Protein AF-A0A265DU48-F1 (afdb_monomer)

Sequence (1116 aa):
MGLFSNMQLLLGYGKNITNNNNNIIGLMPENLKSLTDQVFTEIKKGNFKQARAFIENIEKTNNHETSNHYINFLKILTGLSNKSELRITEAELNTAYIEARQSDKGVILAGILRIKIVFDEIEEARAIYNQKTINSVLADCQYLEFIADKEELDAKICDPLLDSKIAVSIIYGYMRIAEYNLALDYAIEFKKKYNDYEFRIALFLVKSQAVSISIFGKHYWTISKKSKDEIKDIIKNGYDLSVEADGLDSRIFSSIVPYIIFLEEVKSDIGLYCYKHVERWRELYPEHARFMEFANTGNLDVLEDGEIKEFQEYKRDLEKHNTLEDKLINGVSLTVTETFLVDQTFDNDLILVWLKKGGLVKVSTDDNVRNKDIIESVGYLLLATKPKYLNNEAAHKRMLEHLSWLSGEDSDLSEINPNCIKDICINLNHLNLHKYACSILEKTVDTNDPWLSPLMEIYLYNLFNANQYKEGNKLIDLLKSDTEADNSILFWSFCAHMNYKKGLLDDAIVDIDKAISIQPDSSNALLIKANVLDGKEDKNYLISFFDDINTNIYNLQDQDSLALINIFTPHVQFYKIETILIDLFTKSPYESTIFINTHYLNFFIEGRINRDVITSDAVGCVLKAVKYKKAGKETISLIVKKGTKHEKNPHIIEEGNIYSDMLLKLQTGEVNDEEVHTVELLETLSPYVALFHITSQIRNEMNDGTDQFLLLETPSDPYELPAFFENITKKLNKGSNENKIFTNLQDYPFSFIANNRKTGNPIEDILSLIAKPEYKIPTPKPREIDNSKFEKLVLDIYSVTYISLCCLSDRLPNENIYITRNTELLINNFIEDIKTKGFFIPDFSGTINGSQFLAPLVDQLKILLRKIEIIEVEPLYNFDAPQELSLLNEKIDETVYETILISACKDITWVSFDNHLPYWMDKLGIKSIDAYSLISKITQTLPHEDKIFGLSLAAHYDLPFPIRREDFHNLIIGFDLSNLEILHYILKGKIDVFANNHLAITVFEELIISLLARLTQSYHYKGELGIYRLDKKTEKTIDSLINIILLAQIKSKITNQSAEMKLTKFICRVLLKSKQNDYFKRILNIKLSEFISGQFLDYPSIKECYEEITANSERL

InterPro domains:
  IPR011990 Tetratricopeptide-like helical domain superfamily [G3DSA:1.25.40.10] (365-567)
  IPR011990 Tetratricopeptide-like helical domain superfamily [SSF48452] (429-534)

Foldseek 3Di:
DPQQPPPPDDDDDDDDDDDDDDDDPDDDPVVLVVLVVVLVVLLQLVVLVVNVVSLVVCVVHDDDPLVVLVSVLSCLSSVVADLVRLVVNLVVLVVCLVVDDLVSNLSSLLSNLSSCLVVVVQVVNVVSLVPDPHDHLSNLLSCLQRRDDPVRLVVVLPDPPDDLSNLLSSLNSCVVVVVLVVSQVSLVVCVVPDDDLSSLLSNLLSLLVVLVVVCPLFAPLADFPVSVVSLVVSLVSLVVSCVVVVVSRLSSVLRNVVSCVRVVPCPDPSNVVCLVNLVSCCVVPVQVNLVSVCVVPVDLVSHDPDLVSLLSCCVVPPVNVVVLLVCLQVLHEAEPSSLVSCLVPDDLVSLVSNVVSVHFYDDDDPVCPLVRLLSLLLSLLSSCLDPVCVPPPVSVVSNVVSLCQLLDPPDDCSNPDVVSLLSSLVSCVSVLNLVSNLSNLVNRHDLPRHEPGSSVLSNLVSCVLLLVLQSSVSSLVNHVVYPVLLLDLSNLLSQLVLCLLLVVLVSSLVSLVSSCVNPVLPLSSLLSNLVSCLSDPDVVVNQVSVVVDDLVSQDLVDVSSLVNLLSCCLRYQCQVSLQSLVVRCQAPVLSSLVSLLVSVVVCVVLVSVVPPNDFDCAHHQFPWWFWKAKPNDIATATEGEAPDDGDDDPRYHYPPPPVSVVLVPDDAQDWDPPDPIIMHTPDTDRSSVSSNVSSLVSCQVPCPPPDPDDDDDADPDPVCRVVVLVVVVVVVVVPPPVVVVVQPVVVDWPQLVLLVVVPVASLLSLLLLLLDLSRQQDAADDDDDDPVLLQAEEEFLNLLQLCLLQLCLLLRDLPHYEFEPVSVVSLVVVLVCCVPPVDDNSNNPDDDPSVVRVVSSNVSSVSNVVRHDHDRLNQSSSDRADSVLSVCVSSGDPRLSSRQSCQRRVVHEYEDCIRPVCVVSVVSVGHYDYSQVVQLVSVVPDDQVSRLSVLQSCQPRVRHHDDDLVNLVVLLVVLDLSSLSSLLSNLVVCLQVLLADPVSLVSLLVNLLSLLVVVLVQVVCCVPPNDHDDPPSSVVSSLSSNLSSLVSQLSRPNDPDHSLLSSLVSVVSSCVPNPDDPSSVVVVVVSVVVNCVVVVPDPVSNVVSNCVVVVVVVVD

Mean predicted aligned error: 17.44 Å

Secondary structure (DSSP, 8-state):
--SSS--S--------------------HHHHHHHHHHHHHHHHTT-HHHHHHHHHHHHHH---HHHHHHHHHHHHHTT-S-HHHHHHHHHHHHHHHHHS-HHHHHHHHHHHHHHHHHTT-HHHHHHHHHT--S--HHHHHHHHHHT--HHHHHHHHT-TT--HHHHHHHHHHHHHTT-HHHHHHHHHHHTTT---HHHHHHHHHHHHHHHHHHTTT--GGGS-HHHHHHHHHHHHHHHHHHHHTTT--HHHHHHHHHHHHHHT-TTSHHHHHHHHTGGGTTTTSHHHHHHHHHHHH--GGGSPSSHHHHHHHHHH-HHHHHHHHHHHHHTPPEEHHHHHHHHHHS-HHHHHHHHHTT--EE-SSGGGHHHHHHHHHHHHHHHHTSGGGTT-HHHHHHHHHHHHHHHSTT---TTS-HHHHHHHHHHHHHTT-HHHHHHHHTTTS-SSS----HHHHHHHHHHHHTTBHHHHHHHHHHHTT-HHHHT-HHHHHHHHHHHHHTT-HHHHHHHHHHHHHH-TT-HHHHHHHHHHHHTSS-THHHHHHHHHS-GGG--TT-HHHHHHHHHHTTTS-HHHHHHHHHHHHHH-HHHHHHHHHHHHHHHHHTTGGGTT----SSBTTEEEEEEEEETTEEEEEEEE-TT------TTEEETTSHHHHHHTTPPTT-EE-SSSS-EEEEEEE-HHHHHHHHHHHHHHHH--SSS--------SSTTTHHHHHHHHHHHHTTS-GGGGTTSSGGGS-HHHHHHTT--S-HHHHHHHHHT-TT--PPPPPPP---GGGGSSEEE-HHHHHHHHHTT-GGGS-SSSEEEEHHHHHHHHHHHHHHHHHT---TT--SS--THHHHHHHHHHHHHHHTTPEEEPSGGGGG-B--GGGGGGTTTS-HHHHHHHHHHHHHTPEEEES-SSHHHHHHHTT--EEEHHHHHHHHTTT--HHHHHHHHHHHHHS-------HHHHHHHHHH-SHHHHHHHHHHHHHTHHHHHT-HHHHHHHHHHHHHHHHHHHHHHHHHHHTS-----HHHHHHHHHHHHHHHHHHHH--SSS--HHHHHHHHHHHHHHHTT--HHHHHHHHHHHHHHHHHTT--HHHHHHHHHHHHHHHT--

Organism: NCBI:txid1072583

Solvent-accessible surface area (backbone atoms only — not comparable to full-atom values): 62801 Å² total; per-residue (Å²): 142,80,86,83,75,78,85,63,94,72,88,80,89,83,85,91,84,83,88,85,91,81,90,80,87,86,78,62,76,73,55,54,52,55,53,47,52,47,29,54,50,27,48,72,24,58,33,50,72,58,21,47,54,46,49,55,51,50,62,77,70,62,91,53,76,81,54,49,62,52,50,51,37,52,30,59,74,64,58,73,54,52,79,75,52,46,57,56,49,46,56,52,41,57,54,44,48,73,74,47,56,84,86,50,34,34,57,41,48,28,38,50,42,53,52,27,54,77,69,71,37,55,70,60,35,49,53,56,58,74,67,56,91,71,94,32,71,62,30,50,26,52,38,33,33,75,67,49,52,71,69,60,48,57,63,56,66,76,46,93,81,71,48,68,67,50,53,41,18,42,38,45,16,28,48,69,74,67,39,30,64,62,26,35,54,51,42,60,56,47,51,78,80,49,82,50,71,68,49,52,49,50,42,49,54,34,50,47,51,40,52,49,62,76,48,60,82,58,54,70,65,39,50,38,36,69,59,52,53,52,50,53,50,50,46,51,55,43,49,55,54,33,60,77,46,75,66,52,42,36,68,52,49,71,58,42,50,62,52,42,61,58,66,68,40,62,84,39,76,64,31,47,49,50,55,78,48,32,86,65,43,31,88,82,40,51,70,59,42,27,49,54,48,25,75,74,68,71,46,68,85,61,46,64,96,46,74,71,42,50,54,55,43,46,76,71,34,69,67,56,38,53,53,52,50,51,35,30,68,69,31,49,66,34,41,69,70,54,51,59,47,44,71,78,73,53,59,71,72,50,56,45,48,11,50,74,60,62,51,41,70,52,68,95,55,82,91,36,60,65,57,42,54,50,53,51,36,42,53,36,40,56,51,50,56,38,85,96,40,67,82,44,63,71,51,52,52,54,34,50,57,46,49,54,50,61,46,34,94,87,53,83,63,73,87,53,62,62,68,59,54,47,51,46,34,53,35,26,51,72,64,71,37,25,60,56,35,37,51,42,41,66,77,54,44,41,83,88,45,46,45,70,26,77,58,47,53,54,36,48,55,21,22,55,69,24,39,27,28,32,65,39,50,55,51,49,65,59,28,74,80,30,75,57,37,76,73,29,45,68,52,24,40,50,51,13,52,53,26,39,72,54,66,39,44,68,62,13,49,57,30,25,49,50,19,32,72,77,43,77,78,39,39,60,45,52,34,52,46,49,53,44,32,64,70,42,89,64,53,63,62,41,38,56,51,55,70,71,53,67,78,81,63,61,40,97,91,37,66,45,31,54,50,40,52,64,69,41,60,87,72,44,72,52,63,62,56,48,32,50,55,49,51,48,33,40,58,37,56,76,79,37,17,64,58,55,37,48,52,52,50,52,47,50,74,73,56,52,61,82,53,85,68,74,73,48,64,53,52,82,59,37,64,40,16,40,32,31,31,49,81,87,43,79,48,60,34,40,31,26,47,68,89,64,84,56,59,96,46,96,43,54,40,51,48,84,36,75,67,40,60,48,63,73,69,55,51,76,73,40,70,47,69,91,55,102,56,48,38,34,34,66,41,80,39,34,46,67,61,45,47,46,53,49,24,46,49,51,48,47,74,66,51,86,70,87,54,91,75,72,81,79,83,77,67,92,49,78,86,50,44,64,61,51,52,53,50,49,52,55,54,60,67,70,66,52,67,68,68,59,78,55,73,59,61,85,80,52,43,55,52,39,61,41,42,72,64,68,79,89,42,73,69,56,38,52,52,58,44,55,71,35,89,86,57,71,64,76,71,74,78,89,70,96,72,66,74,76,59,72,61,35,36,36,42,21,55,64,28,50,48,51,41,13,64,38,61,41,34,85,69,50,73,74,68,53,37,30,34,43,61,65,39,52,50,54,53,51,50,53,58,49,46,49,73,72,69,61,79,76,71,93,80,63,80,85,82,62,71,66,74,74,54,49,61,60,28,54,53,22,46,56,48,30,64,75,54,44,46,74,48,76,65,55,65,49,54,70,29,62,51,68,56,76,56,45,74,44,60,88,49,38,43,68,46,48,53,53,38,52,51,48,13,55,62,69,73,27,20,27,35,30,67,37,71,53,54,44,60,57,36,48,74,74,72,26,49,54,45,47,40,65,61,55,50,44,59,51,59,71,77,54,61,66,78,70,41,49,63,27,50,41,40,31,25,77,51,56,41,81,57,84,82,54,77,66,54,62,53,50,32,57,69,69,65,43,59,66,40,47,49,31,52,38,35,43,50,63,78,41,34,74,62,46,26,61,33,79,72,42,54,62,54,48,43,54,50,51,50,52,54,47,52,54,50,41,53,45,58,53,42,51,76,78,70,73,76,56,74,80,53,75,64,47,54,50,49,51,53,50,40,52,50,50,53,55,49,22,48,42,67,26,71,80,54,99,61,56,46,49,51,43,42,36,55,52,50,53,52,40,56,68,72,59,70,83,44,71,66,48,52,53,53,51,50,52,56,48,52,54,48,35,64,75,68,71,54,60,64,70,59,29,52,53,43,43,53,55,54,50,61,56,58,78,76,110

pLDDT: mean 76.5, std 14.52, range [19.67, 95.0]

Radius of gyration: 45.75 Å; Cα contacts (8 Å, |Δi|>4): 1280; chains: 1; bounding box: 103×104×137 Å

Nearest PDB structures (foldseek):
  5i9g-assembly1_C  TM=3.421E-01  e=2.491E-02  unidentified
  5orm-assembly1_A  TM=3.006E-01  e=4.487E-02  synthetic construct
  2vq2-assembly1_A-2  TM=6.054E-01  e=1.324E+00  Neisseria meningitidis
  9f44-assembly1_A  TM=1.463E-01  e=3.873E-02  Homo sapiens
  7vep-assembly1_A  TM=3.683E-01  e=3.201E+00  Mycobacterium tuberculosis H37Rv

Structure (mmCIF, N/CA/C/O backbone):
data_AF-A0A265DU48-F1
#
_entry.id   AF-A0A265DU48-F1
#
loop_
_atom_site.group_PDB
_atom_site.id
_atom_site.type_symbol
_atom_site.label_atom_id
_atom_site.label_alt_id
_atom_site.label_comp_id
_atom_site.label_asym_id
_atom_site.label_entity_id
_atom_site.label_seq_id
_atom_site.pdbx_PDB_ins_code
_atom_site.Cartn_x
_atom_site.Cartn_y
_atom_site.Cartn_z
_atom_site.occupancy
_atom_site.B_iso_or_equiv
_atom_site.auth_seq_id
_atom_site.auth_comp_id
_atom_site.auth_asym_id
_atom_site.auth_atom_id
_atom_site.pdbx_PDB_model_num
ATOM 1 N N . MET A 1 1 ? 25.967 13.271 -24.366 1.00 19.67 1 MET A N 1
ATOM 2 C CA . MET A 1 1 ? 25.939 14.294 -25.441 1.00 19.67 1 MET A CA 1
ATOM 3 C C . MET A 1 1 ? 26.753 13.956 -26.710 1.00 19.67 1 MET A C 1
ATOM 5 O O . MET A 1 1 ? 26.678 14.734 -27.646 1.00 19.67 1 MET A O 1
ATOM 9 N N . GLY A 1 2 ? 27.460 12.816 -26.830 1.00 22.09 2 GLY A N 1
ATOM 10 C CA . GLY A 1 2 ? 28.258 12.480 -28.037 1.00 22.09 2 GLY A CA 1
ATOM 11 C C . GLY A 1 2 ? 27.850 11.212 -28.808 1.00 22.09 2 GLY A C 1
ATOM 12 O O . GLY A 1 2 ? 28.605 10.760 -29.659 1.00 22.09 2 GLY A O 1
ATOM 13 N N . LEU A 1 3 ? 26.697 10.603 -28.499 1.00 23.42 3 LEU A N 1
ATOM 14 C CA . LEU A 1 3 ? 26.382 9.220 -28.908 1.00 23.42 3 LEU A CA 1
ATOM 15 C C . LEU A 1 3 ? 25.520 9.066 -30.174 1.00 23.42 3 LEU A C 1
ATOM 17 O O . LEU A 1 3 ? 25.416 7.957 -30.684 1.00 23.42 3 LEU A O 1
ATOM 21 N N . PHE A 1 4 ? 24.955 10.145 -30.728 1.00 25.31 4 PHE A N 1
ATOM 22 C CA . PHE A 1 4 ? 24.016 10.050 -31.862 1.00 25.31 4 PHE A CA 1
ATOM 23 C C . PHE A 1 4 ? 24.432 10.826 -33.125 1.00 25.31 4 PHE A C 1
ATOM 25 O O . PHE A 1 4 ? 23.699 10.832 -34.105 1.00 25.31 4 PHE A O 1
ATOM 32 N N . SER A 1 5 ? 25.621 11.441 -33.157 1.00 21.47 5 SER A N 1
ATOM 33 C CA . SER A 1 5 ? 26.098 12.222 -34.316 1.00 21.47 5 SER A CA 1
ATOM 34 C C . SER A 1 5 ? 27.023 11.463 -35.279 1.00 21.47 5 SER A C 1
ATOM 36 O O . SER A 1 5 ? 27.388 12.003 -36.319 1.00 21.47 5 SER A O 1
ATOM 38 N N . ASN A 1 6 ? 27.422 10.225 -34.972 1.00 22.30 6 ASN A N 1
ATOM 39 C CA . ASN A 1 6 ? 28.496 9.530 -35.697 1.00 22.30 6 ASN A CA 1
ATOM 40 C C . ASN A 1 6 ? 27.997 8.506 -36.727 1.00 22.30 6 ASN A C 1
ATOM 42 O O . ASN A 1 6 ? 28.550 7.417 -36.844 1.00 22.30 6 ASN A O 1
ATOM 46 N N . MET A 1 7 ? 26.995 8.875 -37.527 1.00 24.17 7 MET A N 1
ATOM 47 C CA . MET A 1 7 ? 26.704 8.187 -38.794 1.00 24.17 7 MET A CA 1
ATOM 48 C C . MET A 1 7 ? 27.252 8.954 -40.010 1.00 24.17 7 MET A C 1
ATOM 50 O O . MET A 1 7 ? 26.694 8.922 -41.102 1.00 24.17 7 MET A O 1
ATOM 54 N N . GLN A 1 8 ? 28.400 9.617 -39.837 1.00 22.47 8 GLN A N 1
ATOM 55 C CA . GLN A 1 8 ? 29.290 9.952 -40.945 1.00 22.47 8 GLN A CA 1
ATOM 56 C C . GLN A 1 8 ? 30.294 8.812 -41.124 1.00 22.47 8 GLN A C 1
ATOM 58 O O . GLN A 1 8 ? 31.147 8.578 -40.270 1.00 22.47 8 GLN A O 1
ATOM 63 N N . LEU A 1 9 ? 30.185 8.103 -42.251 1.00 24.50 9 LEU A N 1
ATOM 64 C CA . LEU A 1 9 ? 31.206 7.185 -42.756 1.00 24.50 9 LEU A CA 1
ATOM 65 C C . LEU A 1 9 ? 32.563 7.905 -42.804 1.00 24.50 9 LEU A C 1
ATOM 67 O O . LEU A 1 9 ? 32.847 8.641 -43.749 1.00 24.50 9 LEU A O 1
ATOM 71 N N . LEU A 1 10 ? 33.406 7.675 -41.796 1.00 22.58 10 LEU A N 1
ATOM 72 C CA . LEU A 1 10 ? 34.796 8.110 -41.784 1.00 22.58 10 LEU A CA 1
ATOM 73 C C . LEU A 1 10 ? 35.731 6.908 -41.696 1.00 22.58 10 LEU A C 1
ATOM 75 O O . LEU A 1 10 ? 35.643 6.043 -40.830 1.00 22.58 10 LEU A O 1
ATOM 79 N N . LEU A 1 11 ? 36.621 6.896 -42.681 1.00 25.45 11 LEU A N 1
ATOM 80 C CA . LEU A 1 11 ? 37.668 5.931 -42.955 1.00 25.45 11 LEU A CA 1
ATOM 81 C C . LEU A 1 11 ? 38.654 5.835 -41.780 1.00 25.45 11 LEU A C 1
ATOM 83 O O . LEU A 1 11 ? 39.387 6.784 -41.501 1.00 25.45 11 LEU A O 1
ATOM 87 N N . GLY A 1 12 ? 38.699 4.670 -41.132 1.00 22.11 12 GLY A N 1
ATOM 88 C CA . GLY A 1 12 ? 39.704 4.313 -40.129 1.00 22.11 12 GLY A CA 1
ATOM 89 C C . GLY A 1 12 ? 40.938 3.639 -40.744 1.00 22.11 12 GLY A C 1
ATOM 90 O O . GLY A 1 12 ? 40.833 2.708 -41.548 1.00 22.11 12 GLY A O 1
ATOM 91 N N . TYR A 1 13 ? 42.126 4.115 -40.359 1.00 26.45 13 TYR A N 1
ATOM 92 C CA . TYR A 1 13 ? 43.431 3.531 -40.691 1.00 26.45 13 TYR A CA 1
ATOM 93 C C . TYR A 1 13 ? 43.758 2.357 -39.752 1.00 26.45 13 TYR A C 1
ATOM 95 O O . TYR A 1 13 ? 43.689 2.505 -38.536 1.00 26.45 13 TYR A O 1
ATOM 103 N N . GLY A 1 14 ? 44.205 1.223 -40.304 1.00 22.50 14 GLY A N 1
ATOM 104 C CA . GLY A 1 14 ? 44.654 0.050 -39.540 1.00 22.50 14 GLY A CA 1
ATOM 105 C C . GLY A 1 14 ? 45.969 -0.529 -40.077 1.00 22.50 14 GLY A C 1
ATOM 106 O O . GLY A 1 14 ? 46.151 -0.640 -41.289 1.00 22.50 14 GLY A O 1
ATOM 107 N N . LYS A 1 15 ? 46.892 -0.871 -39.165 1.00 21.52 15 LYS A N 1
ATOM 108 C CA . LYS A 1 15 ? 48.232 -1.442 -39.418 1.00 21.52 15 LYS A CA 1
ATOM 109 C C . LYS A 1 15 ? 48.198 -2.940 -39.779 1.00 21.52 15 LYS A C 1
ATOM 111 O O . LYS A 1 15 ? 47.365 -3.696 -39.293 1.00 21.52 15 LYS A O 1
ATOM 116 N N . ASN A 1 16 ? 49.187 -3.336 -40.584 1.00 26.75 16 ASN A N 1
ATOM 117 C CA . ASN A 1 16 ? 49.453 -4.667 -41.150 1.00 26.75 16 ASN A CA 1
ATOM 118 C C . ASN A 1 16 ? 49.676 -5.797 -40.127 1.00 26.75 16 ASN A C 1
ATOM 120 O O . ASN A 1 16 ? 50.570 -5.661 -39.295 1.00 26.75 16 ASN A O 1
ATOM 124 N N . ILE A 1 17 ? 49.020 -6.956 -40.326 1.00 21.27 17 ILE A N 1
ATOM 125 C CA . ILE A 1 17 ? 49.536 -8.304 -39.990 1.00 21.27 17 ILE A CA 1
ATOM 126 C C . ILE A 1 17 ? 49.110 -9.318 -41.084 1.00 21.27 17 ILE A C 1
ATOM 128 O O . ILE A 1 17 ? 48.048 -9.203 -41.690 1.00 21.27 17 ILE A O 1
ATOM 132 N N . THR A 1 18 ? 50.008 -10.270 -41.339 1.00 24.94 18 THR A N 1
ATOM 133 C CA . THR A 1 18 ? 50.269 -11.146 -42.498 1.00 24.94 18 THR A CA 1
ATOM 134 C C . THR A 1 18 ? 49.314 -12.315 -42.821 1.00 24.94 18 THR A C 1
ATOM 136 O O . THR A 1 18 ? 48.843 -12.999 -41.921 1.00 24.94 18 THR A O 1
ATOM 139 N N . ASN A 1 19 ? 49.268 -12.625 -44.132 1.00 27.05 19 ASN A N 1
ATOM 140 C CA . ASN A 1 19 ? 49.108 -13.917 -44.842 1.00 27.05 19 ASN A CA 1
ATOM 141 C C . ASN A 1 19 ? 47.799 -14.738 -44.771 1.00 27.05 19 ASN A C 1
ATOM 143 O O . ASN A 1 19 ? 47.467 -15.325 -43.750 1.00 27.05 19 ASN A O 1
ATOM 147 N N . ASN A 1 20 ? 47.207 -14.979 -45.954 1.00 23.31 20 ASN A N 1
ATOM 148 C CA . ASN A 1 20 ? 47.077 -16.335 -46.512 1.00 23.31 20 ASN A CA 1
ATOM 149 C C . ASN A 1 20 ? 46.957 -16.298 -48.050 1.00 23.31 20 ASN A C 1
ATOM 151 O O . ASN A 1 20 ? 46.144 -15.568 -48.611 1.00 23.31 20 ASN A O 1
ATOM 155 N N . ASN A 1 21 ? 47.810 -17.080 -48.716 1.00 27.61 21 ASN A N 1
ATOM 156 C CA . ASN A 1 21 ? 47.926 -17.187 -50.171 1.00 27.61 21 ASN A CA 1
ATOM 157 C C . ASN A 1 21 ? 46.838 -18.099 -50.747 1.00 27.61 21 ASN A C 1
ATOM 159 O O . ASN A 1 21 ? 46.844 -19.291 -50.455 1.00 27.61 21 ASN A O 1
ATOM 163 N N . ASN A 1 22 ? 46.020 -17.581 -51.664 1.00 27.23 22 ASN A N 1
ATOM 164 C CA . ASN A 1 22 ? 45.332 -18.394 -52.666 1.00 27.23 22 ASN A CA 1
ATOM 165 C C . ASN A 1 22 ? 45.805 -17.944 -54.053 1.00 27.23 22 ASN A C 1
ATOM 167 O O . ASN A 1 22 ? 45.392 -16.904 -54.558 1.00 27.23 22 ASN A O 1
ATOM 171 N N . ASN A 1 23 ? 46.705 -18.724 -54.653 1.00 30.66 23 ASN A N 1
ATOM 172 C CA . ASN A 1 23 ? 47.132 -18.534 -56.037 1.00 30.66 23 ASN A CA 1
ATOM 173 C C . ASN A 1 23 ? 46.045 -19.071 -56.978 1.00 30.66 23 ASN A C 1
ATOM 175 O O . ASN A 1 23 ? 45.772 -20.270 -56.970 1.00 30.66 23 ASN A O 1
ATOM 179 N N . ILE A 1 24 ? 45.481 -18.211 -57.827 1.00 32.06 24 ILE A N 1
ATOM 180 C CA . ILE A 1 24 ? 44.678 -18.613 -58.990 1.00 32.06 24 ILE A CA 1
ATOM 181 C C . ILE A 1 24 ? 45.347 -18.014 -60.232 1.00 32.06 24 ILE A C 1
ATOM 183 O O . ILE A 1 24 ? 45.491 -16.800 -60.345 1.00 32.06 24 ILE A O 1
ATOM 187 N N . ILE A 1 25 ? 45.804 -18.878 -61.142 1.00 32.88 25 ILE A N 1
ATOM 188 C CA . ILE A 1 25 ? 46.487 -18.507 -62.387 1.00 32.88 25 ILE A CA 1
ATOM 189 C C . ILE A 1 25 ? 45.458 -18.487 -63.526 1.00 32.88 25 ILE A C 1
ATOM 191 O O . ILE A 1 25 ? 44.903 -19.528 -63.865 1.00 32.88 25 ILE A O 1
ATOM 195 N N . GLY A 1 26 ? 45.278 -17.310 -64.139 1.00 42.56 26 GLY A N 1
ATOM 196 C CA . GLY A 1 26 ? 44.639 -17.108 -65.446 1.00 42.56 26 GLY A CA 1
ATOM 197 C C . GLY A 1 26 ? 43.124 -16.892 -65.411 1.00 42.56 26 GLY A C 1
ATOM 198 O O . GLY A 1 26 ? 42.364 -17.838 -65.230 1.00 42.56 26 GLY A O 1
ATOM 199 N N . LEU A 1 27 ? 42.663 -15.657 -65.651 1.00 35.78 27 LEU A N 1
ATOM 200 C CA . LEU A 1 27 ? 41.235 -15.334 -65.722 1.00 35.78 27 LEU A CA 1
ATOM 201 C C . LEU A 1 27 ? 40.927 -14.386 -66.900 1.00 35.78 27 LEU A C 1
ATOM 203 O O . LEU A 1 27 ? 41.518 -13.320 -67.035 1.00 35.78 27 LEU A O 1
ATOM 207 N N . MET A 1 28 ? 39.992 -14.816 -67.755 1.00 39.78 28 MET A N 1
ATOM 208 C CA . MET A 1 28 ? 39.343 -14.032 -68.818 1.00 39.78 28 MET A CA 1
ATOM 209 C C . MET A 1 28 ? 38.508 -12.860 -68.236 1.00 39.78 28 MET A C 1
ATOM 211 O O . MET A 1 28 ? 38.135 -12.918 -67.061 1.00 39.78 28 MET A O 1
ATOM 215 N N . PRO A 1 29 ? 38.141 -11.832 -69.038 1.00 41.62 29 PRO A N 1
ATOM 216 C CA . PRO A 1 29 ? 37.415 -10.626 -68.593 1.00 41.62 29 PRO A CA 1
ATOM 217 C C . PRO A 1 29 ? 36.105 -10.867 -67.815 1.00 41.62 29 PRO A C 1
ATOM 219 O O . PRO A 1 29 ? 35.711 -10.041 -66.995 1.00 41.62 29 PRO A O 1
ATOM 222 N N . GLU A 1 30 ? 35.436 -12.003 -68.024 1.00 41.19 30 GLU A N 1
ATOM 223 C CA . GLU A 1 30 ? 34.191 -12.372 -67.328 1.00 41.19 30 GLU A CA 1
ATOM 224 C C . GLU A 1 30 ? 34.400 -12.673 -65.830 1.00 41.19 30 GLU A C 1
ATOM 226 O O . GLU A 1 30 ? 33.523 -12.395 -65.015 1.00 41.19 30 GLU A O 1
ATOM 231 N N . ASN A 1 31 ? 35.593 -13.130 -65.440 1.00 46.28 31 ASN A N 1
ATOM 232 C CA . ASN A 1 31 ? 35.945 -13.426 -64.046 1.00 46.28 31 ASN A CA 1
ATOM 233 C C . ASN A 1 31 ? 36.416 -12.176 -63.272 1.00 46.28 31 ASN A C 1
ATOM 235 O O . ASN A 1 31 ? 36.299 -12.123 -62.049 1.00 46.28 31 ASN A O 1
ATOM 239 N N . LEU A 1 32 ? 36.891 -11.135 -63.974 1.00 50.88 32 LEU A N 1
ATOM 240 C CA . LEU A 1 32 ? 37.138 -9.809 -63.386 1.00 50.88 32 LEU A CA 1
ATOM 241 C C . LEU A 1 32 ? 35.828 -9.151 -62.948 1.00 50.88 32 LEU A C 1
ATOM 243 O O . LEU A 1 32 ? 35.798 -8.497 -61.910 1.00 50.88 32 LEU A O 1
ATOM 247 N N . LYS A 1 33 ? 34.740 -9.363 -63.701 1.00 52.81 33 LYS A N 1
ATOM 248 C CA . LYS A 1 33 ? 33.407 -8.857 -63.358 1.00 52.81 33 LYS A CA 1
ATOM 249 C C . LYS A 1 33 ? 32.851 -9.528 -62.099 1.00 52.81 33 LYS A C 1
ATOM 251 O O . LYS A 1 33 ? 32.376 -8.822 -61.220 1.00 52.81 33 LYS A O 1
ATOM 256 N N . SER A 1 34 ? 33.012 -10.847 -61.939 1.00 52.50 34 SER A N 1
ATOM 257 C CA . SER A 1 34 ? 32.575 -11.529 -60.710 1.00 52.50 34 SER A CA 1
ATOM 258 C C . SER A 1 34 ? 33.407 -11.141 -59.480 1.00 52.50 34 SER A C 1
ATOM 260 O O . SER A 1 34 ? 32.843 -10.944 -58.410 1.00 52.50 34 SER A O 1
ATOM 262 N N . LEU A 1 35 ? 34.733 -10.997 -59.616 1.00 56.69 35 LEU A N 1
ATOM 263 C CA . LEU A 1 35 ? 35.618 -10.521 -58.537 1.00 56.69 35 LEU A CA 1
ATOM 264 C C . LEU A 1 35 ? 35.311 -9.072 -58.151 1.00 56.69 35 LEU A C 1
ATOM 266 O O . LEU A 1 35 ? 35.308 -8.710 -56.981 1.00 56.69 35 LEU A O 1
ATOM 270 N N . THR A 1 36 ? 34.998 -8.247 -59.141 1.00 57.72 36 THR A N 1
ATOM 271 C CA . THR A 1 36 ? 34.537 -6.874 -58.958 1.00 57.72 36 THR A CA 1
ATOM 272 C C . THR A 1 36 ? 33.196 -6.812 -58.230 1.00 57.72 36 THR A C 1
ATOM 274 O O . THR A 1 36 ? 33.052 -6.047 -57.280 1.00 57.72 36 THR A O 1
ATOM 277 N N . ASP A 1 37 ? 32.221 -7.623 -58.640 1.00 57.69 37 ASP A N 1
ATOM 278 C CA . ASP A 1 37 ? 30.919 -7.706 -57.979 1.00 57.69 37 ASP A CA 1
ATOM 279 C C . ASP A 1 37 ? 31.078 -8.204 -56.532 1.00 57.69 37 ASP A C 1
ATOM 281 O O . ASP A 1 37 ? 30.404 -7.700 -55.635 1.00 57.69 37 ASP A O 1
ATOM 285 N N . GLN A 1 38 ? 32.033 -9.107 -56.269 1.00 59.56 38 GLN A N 1
ATOM 286 C CA . GLN A 1 38 ? 32.429 -9.513 -54.915 1.00 59.56 38 GLN A CA 1
ATOM 287 C C . GLN A 1 38 ? 33.057 -8.359 -54.123 1.00 59.56 38 GLN A C 1
ATOM 289 O O . GLN A 1 38 ? 32.671 -8.150 -52.978 1.00 59.56 38 GLN A O 1
ATOM 294 N N . VAL A 1 39 ? 33.941 -7.551 -54.722 1.00 63.59 39 VAL A N 1
ATOM 295 C CA . VAL A 1 39 ? 34.482 -6.337 -54.081 1.00 63.5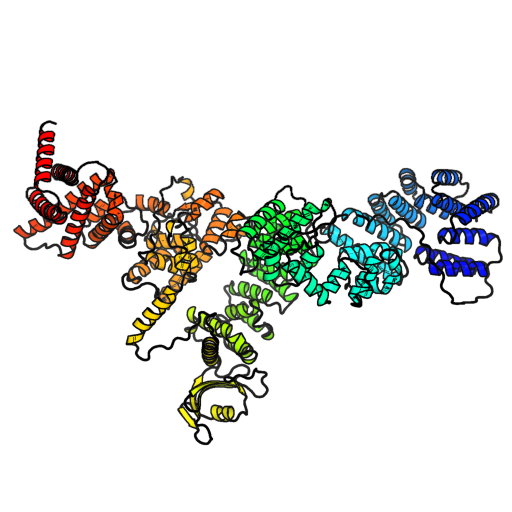9 39 VAL A CA 1
ATOM 296 C C . VAL A 1 39 ? 33.357 -5.371 -53.717 1.00 63.59 39 VAL A C 1
ATOM 298 O O . VAL A 1 39 ? 33.285 -4.941 -52.572 1.00 63.59 39 VAL A O 1
ATOM 301 N N . PHE A 1 40 ? 32.443 -5.055 -54.639 1.00 60.72 40 PHE A N 1
ATOM 302 C CA . PHE A 1 40 ? 31.303 -4.185 -54.333 1.00 60.72 40 PHE A CA 1
ATOM 303 C C . PHE A 1 40 ? 30.386 -4.781 -53.270 1.00 60.72 40 PHE A C 1
ATOM 305 O O . PHE A 1 40 ? 29.874 -4.039 -52.439 1.00 60.72 40 PHE A O 1
ATOM 312 N N . THR A 1 41 ? 30.189 -6.097 -53.273 1.00 62.97 41 THR A N 1
ATOM 313 C CA . THR A 1 41 ? 29.391 -6.792 -52.257 1.00 62.97 41 THR A CA 1
ATOM 314 C C . THR A 1 41 ? 30.043 -6.683 -50.878 1.00 62.97 41 THR A C 1
ATOM 316 O O . THR A 1 41 ? 29.365 -6.342 -49.915 1.00 62.97 41 THR A O 1
ATOM 319 N N . GLU A 1 42 ? 31.357 -6.882 -50.771 1.00 63.91 42 GLU A N 1
ATOM 320 C CA . GLU A 1 42 ? 32.077 -6.760 -49.498 1.00 63.91 42 GLU A CA 1
ATOM 321 C C . GLU A 1 42 ? 32.220 -5.307 -49.027 1.00 63.91 42 GLU A C 1
ATOM 323 O O . GLU A 1 42 ? 32.121 -5.047 -47.830 1.00 63.91 42 GLU A O 1
ATOM 328 N N . ILE A 1 43 ? 32.386 -4.345 -49.944 1.00 61.81 43 ILE A N 1
ATOM 329 C CA . ILE A 1 43 ? 32.341 -2.907 -49.626 1.00 61.81 43 ILE A CA 1
ATOM 330 C C . ILE A 1 43 ? 30.966 -2.538 -49.073 1.00 61.81 43 ILE A C 1
ATOM 332 O O . ILE A 1 43 ? 30.881 -1.862 -48.052 1.00 61.81 43 ILE A O 1
ATOM 336 N N . LYS A 1 44 ? 29.892 -3.002 -49.721 1.00 60.22 44 LYS A N 1
ATOM 337 C CA . LYS A 1 44 ? 28.516 -2.743 -49.279 1.00 60.22 44 LYS A CA 1
ATOM 338 C C . LYS A 1 44 ? 28.229 -3.356 -47.915 1.00 60.22 44 LYS A C 1
ATOM 340 O O . LYS A 1 44 ? 27.655 -2.683 -47.076 1.00 60.22 44 LYS A O 1
ATOM 345 N N . LYS A 1 45 ? 28.721 -4.567 -47.647 1.00 59.72 45 LYS A N 1
ATOM 346 C CA . LYS A 1 45 ? 28.655 -5.211 -46.323 1.00 59.72 45 LYS A CA 1
ATOM 347 C C . LYS A 1 45 ? 29.572 -4.562 -45.268 1.00 59.72 45 LYS A C 1
ATOM 349 O O . LYS A 1 45 ? 29.601 -5.009 -44.127 1.00 59.72 45 LYS A O 1
ATOM 354 N N . GLY A 1 46 ? 30.363 -3.545 -45.626 1.00 57.19 46 GLY A N 1
ATOM 355 C CA . GLY A 1 46 ? 31.312 -2.887 -44.721 1.00 57.19 46 GLY A CA 1
ATOM 356 C C . GLY A 1 46 ? 32.522 -3.750 -44.335 1.00 57.19 46 GLY A C 1
ATOM 357 O O . GLY A 1 46 ? 33.245 -3.438 -43.389 1.00 57.19 46 GLY A O 1
ATOM 358 N N . ASN A 1 47 ? 32.792 -4.830 -45.073 1.00 64.19 47 ASN A N 1
ATOM 359 C CA . ASN A 1 47 ? 33.910 -5.743 -44.851 1.00 64.19 47 ASN A CA 1
ATOM 360 C C . ASN A 1 47 ? 35.155 -5.281 -45.622 1.00 64.19 47 ASN A C 1
ATOM 362 O O . ASN A 1 47 ? 35.687 -5.967 -46.502 1.00 64.19 47 ASN A O 1
ATOM 366 N N . PHE A 1 48 ? 35.640 -4.085 -45.277 1.00 65.75 48 PHE A N 1
ATOM 367 C CA . PHE A 1 48 ? 36.742 -3.432 -45.983 1.00 65.75 48 PHE A CA 1
ATOM 368 C C . PHE A 1 48 ? 38.017 -4.281 -46.004 1.00 65.75 48 PHE A C 1
ATOM 370 O O . PHE A 1 48 ? 38.752 -4.243 -46.980 1.00 65.75 48 PHE A O 1
ATOM 377 N N . LYS A 1 49 ? 38.269 -5.115 -44.988 1.00 65.06 49 LYS A N 1
ATOM 378 C CA . LYS A 1 49 ? 39.437 -6.010 -44.953 1.00 65.06 49 LYS A CA 1
ATOM 379 C C . LYS A 1 49 ? 39.404 -7.068 -46.064 1.00 65.06 49 LYS A C 1
ATOM 381 O O . LYS A 1 49 ? 40.419 -7.280 -46.724 1.00 65.06 49 LYS A O 1
ATOM 386 N N . GLN A 1 50 ? 38.257 -7.709 -46.296 1.00 65.56 50 GLN A N 1
ATOM 387 C CA . GLN A 1 50 ? 38.114 -8.671 -47.396 1.00 65.56 50 GLN A CA 1
ATOM 388 C C . GLN A 1 50 ? 38.010 -7.970 -48.751 1.00 65.56 50 GLN A C 1
ATOM 390 O O . GLN A 1 50 ? 38.643 -8.421 -49.701 1.00 65.56 50 GLN A O 1
ATOM 395 N N . ALA A 1 51 ? 37.319 -6.827 -48.830 1.00 65.50 51 ALA A N 1
ATOM 396 C CA . ALA A 1 51 ? 37.301 -6.006 -50.040 1.00 65.50 51 ALA A CA 1
ATOM 397 C C . ALA A 1 51 ? 38.720 -5.591 -50.470 1.00 65.50 51 ALA A C 1
ATOM 399 O O . ALA A 1 51 ? 39.060 -5.700 -51.644 1.00 65.50 51 ALA A O 1
ATOM 400 N N . ARG A 1 52 ? 39.580 -5.200 -49.518 1.00 69.38 52 ARG A N 1
ATOM 401 C CA . ARG A 1 52 ? 41.000 -4.892 -49.755 1.00 69.38 52 ARG A CA 1
ATOM 402 C C . ARG A 1 52 ? 41.775 -6.107 -50.257 1.00 69.38 52 ARG A C 1
ATOM 404 O O . ARG A 1 52 ? 42.473 -5.991 -51.254 1.00 69.38 52 ARG A O 1
ATOM 411 N N . ALA A 1 53 ? 41.598 -7.275 -49.639 1.00 67.38 53 ALA A N 1
ATOM 412 C CA . ALA A 1 53 ? 42.236 -8.509 -50.100 1.00 67.38 53 ALA A CA 1
ATOM 413 C C . ALA A 1 53 ? 41.801 -8.897 -51.527 1.00 67.38 53 ALA A C 1
ATOM 415 O O . ALA A 1 53 ? 42.621 -9.352 -52.324 1.00 67.38 53 ALA A O 1
ATOM 416 N N . PHE A 1 54 ? 40.529 -8.683 -51.880 1.00 68.06 54 PHE A N 1
ATOM 417 C CA . PHE A 1 54 ? 40.041 -8.882 -53.243 1.00 68.06 54 PHE A CA 1
ATOM 418 C C . PHE A 1 54 ? 40.616 -7.852 -54.221 1.00 68.06 54 PHE A C 1
ATOM 420 O O . PHE A 1 54 ? 41.043 -8.247 -55.302 1.00 68.06 54 PHE A O 1
ATOM 427 N N . ILE A 1 55 ? 40.706 -6.572 -53.843 1.00 68.88 55 ILE A N 1
ATOM 428 C CA . ILE A 1 55 ? 41.346 -5.527 -54.660 1.00 68.88 55 ILE A CA 1
ATOM 429 C C . ILE A 1 55 ? 42.826 -5.856 -54.886 1.00 68.88 55 ILE A C 1
ATOM 431 O O . ILE A 1 55 ? 43.259 -5.872 -56.030 1.00 68.88 55 ILE A O 1
ATOM 435 N N . GLU A 1 56 ? 43.584 -6.217 -53.847 1.00 68.88 56 GLU A N 1
ATOM 436 C CA . GLU A 1 56 ? 44.994 -6.621 -53.965 1.00 68.88 56 GLU A CA 1
ATOM 437 C C . GLU A 1 56 ? 45.181 -7.869 -54.845 1.00 68.88 56 GLU A C 1
ATOM 439 O O . GLU A 1 56 ? 46.179 -7.994 -55.557 1.00 68.88 56 GLU A O 1
ATOM 444 N N . ASN A 1 57 ? 44.226 -8.805 -54.820 1.00 66.81 57 ASN A N 1
ATOM 445 C CA . ASN A 1 57 ? 44.230 -9.968 -55.708 1.00 66.81 57 ASN A CA 1
ATOM 446 C C . ASN A 1 57 ? 43.910 -9.587 -57.159 1.00 66.81 57 ASN A C 1
ATOM 448 O O . ASN A 1 57 ? 44.547 -10.115 -58.072 1.00 66.81 57 ASN A O 1
ATOM 452 N N . ILE A 1 58 ? 42.974 -8.658 -57.383 1.00 66.25 58 ILE A N 1
ATOM 453 C CA . ILE A 1 58 ? 42.686 -8.095 -58.710 1.00 66.25 58 ILE A CA 1
ATOM 454 C C . ILE A 1 58 ? 43.932 -7.372 -59.240 1.00 66.25 58 ILE A C 1
ATOM 456 O O . ILE A 1 58 ? 44.327 -7.599 -60.376 1.00 66.25 58 ILE A O 1
ATOM 460 N N . GLU A 1 59 ? 44.625 -6.585 -58.415 1.00 67.94 59 GLU A N 1
ATOM 461 C CA . GLU A 1 59 ? 45.863 -5.895 -58.798 1.00 67.94 59 GLU A CA 1
ATOM 462 C C . GLU A 1 59 ? 46.988 -6.843 -59.204 1.00 67.94 59 GLU A C 1
ATOM 464 O O . GLU A 1 59 ? 47.649 -6.622 -60.216 1.00 67.94 59 GLU A O 1
ATOM 469 N N . LYS A 1 60 ? 47.188 -7.927 -58.447 1.00 65.25 60 LYS A N 1
ATOM 470 C CA . LYS A 1 60 ? 48.218 -8.937 -58.741 1.00 65.25 60 LYS A CA 1
ATOM 471 C C . LYS A 1 60 ? 47.925 -9.756 -60.002 1.00 65.25 60 LYS A C 1
ATOM 473 O O . LYS A 1 60 ? 48.829 -10.412 -60.513 1.00 65.25 60 LYS A O 1
ATOM 478 N N . THR A 1 61 ? 46.682 -9.753 -60.485 1.00 56.47 61 THR A N 1
ATOM 479 C CA . THR A 1 61 ? 46.232 -10.564 -61.630 1.00 56.47 61 THR A CA 1
ATOM 480 C C . THR A 1 61 ? 45.921 -9.745 -62.887 1.00 56.47 61 THR A C 1
ATOM 482 O O . THR A 1 61 ? 45.653 -10.329 -63.938 1.00 56.47 61 THR A O 1
ATOM 485 N N . ASN A 1 62 ? 45.982 -8.411 -62.819 1.00 55.62 62 ASN A N 1
ATOM 486 C CA . ASN A 1 62 ? 45.528 -7.521 -63.883 1.00 55.62 62 ASN A CA 1
ATOM 487 C C . ASN A 1 62 ? 46.653 -7.100 -64.859 1.00 55.62 62 ASN A C 1
ATOM 489 O O . ASN A 1 62 ? 47.677 -6.568 -64.445 1.00 55.62 62 ASN A O 1
ATOM 493 N N . ASN A 1 63 ? 46.423 -7.283 -66.168 1.00 53.00 63 ASN A N 1
ATOM 494 C CA . ASN A 1 63 ? 47.348 -6.928 -67.264 1.00 53.00 63 ASN A CA 1
ATOM 495 C C . ASN A 1 63 ? 46.786 -5.850 -68.229 1.00 53.00 63 ASN A C 1
ATOM 497 O O . ASN A 1 63 ? 47.360 -5.634 -69.297 1.00 53.00 63 ASN A O 1
ATOM 501 N N . HIS A 1 64 ? 45.666 -5.185 -67.903 1.00 55.59 64 HIS A N 1
ATOM 502 C CA . HIS A 1 64 ? 45.001 -4.215 -68.794 1.00 55.59 64 HIS A CA 1
ATOM 503 C C . HIS A 1 64 ? 44.880 -2.800 -68.192 1.00 55.59 64 HIS A C 1
ATOM 505 O O . HIS A 1 64 ? 44.349 -2.631 -67.094 1.00 55.59 64 HIS A O 1
ATOM 511 N N . GLU A 1 65 ? 45.276 -1.772 -68.961 1.00 53.47 65 GLU A N 1
ATOM 512 C CA . GLU A 1 65 ? 45.196 -0.340 -68.589 1.00 53.47 65 GLU A CA 1
ATOM 513 C C . GLU A 1 65 ? 43.769 0.122 -68.243 1.00 53.47 65 GLU A C 1
ATOM 515 O O . GLU A 1 65 ? 43.574 0.878 -67.294 1.00 53.47 65 GLU A O 1
ATOM 520 N N . THR A 1 66 ? 42.744 -0.395 -68.931 1.00 49.00 66 THR A N 1
ATOM 521 C CA . THR A 1 66 ? 41.326 -0.067 -68.671 1.00 49.00 66 THR A CA 1
ATOM 522 C C . THR A 1 66 ? 40.839 -0.511 -67.291 1.00 49.00 66 THR A C 1
ATOM 524 O O . THR A 1 66 ? 39.902 0.067 -66.746 1.00 49.00 66 THR A O 1
ATOM 527 N N . SER A 1 67 ? 41.489 -1.510 -66.695 1.00 56.75 67 SER A N 1
ATOM 528 C CA . SER A 1 67 ? 41.153 -2.005 -65.360 1.00 56.75 67 SER A CA 1
ATOM 529 C C . SER A 1 67 ? 41.829 -1.180 -64.255 1.00 56.75 67 SER A C 1
ATOM 531 O O . SER A 1 67 ? 41.357 -1.197 -63.124 1.00 56.75 67 SER A O 1
ATOM 533 N N . ASN A 1 68 ? 42.859 -0.378 -64.565 1.00 63.31 68 ASN A N 1
ATOM 534 C CA . ASN A 1 68 ? 43.558 0.450 -63.573 1.00 63.31 68 ASN A CA 1
ATOM 535 C C . ASN A 1 68 ? 42.709 1.626 -63.074 1.00 63.31 68 ASN A C 1
ATOM 537 O O . ASN A 1 68 ? 42.675 1.873 -61.874 1.00 63.31 68 ASN A O 1
ATOM 541 N N . HIS A 1 69 ? 41.962 2.315 -63.946 1.00 62.44 69 HIS A N 1
ATOM 542 C CA . HIS A 1 69 ? 41.044 3.383 -63.511 1.00 62.44 69 HIS A CA 1
ATOM 543 C C . HIS A 1 69 ? 39.911 2.844 -62.632 1.00 62.44 69 HIS A C 1
ATOM 545 O O . HIS A 1 69 ? 39.496 3.488 -61.670 1.00 62.44 69 HIS A O 1
ATOM 551 N N . TYR A 1 70 ? 39.445 1.635 -62.939 1.00 62.25 70 TYR A N 1
ATOM 552 C CA . TYR A 1 70 ? 38.422 0.939 -62.174 1.00 62.25 70 TYR A CA 1
ATOM 553 C C . TYR A 1 70 ? 38.940 0.462 -60.809 1.00 62.25 70 TYR A C 1
ATOM 555 O O . TYR A 1 70 ? 38.277 0.648 -59.793 1.00 62.25 70 TYR A O 1
ATOM 563 N N . ILE A 1 71 ? 40.158 -0.083 -60.761 1.00 65.62 71 ILE A N 1
ATOM 564 C CA . ILE A 1 71 ? 40.862 -0.428 -59.518 1.00 65.62 71 ILE A CA 1
ATOM 565 C C . ILE A 1 71 ? 41.121 0.828 -58.680 1.00 65.62 71 ILE A C 1
ATOM 567 O O . ILE A 1 71 ? 40.882 0.805 -57.477 1.00 65.62 71 ILE A O 1
ATOM 571 N N . ASN A 1 72 ? 41.540 1.939 -59.292 1.00 66.06 72 ASN A N 1
ATOM 572 C CA . ASN A 1 72 ? 41.720 3.214 -58.596 1.00 66.06 72 ASN A CA 1
ATOM 573 C C . ASN A 1 72 ? 40.390 3.725 -58.023 1.00 66.06 72 ASN A C 1
ATOM 575 O O . ASN A 1 72 ? 40.348 4.119 -56.862 1.00 66.06 72 ASN A O 1
ATOM 579 N N . PHE A 1 73 ? 39.283 3.628 -58.766 1.00 64.31 73 PHE A N 1
ATOM 580 C CA . PHE A 1 73 ? 37.943 3.903 -58.237 1.00 64.31 73 PHE A CA 1
ATOM 581 C C . PHE A 1 73 ? 37.578 2.995 -57.048 1.00 64.31 73 PHE A C 1
ATOM 583 O O . PHE A 1 73 ? 37.118 3.486 -56.020 1.00 64.31 73 PHE A O 1
ATOM 590 N N . LEU A 1 74 ? 37.843 1.688 -57.132 1.00 64.50 74 LEU A N 1
ATOM 591 C CA . LEU A 1 74 ? 37.622 0.739 -56.033 1.00 64.50 74 LEU A CA 1
ATOM 592 C C . LEU A 1 74 ? 38.501 1.027 -54.802 1.00 64.50 74 LEU A C 1
ATOM 594 O O . LEU A 1 74 ? 38.046 0.879 -53.665 1.00 64.50 74 LEU A O 1
ATOM 598 N N . LYS A 1 75 ? 39.743 1.480 -55.003 1.00 66.50 75 LYS A N 1
ATOM 599 C CA . LYS A 1 75 ? 40.646 1.934 -53.934 1.00 66.50 75 LYS A CA 1
ATOM 600 C C . LYS A 1 75 ? 40.146 3.205 -53.259 1.00 66.50 75 LYS A C 1
ATOM 602 O O . LYS A 1 75 ? 40.179 3.290 -52.033 1.00 66.50 75 LYS A O 1
ATOM 607 N N . ILE A 1 76 ? 39.630 4.153 -54.041 1.00 65.19 76 ILE A N 1
ATOM 608 C CA . ILE A 1 76 ? 38.986 5.368 -53.527 1.00 65.19 76 ILE A CA 1
ATOM 609 C C . ILE A 1 76 ? 37.754 4.988 -52.693 1.00 65.19 76 ILE A C 1
ATOM 611 O O . ILE A 1 76 ? 37.592 5.487 -51.582 1.00 65.19 76 ILE A O 1
ATOM 615 N N . LEU A 1 77 ? 36.924 4.055 -53.175 1.00 61.59 77 LEU A N 1
ATOM 616 C CA . LEU A 1 77 ? 35.737 3.576 -52.454 1.00 61.59 77 LEU A CA 1
ATOM 617 C C . LEU A 1 77 ? 36.058 2.812 -51.156 1.00 61.59 77 LEU A C 1
ATOM 619 O O . LEU A 1 77 ? 35.277 2.876 -50.213 1.00 61.59 77 LEU A O 1
ATOM 623 N N . THR A 1 78 ? 37.195 2.113 -51.080 1.00 57.91 78 THR A N 1
ATOM 624 C CA . THR A 1 78 ? 37.656 1.390 -49.871 1.00 57.91 78 THR A CA 1
ATOM 625 C C . THR A 1 78 ? 38.544 2.221 -48.940 1.00 57.91 78 THR A C 1
ATOM 627 O O . THR A 1 78 ? 39.003 1.712 -47.909 1.00 57.91 78 THR A O 1
ATOM 630 N N . GLY A 1 79 ? 38.821 3.478 -49.308 1.00 57.34 79 GLY A N 1
ATOM 631 C CA . GLY A 1 79 ? 39.743 4.364 -48.595 1.00 57.34 79 GLY A CA 1
ATOM 632 C C . GLY A 1 79 ? 41.169 3.824 -48.496 1.00 57.34 79 GLY A C 1
ATOM 633 O O . GLY A 1 79 ? 41.848 4.061 -47.503 1.00 57.34 79 GLY A O 1
ATOM 634 N N . LEU A 1 80 ? 41.609 3.056 -49.496 1.00 54.28 80 LEU A N 1
ATOM 635 C CA . LEU A 1 80 ? 42.971 2.523 -49.595 1.00 54.28 80 LEU A CA 1
ATOM 636 C C . LEU A 1 80 ? 44.012 3.584 -49.986 1.00 54.28 80 LEU A C 1
ATOM 638 O O . LEU A 1 80 ? 45.206 3.316 -49.895 1.00 54.28 80 LEU A O 1
ATOM 642 N N . SER A 1 81 ? 43.570 4.759 -50.436 1.00 59.38 81 SER A N 1
ATOM 643 C CA . SER A 1 81 ? 44.429 5.829 -50.948 1.00 59.38 81 SER A CA 1
ATOM 644 C C . SER A 1 81 ? 44.603 6.951 -49.923 1.00 59.38 81 SER A C 1
ATOM 646 O O . SER A 1 81 ? 43.622 7.494 -49.411 1.00 59.38 81 SER A O 1
ATOM 648 N N . ASN A 1 82 ? 45.849 7.347 -49.655 1.00 59.62 82 ASN A N 1
ATOM 649 C CA . ASN A 1 82 ? 46.148 8.497 -48.792 1.00 59.62 82 ASN A CA 1
ATOM 650 C C . ASN A 1 82 ? 45.681 9.815 -49.440 1.00 59.62 82 ASN A C 1
ATOM 652 O O . ASN A 1 82 ? 45.676 9.937 -50.664 1.00 59.62 82 ASN A O 1
ATOM 656 N N . LYS A 1 83 ? 45.384 10.863 -48.650 1.00 64.19 83 LYS A N 1
ATOM 657 C CA . LYS A 1 83 ? 44.986 12.190 -49.189 1.00 64.19 83 LYS A CA 1
ATOM 658 C C . LYS A 1 83 ? 45.972 12.753 -50.227 1.00 64.19 83 LYS A C 1
ATOM 660 O O . LYS A 1 83 ? 45.554 13.412 -51.173 1.00 64.19 83 LYS A O 1
ATOM 665 N N . SER A 1 84 ? 47.268 12.471 -50.091 1.00 63.62 84 SER A N 1
ATOM 666 C CA . SER A 1 84 ? 48.297 12.846 -51.071 1.00 63.62 84 SER A CA 1
ATOM 667 C C . SER A 1 84 ? 48.217 12.050 -52.380 1.00 63.62 84 SER A C 1
ATOM 669 O O . SER A 1 84 ? 48.436 12.609 -53.449 1.00 63.62 84 SER A O 1
ATOM 671 N N . GLU A 1 85 ? 47.873 10.763 -52.311 1.00 64.88 85 GLU A N 1
ATOM 672 C CA . GLU A 1 85 ? 47.682 9.891 -53.480 1.00 64.88 85 GLU A CA 1
ATOM 673 C C . GLU A 1 85 ? 46.381 10.229 -54.215 1.00 64.88 85 GLU A C 1
ATOM 675 O O . GLU A 1 85 ? 46.323 10.149 -55.440 1.00 64.88 85 GLU A O 1
ATOM 680 N N . LEU A 1 86 ? 45.354 10.682 -53.488 1.00 70.00 86 LEU A N 1
ATOM 681 C CA . LEU A 1 86 ? 44.063 11.071 -54.055 1.00 70.00 86 LEU A CA 1
ATOM 682 C C . LEU A 1 86 ? 44.159 12.280 -54.996 1.00 70.00 86 LEU A C 1
ATOM 684 O O . LEU A 1 86 ? 43.487 12.263 -56.018 1.00 70.00 86 LEU A O 1
ATOM 688 N N . ARG A 1 87 ? 45.015 13.283 -54.728 1.00 71.25 87 ARG A N 1
ATOM 689 C CA . ARG A 1 87 ? 45.242 14.421 -55.656 1.00 71.25 87 ARG A CA 1
ATOM 690 C C . ARG A 1 87 ? 45.924 13.994 -56.959 1.00 71.25 87 ARG A C 1
ATOM 692 O O . ARG A 1 87 ? 45.604 14.514 -58.023 1.00 71.25 87 ARG A O 1
ATOM 699 N N . ILE A 1 88 ? 46.864 13.052 -56.875 1.00 69.38 88 ILE A N 1
ATOM 700 C CA . ILE A 1 88 ? 47.542 12.489 -58.054 1.00 69.38 88 ILE A CA 1
ATOM 701 C C . ILE A 1 88 ? 46.529 11.683 -58.874 1.00 69.38 88 ILE A C 1
ATOM 703 O O . ILE A 1 88 ? 46.381 11.897 -60.075 1.00 69.38 88 ILE A O 1
ATOM 707 N N . THR A 1 89 ? 45.748 10.848 -58.188 1.00 70.88 89 THR A N 1
ATOM 708 C CA . THR A 1 89 ? 44.667 10.056 -58.782 1.00 70.88 89 THR A CA 1
ATOM 709 C C . THR A 1 89 ? 43.567 10.950 -59.380 1.00 70.88 89 THR A C 1
ATOM 711 O O . THR A 1 89 ? 42.991 10.600 -60.403 1.00 70.88 89 THR A O 1
ATOM 714 N N . GLU A 1 90 ? 43.292 12.127 -58.803 1.00 72.88 90 GLU A N 1
ATOM 715 C CA . GLU A 1 90 ? 42.356 13.131 -59.339 1.00 72.88 90 GLU A CA 1
ATOM 716 C C . GLU A 1 90 ? 42.805 13.643 -60.713 1.00 72.88 90 GLU A C 1
ATOM 718 O O . GLU A 1 90 ? 42.020 13.657 -61.659 1.00 72.88 90 GLU A O 1
ATOM 723 N N . ALA A 1 91 ? 44.077 14.035 -60.842 1.00 70.50 91 ALA A N 1
ATOM 724 C CA . ALA A 1 91 ? 44.642 14.516 -62.101 1.00 70.50 91 ALA A CA 1
ATOM 725 C C . ALA A 1 91 ? 44.652 13.417 -63.180 1.00 70.50 91 ALA A C 1
ATOM 727 O O . ALA A 1 91 ? 44.307 13.673 -64.338 1.00 70.50 91 ALA A O 1
ATOM 728 N N . GLU A 1 92 ? 44.982 12.182 -62.793 1.00 70.50 92 GLU A N 1
ATOM 729 C CA . GLU A 1 92 ? 44.939 11.009 -63.671 1.00 70.50 92 GLU A CA 1
ATOM 730 C C . GLU A 1 92 ? 43.511 10.682 -64.129 1.00 70.50 92 GLU A C 1
ATOM 732 O O . GLU A 1 92 ? 43.284 10.448 -65.315 1.00 70.50 92 GLU A O 1
ATOM 737 N N . LEU A 1 93 ? 42.527 10.718 -63.223 1.00 72.31 93 LEU A N 1
ATOM 738 C CA . LEU A 1 93 ? 41.122 10.462 -63.550 1.00 72.31 93 LEU A CA 1
ATOM 739 C C . LEU A 1 93 ? 40.501 11.585 -64.386 1.00 72.31 93 LEU A C 1
ATOM 741 O O . LEU A 1 93 ? 39.744 11.289 -65.305 1.00 72.31 93 LEU A O 1
ATOM 745 N N . ASN A 1 94 ? 40.845 12.851 -64.133 1.00 72.94 94 ASN A N 1
ATOM 746 C CA . ASN A 1 94 ? 40.403 13.981 -64.957 1.00 72.94 94 ASN A CA 1
ATOM 747 C C . ASN A 1 94 ? 40.936 13.871 -66.395 1.00 72.94 94 ASN A C 1
ATOM 749 O O . ASN A 1 94 ? 40.191 14.098 -67.348 1.00 72.94 94 ASN A O 1
ATOM 753 N N . THR A 1 95 ? 42.198 13.459 -66.559 1.00 71.94 95 THR A N 1
ATOM 754 C CA . THR A 1 95 ? 42.800 13.205 -67.880 1.00 71.94 95 THR A CA 1
ATOM 755 C C . THR A 1 95 ? 42.122 12.011 -68.561 1.00 71.94 95 THR A C 1
ATOM 757 O O . THR A 1 95 ? 41.670 12.108 -69.704 1.00 71.94 95 THR A O 1
ATOM 760 N N . ALA A 1 96 ? 41.923 10.916 -67.822 1.00 68.56 96 ALA A N 1
ATOM 761 C CA . ALA A 1 96 ? 41.244 9.722 -68.315 1.00 68.56 96 ALA A CA 1
ATOM 762 C C . ALA A 1 96 ? 39.768 9.969 -68.676 1.00 68.56 96 ALA A C 1
ATOM 764 O O . ALA A 1 96 ? 39.262 9.376 -69.622 1.00 68.56 96 ALA A O 1
ATOM 765 N N . TYR A 1 97 ? 39.059 10.866 -67.985 1.00 74.56 97 TYR A N 1
ATOM 766 C CA . TYR A 1 97 ? 37.664 11.208 -68.288 1.00 74.56 97 TYR A CA 1
ATOM 767 C C . TYR A 1 97 ? 37.503 11.867 -69.669 1.00 74.56 97 TYR A C 1
ATOM 769 O O . TYR A 1 97 ? 36.502 11.655 -70.369 1.00 74.56 97 TYR A O 1
ATOM 777 N N . ILE A 1 98 ? 38.507 12.644 -70.083 1.00 73.12 98 ILE A N 1
ATOM 778 C CA . ILE A 1 98 ? 38.554 13.284 -71.400 1.00 73.12 98 ILE A CA 1
ATOM 779 C C . ILE A 1 98 ? 38.788 12.221 -72.487 1.00 73.12 98 ILE A C 1
ATOM 781 O O . ILE A 1 98 ? 38.067 12.213 -73.488 1.00 73.12 98 ILE A O 1
ATOM 785 N N . GLU A 1 99 ? 39.715 11.288 -72.248 1.00 69.38 99 GLU A N 1
ATOM 786 C CA . GLU A 1 99 ? 40.200 10.290 -73.218 1.00 69.38 99 GLU A CA 1
ATOM 787 C C . GLU A 1 99 ? 39.381 8.978 -73.276 1.00 69.38 99 GLU A C 1
ATOM 789 O O . GLU A 1 99 ? 39.469 8.230 -74.252 1.00 69.38 99 GLU A O 1
ATOM 794 N N . ALA A 1 100 ? 38.554 8.688 -72.266 1.00 64.88 100 ALA A N 1
ATOM 795 C CA . ALA A 1 100 ? 37.834 7.418 -72.127 1.00 64.88 100 ALA A CA 1
ATOM 796 C C . ALA A 1 100 ? 36.688 7.196 -73.138 1.00 64.88 100 ALA A C 1
ATOM 798 O O . ALA A 1 100 ? 36.072 8.128 -73.664 1.00 64.88 100 ALA A O 1
ATOM 799 N N . ARG A 1 101 ? 36.322 5.921 -73.354 1.00 62.66 101 ARG A N 1
ATOM 800 C CA . ARG A 1 101 ? 35.117 5.512 -74.108 1.00 62.66 101 ARG A CA 1
ATOM 801 C C . ARG A 1 101 ? 33.839 5.806 -73.307 1.00 62.66 101 ARG A C 1
ATOM 803 O O . ARG A 1 101 ? 33.867 5.851 -72.080 1.00 62.66 101 ARG A O 1
ATOM 810 N N . GLN A 1 102 ? 32.695 5.958 -73.989 1.00 61.66 102 GLN A N 1
ATOM 811 C CA . GLN A 1 102 ? 31.405 6.287 -73.348 1.00 61.66 102 GLN A CA 1
ATOM 812 C C . GLN A 1 102 ? 30.999 5.328 -72.208 1.00 61.66 102 GLN A C 1
ATOM 814 O O . GLN A 1 102 ? 30.372 5.779 -71.255 1.00 61.66 102 GLN A O 1
ATOM 819 N N . SER A 1 103 ? 31.375 4.044 -72.273 1.00 56.84 103 SER A N 1
ATOM 820 C CA . SER A 1 103 ? 31.077 3.045 -71.232 1.00 56.84 103 SER A CA 1
ATOM 821 C C . SER A 1 103 ? 31.817 3.280 -69.911 1.00 56.84 103 SER A C 1
ATOM 823 O O . SER A 1 103 ? 31.294 2.932 -68.856 1.00 56.84 103 SER A O 1
ATOM 825 N N . ASP A 1 104 ? 33.002 3.894 -69.956 1.00 61.38 104 ASP A N 1
ATOM 826 C CA . ASP A 1 104 ? 33.928 3.955 -68.814 1.00 61.38 104 ASP A CA 1
ATOM 827 C C . ASP A 1 104 ? 33.888 5.332 -68.132 1.00 61.38 104 ASP A C 1
ATOM 829 O O . ASP A 1 104 ? 34.151 5.464 -66.934 1.00 61.38 104 ASP A O 1
ATOM 833 N N . LYS A 1 105 ? 33.453 6.362 -68.874 1.00 69.81 105 LYS A N 1
ATOM 834 C CA . LYS A 1 105 ? 33.271 7.734 -68.374 1.00 69.81 105 LYS A CA 1
ATOM 835 C C . LYS A 1 105 ? 32.343 7.815 -67.160 1.00 69.81 105 LYS A C 1
ATOM 837 O O . LYS A 1 105 ? 32.572 8.644 -66.288 1.00 69.81 105 LYS A O 1
ATOM 842 N N . GLY A 1 106 ? 31.333 6.948 -67.063 1.00 68.94 106 GLY A N 1
ATOM 843 C CA . GLY A 1 106 ? 30.400 6.928 -65.931 1.00 68.94 106 GLY A CA 1
ATOM 844 C C . GLY A 1 106 ? 31.034 6.520 -64.595 1.00 68.94 106 GLY A C 1
ATOM 845 O O . GLY A 1 106 ? 30.654 7.066 -63.561 1.00 68.94 106 GLY A O 1
ATOM 846 N N . VAL A 1 107 ? 32.003 5.598 -64.612 1.00 69.75 107 VAL A N 1
ATOM 847 C CA . VAL A 1 107 ? 32.730 5.146 -63.410 1.00 69.75 107 VAL A CA 1
ATOM 848 C C . VAL A 1 107 ? 33.804 6.157 -63.021 1.00 69.75 107 VAL A C 1
ATOM 850 O O . VAL A 1 107 ? 33.953 6.487 -61.847 1.00 69.75 107 VAL A O 1
ATOM 853 N N . ILE A 1 108 ? 34.508 6.701 -64.017 1.00 73.44 108 ILE A N 1
ATOM 854 C CA . ILE A 1 108 ? 35.519 7.742 -63.811 1.00 73.44 108 ILE A CA 1
ATOM 855 C C . ILE A 1 108 ? 34.871 8.997 -63.207 1.00 73.44 108 ILE A C 1
ATOM 857 O O . ILE A 1 108 ? 35.390 9.534 -62.234 1.00 73.44 108 ILE A O 1
ATOM 861 N N . LEU A 1 109 ? 33.697 9.412 -63.706 1.00 77.44 109 LEU A N 1
ATOM 862 C CA . LEU A 1 109 ? 32.935 10.535 -63.149 1.00 77.44 109 LEU A CA 1
ATOM 863 C C . LEU A 1 109 ? 32.531 10.291 -61.691 1.00 77.44 109 LEU A C 1
ATOM 865 O O . LEU A 1 109 ? 32.723 11.168 -60.857 1.00 77.44 109 LEU A O 1
ATOM 869 N N . ALA A 1 110 ? 32.026 9.098 -61.360 1.00 74.06 110 ALA A N 1
ATOM 870 C CA . ALA A 1 110 ? 31.701 8.739 -59.979 1.00 74.06 110 ALA A CA 1
ATOM 871 C C . ALA A 1 110 ? 32.936 8.813 -59.055 1.00 74.06 110 ALA A C 1
ATOM 873 O O . ALA A 1 110 ? 32.833 9.287 -57.925 1.00 74.06 110 ALA A O 1
ATOM 874 N N . GLY A 1 111 ? 34.111 8.401 -59.546 1.00 71.69 111 GLY A N 1
ATOM 875 C CA . GLY A 1 111 ? 35.381 8.523 -58.826 1.00 71.69 111 GLY A CA 1
ATOM 876 C C . GLY A 1 111 ? 35.838 9.965 -58.622 1.00 71.69 111 GLY A C 1
ATOM 877 O O . GLY A 1 111 ? 36.239 10.314 -57.514 1.00 71.69 111 GLY A O 1
ATOM 878 N N . ILE A 1 112 ? 35.719 10.814 -59.648 1.00 77.19 112 ILE A N 1
ATOM 879 C CA . ILE A 1 112 ? 36.027 12.250 -59.556 1.00 77.19 112 ILE A CA 1
ATOM 880 C C . ILE A 1 112 ? 35.117 12.923 -58.523 1.00 77.19 112 ILE A C 1
ATOM 882 O O . ILE A 1 112 ? 35.619 13.611 -57.637 1.00 77.19 112 ILE A O 1
ATOM 886 N N . LEU A 1 113 ? 33.802 12.673 -58.575 1.00 78.44 113 LEU A N 1
ATOM 887 C CA . LEU A 1 113 ? 32.852 13.207 -57.590 1.00 78.44 113 LEU A CA 1
ATOM 888 C C . LEU A 1 113 ? 33.236 12.782 -56.169 1.00 78.44 113 LEU A C 1
ATOM 890 O O . LEU A 1 113 ? 33.284 13.617 -55.269 1.00 78.44 113 LEU A O 1
ATOM 894 N N . ARG A 1 114 ? 33.592 11.506 -55.971 1.00 73.94 114 ARG A N 1
ATOM 895 C CA . ARG A 1 114 ? 34.024 10.984 -54.668 1.00 73.94 114 ARG A CA 1
ATOM 896 C C . ARG A 1 114 ? 35.303 11.646 -54.158 1.00 73.94 114 ARG A C 1
ATOM 898 O O . ARG A 1 114 ? 35.377 11.961 -52.975 1.00 73.94 114 ARG A O 1
ATOM 905 N N . ILE A 1 115 ? 36.288 11.884 -55.027 1.00 76.50 115 ILE A N 1
ATOM 906 C CA . ILE A 1 115 ? 37.517 12.600 -54.657 1.00 76.50 115 ILE A CA 1
ATOM 907 C C . ILE A 1 115 ? 37.201 14.040 -54.243 1.00 76.50 115 ILE A C 1
ATOM 909 O O . ILE A 1 115 ? 37.676 14.483 -53.198 1.00 76.50 115 ILE A O 1
ATOM 913 N N . LYS A 1 116 ? 36.372 14.747 -55.019 1.00 80.12 116 LYS A N 1
ATOM 914 C CA . LYS A 1 116 ? 35.958 16.122 -54.705 1.00 80.12 116 LYS A CA 1
ATOM 915 C C . LYS A 1 116 ? 35.248 16.216 -53.354 1.00 80.12 116 LYS A C 1
ATOM 917 O O . LYS A 1 116 ? 35.541 17.123 -52.583 1.00 80.12 116 LYS A O 1
ATOM 922 N N . ILE A 1 117 ? 34.412 15.232 -53.018 1.00 77.94 117 ILE A N 1
ATOM 923 C CA . ILE A 1 117 ? 33.783 15.119 -51.691 1.00 77.94 117 ILE A CA 1
ATOM 924 C C . ILE A 1 117 ? 34.837 14.947 -50.584 1.00 77.94 117 ILE A C 1
ATOM 926 O O . ILE A 1 117 ? 34.759 15.611 -49.557 1.00 77.94 117 ILE A O 1
ATOM 930 N N . VAL A 1 118 ? 35.855 14.098 -50.778 1.00 76.06 118 VAL A N 1
ATOM 931 C CA . VAL A 1 118 ? 36.929 13.885 -49.779 1.00 76.06 118 VAL A CA 1
ATOM 932 C C . VAL A 1 118 ? 37.767 15.153 -49.530 1.00 76.06 118 VAL A C 1
ATOM 934 O O . VAL A 1 118 ? 38.327 15.312 -48.440 1.00 76.06 118 VAL A O 1
ATOM 937 N N . PHE A 1 119 ? 37.855 16.051 -50.517 1.00 79.25 119 PHE A N 1
ATOM 938 C CA . PHE A 1 119 ? 38.518 17.356 -50.402 1.00 79.25 119 PHE A CA 1
ATOM 939 C C . PHE A 1 119 ? 37.592 18.510 -49.993 1.00 79.25 119 PHE A C 1
ATOM 941 O O . PHE A 1 119 ? 38.079 19.632 -49.898 1.00 79.25 119 PHE A O 1
ATOM 948 N N . ASP A 1 120 ? 36.315 18.241 -49.700 1.00 76.06 120 ASP A N 1
ATOM 949 C CA . ASP A 1 120 ? 35.308 19.251 -49.332 1.00 76.06 120 ASP A CA 1
ATOM 950 C C . ASP A 1 120 ? 35.026 20.290 -50.448 1.00 76.06 120 ASP A C 1
ATOM 952 O O . ASP A 1 120 ? 34.630 21.426 -50.208 1.00 76.06 120 ASP A O 1
ATOM 956 N N . GLU A 1 121 ? 35.219 19.899 -51.714 1.00 84.50 121 GLU A N 1
ATOM 957 C CA . GLU A 1 121 ? 35.043 20.736 -52.915 1.00 84.50 121 GLU A CA 1
ATOM 958 C C . GLU A 1 121 ? 33.653 20.509 -53.553 1.00 84.50 121 GLU A C 1
ATOM 960 O O . GLU A 1 121 ? 33.522 20.129 -54.721 1.00 84.50 121 GLU A O 1
ATOM 965 N N . ILE A 1 122 ? 32.587 20.700 -52.767 1.00 81.81 122 ILE A N 1
ATOM 966 C CA . ILE A 1 122 ? 31.206 20.311 -53.126 1.00 81.81 122 ILE A CA 1
ATOM 967 C C . ILE A 1 122 ? 30.665 21.090 -54.340 1.00 81.81 122 ILE A C 1
ATOM 969 O O . ILE A 1 122 ? 30.071 20.493 -55.239 1.00 81.81 122 ILE A O 1
ATOM 973 N N . GLU A 1 123 ? 30.908 22.401 -54.415 1.00 82.94 123 GLU A N 1
ATOM 974 C CA . GLU A 1 123 ? 30.443 23.249 -55.528 1.00 82.94 123 GLU A CA 1
ATOM 975 C C . GLU A 1 123 ? 31.124 22.899 -56.858 1.00 82.94 123 GLU A C 1
ATOM 977 O O . GLU A 1 123 ? 30.492 22.889 -57.917 1.00 82.94 123 GLU A O 1
ATOM 982 N N . GLU A 1 124 ? 32.409 22.536 -56.815 1.00 80.56 124 GLU A N 1
ATOM 983 C CA . GLU A 1 124 ? 33.125 22.055 -57.999 1.00 80.56 124 GLU A CA 1
ATOM 984 C C . GLU A 1 124 ? 32.587 20.694 -58.449 1.00 80.56 124 GLU A C 1
ATOM 986 O O . GLU A 1 124 ? 32.368 20.480 -59.643 1.00 80.56 124 GLU A O 1
ATOM 991 N N . ALA A 1 125 ? 32.311 19.788 -57.505 1.00 82.50 125 ALA A N 1
ATOM 992 C CA . ALA A 1 125 ? 31.691 18.499 -57.799 1.00 82.50 125 ALA A CA 1
ATOM 993 C C . ALA A 1 125 ? 30.308 18.672 -58.452 1.00 82.50 125 ALA A C 1
ATOM 995 O O . ALA A 1 125 ? 29.992 17.999 -59.438 1.00 82.50 125 ALA A O 1
ATOM 996 N N . ARG A 1 126 ? 29.509 19.621 -57.949 1.00 85.19 126 ARG A N 1
ATOM 997 C CA . ARG A 1 126 ? 28.197 19.982 -58.497 1.00 85.19 126 ARG A CA 1
ATOM 998 C C . ARG A 1 126 ? 28.305 20.551 -59.911 1.00 85.19 126 ARG A C 1
ATOM 1000 O O . ARG A 1 126 ? 27.578 20.113 -60.804 1.00 85.19 126 ARG A O 1
ATOM 1007 N N . ALA A 1 127 ? 29.255 21.453 -60.158 1.00 83.88 127 ALA A N 1
ATOM 1008 C CA . ALA A 1 127 ? 29.510 21.997 -61.491 1.00 83.88 127 ALA A CA 1
ATOM 1009 C C . ALA A 1 127 ? 29.931 20.908 -62.497 1.00 83.88 127 ALA A C 1
ATOM 1011 O O . ALA A 1 127 ? 29.419 20.876 -63.618 1.00 83.88 127 ALA A O 1
ATOM 1012 N N . ILE A 1 128 ? 30.811 19.988 -62.089 1.00 82.44 128 ILE A N 1
ATOM 1013 C CA . ILE A 1 128 ? 31.273 18.861 -62.916 1.00 82.44 128 ILE A CA 1
ATOM 1014 C C . ILE A 1 128 ? 30.114 17.913 -63.254 1.00 82.44 128 ILE A C 1
ATOM 1016 O O . ILE A 1 128 ? 29.981 17.483 -64.402 1.00 82.44 128 ILE A O 1
ATOM 1020 N N . TYR A 1 129 ? 29.245 17.612 -62.285 1.00 84.69 129 TYR A N 1
ATOM 1021 C CA . TYR A 1 129 ? 28.073 16.768 -62.511 1.00 84.69 129 TYR A CA 1
ATOM 1022 C C . TYR A 1 129 ? 27.049 17.426 -63.446 1.00 84.69 129 TYR A C 1
ATOM 1024 O O . TYR A 1 129 ? 26.548 16.775 -64.362 1.00 84.69 129 TYR A O 1
ATOM 1032 N N . ASN A 1 130 ? 26.782 18.724 -63.284 1.00 82.94 130 ASN A N 1
ATOM 1033 C CA . ASN A 1 130 ? 25.832 19.454 -64.130 1.00 82.94 130 ASN A CA 1
ATOM 1034 C C . ASN A 1 130 ? 26.312 19.608 -65.584 1.00 82.94 130 ASN A C 1
ATOM 1036 O O . ASN A 1 130 ? 25.498 19.748 -66.494 1.00 82.94 130 ASN A O 1
ATOM 1040 N N . GLN A 1 131 ? 27.623 19.526 -65.824 1.00 81.38 131 GLN A N 1
ATOM 1041 C CA . GLN A 1 131 ? 28.227 19.526 -67.161 1.00 81.38 131 GLN A CA 1
ATOM 1042 C C . GLN A 1 131 ? 28.338 18.120 -67.784 1.00 81.38 131 GLN A C 1
ATOM 1044 O O . GLN A 1 131 ? 28.945 17.959 -68.850 1.00 81.38 131 GLN A O 1
ATOM 1049 N N . LYS A 1 132 ? 27.774 17.079 -67.149 1.00 79.12 132 LYS A N 1
ATOM 1050 C CA . LYS A 1 132 ? 27.854 15.701 -67.654 1.00 79.12 132 LYS A CA 1
ATOM 1051 C C . LYS A 1 132 ? 27.201 15.566 -69.033 1.00 79.12 132 LYS A C 1
ATOM 1053 O O . LYS A 1 132 ? 26.124 16.087 -69.299 1.00 79.12 132 LYS A O 1
ATOM 1058 N N . THR A 1 133 ? 27.841 14.794 -69.907 1.00 68.00 133 THR A N 1
ATOM 1059 C CA . THR A 1 133 ? 27.341 14.484 -71.262 1.00 68.00 133 THR A CA 1
ATOM 1060 C C . THR A 1 133 ? 26.793 13.058 -71.384 1.00 68.00 133 THR A C 1
ATOM 1062 O O . THR A 1 133 ? 26.379 12.644 -72.465 1.00 68.00 133 THR A O 1
ATOM 1065 N N . ILE A 1 134 ? 26.808 12.287 -70.288 1.00 70.94 134 ILE A N 1
ATOM 1066 C CA . ILE A 1 134 ? 26.478 10.856 -70.247 1.00 70.94 134 ILE A CA 1
ATOM 1067 C C . ILE A 1 134 ? 25.542 10.579 -69.068 1.00 70.94 134 ILE A C 1
ATOM 1069 O O . ILE A 1 134 ? 25.776 11.060 -67.960 1.00 70.94 134 ILE A O 1
ATOM 1073 N N . ASN A 1 135 ? 24.523 9.749 -69.303 1.00 71.12 135 ASN A N 1
ATOM 1074 C CA . ASN A 1 135 ? 23.649 9.224 -68.256 1.00 71.12 135 ASN A CA 1
ATOM 1075 C C . ASN A 1 135 ? 24.304 7.991 -67.620 1.00 71.12 135 ASN A C 1
ATOM 1077 O O . ASN A 1 135 ? 24.506 6.979 -68.293 1.00 71.12 135 ASN A O 1
ATOM 1081 N N . SER A 1 136 ? 24.648 8.076 -66.335 1.00 78.44 136 SER A N 1
ATOM 1082 C CA . SER A 1 136 ? 25.296 7.000 -65.581 1.00 78.44 136 SER A CA 1
ATOM 1083 C C . SER A 1 136 ? 24.637 6.856 -64.217 1.00 78.44 136 SER A C 1
ATOM 1085 O O . SER A 1 136 ? 24.766 7.743 -63.378 1.00 78.44 136 SER A O 1
ATOM 1087 N N . VAL A 1 137 ? 24.013 5.701 -63.966 1.00 75.19 137 VAL A N 1
ATOM 1088 C CA . VAL A 1 137 ? 23.362 5.392 -62.679 1.00 75.19 137 VAL A CA 1
ATOM 1089 C C . VAL A 1 137 ? 24.348 5.507 -61.510 1.00 75.19 137 VAL A C 1
ATOM 1091 O O . VAL A 1 137 ? 23.983 5.990 -60.450 1.00 75.19 137 VAL A O 1
ATOM 1094 N N . LEU A 1 138 ? 25.617 5.125 -61.696 1.00 72.19 138 LEU A N 1
ATOM 1095 C CA . LEU A 1 138 ? 26.634 5.210 -60.639 1.00 72.19 138 LEU A CA 1
ATOM 1096 C C . LEU A 1 138 ? 27.005 6.657 -60.291 1.00 72.19 138 LEU A C 1
ATOM 1098 O O . LEU A 1 138 ? 27.169 6.971 -59.116 1.00 72.19 138 LEU A O 1
ATOM 1102 N N . ALA A 1 139 ? 27.130 7.528 -61.296 1.00 76.31 139 ALA A N 1
ATOM 1103 C CA . ALA A 1 139 ? 27.406 8.944 -61.064 1.00 76.31 139 ALA A CA 1
ATOM 1104 C C . ALA A 1 139 ? 26.188 9.640 -60.437 1.00 76.31 139 ALA A C 1
ATOM 1106 O O . ALA A 1 139 ? 26.356 10.442 -59.522 1.00 76.31 139 ALA A O 1
ATOM 1107 N N . ASP A 1 140 ? 24.978 9.278 -60.877 1.00 81.62 140 ASP A N 1
ATOM 1108 C CA . ASP A 1 140 ? 23.720 9.773 -60.313 1.00 81.62 140 ASP A CA 1
ATOM 1109 C C . ASP A 1 140 ? 23.570 9.356 -58.839 1.00 81.62 140 ASP A C 1
ATOM 1111 O O . ASP A 1 140 ? 23.263 10.195 -57.999 1.00 81.62 140 ASP A O 1
ATOM 1115 N N . CYS A 1 141 ? 23.873 8.098 -58.495 1.00 80.88 141 CYS A N 1
ATOM 1116 C CA . CYS A 1 141 ? 23.885 7.618 -57.110 1.00 80.88 141 CYS A CA 1
ATOM 1117 C C . CYS A 1 141 ? 24.860 8.411 -56.226 1.00 80.88 141 CYS A C 1
ATOM 1119 O O . CYS A 1 141 ? 24.468 8.870 -55.159 1.00 80.88 141 CYS A O 1
ATOM 1121 N N . GLN A 1 142 ? 26.111 8.615 -56.671 1.00 81.62 142 GLN A N 1
ATOM 1122 C CA . GLN A 1 142 ? 27.100 9.381 -55.894 1.00 81.62 142 GLN A CA 1
ATOM 1123 C C . GLN A 1 142 ? 26.690 10.848 -55.714 1.00 81.62 142 GLN A C 1
ATOM 1125 O O . GLN A 1 142 ? 26.902 11.416 -54.644 1.00 81.62 142 GLN A O 1
ATOM 1130 N N . TYR A 1 143 ? 26.091 11.456 -56.739 1.00 84.69 143 TYR A N 1
ATOM 1131 C CA . TYR A 1 143 ? 25.594 12.824 -56.656 1.00 84.69 143 TYR A CA 1
ATOM 1132 C C . TYR A 1 143 ? 24.434 12.953 -55.665 1.00 84.69 143 TYR A C 1
ATOM 1134 O O . TYR A 1 143 ? 24.488 13.789 -54.766 1.00 84.69 143 TYR A O 1
ATOM 1142 N N . LEU A 1 144 ? 23.409 12.106 -55.793 1.00 84.31 144 LEU A N 1
ATOM 1143 C CA . LEU A 1 144 ? 22.218 12.151 -54.938 1.00 84.31 144 LEU A CA 1
ATOM 1144 C C . LEU A 1 144 ? 22.569 11.871 -53.471 1.00 84.31 144 LEU A C 1
ATOM 1146 O O . LEU A 1 144 ? 22.149 12.605 -52.580 1.00 84.31 144 LEU A O 1
ATOM 1150 N N . GLU A 1 145 ? 23.408 10.867 -53.229 1.00 83.62 145 GLU A N 1
ATOM 1151 C CA . GLU A 1 145 ? 23.782 10.448 -51.880 1.00 83.62 145 GLU A CA 1
ATOM 1152 C C . GLU A 1 145 ? 24.675 11.469 -51.164 1.00 83.62 145 GLU A C 1
ATOM 1154 O O . GLU A 1 145 ? 24.477 11.712 -49.975 1.00 83.62 145 GLU A O 1
ATOM 1159 N N . PHE A 1 146 ? 25.616 12.125 -51.859 1.00 81.50 146 PHE A N 1
ATOM 1160 C CA . PHE A 1 146 ? 26.656 12.938 -51.206 1.00 81.50 146 PHE A CA 1
ATOM 1161 C C . PHE A 1 146 ? 26.660 14.442 -51.537 1.00 81.50 146 PHE A C 1
ATOM 1163 O O . PHE A 1 146 ? 27.290 15.192 -50.796 1.00 81.50 146 PHE A O 1
ATOM 1170 N N . ILE A 1 147 ? 25.976 14.903 -52.593 1.00 84.12 147 ILE A N 1
ATOM 1171 C CA . ILE A 1 147 ? 26.064 16.297 -53.086 1.00 84.12 147 ILE A CA 1
ATOM 1172 C C . ILE A 1 147 ? 24.695 17.000 -53.185 1.00 84.12 147 ILE A C 1
ATOM 1174 O O . ILE A 1 147 ? 24.600 18.179 -52.841 1.00 84.12 147 ILE A O 1
ATOM 1178 N N . ALA A 1 148 ? 23.647 16.303 -53.639 1.00 86.25 148 ALA A N 1
ATOM 1179 C CA . ALA A 1 148 ? 22.355 16.905 -54.000 1.00 86.25 148 ALA A CA 1
ATOM 1180 C C . ALA A 1 148 ? 21.645 17.593 -52.826 1.00 86.25 148 ALA A C 1
ATOM 1182 O O . ALA A 1 148 ? 21.579 17.022 -51.739 1.00 86.25 148 ALA A O 1
ATOM 1183 N N . ASP A 1 149 ? 21.099 18.790 -53.027 1.00 87.50 149 ASP A N 1
ATOM 1184 C CA . ASP A 1 149 ? 20.287 19.457 -51.997 1.00 87.50 149 ASP A CA 1
ATOM 1185 C C . ASP A 1 149 ? 18.828 18.962 -51.973 1.00 87.50 149 ASP A C 1
ATOM 1187 O O . ASP A 1 149 ? 18.432 18.080 -52.734 1.00 87.50 149 ASP A O 1
ATOM 1191 N N . LYS A 1 150 ? 18.020 19.516 -51.061 1.00 88.12 150 LYS A N 1
ATOM 1192 C CA . LYS A 1 150 ? 16.622 19.112 -50.870 1.00 88.12 150 LYS A CA 1
ATOM 1193 C C . LYS A 1 150 ? 15.778 19.278 -52.138 1.00 88.12 150 LYS A C 1
ATOM 1195 O O . LYS A 1 150 ? 15.019 18.375 -52.475 1.00 88.12 150 LYS A O 1
ATOM 1200 N N . GLU A 1 151 ? 15.932 20.393 -52.849 1.00 86.75 151 GLU A N 1
ATOM 1201 C CA . GLU A 1 151 ? 15.152 20.700 -54.055 1.00 86.75 151 GLU A CA 1
ATOM 1202 C C . GLU A 1 151 ? 15.519 19.746 -55.200 1.00 86.75 151 GLU A C 1
ATOM 1204 O O . GLU A 1 151 ? 14.651 19.255 -55.925 1.00 86.75 151 GLU A O 1
ATOM 1209 N N . GLU A 1 152 ? 16.808 19.427 -55.331 1.00 87.88 152 GLU A N 1
ATOM 1210 C CA . GLU A 1 152 ? 17.319 18.470 -56.311 1.00 87.88 152 GLU A CA 1
ATOM 1211 C C . GLU A 1 152 ? 16.887 17.024 -56.012 1.00 87.88 152 GLU A C 1
ATOM 1213 O O . GLU A 1 152 ? 16.611 16.261 -56.945 1.00 87.88 152 GLU A O 1
ATOM 1218 N N . LEU A 1 153 ? 16.794 16.644 -54.732 1.00 86.88 153 LEU A N 1
ATOM 1219 C CA . LEU A 1 153 ? 16.254 15.349 -54.305 1.00 86.88 153 LEU A CA 1
ATOM 1220 C C . LEU A 1 153 ? 14.749 15.250 -54.607 1.00 86.88 153 LEU A C 1
ATOM 1222 O O . LEU A 1 153 ? 14.329 14.292 -55.262 1.00 86.88 153 LEU A O 1
ATOM 1226 N N . ASP A 1 154 ? 13.962 16.264 -54.231 1.00 85.12 154 ASP A N 1
ATOM 1227 C CA . ASP A 1 154 ? 12.511 16.320 -54.472 1.00 85.12 154 ASP A CA 1
ATOM 1228 C C . ASP A 1 154 ? 12.188 16.250 -55.978 1.00 85.12 154 ASP A C 1
ATOM 1230 O O . ASP A 1 154 ? 11.296 15.512 -56.417 1.00 85.12 154 ASP A O 1
ATOM 1234 N N . ALA A 1 155 ? 12.961 16.963 -56.805 1.00 83.88 155 ALA A N 1
ATOM 1235 C CA . ALA A 1 155 ? 12.809 16.941 -58.258 1.00 83.88 155 ALA A CA 1
ATOM 1236 C C . ALA A 1 155 ? 13.028 15.539 -58.848 1.00 83.88 155 ALA A C 1
ATOM 1238 O O . ALA A 1 155 ? 12.388 15.175 -59.841 1.00 83.88 155 ALA A O 1
ATOM 1239 N N . LYS A 1 156 ? 13.914 14.733 -58.246 1.00 83.56 156 LYS A N 1
ATOM 1240 C CA . LYS A 1 156 ? 14.241 13.397 -58.753 1.00 83.56 156 LYS A CA 1
ATOM 1241 C C . LYS A 1 156 ? 13.205 12.337 -58.376 1.00 83.56 156 LYS A C 1
ATOM 1243 O O . LYS A 1 156 ? 13.073 11.357 -59.106 1.00 83.56 156 LYS A O 1
ATOM 1248 N N . ILE A 1 157 ? 12.437 12.545 -57.307 1.00 81.25 157 ILE A N 1
ATOM 1249 C CA . ILE A 1 157 ? 11.357 11.641 -56.865 1.00 81.25 157 ILE A CA 1
ATOM 1250 C C . ILE A 1 157 ? 10.176 11.640 -57.835 1.00 81.25 157 ILE A C 1
ATOM 1252 O O . ILE A 1 157 ? 9.543 10.606 -58.034 1.00 81.25 157 ILE A O 1
ATOM 1256 N N . CYS A 1 158 ? 9.921 12.770 -58.500 1.00 74.56 158 CYS A N 1
ATOM 1257 C CA . CYS A 1 158 ? 8.858 12.905 -59.498 1.00 74.56 158 CYS A CA 1
ATOM 1258 C C . CYS A 1 158 ? 9.072 12.048 -60.769 1.00 74.56 158 CYS A C 1
ATOM 1260 O O . CYS A 1 158 ? 8.234 12.074 -61.672 1.00 74.56 158 CYS A O 1
ATOM 1262 N N . ASP A 1 159 ? 10.182 11.308 -60.875 1.00 76.62 159 ASP A N 1
ATOM 1263 C CA . ASP A 1 159 ? 10.520 10.455 -62.014 1.00 76.62 159 ASP A CA 1
ATOM 1264 C C . ASP A 1 159 ? 9.794 9.086 -61.932 1.00 76.62 159 ASP A C 1
ATOM 1266 O O . ASP A 1 159 ? 10.113 8.251 -61.078 1.00 76.62 159 ASP A O 1
ATOM 1270 N N . PRO A 1 160 ? 8.828 8.788 -62.825 1.00 64.69 160 PRO A N 1
ATOM 1271 C CA . PRO A 1 160 ? 8.025 7.562 -62.747 1.00 64.69 160 PRO A CA 1
ATOM 1272 C C . PRO A 1 160 ? 8.835 6.268 -62.983 1.00 64.69 160 PRO A C 1
ATOM 1274 O O . PRO A 1 160 ? 8.388 5.175 -62.614 1.00 64.69 160 PRO A O 1
ATOM 1277 N N . LEU A 1 161 ? 10.035 6.365 -63.570 1.00 69.31 161 LEU A N 1
ATOM 1278 C CA . LEU A 1 161 ? 10.906 5.239 -63.933 1.00 69.31 161 LEU A CA 1
ATOM 1279 C C . LEU A 1 161 ? 12.162 5.150 -63.051 1.00 69.31 161 LEU A C 1
ATOM 1281 O O . LEU A 1 161 ? 13.237 4.783 -63.520 1.00 69.31 161 LEU A O 1
ATOM 1285 N N . LEU A 1 162 ? 12.023 5.448 -61.758 1.00 80.19 162 LEU A N 1
ATOM 1286 C CA . LEU A 1 162 ? 13.106 5.283 -60.787 1.00 80.19 162 LEU A CA 1
ATOM 1287 C C . LEU A 1 162 ? 13.631 3.830 -60.744 1.00 80.19 162 LEU A C 1
ATOM 1289 O O . LEU A 1 162 ? 12.849 2.883 -60.818 1.00 80.19 162 LEU A O 1
ATOM 1293 N N . ASP A 1 163 ? 14.951 3.670 -60.626 1.00 82.00 163 ASP A N 1
ATOM 1294 C CA . ASP A 1 163 ? 15.628 2.394 -60.343 1.00 82.00 163 ASP A CA 1
ATOM 1295 C C . ASP A 1 163 ? 15.818 2.226 -58.827 1.00 82.00 163 ASP A C 1
ATOM 1297 O O . ASP A 1 163 ? 15.960 3.222 -58.113 1.00 82.00 163 ASP A O 1
ATOM 1301 N N . SER A 1 164 ? 15.884 0.985 -58.329 1.00 80.88 164 SER A N 1
ATOM 1302 C CA . SER A 1 164 ? 16.058 0.718 -56.889 1.00 80.88 164 SER A CA 1
ATOM 1303 C C . SER A 1 164 ? 17.338 1.363 -56.334 1.00 80.88 164 SER A C 1
ATOM 1305 O O . SER A 1 164 ? 17.325 1.973 -55.267 1.00 80.88 164 SER A O 1
ATOM 1307 N N . LYS A 1 165 ? 18.440 1.343 -57.099 1.00 81.25 165 LYS A N 1
ATOM 1308 C CA . LYS A 1 165 ? 19.714 1.952 -56.675 1.00 81.25 165 LYS A CA 1
ATOM 1309 C C . LYS A 1 165 ? 19.613 3.468 -56.518 1.00 81.25 165 LYS A C 1
ATOM 1311 O O . LYS A 1 165 ? 20.207 4.026 -55.603 1.00 81.25 165 LYS A O 1
ATOM 1316 N N . ILE A 1 166 ? 18.850 4.122 -57.394 1.00 83.44 166 ILE A N 1
ATOM 1317 C CA . ILE A 1 166 ? 18.603 5.566 -57.320 1.00 83.44 166 ILE A CA 1
ATOM 1318 C C . ILE A 1 166 ? 17.706 5.867 -56.115 1.00 83.44 166 ILE A C 1
ATOM 1320 O O . ILE A 1 166 ? 17.988 6.810 -55.384 1.00 83.44 166 ILE A O 1
ATOM 1324 N N . ALA A 1 167 ? 16.688 5.039 -55.853 1.00 84.56 167 ALA A N 1
ATOM 1325 C CA . ALA A 1 167 ? 15.824 5.183 -54.682 1.00 84.56 167 ALA A CA 1
ATOM 1326 C C . ALA A 1 167 ? 16.622 5.091 -53.368 1.00 84.56 167 ALA A C 1
ATOM 1328 O O . ALA A 1 167 ? 16.469 5.946 -52.501 1.00 84.56 167 ALA A O 1
ATOM 1329 N N . VAL A 1 168 ? 17.533 4.118 -53.249 1.00 85.56 168 VAL A N 1
ATOM 1330 C CA . VAL A 1 168 ? 18.443 3.992 -52.095 1.00 85.56 168 VAL A CA 1
ATOM 1331 C C . VAL A 1 168 ? 19.340 5.226 -51.937 1.00 85.56 168 VAL A C 1
ATOM 1333 O O . VAL A 1 168 ? 19.476 5.746 -50.832 1.00 85.56 168 VAL A O 1
ATOM 1336 N N . SER A 1 169 ? 19.908 5.747 -53.028 1.00 84.62 169 SER A N 1
ATOM 1337 C CA . SER A 1 169 ? 20.738 6.959 -52.973 1.00 84.62 169 SER A CA 1
ATOM 1338 C C . SER A 1 169 ? 19.955 8.219 -52.598 1.00 84.62 169 SER A C 1
ATOM 1340 O O . SER A 1 169 ? 20.508 9.080 -51.921 1.00 84.62 169 SER A O 1
ATOM 1342 N N . ILE A 1 170 ? 18.679 8.327 -52.984 1.00 86.62 170 ILE A N 1
ATOM 1343 C CA . ILE A 1 170 ? 17.793 9.415 -52.537 1.00 86.62 170 ILE A CA 1
ATOM 1344 C C . ILE A 1 170 ? 17.566 9.322 -51.025 1.00 86.62 170 ILE A C 1
ATOM 1346 O O . ILE A 1 170 ? 17.709 10.321 -50.325 1.00 86.62 170 ILE A O 1
ATOM 1350 N N . ILE A 1 171 ? 17.270 8.122 -50.513 1.00 87.38 171 ILE A N 1
ATOM 1351 C CA . ILE A 1 171 ? 17.074 7.869 -49.078 1.00 87.38 171 ILE A CA 1
ATOM 1352 C C . ILE A 1 171 ? 18.315 8.310 -48.285 1.00 87.38 171 ILE A C 1
ATOM 1354 O O . ILE A 1 171 ? 18.198 9.103 -47.350 1.00 87.38 171 ILE A O 1
ATOM 1358 N N . TYR A 1 172 ? 19.511 7.867 -48.687 1.00 85.00 172 TYR A N 1
ATOM 1359 C CA . TYR A 1 172 ? 20.758 8.293 -48.044 1.00 85.00 172 TYR A CA 1
ATOM 1360 C C . TYR A 1 172 ? 21.049 9.792 -48.225 1.00 85.00 172 TYR A C 1
ATOM 1362 O O . TYR A 1 172 ? 21.573 10.424 -47.309 1.00 85.00 172 TYR A O 1
ATOM 1370 N N . GLY A 1 173 ? 20.657 10.382 -49.357 1.00 84.94 173 GLY A N 1
ATOM 1371 C CA . GLY A 1 173 ? 20.721 11.825 -49.589 1.00 84.94 173 GLY A CA 1
ATOM 1372 C C . GLY A 1 173 ? 19.910 12.620 -48.561 1.00 84.94 173 GLY A C 1
ATOM 1373 O O . GLY A 1 173 ? 20.446 13.551 -47.960 1.00 84.94 173 GLY A O 1
ATOM 1374 N N . TYR A 1 174 ? 18.665 12.214 -48.278 1.00 87.00 174 TYR A N 1
ATOM 1375 C CA . TYR A 1 174 ? 17.855 12.843 -47.225 1.00 87.00 174 TYR A CA 1
ATOM 1376 C C . TYR A 1 174 ? 18.428 12.631 -45.823 1.00 87.00 174 TYR A C 1
ATOM 1378 O O . TYR A 1 174 ? 18.418 13.563 -45.019 1.00 87.00 174 TYR A O 1
ATOM 1386 N N . MET A 1 175 ? 18.975 11.445 -45.528 1.00 85.00 175 MET A N 1
ATOM 1387 C CA . MET A 1 175 ? 19.681 11.216 -44.260 1.00 85.00 175 MET A CA 1
ATOM 1388 C C . MET A 1 175 ? 20.862 12.174 -44.096 1.00 85.00 175 MET A C 1
ATOM 1390 O O . MET A 1 175 ? 21.063 12.717 -43.013 1.00 85.00 175 MET A O 1
ATOM 1394 N N . ARG A 1 176 ? 21.626 12.423 -45.170 1.00 86.94 176 ARG A N 1
ATOM 1395 C CA . ARG A 1 176 ? 22.789 13.323 -45.151 1.00 86.94 176 ARG A CA 1
ATOM 1396 C C . ARG A 1 176 ? 22.406 14.758 -44.794 1.00 86.94 176 ARG A C 1
ATOM 1398 O O . ARG A 1 176 ? 23.134 15.405 -44.049 1.00 86.94 176 ARG A O 1
ATOM 1405 N N . ILE A 1 177 ? 21.283 15.252 -45.316 1.00 86.94 177 ILE A N 1
ATOM 1406 C CA . ILE A 1 177 ? 20.767 16.597 -45.003 1.00 86.94 177 ILE A CA 1
ATOM 1407 C C . ILE A 1 177 ? 19.926 16.637 -43.714 1.00 86.94 177 ILE A C 1
ATOM 1409 O O . ILE A 1 177 ? 19.297 17.652 -43.435 1.00 86.94 177 ILE A O 1
ATOM 1413 N N . ALA A 1 178 ? 19.936 15.556 -42.925 1.00 84.31 178 ALA A N 1
ATOM 1414 C CA . ALA A 1 178 ? 19.216 15.402 -41.661 1.00 84.31 178 ALA A CA 1
ATOM 1415 C C . ALA A 1 178 ? 17.674 15.480 -41.755 1.00 84.31 178 ALA A C 1
ATOM 1417 O O . ALA A 1 178 ? 16.998 15.754 -40.764 1.00 84.31 178 ALA A O 1
ATOM 1418 N N . GLU A 1 179 ? 17.095 15.177 -42.920 1.00 87.75 179 GLU A N 1
ATOM 1419 C CA . GLU A 1 179 ? 15.643 15.156 -43.169 1.00 87.75 179 GLU A CA 1
ATOM 1420 C C . GLU A 1 179 ? 15.078 13.728 -43.021 1.00 87.75 179 GLU A C 1
ATOM 1422 O O . GLU A 1 179 ? 14.523 13.137 -43.949 1.00 87.75 179 GLU A O 1
ATOM 1427 N N . TYR A 1 180 ? 15.253 13.134 -41.838 1.00 85.88 180 TYR A N 1
ATOM 1428 C CA . TYR A 1 180 ? 14.992 11.707 -41.595 1.00 85.88 180 TYR A CA 1
ATOM 1429 C C . TYR A 1 180 ? 13.517 11.300 -41.713 1.00 85.88 180 TYR A C 1
ATOM 1431 O O . TYR A 1 180 ? 13.228 10.207 -42.194 1.00 85.88 180 TYR A O 1
ATOM 1439 N N . ASN A 1 181 ? 12.583 12.171 -41.317 1.00 86.50 181 ASN A N 1
ATOM 1440 C CA . ASN A 1 181 ? 11.147 11.886 -41.420 1.00 86.50 181 ASN A CA 1
ATOM 1441 C C . ASN A 1 181 ? 10.697 11.818 -42.887 1.00 86.50 181 ASN A C 1
ATOM 1443 O O . ASN A 1 181 ? 10.033 10.864 -43.278 1.00 86.50 181 ASN A O 1
ATOM 1447 N N . LEU A 1 182 ? 11.147 12.765 -43.720 1.00 87.62 182 LEU A N 1
ATOM 1448 C CA . LEU A 1 182 ? 10.890 12.739 -45.165 1.00 87.62 182 LEU A CA 1
ATOM 1449 C C . LEU A 1 182 ? 11.555 11.526 -45.827 1.00 87.62 182 LEU A C 1
ATOM 1451 O O . LEU A 1 182 ? 10.937 10.855 -46.651 1.00 87.62 182 LEU A O 1
ATOM 1455 N N . ALA A 1 183 ? 12.791 11.198 -45.429 1.00 88.25 183 ALA A N 1
ATOM 1456 C CA . ALA A 1 183 ? 13.468 9.988 -45.890 1.00 88.25 183 ALA A CA 1
ATOM 1457 C C . ALA A 1 183 ? 12.645 8.726 -45.582 1.00 88.25 183 ALA A C 1
ATOM 1459 O O . ALA A 1 183 ? 12.557 7.829 -46.421 1.00 88.25 183 ALA A O 1
ATOM 1460 N N . LEU A 1 184 ? 12.046 8.655 -44.387 1.00 89.88 184 LEU A N 1
ATOM 1461 C CA . LEU A 1 184 ? 11.237 7.522 -43.947 1.00 89.88 184 LEU A CA 1
ATOM 1462 C C . LEU A 1 184 ? 9.930 7.430 -44.735 1.00 89.88 184 LEU A C 1
ATOM 1464 O O . LEU A 1 184 ? 9.592 6.342 -45.200 1.00 89.88 184 LEU A O 1
ATOM 1468 N N . ASP A 1 185 ? 9.237 8.551 -44.936 1.00 90.06 185 ASP A N 1
ATOM 1469 C CA . ASP A 1 185 ? 7.996 8.609 -45.712 1.00 90.06 185 ASP A CA 1
ATOM 1470 C C . ASP A 1 185 ? 8.217 8.101 -47.145 1.00 90.06 185 ASP A C 1
ATOM 1472 O O . ASP A 1 185 ? 7.514 7.194 -47.609 1.00 90.06 185 ASP A O 1
ATOM 1476 N N . TYR A 1 186 ? 9.264 8.592 -47.818 1.00 88.94 186 TYR A N 1
ATOM 1477 C CA . TYR A 1 186 ? 9.621 8.131 -49.161 1.00 88.94 186 TYR A CA 1
ATOM 1478 C C . TYR A 1 186 ? 10.109 6.679 -49.177 1.00 88.94 186 TYR A C 1
ATOM 1480 O O . TYR A 1 186 ? 9.772 5.927 -50.092 1.00 88.94 186 TYR A O 1
ATOM 1488 N N . ALA A 1 187 ? 10.853 6.229 -48.164 1.00 88.19 187 ALA A N 1
ATOM 1489 C CA . ALA A 1 187 ? 11.258 4.829 -48.061 1.00 88.19 187 ALA A CA 1
ATOM 1490 C C . ALA A 1 187 ? 10.045 3.895 -47.878 1.00 88.19 187 ALA A C 1
ATOM 1492 O O . ALA A 1 187 ? 9.995 2.819 -48.478 1.00 88.19 187 ALA A O 1
ATOM 1493 N N . ILE A 1 188 ? 9.029 4.301 -47.110 1.00 88.94 188 ILE A N 1
ATOM 1494 C CA . ILE A 1 188 ? 7.767 3.560 -46.962 1.00 88.94 188 ILE A CA 1
ATOM 1495 C C . ILE A 1 188 ? 6.994 3.528 -48.288 1.00 88.94 188 ILE A C 1
ATOM 1497 O O . ILE A 1 188 ? 6.419 2.493 -48.640 1.00 88.94 188 ILE A O 1
ATOM 1501 N N . GLU A 1 189 ? 6.997 4.621 -49.051 1.00 87.12 189 GLU A N 1
ATOM 1502 C CA . GLU A 1 189 ? 6.383 4.661 -50.379 1.00 87.12 189 GLU A CA 1
ATOM 1503 C C . GLU A 1 189 ? 7.109 3.738 -51.371 1.00 87.12 189 GLU A C 1
ATOM 1505 O O . GLU A 1 189 ? 6.481 2.877 -51.999 1.00 87.12 189 GLU A O 1
ATOM 1510 N N . PHE A 1 190 ? 8.439 3.837 -51.455 1.00 87.88 190 PHE A N 1
ATOM 1511 C CA . PHE A 1 190 ? 9.277 3.017 -52.332 1.00 87.88 190 PHE A CA 1
ATOM 1512 C C . PHE A 1 190 ? 9.246 1.527 -51.982 1.00 87.88 190 PHE A C 1
ATOM 1514 O O . PHE A 1 190 ? 9.370 0.693 -52.883 1.00 87.88 190 PHE A O 1
ATOM 1521 N N . LYS A 1 191 ? 8.972 1.168 -50.721 1.00 87.94 191 LYS A N 1
ATOM 1522 C CA . LYS A 1 191 ? 8.779 -0.226 -50.285 1.00 87.94 191 LYS A CA 1
ATOM 1523 C C . LYS A 1 191 ? 7.665 -0.941 -51.052 1.00 87.94 191 LYS A C 1
ATOM 1525 O O . LYS A 1 191 ? 7.705 -2.158 -51.204 1.00 87.94 191 LYS A O 1
ATOM 1530 N N . LYS A 1 192 ? 6.675 -0.209 -51.578 1.00 87.25 192 LYS A N 1
ATOM 1531 C CA . LYS A 1 192 ? 5.606 -0.791 -52.412 1.00 87.25 192 LYS A CA 1
ATOM 1532 C C . LYS A 1 192 ? 6.119 -1.276 -53.775 1.00 87.25 192 LYS A C 1
ATOM 1534 O O . LYS A 1 192 ? 5.451 -2.088 -54.410 1.00 87.25 192 LYS A O 1
ATOM 1539 N N . LYS A 1 193 ? 7.273 -0.772 -54.232 1.00 84.94 193 LYS A N 1
ATOM 1540 C CA . LYS A 1 193 ? 7.843 -1.016 -55.566 1.00 84.94 193 LYS A CA 1
ATOM 1541 C C . LYS A 1 193 ? 9.139 -1.838 -55.533 1.00 84.94 193 LYS A C 1
ATOM 1543 O O . LYS A 1 193 ? 9.380 -2.588 -56.477 1.00 84.94 193 LYS A O 1
ATOM 1548 N N . TYR A 1 194 ? 9.945 -1.740 -54.473 1.00 85.75 194 TYR A N 1
ATOM 1549 C CA . TYR A 1 194 ? 11.236 -2.434 -54.348 1.00 85.75 194 TYR A CA 1
ATOM 1550 C C . TYR A 1 194 ? 11.332 -3.247 -53.051 1.00 85.75 194 TYR A C 1
ATOM 1552 O O . TYR A 1 194 ? 10.794 -2.853 -52.019 1.00 85.75 194 TYR A O 1
ATOM 1560 N N . ASN A 1 195 ? 12.030 -4.387 -53.106 1.00 84.69 195 ASN A N 1
ATOM 1561 C CA . ASN A 1 195 ? 12.236 -5.277 -51.953 1.00 84.69 195 ASN A CA 1
ATOM 1562 C C . ASN A 1 195 ? 13.605 -5.987 -51.973 1.00 84.69 195 ASN A C 1
ATOM 1564 O O . ASN A 1 195 ? 13.791 -7.033 -51.349 1.00 84.69 195 ASN A O 1
ATOM 1568 N N . ASP A 1 196 ? 14.571 -5.472 -52.733 1.00 86.38 196 ASP A N 1
ATOM 1569 C CA . ASP A 1 196 ? 15.926 -6.018 -52.710 1.00 86.38 196 ASP A CA 1
ATOM 1570 C C . ASP A 1 196 ? 16.611 -5.770 -51.354 1.00 86.38 196 ASP A C 1
ATOM 1572 O O . ASP A 1 196 ? 16.187 -4.940 -50.549 1.00 86.38 196 ASP A O 1
ATOM 1576 N N . TYR A 1 197 ? 17.660 -6.544 -51.074 1.00 83.38 197 TYR A N 1
ATOM 1577 C CA . TYR A 1 197 ? 18.361 -6.514 -49.788 1.00 83.38 197 TYR A CA 1
ATOM 1578 C C . TYR A 1 197 ? 18.940 -5.127 -49.449 1.00 83.38 197 TYR A C 1
ATOM 1580 O O . TYR A 1 197 ? 18.794 -4.668 -48.320 1.00 83.38 197 TYR A O 1
ATOM 1588 N N . GLU A 1 198 ? 19.519 -4.417 -50.425 1.00 81.12 198 GLU A N 1
ATOM 1589 C CA . GLU A 1 198 ? 20.078 -3.074 -50.201 1.00 81.12 198 GLU A CA 1
ATOM 1590 C C . GLU A 1 198 ? 18.987 -2.048 -49.882 1.00 81.12 198 GLU A C 1
ATOM 1592 O O . GLU A 1 198 ? 19.143 -1.247 -48.961 1.00 81.12 198 GLU A O 1
ATOM 1597 N N . PHE A 1 199 ? 17.847 -2.115 -50.574 1.00 86.00 199 PHE A N 1
ATOM 1598 C CA . PHE A 1 199 ? 16.692 -1.293 -50.231 1.00 86.00 199 PHE A CA 1
ATOM 1599 C C . PHE A 1 199 ? 16.162 -1.585 -48.818 1.00 86.00 199 PHE A C 1
ATOM 1601 O O . PHE A 1 199 ? 15.875 -0.655 -48.061 1.00 86.00 199 PHE A O 1
ATOM 1608 N N . ARG A 1 200 ? 16.077 -2.865 -48.420 1.00 88.50 200 ARG A N 1
ATOM 1609 C CA . ARG A 1 200 ? 15.658 -3.255 -47.061 1.00 88.50 200 ARG A CA 1
ATOM 1610 C C . ARG A 1 200 ? 16.602 -2.711 -45.984 1.00 88.50 200 ARG A C 1
ATOM 1612 O O . ARG A 1 200 ? 16.117 -2.264 -44.947 1.00 88.50 200 ARG A O 1
ATOM 1619 N N . ILE A 1 201 ? 17.911 -2.679 -46.239 1.00 85.81 201 ILE A N 1
ATOM 1620 C CA . ILE A 1 201 ? 18.885 -2.046 -45.337 1.00 85.81 201 ILE A CA 1
ATOM 1621 C C . ILE A 1 201 ? 18.696 -0.535 -45.277 1.00 85.81 201 ILE A C 1
ATOM 1623 O O . ILE A 1 201 ? 18.677 0.020 -44.183 1.00 85.81 201 ILE A O 1
ATOM 1627 N N . ALA A 1 202 ? 18.548 0.142 -46.416 1.00 83.94 202 ALA A N 1
ATOM 1628 C CA . ALA A 1 202 ? 18.349 1.591 -46.436 1.00 83.94 202 ALA A CA 1
ATOM 1629 C C . ALA A 1 202 ? 17.088 1.996 -45.651 1.00 83.94 202 ALA A C 1
ATOM 1631 O O . ALA A 1 202 ? 17.137 2.903 -44.820 1.00 83.94 202 ALA A O 1
ATOM 1632 N N . LEU A 1 203 ? 15.989 1.257 -45.838 1.00 89.50 203 LEU A N 1
ATOM 1633 C CA . LEU A 1 203 ? 14.760 1.418 -45.062 1.00 89.50 203 LEU A CA 1
ATOM 1634 C C . LEU A 1 203 ? 14.989 1.176 -43.561 1.00 89.50 203 LEU A C 1
ATOM 1636 O O . LEU A 1 203 ? 14.510 1.956 -42.740 1.00 89.50 203 LEU A O 1
ATOM 1640 N N . PHE A 1 204 ? 15.715 0.115 -43.194 1.00 90.19 204 PHE A N 1
ATOM 1641 C CA . PHE A 1 204 ? 16.054 -0.189 -41.801 1.00 90.19 204 PHE A CA 1
ATOM 1642 C C . PHE A 1 204 ? 16.872 0.937 -41.149 1.00 90.19 204 PHE A C 1
ATOM 1644 O O . PHE A 1 204 ? 16.525 1.392 -40.061 1.00 90.19 204 PHE A O 1
ATOM 1651 N N . LEU A 1 205 ? 17.912 1.428 -41.829 1.00 88.06 205 LEU A N 1
ATOM 1652 C CA . LEU A 1 205 ? 18.785 2.491 -41.328 1.00 88.06 205 LEU A CA 1
ATOM 1653 C C . LEU A 1 205 ? 18.034 3.816 -41.153 1.00 88.06 205 LEU A C 1
ATOM 1655 O O . LEU A 1 205 ? 18.216 4.486 -40.141 1.00 88.06 205 LEU A O 1
ATOM 1659 N N . VAL A 1 206 ? 17.158 4.186 -42.091 1.00 88.94 206 VAL A N 1
ATOM 1660 C CA . VAL A 1 206 ? 16.330 5.393 -41.945 1.00 88.94 206 VAL A CA 1
ATOM 1661 C C . VAL A 1 206 ? 15.313 5.261 -40.826 1.00 88.94 206 VAL A C 1
ATOM 1663 O O . VAL A 1 206 ? 15.181 6.187 -40.028 1.00 88.94 206 VAL A O 1
ATOM 1666 N N . LYS A 1 207 ? 14.623 4.117 -40.731 1.00 89.62 207 LYS A N 1
ATOM 1667 C CA . LYS A 1 207 ? 13.671 3.868 -39.640 1.00 89.62 207 LYS A CA 1
ATOM 1668 C C . LYS A 1 207 ? 14.373 3.957 -38.282 1.00 89.62 207 LYS A C 1
ATOM 1670 O O . LYS A 1 207 ? 13.867 4.621 -37.385 1.00 89.62 207 LYS A O 1
ATOM 1675 N N . SER A 1 208 ? 15.558 3.355 -38.169 1.00 89.38 208 SER A N 1
ATOM 1676 C CA . SER A 1 208 ? 16.443 3.466 -37.006 1.00 89.38 208 SER A CA 1
ATOM 1677 C C . SER A 1 208 ? 16.758 4.931 -36.671 1.00 89.38 208 SER A C 1
ATOM 1679 O O . SER A 1 208 ? 16.484 5.386 -35.570 1.00 89.38 208 SER A O 1
ATOM 1681 N N . GLN A 1 209 ? 17.219 5.742 -37.625 1.00 86.38 209 GLN A N 1
ATOM 1682 C CA . GLN A 1 209 ? 17.556 7.144 -37.332 1.00 86.38 209 GLN A CA 1
ATOM 1683 C C . GLN A 1 209 ? 16.355 8.020 -36.963 1.00 86.38 209 GLN A C 1
ATOM 1685 O O . GLN A 1 209 ? 16.461 8.866 -36.075 1.00 86.38 209 GLN A O 1
ATOM 1690 N N . ALA A 1 210 ? 15.206 7.815 -37.608 1.00 86.38 210 ALA A N 1
ATOM 1691 C CA . ALA A 1 210 ? 13.995 8.561 -37.286 1.00 86.38 210 ALA A CA 1
ATOM 1692 C C . ALA A 1 210 ? 13.539 8.292 -35.838 1.00 86.38 210 ALA A C 1
ATOM 1694 O O . ALA A 1 210 ? 13.264 9.230 -35.086 1.00 86.38 210 ALA A O 1
ATOM 1695 N N . VAL A 1 211 ? 13.546 7.020 -35.413 1.00 87.56 211 VAL A N 1
ATOM 1696 C CA . VAL A 1 211 ? 13.233 6.628 -34.026 1.00 87.56 211 VAL A CA 1
ATOM 1697 C C . VAL A 1 211 ? 14.312 7.140 -33.069 1.00 87.56 211 VAL A C 1
ATOM 1699 O O . VAL A 1 211 ? 13.973 7.751 -32.058 1.00 87.56 211 VAL A O 1
ATOM 1702 N N . SER A 1 212 ? 15.584 6.984 -33.452 1.00 86.06 212 SER A N 1
ATOM 1703 C CA . SER A 1 212 ? 16.773 7.721 -32.998 1.00 86.06 212 SER A CA 1
ATOM 1704 C C . SER A 1 212 ? 16.489 9.062 -32.326 1.00 86.06 212 SER A C 1
ATOM 1706 O O . SER A 1 212 ? 16.656 9.280 -31.124 1.00 86.06 212 SER A O 1
ATOM 1708 N N . ILE A 1 213 ? 16.014 9.970 -33.169 1.00 83.50 213 ILE A N 1
ATOM 1709 C CA . ILE A 1 213 ? 15.787 11.375 -32.847 1.00 83.50 213 ILE A CA 1
ATOM 1710 C C . ILE A 1 213 ? 14.589 11.548 -31.915 1.00 83.50 213 ILE A C 1
ATOM 1712 O O . ILE A 1 213 ? 14.625 12.395 -31.026 1.00 83.50 213 ILE A O 1
ATOM 1716 N N . SER A 1 214 ? 13.545 10.734 -32.082 1.00 81.56 214 SER A N 1
ATOM 1717 C CA . SER A 1 214 ? 12.331 10.821 -31.261 1.00 81.56 214 SER A CA 1
ATOM 1718 C C . SER A 1 214 ? 12.552 10.453 -29.786 1.00 81.56 214 SER A C 1
ATOM 1720 O O . SER A 1 214 ? 11.849 10.966 -28.913 1.00 81.56 214 SER A O 1
ATOM 1722 N N . ILE A 1 215 ? 13.542 9.598 -29.503 1.00 85.56 215 ILE A N 1
ATOM 1723 C CA . ILE A 1 215 ? 13.882 9.133 -28.148 1.00 85.56 215 ILE A CA 1
ATOM 1724 C C . ILE A 1 215 ? 15.117 9.828 -27.564 1.00 85.56 215 ILE A C 1
ATOM 1726 O O . ILE A 1 215 ? 15.543 9.505 -26.456 1.00 85.56 215 ILE A O 1
ATOM 1730 N N .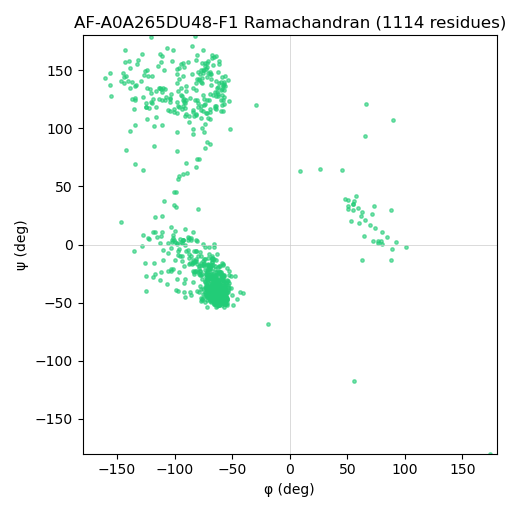 PHE A 1 216 ? 15.713 10.773 -28.295 1.00 83.38 216 PHE A N 1
ATOM 1731 C CA . PHE A 1 216 ? 16.934 11.443 -27.867 1.00 83.38 216 PHE A CA 1
ATOM 1732 C C . PHE A 1 216 ? 16.742 12.148 -26.515 1.00 83.38 216 PHE A C 1
ATOM 1734 O O . PHE A 1 216 ? 15.803 12.920 -26.330 1.00 83.38 216 PHE A O 1
ATOM 1741 N N . GLY A 1 217 ? 17.650 11.884 -25.572 1.00 76.50 217 GLY A N 1
ATOM 1742 C CA . GLY A 1 217 ? 17.617 12.470 -24.227 1.00 76.50 217 GLY A CA 1
ATOM 1743 C C . GLY A 1 217 ? 16.586 11.854 -23.276 1.00 76.50 217 GLY A C 1
ATOM 1744 O O . GLY A 1 217 ? 16.471 12.319 -22.150 1.00 76.50 217 GLY A O 1
ATOM 1745 N N . LYS A 1 218 ? 15.855 10.813 -23.693 1.00 82.69 218 LYS A N 1
ATOM 1746 C CA . LYS A 1 218 ? 14.937 10.061 -22.827 1.00 82.69 218 LYS A CA 1
ATOM 1747 C C . LYS A 1 218 ? 15.564 8.741 -22.409 1.00 82.69 218 LYS A C 1
ATOM 1749 O O . LYS A 1 218 ? 16.446 8.234 -23.090 1.00 82.69 218 LYS A O 1
ATOM 1754 N N . HIS A 1 219 ? 15.087 8.173 -21.310 1.00 86.69 219 HIS A N 1
ATOM 1755 C CA . HIS A 1 219 ? 15.442 6.824 -20.883 1.00 86.69 219 HIS A CA 1
ATOM 1756 C C . HIS A 1 219 ? 14.400 5.821 -21.386 1.00 86.69 219 HIS A C 1
ATOM 1758 O O . HIS A 1 219 ? 13.240 6.184 -21.579 1.00 86.69 219 HIS A O 1
ATOM 1764 N N . TYR A 1 220 ? 14.767 4.547 -21.546 1.00 88.25 220 TYR A N 1
ATOM 1765 C CA . TYR A 1 220 ? 13.839 3.531 -22.049 1.00 88.25 220 TYR A CA 1
ATOM 1766 C C . TYR A 1 220 ? 12.564 3.424 -21.204 1.00 88.25 220 TYR A C 1
ATOM 1768 O O . TYR A 1 220 ? 11.475 3.313 -21.739 1.00 88.25 220 TYR A O 1
ATOM 1776 N N . TRP A 1 221 ? 12.647 3.542 -19.882 1.00 89.69 221 TRP A N 1
ATOM 1777 C CA . TRP A 1 221 ? 11.464 3.430 -19.011 1.00 89.69 221 TRP A CA 1
ATOM 1778 C C . TRP A 1 221 ? 10.473 4.600 -19.095 1.00 89.69 221 TRP A C 1
ATOM 1780 O O . TRP A 1 221 ? 9.376 4.481 -18.549 1.00 89.69 221 TRP A O 1
ATOM 1790 N N . THR A 1 222 ? 10.851 5.710 -19.739 1.00 88.62 222 THR A N 1
ATOM 1791 C CA . THR A 1 222 ? 10.061 6.953 -19.795 1.00 88.62 222 THR A CA 1
ATOM 1792 C C . THR A 1 222 ? 9.521 7.275 -21.192 1.00 88.62 222 THR A C 1
ATOM 1794 O O . THR A 1 222 ? 8.861 8.296 -21.377 1.00 88.62 222 THR A O 1
ATOM 1797 N N . ILE A 1 223 ? 9.781 6.429 -22.196 1.00 90.69 223 ILE A N 1
ATOM 1798 C CA . ILE A 1 223 ? 9.210 6.604 -23.541 1.00 90.69 223 ILE A CA 1
ATOM 1799 C C . ILE A 1 223 ? 7.774 6.073 -23.627 1.00 90.69 223 ILE A C 1
ATOM 1801 O O . ILE A 1 223 ? 7.376 5.196 -22.861 1.00 90.69 223 ILE A O 1
ATOM 1805 N N . SER A 1 224 ? 7.038 6.566 -24.624 1.00 90.94 224 SER A N 1
ATOM 1806 C CA . SER A 1 224 ? 5.711 6.061 -24.995 1.00 90.94 224 SER A CA 1
ATOM 1807 C C . SER A 1 224 ? 5.745 4.597 -25.442 1.00 90.94 224 SER A C 1
ATOM 1809 O O . SER A 1 224 ? 6.760 4.111 -25.964 1.00 90.94 224 SER A O 1
ATOM 1811 N N . LYS A 1 225 ? 4.608 3.911 -25.316 1.00 90.69 225 LYS A N 1
ATOM 1812 C CA . LYS A 1 225 ? 4.415 2.556 -25.836 1.00 90.69 225 LYS A CA 1
ATOM 1813 C C . LYS A 1 225 ? 4.699 2.477 -27.335 1.00 90.69 225 LYS A C 1
ATOM 1815 O O . LYS A 1 225 ? 5.421 1.582 -27.768 1.00 90.69 225 LYS A O 1
ATOM 1820 N N . LYS A 1 226 ? 4.229 3.449 -28.123 1.00 90.81 226 LYS A N 1
ATOM 1821 C CA . LYS A 1 226 ? 4.518 3.516 -29.562 1.00 90.81 226 LYS A CA 1
ATOM 1822 C C . LYS A 1 226 ? 6.021 3.476 -29.851 1.00 90.81 226 LYS A C 1
ATOM 1824 O O . LYS A 1 226 ? 6.467 2.699 -30.693 1.00 90.81 226 LYS A O 1
ATOM 1829 N N . SER A 1 227 ? 6.811 4.286 -29.144 1.00 90.50 227 SER A N 1
ATOM 1830 C CA . SER A 1 227 ? 8.270 4.304 -29.306 1.00 90.50 227 SER A CA 1
ATOM 1831 C C . SER A 1 227 ? 8.911 2.978 -28.883 1.00 90.50 227 SER A C 1
ATOM 1833 O O . SER A 1 227 ? 9.842 2.515 -29.539 1.00 90.50 227 SER A O 1
ATOM 1835 N N . LYS A 1 228 ? 8.409 2.341 -27.817 1.00 91.06 228 LYS A N 1
ATOM 1836 C CA . LYS A 1 228 ? 8.869 1.021 -27.358 1.00 91.06 228 LYS A CA 1
ATOM 1837 C C . LYS A 1 228 ? 8.673 -0.049 -28.432 1.00 91.06 228 LYS A C 1
ATOM 1839 O O . LYS A 1 228 ? 9.607 -0.785 -28.756 1.00 91.06 228 LYS A O 1
ATOM 1844 N N . ASP A 1 229 ? 7.475 -0.108 -29.005 1.00 90.50 229 ASP A N 1
ATOM 1845 C CA . ASP A 1 229 ? 7.117 -1.088 -30.029 1.00 90.50 229 ASP A CA 1
ATOM 1846 C C . ASP A 1 229 ? 7.928 -0.861 -31.315 1.00 90.50 229 ASP A C 1
ATOM 1848 O O . ASP A 1 229 ? 8.427 -1.814 -31.915 1.00 90.50 229 ASP A O 1
ATOM 1852 N N . GLU A 1 230 ? 8.167 0.400 -31.692 1.00 90.44 230 GLU A N 1
ATOM 1853 C CA . GLU A 1 230 ? 9.043 0.753 -32.813 1.00 90.44 230 GLU A CA 1
ATOM 1854 C C . GLU A 1 230 ? 10.496 0.292 -32.600 1.00 90.44 230 GLU A C 1
ATOM 1856 O O . GLU A 1 230 ? 11.114 -0.217 -33.541 1.00 90.44 230 GLU A O 1
ATOM 1861 N N . ILE A 1 231 ? 11.036 0.414 -31.380 1.00 89.88 231 ILE A N 1
ATOM 1862 C CA . ILE A 1 231 ? 12.378 -0.082 -31.028 1.00 89.88 231 ILE A CA 1
ATOM 1863 C C . ILE A 1 231 ? 12.432 -1.608 -31.135 1.00 89.88 231 ILE A C 1
ATOM 1865 O O . ILE A 1 231 ? 13.340 -2.142 -31.777 1.00 89.88 231 ILE A O 1
ATOM 1869 N N . LYS A 1 232 ? 11.452 -2.322 -30.568 1.00 88.06 232 LYS A N 1
ATOM 1870 C CA . LYS A 1 232 ? 11.376 -3.790 -30.668 1.00 88.06 232 LYS A CA 1
ATOM 1871 C C . LYS A 1 232 ? 11.306 -4.259 -32.118 1.00 88.06 232 LYS A C 1
ATOM 1873 O O . LYS A 1 232 ? 12.010 -5.194 -32.505 1.00 88.06 232 LYS A O 1
ATOM 1878 N N . ASP A 1 233 ? 10.517 -3.572 -32.937 1.00 89.50 233 ASP A N 1
ATOM 1879 C CA . ASP A 1 233 ? 10.433 -3.814 -34.373 1.00 89.50 233 ASP A CA 1
ATOM 1880 C C . ASP A 1 233 ? 11.778 -3.603 -35.074 1.00 89.50 233 ASP A C 1
ATOM 1882 O O . ASP A 1 233 ? 12.154 -4.396 -35.938 1.00 89.50 233 ASP A O 1
ATOM 1886 N N . ILE A 1 234 ? 12.504 -2.528 -34.753 1.00 89.56 234 ILE A N 1
ATOM 1887 C CA . ILE A 1 234 ? 13.832 -2.263 -35.323 1.00 89.56 234 ILE A CA 1
ATOM 1888 C C . ILE A 1 234 ? 14.786 -3.393 -34.946 1.00 89.56 234 ILE A C 1
ATOM 1890 O O . ILE A 1 234 ? 15.444 -3.947 -35.824 1.00 89.56 234 ILE A O 1
ATOM 1894 N N . ILE A 1 235 ? 14.822 -3.787 -33.677 1.00 88.44 235 ILE A N 1
ATOM 1895 C CA . ILE A 1 235 ? 15.709 -4.845 -33.197 1.00 88.44 235 ILE A CA 1
ATOM 1896 C C . ILE A 1 235 ? 15.406 -6.175 -33.889 1.00 88.44 235 ILE A C 1
ATOM 1898 O O . ILE A 1 235 ? 16.324 -6.823 -34.390 1.00 88.44 235 ILE A O 1
ATOM 1902 N N . LYS A 1 236 ? 14.128 -6.554 -33.987 1.00 88.81 236 LYS A N 1
ATOM 1903 C CA . LYS A 1 236 ? 13.705 -7.784 -34.666 1.00 88.81 236 LYS A CA 1
ATOM 1904 C C . LYS A 1 236 ? 14.066 -7.771 -36.152 1.00 88.81 236 LYS A C 1
ATOM 1906 O O . LYS A 1 236 ? 14.706 -8.699 -36.634 1.00 88.81 236 LYS A O 1
ATOM 1911 N N . ASN A 1 237 ? 13.726 -6.695 -36.866 1.00 88.69 237 ASN A N 1
ATOM 1912 C CA . ASN A 1 237 ? 14.063 -6.558 -38.286 1.00 88.69 237 ASN A CA 1
ATOM 1913 C C . ASN A 1 237 ? 15.582 -6.572 -38.510 1.00 88.69 237 ASN A C 1
ATOM 1915 O O . ASN A 1 237 ? 16.066 -7.156 -39.476 1.00 88.69 237 ASN A O 1
ATOM 1919 N N . GLY A 1 238 ? 16.337 -5.933 -37.618 1.00 87.44 238 GLY A N 1
ATOM 1920 C CA . GLY A 1 238 ? 17.789 -5.925 -37.660 1.00 87.44 238 GLY A CA 1
ATOM 1921 C C . GLY A 1 238 ? 18.390 -7.312 -37.415 1.00 87.44 238 GLY A C 1
ATOM 1922 O O . GLY A 1 238 ? 19.325 -7.700 -38.114 1.00 87.44 238 GLY A O 1
ATOM 1923 N N . TYR A 1 239 ? 17.844 -8.074 -36.464 1.00 86.19 239 TYR A N 1
ATOM 1924 C CA . TYR A 1 239 ? 18.237 -9.460 -36.213 1.00 86.19 239 TYR A CA 1
ATOM 1925 C C . TYR A 1 239 ? 18.000 -10.335 -37.447 1.00 86.19 239 TYR A C 1
ATOM 1927 O O . TYR A 1 239 ? 18.938 -10.974 -37.921 1.00 86.19 239 TYR A O 1
ATOM 1935 N N . ASP A 1 240 ? 16.798 -10.283 -38.028 1.00 88.12 240 ASP A N 1
ATOM 1936 C CA . ASP A 1 240 ? 16.437 -11.063 -39.217 1.00 88.12 240 ASP A CA 1
ATOM 1937 C C . ASP A 1 240 ? 17.353 -10.738 -40.412 1.00 88.12 240 ASP A C 1
ATOM 1939 O O . ASP A 1 240 ? 17.870 -11.643 -41.071 1.00 88.12 240 ASP A O 1
ATOM 1943 N N . LEU A 1 241 ? 17.624 -9.448 -40.656 1.00 86.38 241 LEU A N 1
ATOM 1944 C CA . LEU A 1 241 ? 18.554 -9.008 -41.704 1.00 86.38 241 LEU A CA 1
ATOM 1945 C C . LEU A 1 241 ? 19.994 -9.455 -41.426 1.00 86.38 241 LEU A C 1
ATOM 1947 O O . LEU A 1 241 ? 20.719 -9.808 -42.355 1.00 86.38 241 LEU A O 1
ATOM 1951 N N . SER A 1 242 ? 20.422 -9.456 -40.161 1.00 84.19 242 SER A N 1
ATOM 1952 C CA . SER A 1 242 ? 21.763 -9.908 -39.792 1.00 84.19 242 SER A CA 1
ATOM 1953 C C . SER A 1 242 ? 21.926 -11.414 -39.979 1.00 84.19 242 SER A C 1
ATOM 1955 O O . SER A 1 242 ? 22.978 -11.851 -40.445 1.00 84.19 242 SER A O 1
ATOM 1957 N N . VAL A 1 243 ? 20.894 -12.202 -39.663 1.00 84.75 243 VAL A N 1
ATOM 1958 C CA . VAL A 1 243 ? 20.874 -13.653 -39.890 1.00 84.75 243 VAL A CA 1
ATOM 1959 C C . VAL A 1 243 ? 20.885 -13.968 -41.386 1.00 84.75 243 VAL A C 1
ATOM 1961 O O . VAL A 1 243 ? 21.671 -14.807 -41.813 1.00 84.75 243 VAL A O 1
ATOM 1964 N N . GLU A 1 244 ? 20.095 -13.259 -42.202 1.00 84.44 244 GLU A N 1
ATOM 1965 C CA . GLU A 1 244 ? 20.132 -13.393 -43.670 1.00 84.44 244 GLU A CA 1
ATOM 1966 C C . GLU A 1 244 ? 21.534 -13.098 -44.243 1.00 84.44 244 GLU A C 1
ATOM 1968 O O . GLU A 1 244 ? 21.941 -13.677 -45.251 1.00 84.44 244 GLU A O 1
ATOM 1973 N N . ALA A 1 245 ? 22.291 -12.220 -43.579 1.00 77.88 245 ALA A N 1
ATOM 1974 C CA . ALA A 1 245 ? 23.636 -11.812 -43.967 1.00 77.88 245 ALA A CA 1
ATOM 1975 C C . ALA A 1 245 ? 24.775 -12.623 -43.319 1.00 77.88 245 ALA A C 1
ATOM 1977 O O . ALA A 1 245 ? 25.938 -12.244 -43.494 1.00 77.88 245 ALA A O 1
ATOM 1978 N N . ASP A 1 246 ? 24.483 -13.670 -42.536 1.00 77.56 246 ASP A N 1
ATOM 1979 C CA . ASP A 1 246 ? 25.452 -14.406 -41.699 1.00 77.56 246 ASP A CA 1
ATOM 1980 C C . ASP A 1 246 ? 26.313 -13.492 -40.791 1.00 77.56 246 ASP A C 1
ATOM 1982 O O . ASP A 1 246 ? 27.484 -13.763 -40.496 1.00 77.56 246 ASP A O 1
ATOM 1986 N N . GLY A 1 247 ? 25.759 -12.353 -40.367 1.00 71.12 247 GLY A N 1
ATOM 1987 C CA . GLY A 1 247 ? 26.454 -11.352 -39.554 1.00 71.12 247 GLY A CA 1
ATOM 1988 C C . GLY A 1 247 ? 27.630 -10.670 -40.267 1.00 71.12 247 GLY A C 1
ATOM 1989 O O . GLY A 1 247 ? 28.537 -10.158 -39.604 1.00 71.12 247 GLY A O 1
ATOM 1990 N N . LEU A 1 248 ? 27.656 -10.685 -41.606 1.00 70.25 248 LEU A N 1
ATOM 1991 C CA . LEU A 1 248 ? 28.716 -10.060 -42.403 1.00 70.25 248 LEU A CA 1
ATOM 1992 C C . LEU A 1 248 ? 28.518 -8.555 -42.618 1.00 70.25 248 LEU A C 1
ATOM 1994 O O . LEU A 1 248 ? 29.506 -7.868 -42.864 1.00 70.25 248 LEU A O 1
ATOM 1998 N N . ASP A 1 249 ? 27.285 -8.046 -42.535 1.00 74.94 249 ASP A N 1
ATOM 1999 C CA . ASP A 1 249 ? 26.967 -6.637 -42.796 1.00 74.94 249 ASP A CA 1
ATOM 2000 C C . ASP A 1 249 ? 27.122 -5.768 -41.535 1.00 74.94 249 ASP A C 1
ATOM 2002 O O . ASP A 1 249 ? 26.289 -5.803 -40.624 1.00 74.94 249 ASP A O 1
ATOM 2006 N N . SER A 1 250 ? 28.196 -4.976 -41.464 1.00 74.56 250 SER A N 1
ATOM 2007 C CA . SER A 1 250 ? 28.493 -4.143 -40.287 1.00 74.56 250 SER A CA 1
ATOM 2008 C C . SER A 1 250 ? 27.533 -2.959 -40.107 1.00 74.56 250 SER A C 1
ATOM 2010 O O . SER A 1 250 ? 27.367 -2.477 -38.983 1.00 74.56 250 SER A O 1
ATOM 2012 N N . ARG A 1 251 ? 26.838 -2.521 -41.171 1.00 78.56 251 ARG A N 1
ATOM 2013 C CA . ARG A 1 251 ? 25.877 -1.401 -41.120 1.00 78.56 251 ARG A CA 1
ATOM 2014 C C . ARG A 1 251 ? 24.717 -1.718 -40.182 1.00 78.56 251 ARG A C 1
ATOM 2016 O O . ARG A 1 251 ? 24.247 -0.849 -39.454 1.00 78.56 251 ARG A O 1
ATOM 2023 N N . ILE A 1 252 ? 24.295 -2.978 -40.154 1.00 82.62 252 ILE A N 1
ATOM 2024 C CA . ILE A 1 252 ? 23.214 -3.453 -39.291 1.00 82.62 252 ILE A CA 1
ATOM 2025 C C . ILE A 1 252 ? 23.592 -3.264 -37.814 1.00 82.62 252 ILE A C 1
ATOM 2027 O O . ILE A 1 252 ? 22.837 -2.665 -37.047 1.00 82.62 252 ILE A O 1
ATOM 2031 N N . PHE A 1 253 ? 24.802 -3.683 -37.428 1.00 82.06 253 PHE A N 1
ATOM 2032 C CA . PHE A 1 253 ? 25.289 -3.544 -36.052 1.00 82.06 253 PHE A CA 1
ATOM 2033 C C . PHE A 1 253 ? 25.450 -2.084 -35.626 1.00 82.06 253 PHE A C 1
ATOM 2035 O O . PHE A 1 253 ? 25.194 -1.775 -34.466 1.00 82.06 253 PHE A O 1
ATOM 2042 N N . SER A 1 254 ? 25.783 -1.178 -36.554 1.00 78.12 254 SER A N 1
ATOM 2043 C CA . SER A 1 254 ? 25.864 0.260 -36.254 1.00 78.12 254 SER A CA 1
ATOM 2044 C C . SER A 1 254 ? 24.534 0.857 -35.771 1.00 78.12 254 SER A C 1
ATOM 2046 O O . SER A 1 254 ? 24.532 1.839 -35.041 1.00 78.12 254 SER A O 1
ATOM 2048 N N . SER A 1 255 ? 23.402 0.249 -36.145 1.00 82.12 255 SER A N 1
ATOM 2049 C CA . SER A 1 255 ? 22.070 0.672 -35.705 1.00 82.12 255 SER A CA 1
ATOM 2050 C C . SER A 1 255 ? 21.522 -0.160 -34.547 1.00 82.12 255 SER A C 1
ATOM 2052 O O . SER A 1 255 ? 20.923 0.407 -33.646 1.00 82.12 255 SER A O 1
ATOM 2054 N N . ILE A 1 256 ? 21.727 -1.484 -34.526 1.00 84.50 256 ILE A N 1
ATOM 2055 C CA . ILE A 1 256 ? 21.172 -2.348 -33.464 1.00 84.50 256 ILE A CA 1
ATOM 2056 C C . ILE A 1 256 ? 21.873 -2.128 -32.118 1.00 84.50 256 ILE A C 1
ATOM 2058 O O . ILE A 1 256 ? 21.207 -2.082 -31.086 1.00 84.50 256 ILE A O 1
ATOM 2062 N N . VAL A 1 257 ? 23.206 -2.012 -32.109 1.00 83.94 257 VAL A N 1
ATOM 2063 C CA . VAL A 1 257 ? 23.993 -1.958 -30.865 1.00 83.94 257 VAL A CA 1
ATOM 2064 C C . VAL A 1 257 ? 23.564 -0.793 -29.957 1.00 83.94 257 VAL A C 1
ATOM 2066 O O . VAL A 1 257 ? 23.330 -1.055 -28.779 1.00 83.94 257 VAL A O 1
ATOM 2069 N N . PRO A 1 258 ? 23.353 0.443 -30.458 1.00 84.94 258 PRO A N 1
ATOM 2070 C CA . PRO A 1 258 ? 22.785 1.533 -29.660 1.00 84.94 258 PRO A CA 1
ATOM 2071 C C . PRO A 1 258 ? 21.455 1.200 -28.973 1.00 84.94 258 PRO A C 1
ATOM 2073 O O . PRO A 1 258 ? 21.264 1.580 -27.822 1.00 84.94 258 PRO A O 1
ATOM 2076 N N . TYR A 1 259 ? 20.552 0.467 -29.633 1.00 86.50 259 TYR A N 1
ATOM 2077 C CA . TYR A 1 259 ? 19.282 0.068 -29.020 1.00 86.50 259 TYR A CA 1
ATOM 2078 C C . TYR A 1 259 ? 19.451 -1.026 -27.970 1.00 86.50 259 TYR A C 1
ATOM 2080 O O . TYR A 1 259 ? 18.786 -0.973 -26.945 1.00 86.50 259 TYR A O 1
ATOM 2088 N N . ILE A 1 260 ? 20.362 -1.983 -28.171 1.00 82.38 260 ILE A N 1
ATOM 2089 C CA . ILE A 1 260 ? 20.682 -2.981 -27.134 1.00 82.38 260 ILE A CA 1
ATOM 2090 C C . ILE A 1 260 ? 21.231 -2.290 -25.885 1.00 82.38 260 ILE A C 1
ATOM 2092 O O . ILE A 1 260 ? 20.854 -2.643 -24.772 1.00 82.38 260 ILE A O 1
ATOM 2096 N N . ILE A 1 261 ? 22.100 -1.293 -26.073 1.00 80.88 261 ILE A N 1
ATOM 2097 C CA . ILE A 1 261 ? 22.636 -0.475 -24.980 1.00 80.88 261 ILE A CA 1
ATOM 2098 C C . ILE A 1 261 ? 21.495 0.267 -24.279 1.00 80.88 261 ILE A C 1
ATOM 2100 O O . ILE A 1 261 ? 21.407 0.231 -23.059 1.00 80.88 261 ILE A O 1
ATOM 2104 N N . PHE A 1 262 ? 20.605 0.890 -25.051 1.00 83.81 262 PHE A N 1
ATOM 2105 C CA . PHE A 1 262 ? 19.459 1.636 -24.535 1.00 83.81 262 PHE A CA 1
ATOM 2106 C C . PHE A 1 262 ? 18.468 0.777 -23.732 1.00 83.81 262 PHE A C 1
ATOM 2108 O O . PHE A 1 262 ? 17.873 1.267 -22.778 1.00 83.81 262 PHE A O 1
ATOM 2115 N N . LEU A 1 263 ? 18.292 -0.490 -24.116 1.00 81.94 263 LEU A N 1
ATOM 2116 C CA . LEU A 1 263 ? 17.443 -1.458 -23.415 1.00 81.94 263 LEU A CA 1
ATOM 2117 C C . LEU A 1 263 ? 18.123 -2.121 -22.209 1.00 81.94 263 LEU A C 1
ATOM 2119 O O . LEU A 1 263 ? 17.446 -2.789 -21.435 1.00 81.94 263 LEU A O 1
ATOM 2123 N N . GLU A 1 264 ? 19.447 -1.996 -22.079 1.00 74.50 264 GLU A N 1
ATOM 2124 C CA . GLU A 1 264 ? 20.273 -2.708 -21.091 1.00 74.50 264 GLU A CA 1
ATOM 2125 C C . GLU A 1 264 ? 20.216 -4.258 -21.203 1.00 74.50 264 GLU A C 1
ATOM 2127 O O . GLU A 1 264 ? 20.619 -4.992 -20.298 1.00 74.50 264 GLU A O 1
ATOM 2132 N N . GLU A 1 265 ? 19.781 -4.802 -22.347 1.00 70.12 265 GLU A N 1
ATOM 2133 C CA . GLU A 1 265 ? 19.561 -6.242 -22.559 1.00 70.12 265 GLU A CA 1
ATOM 2134 C C . GLU A 1 265 ? 20.803 -6.989 -23.083 1.00 70.12 265 GLU A C 1
ATOM 2136 O O . GLU A 1 265 ? 20.852 -7.479 -24.212 1.00 70.12 265 GLU A O 1
ATOM 2141 N N . VAL A 1 266 ? 21.832 -7.141 -22.248 1.00 65.31 266 VAL A N 1
ATOM 2142 C CA . VAL A 1 266 ? 23.080 -7.818 -22.670 1.00 65.31 266 VAL A CA 1
ATOM 2143 C C . VAL A 1 266 ? 22.915 -9.336 -22.855 1.00 65.31 266 VAL A C 1
ATOM 2145 O O . VAL A 1 266 ? 23.625 -9.946 -23.653 1.00 65.31 266 VAL A O 1
ATOM 2148 N N 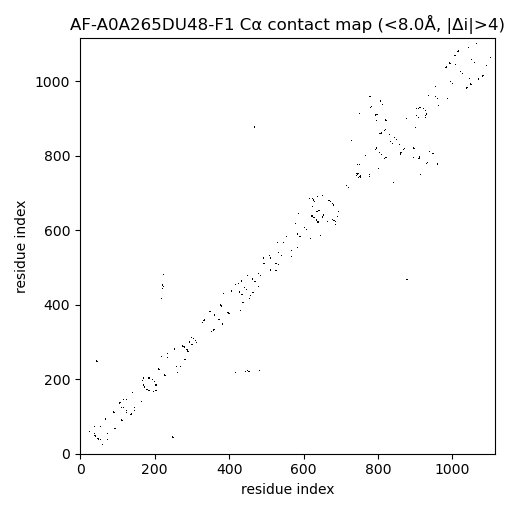. LYS A 1 267 ? 21.985 -9.962 -22.121 1.00 69.44 267 LYS A N 1
ATOM 2149 C CA . LYS A 1 267 ? 21.791 -11.427 -22.089 1.00 69.44 267 LYS A CA 1
ATOM 2150 C C . LYS A 1 267 ? 20.641 -11.941 -22.959 1.00 69.44 267 LYS A C 1
ATOM 2152 O O . LYS A 1 267 ? 20.371 -13.139 -22.932 1.00 69.44 267 LYS A O 1
ATOM 2157 N N . SER A 1 268 ? 19.956 -11.070 -23.696 1.00 78.62 268 SER A N 1
ATOM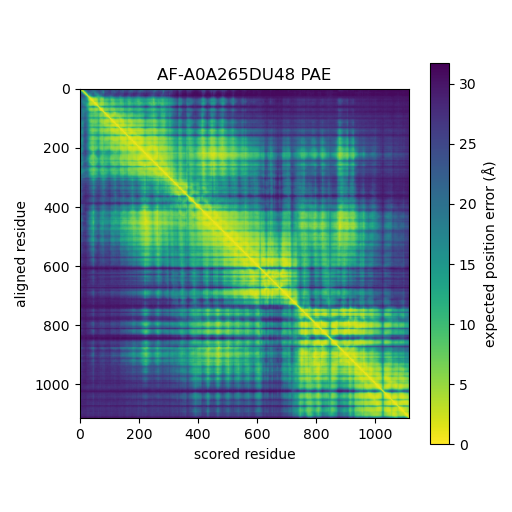 2158 C CA . SER A 1 268 ? 18.920 -11.503 -24.638 1.00 78.62 268 SER A CA 1
ATOM 2159 C C . SER A 1 268 ? 19.540 -12.272 -25.812 1.00 78.62 268 SER A C 1
ATOM 2161 O O . SER A 1 268 ? 20.744 -12.174 -26.063 1.00 78.62 268 SER A O 1
ATOM 2163 N N . ASP A 1 269 ? 18.728 -13.017 -26.567 1.00 78.56 269 ASP A N 1
ATOM 2164 C CA . ASP A 1 269 ? 19.194 -13.752 -27.756 1.00 78.56 269 ASP A CA 1
ATOM 2165 C C . ASP A 1 269 ? 19.921 -12.835 -28.752 1.00 78.56 269 ASP A C 1
ATOM 2167 O O . ASP A 1 269 ? 20.933 -13.207 -29.351 1.00 78.56 269 ASP A O 1
ATOM 2171 N N . ILE A 1 270 ? 19.440 -11.598 -28.880 1.00 79.75 270 ILE A N 1
ATOM 2172 C CA . ILE A 1 270 ? 20.041 -10.563 -29.718 1.00 79.75 270 ILE A CA 1
ATOM 2173 C C . ILE A 1 270 ? 21.328 -10.010 -29.090 1.00 79.75 270 ILE A C 1
ATOM 2175 O O . ILE A 1 270 ? 22.310 -9.828 -29.807 1.00 79.75 270 ILE A O 1
ATOM 2179 N N . GLY A 1 271 ? 21.369 -9.798 -27.769 1.00 81.44 271 GLY A N 1
ATOM 2180 C CA . GLY A 1 271 ? 22.589 -9.411 -27.052 1.00 81.44 271 GLY A CA 1
ATOM 2181 C C . GLY A 1 271 ? 23.713 -10.441 -27.217 1.00 81.44 271 GLY A C 1
ATOM 2182 O O . GLY A 1 271 ? 24.835 -10.095 -27.597 1.00 81.44 271 GLY A O 1
ATOM 2183 N N . LEU A 1 272 ? 23.394 -11.729 -27.057 1.00 83.00 272 LEU A N 1
ATOM 2184 C CA . LEU A 1 272 ? 24.317 -12.846 -27.292 1.00 83.00 272 LEU A CA 1
ATOM 2185 C C . LEU A 1 272 ? 24.753 -12.936 -28.759 1.00 83.00 272 LEU A C 1
ATOM 2187 O O . LEU A 1 272 ? 25.922 -13.205 -29.050 1.00 83.00 272 LEU A O 1
ATOM 2191 N N . TYR A 1 273 ? 23.838 -12.678 -29.694 1.00 84.31 273 TYR A N 1
ATOM 2192 C CA . TYR A 1 273 ? 24.157 -12.626 -31.116 1.00 84.31 273 TYR A CA 1
ATOM 2193 C C . TYR A 1 273 ? 25.105 -11.459 -31.449 1.00 84.31 273 TYR A C 1
ATOM 2195 O O . TYR A 1 273 ? 26.094 -11.644 -32.160 1.00 84.31 273 TYR A O 1
ATOM 2203 N N . CYS A 1 274 ? 24.881 -10.273 -30.882 1.00 83.25 274 CYS A N 1
ATOM 2204 C CA . CYS A 1 274 ? 25.788 -9.134 -31.018 1.00 83.25 274 CYS A CA 1
ATOM 2205 C C . CYS A 1 274 ? 27.161 -9.402 -30.395 1.00 83.25 274 CYS A C 1
ATOM 2207 O O . CYS A 1 274 ? 28.169 -9.019 -30.995 1.00 83.25 274 CYS A O 1
ATOM 2209 N N . TYR A 1 275 ? 27.218 -10.114 -29.266 1.00 84.75 275 TYR A N 1
ATOM 2210 C CA . TYR A 1 275 ? 28.470 -10.563 -28.656 1.00 84.75 275 TYR A CA 1
ATOM 2211 C C . TYR A 1 275 ? 29.226 -11.564 -29.544 1.00 84.75 275 TYR A C 1
ATOM 2213 O O . TYR A 1 275 ? 30.425 -11.403 -29.774 1.00 84.75 275 TYR A O 1
ATOM 2221 N N . LYS A 1 276 ? 28.532 -12.543 -30.144 1.00 86.06 276 LYS A N 1
ATOM 2222 C CA . LYS A 1 276 ? 29.129 -13.501 -31.098 1.00 86.06 276 LYS A CA 1
ATOM 2223 C C . LYS A 1 276 ? 29.849 -12.800 -32.260 1.00 86.06 276 LYS A C 1
ATOM 2225 O O . LYS A 1 276 ? 30.838 -13.319 -32.774 1.00 86.06 276 LYS A O 1
ATOM 2230 N N . HIS A 1 277 ? 29.369 -11.622 -32.659 1.00 85.06 277 HIS A N 1
ATOM 2231 C CA . HIS A 1 277 ? 29.923 -10.815 -33.746 1.00 85.06 277 HIS A CA 1
ATOM 2232 C C . HIS A 1 277 ? 30.598 -9.513 -33.259 1.00 85.06 277 HIS A C 1
ATOM 2234 O O . HIS A 1 277 ? 30.739 -8.576 -34.047 1.00 85.06 277 HIS A O 1
ATOM 2240 N N . VAL A 1 278 ? 31.063 -9.451 -31.999 1.00 83.00 278 VAL A N 1
ATOM 2241 C CA . VAL A 1 278 ? 31.621 -8.234 -31.360 1.00 83.00 278 VAL A CA 1
ATOM 2242 C C . VAL A 1 278 ? 32.739 -7.566 -32.166 1.00 83.00 278 VAL A C 1
ATOM 2244 O O . VAL A 1 278 ? 32.769 -6.345 -32.308 1.00 83.00 278 VAL A O 1
ATOM 2247 N N . GLU A 1 279 ? 33.602 -8.358 -32.807 1.00 80.31 279 GLU A N 1
ATOM 2248 C CA . GLU A 1 279 ? 34.715 -7.863 -33.630 1.00 80.31 279 GLU A CA 1
ATOM 2249 C C . GLU A 1 279 ? 34.273 -7.002 -34.825 1.00 80.31 279 GLU A C 1
ATOM 2251 O O . GLU A 1 279 ? 35.078 -6.262 -35.384 1.00 80.31 279 GLU A O 1
ATOM 2256 N N . ARG A 1 280 ? 33.001 -7.074 -35.240 1.00 76.31 280 ARG A N 1
ATOM 2257 C CA . ARG A 1 280 ? 32.476 -6.305 -36.382 1.00 76.31 280 ARG A CA 1
ATOM 2258 C C . ARG A 1 280 ? 32.101 -4.871 -36.037 1.00 76.31 280 ARG A C 1
ATOM 2260 O O . ARG A 1 280 ? 32.050 -4.040 -36.938 1.00 76.31 280 ARG A O 1
ATOM 2267 N N . TRP A 1 281 ? 31.836 -4.590 -34.768 1.00 80.50 281 TRP A N 1
ATOM 2268 C CA . TRP A 1 281 ? 31.384 -3.278 -34.307 1.00 80.50 281 TRP A CA 1
ATOM 2269 C C . TRP A 1 281 ? 32.226 -2.727 -33.151 1.00 80.50 281 TRP A C 1
ATOM 2271 O O . TRP A 1 281 ? 32.012 -1.588 -32.740 1.00 80.50 281 TRP A O 1
ATOM 2281 N N . ARG A 1 282 ? 33.238 -3.476 -32.684 1.00 82.00 282 ARG A N 1
ATOM 2282 C CA . ARG A 1 282 ? 34.213 -3.046 -31.667 1.00 82.00 282 ARG A CA 1
ATOM 2283 C C . ARG A 1 282 ? 34.850 -1.691 -31.993 1.00 82.00 282 ARG A C 1
ATOM 2285 O O . ARG A 1 282 ? 35.060 -0.898 -31.087 1.00 82.00 282 ARG A O 1
ATOM 2292 N N . GLU A 1 283 ? 35.128 -1.404 -33.265 1.00 78.50 283 GLU A N 1
ATOM 2293 C CA . GLU A 1 283 ? 35.683 -0.103 -33.677 1.00 78.50 283 GLU A CA 1
ATOM 2294 C C . GLU A 1 283 ? 34.683 1.054 -33.522 1.00 78.50 283 GLU A C 1
ATOM 2296 O O . GLU A 1 283 ? 35.093 2.177 -33.243 1.00 78.50 283 GLU A O 1
ATOM 2301 N N . LEU A 1 284 ? 33.383 0.787 -33.680 1.00 74.00 284 LEU A N 1
ATOM 2302 C CA . LEU A 1 284 ? 32.327 1.796 -33.577 1.00 74.00 284 LEU A CA 1
ATOM 2303 C C . LEU A 1 284 ? 31.966 2.090 -32.114 1.00 74.00 284 LEU A C 1
ATOM 2305 O O . LEU A 1 284 ? 31.759 3.247 -31.757 1.00 74.00 284 LEU A O 1
ATOM 2309 N N . TYR A 1 285 ? 31.920 1.054 -31.268 1.00 80.62 285 TYR A N 1
ATOM 2310 C CA . TYR A 1 285 ? 31.532 1.158 -29.854 1.00 80.62 285 TYR A CA 1
ATOM 2311 C C . TYR A 1 285 ? 32.493 0.376 -28.938 1.00 80.62 285 TYR A C 1
ATOM 2313 O O . TYR A 1 285 ? 32.107 -0.643 -28.355 1.00 80.62 285 TYR A O 1
ATOM 2321 N N . PRO A 1 286 ? 33.751 0.830 -28.786 1.00 81.06 286 PRO A N 1
ATOM 2322 C CA . PRO A 1 286 ? 34.799 0.071 -28.097 1.00 81.06 286 PRO A CA 1
ATOM 2323 C C . PRO A 1 286 ? 34.511 -0.170 -26.610 1.00 81.06 286 PRO A C 1
ATOM 2325 O O . PRO A 1 286 ? 34.748 -1.271 -26.112 1.00 81.06 286 PRO A O 1
ATOM 2328 N N . GLU A 1 287 ? 33.962 0.820 -25.903 1.00 77.25 287 GLU A N 1
ATOM 2329 C CA . GLU A 1 287 ? 33.607 0.693 -24.481 1.00 77.25 287 GLU A CA 1
ATOM 2330 C C . GLU A 1 287 ? 32.498 -0.343 -24.256 1.00 77.25 287 GLU A C 1
ATOM 2332 O O . GLU A 1 287 ? 32.615 -1.217 -23.399 1.00 77.25 287 GLU A O 1
ATOM 2337 N N . HIS A 1 288 ? 31.457 -0.317 -25.088 1.00 77.75 288 HIS A N 1
ATOM 2338 C CA . HIS A 1 288 ? 30.332 -1.246 -24.983 1.00 77.75 288 HIS A CA 1
ATOM 2339 C C . HIS A 1 288 ? 30.706 -2.668 -25.412 1.00 77.75 288 HIS A C 1
ATOM 2341 O O . HIS A 1 288 ? 30.216 -3.633 -24.831 1.00 77.75 288 HIS A O 1
ATOM 2347 N N . ALA A 1 289 ? 31.615 -2.817 -26.381 1.00 81.62 289 ALA A N 1
ATOM 2348 C CA . ALA A 1 289 ? 32.181 -4.113 -26.748 1.00 81.62 289 ALA A CA 1
ATOM 2349 C C . ALA A 1 289 ? 32.912 -4.758 -25.561 1.00 81.62 289 ALA A C 1
ATOM 2351 O O . ALA A 1 289 ? 32.687 -5.930 -25.261 1.00 81.62 289 ALA A O 1
ATOM 2352 N N . ARG A 1 290 ? 33.725 -3.975 -24.838 1.00 82.75 290 ARG A N 1
ATOM 2353 C CA . ARG A 1 290 ? 34.391 -4.422 -23.605 1.00 82.75 290 ARG A CA 1
ATOM 2354 C C . ARG A 1 290 ? 33.398 -4.729 -22.488 1.00 82.75 290 ARG A C 1
ATOM 2356 O O . ARG A 1 290 ? 33.562 -5.731 -21.801 1.00 82.75 290 ARG A O 1
ATOM 2363 N N . PHE A 1 291 ? 32.354 -3.915 -22.328 1.00 78.75 291 PHE A N 1
ATOM 2364 C CA . PHE A 1 291 ? 31.300 -4.167 -21.343 1.00 78.75 291 PHE A CA 1
ATOM 2365 C C . PHE A 1 291 ? 30.534 -5.469 -21.624 1.00 78.75 291 PHE A C 1
ATOM 2367 O O . PHE A 1 291 ? 30.358 -6.275 -20.712 1.00 78.75 291 PHE A O 1
ATOM 2374 N N . MET A 1 292 ? 30.139 -5.733 -22.877 1.00 79.75 292 MET A N 1
ATOM 2375 C CA . MET A 1 292 ? 29.523 -7.013 -23.257 1.00 79.75 292 MET A CA 1
ATOM 2376 C C . MET A 1 292 ? 30.468 -8.194 -23.009 1.00 79.75 292 MET A C 1
ATOM 2378 O O . MET A 1 292 ? 30.034 -9.255 -22.560 1.00 79.75 292 MET A O 1
ATOM 2382 N N . GLU A 1 293 ? 31.760 -8.026 -23.292 1.00 82.25 293 GLU A N 1
ATOM 2383 C CA . GLU A 1 293 ? 32.775 -9.048 -23.046 1.00 82.25 293 GLU A CA 1
ATOM 2384 C C . GLU A 1 293 ? 32.936 -9.326 -21.542 1.00 82.25 293 GLU A C 1
ATOM 2386 O O . GLU A 1 293 ? 32.923 -10.489 -21.137 1.00 82.25 293 GLU A O 1
ATOM 2391 N N . PHE A 1 294 ? 32.961 -8.293 -20.695 1.00 81.56 294 PHE A N 1
ATOM 2392 C CA . PHE A 1 294 ? 32.924 -8.434 -19.236 1.00 81.56 294 PHE A CA 1
ATOM 2393 C C . PHE A 1 294 ? 31.643 -9.126 -18.748 1.00 81.56 294 PHE A C 1
ATOM 2395 O O . PHE A 1 294 ? 31.722 -10.067 -17.962 1.00 81.56 294 PHE A O 1
ATOM 2402 N N . ALA A 1 295 ? 30.466 -8.715 -19.223 1.00 78.69 295 ALA A N 1
ATOM 2403 C CA . ALA A 1 295 ? 29.185 -9.273 -18.788 1.00 78.69 295 ALA A CA 1
ATOM 2404 C C . ALA A 1 295 ? 29.045 -10.778 -19.094 1.00 78.69 295 ALA A C 1
ATOM 2406 O O . ALA A 1 295 ? 28.379 -11.497 -18.345 1.00 78.69 295 ALA A O 1
ATOM 2407 N N . ASN A 1 296 ? 29.688 -11.257 -20.166 1.00 78.75 296 ASN A N 1
ATOM 2408 C CA . ASN A 1 296 ? 29.671 -12.664 -20.572 1.00 78.75 296 ASN A CA 1
ATOM 2409 C C . ASN A 1 296 ? 30.830 -13.493 -19.987 1.00 78.75 296 ASN A C 1
ATOM 2411 O O . ASN A 1 296 ? 30.649 -14.677 -19.715 1.00 78.75 296 ASN A O 1
ATOM 2415 N N . THR A 1 297 ? 32.014 -12.903 -19.781 1.00 79.75 297 THR A N 1
ATOM 2416 C CA . THR A 1 297 ? 33.214 -13.631 -19.310 1.00 79.75 297 THR A CA 1
ATOM 2417 C C . THR A 1 297 ? 33.508 -13.455 -17.818 1.00 79.75 297 THR A C 1
ATOM 2419 O O . THR A 1 297 ? 34.223 -14.263 -17.230 1.00 79.75 297 THR A O 1
ATOM 2422 N N . GLY A 1 298 ? 32.989 -12.395 -17.196 1.00 75.94 298 GLY A N 1
ATOM 2423 C CA . GLY A 1 298 ? 33.274 -11.995 -15.817 1.00 75.94 298 GLY A CA 1
ATOM 2424 C C . GLY A 1 298 ? 34.669 -11.398 -15.586 1.00 75.94 298 GLY A C 1
ATOM 2425 O O . GLY A 1 298 ? 34.996 -11.099 -14.431 1.00 75.94 298 GLY A O 1
ATOM 2426 N N . ASN A 1 299 ? 35.479 -11.228 -16.642 1.00 80.44 299 ASN A N 1
ATOM 2427 C CA . ASN A 1 299 ? 36.869 -10.777 -16.559 1.00 80.44 299 ASN A CA 1
ATOM 2428 C C . ASN A 1 299 ? 36.988 -9.244 -16.466 1.00 80.44 299 ASN A C 1
ATOM 2430 O O . ASN A 1 299 ? 36.741 -8.535 -17.439 1.00 80.44 299 ASN A O 1
ATOM 2434 N N . LEU A 1 300 ? 37.407 -8.752 -15.297 1.00 78.38 300 LEU A N 1
ATOM 2435 C CA . LEU A 1 300 ? 37.587 -7.327 -14.989 1.00 78.38 300 LEU A CA 1
ATOM 2436 C C . LEU A 1 300 ? 38.670 -6.638 -15.834 1.00 78.38 300 LEU A C 1
ATOM 2438 O O . LEU A 1 300 ? 38.535 -5.453 -16.130 1.00 78.38 300 LEU A O 1
ATOM 2442 N N . ASP A 1 301 ? 39.706 -7.365 -16.258 1.00 78.62 301 ASP A N 1
ATOM 2443 C CA . ASP A 1 301 ? 40.860 -6.796 -16.975 1.00 78.62 301 ASP A CA 1
ATOM 2444 C C . ASP A 1 301 ? 40.504 -6.277 -18.377 1.00 78.62 301 ASP A C 1
ATOM 2446 O O . ASP A 1 301 ? 41.273 -5.545 -18.998 1.00 78.62 301 ASP A O 1
ATOM 2450 N N . VAL A 1 302 ? 39.332 -6.665 -18.887 1.00 79.06 302 VAL A N 1
ATOM 2451 C CA . VAL A 1 302 ? 38.811 -6.233 -20.189 1.00 79.06 302 VAL A CA 1
ATOM 2452 C C . VAL A 1 302 ? 38.270 -4.799 -20.132 1.00 79.06 302 VAL A C 1
ATOM 2454 O O . VAL A 1 302 ? 38.231 -4.116 -21.158 1.00 79.06 302 VAL A O 1
ATOM 2457 N N . LEU A 1 303 ? 37.859 -4.333 -18.949 1.00 78.25 303 LEU A N 1
ATOM 2458 C CA . LEU A 1 303 ? 37.357 -2.979 -18.743 1.00 78.25 303 LEU A CA 1
ATOM 2459 C C . LEU A 1 303 ? 38.520 -1.982 -18.619 1.00 78.25 303 LEU A C 1
ATOM 2461 O O . LEU A 1 303 ? 39.558 -2.268 -18.014 1.00 78.25 303 LEU A O 1
ATOM 2465 N N . GLU A 1 304 ? 38.328 -0.787 -19.173 1.00 75.94 304 GLU A N 1
ATOM 2466 C CA . GLU A 1 304 ? 39.222 0.344 -18.913 1.00 75.94 304 GLU A CA 1
ATOM 2467 C C . GLU A 1 304 ? 38.999 0.906 -17.507 1.00 75.94 304 GLU A C 1
ATOM 2469 O O . GLU A 1 304 ? 37.935 0.729 -16.911 1.00 75.94 304 GLU A O 1
ATOM 2474 N N . ASP A 1 305 ? 40.027 1.565 -16.975 1.00 66.31 305 ASP A N 1
ATOM 2475 C CA . ASP A 1 305 ? 39.949 2.234 -15.679 1.00 66.31 305 ASP A CA 1
ATOM 2476 C C . ASP A 1 305 ? 38.920 3.373 -15.760 1.00 66.31 305 ASP A C 1
ATOM 2478 O O . ASP A 1 305 ? 39.061 4.307 -16.550 1.00 66.31 305 ASP A O 1
ATOM 2482 N N . GLY A 1 306 ? 37.853 3.255 -14.970 1.00 64.62 306 GLY A N 1
ATOM 2483 C CA . GLY A 1 306 ? 36.692 4.142 -14.990 1.00 64.62 306 GLY A CA 1
ATOM 2484 C C . GLY A 1 306 ? 35.585 3.641 -14.059 1.00 64.62 306 GLY A C 1
ATOM 2485 O O . GLY A 1 306 ? 35.724 2.589 -13.432 1.00 64.62 306 GLY A O 1
ATOM 2486 N N . GLU A 1 307 ? 34.468 4.369 -13.994 1.00 62.84 307 GLU A N 1
ATOM 2487 C CA . GLU A 1 307 ? 33.399 4.173 -12.996 1.00 62.84 307 GLU A CA 1
ATOM 2488 C C . GLU A 1 307 ? 32.855 2.733 -12.934 1.00 62.84 307 GLU A C 1
ATOM 2490 O O . GLU A 1 307 ? 32.641 2.191 -11.852 1.00 62.84 307 GLU A O 1
ATOM 2495 N N . ILE A 1 308 ? 32.676 2.077 -14.087 1.00 65.94 308 ILE A N 1
ATOM 2496 C CA . ILE A 1 308 ? 32.132 0.709 -14.173 1.00 65.94 308 ILE A CA 1
ATOM 2497 C C . ILE A 1 308 ? 33.124 -0.325 -13.621 1.00 65.94 308 ILE A C 1
ATOM 2499 O O . ILE A 1 308 ? 32.727 -1.262 -12.924 1.00 65.94 308 ILE A O 1
ATOM 2503 N N . LYS A 1 309 ? 34.417 -0.169 -13.930 1.00 73.44 309 LYS A N 1
ATOM 2504 C CA . LYS A 1 309 ? 35.465 -1.064 -13.434 1.00 73.44 309 LYS A CA 1
ATOM 2505 C C . LYS A 1 309 ? 35.679 -0.854 -11.941 1.00 73.44 309 LYS A C 1
ATOM 2507 O O . LYS A 1 309 ? 35.677 -1.830 -11.200 1.00 73.44 309 LYS A O 1
ATOM 2512 N N . GLU A 1 310 ? 35.750 0.403 -11.500 1.00 68.31 310 GLU A N 1
ATOM 2513 C CA . GLU A 1 310 ? 35.821 0.756 -10.082 1.00 68.31 310 GLU A CA 1
ATOM 2514 C C . GLU A 1 310 ? 34.647 0.143 -9.309 1.00 68.31 310 GLU A C 1
ATOM 2516 O O . GLU A 1 310 ? 34.872 -0.539 -8.313 1.00 68.31 310 GLU A O 1
ATOM 2521 N N . PHE A 1 311 ? 33.411 0.281 -9.802 1.00 67.81 311 PHE A N 1
ATOM 2522 C CA . PHE A 1 311 ? 32.219 -0.304 -9.179 1.00 67.81 311 PHE A CA 1
ATOM 2523 C C . PHE A 1 311 ? 32.335 -1.823 -8.972 1.00 67.81 311 PHE A C 1
ATOM 2525 O O . PHE A 1 311 ? 32.026 -2.348 -7.900 1.00 67.81 311 PHE A O 1
ATOM 2532 N N . GLN A 1 312 ? 32.807 -2.547 -9.987 1.00 70.00 312 GLN A N 1
ATOM 2533 C CA . GLN A 1 312 ? 32.964 -4.002 -9.919 1.00 70.00 312 GLN A CA 1
ATOM 2534 C C . GLN A 1 312 ? 34.154 -4.427 -9.047 1.00 70.00 312 GLN A C 1
ATOM 2536 O O . GLN A 1 312 ? 34.089 -5.466 -8.386 1.00 70.00 312 GLN A O 1
ATOM 2541 N N . GLU A 1 313 ? 35.219 -3.628 -9.011 1.00 74.00 313 GLU A N 1
ATOM 2542 C CA . GLU A 1 313 ? 36.363 -3.833 -8.125 1.00 74.00 313 GLU A CA 1
ATOM 2543 C C . GLU A 1 313 ? 35.978 -3.604 -6.660 1.00 74.00 313 GLU A C 1
ATOM 2545 O O . GLU A 1 313 ? 36.277 -4.460 -5.838 1.00 74.00 313 GLU A O 1
ATOM 2550 N N . TYR A 1 314 ? 35.223 -2.553 -6.323 1.00 69.88 314 TYR A N 1
ATOM 2551 C CA . TYR A 1 314 ? 34.725 -2.317 -4.957 1.00 69.88 314 TYR A CA 1
ATOM 2552 C C . TYR A 1 314 ? 33.868 -3.468 -4.414 1.00 69.88 314 TYR A C 1
ATOM 2554 O O . TYR A 1 314 ? 33.883 -3.742 -3.216 1.00 69.88 314 TYR A O 1
ATOM 2562 N N . LYS A 1 315 ? 33.134 -4.164 -5.290 1.00 67.81 315 LYS A N 1
ATOM 2563 C CA . LYS A 1 315 ? 32.303 -5.315 -4.911 1.00 67.81 315 LYS A CA 1
ATOM 2564 C C . LYS A 1 315 ? 33.108 -6.603 -4.693 1.00 67.81 315 LYS A C 1
ATOM 2566 O O . LYS A 1 315 ? 32.620 -7.519 -4.036 1.00 67.81 315 LYS A O 1
ATOM 2571 N N . ARG A 1 316 ? 34.306 -6.712 -5.280 1.00 71.56 316 ARG A N 1
ATOM 2572 C CA . ARG A 1 316 ? 35.127 -7.939 -5.281 1.00 71.56 316 ARG A CA 1
ATOM 2573 C C . ARG A 1 316 ? 36.414 -7.822 -4.456 1.00 71.56 316 ARG A C 1
ATOM 2575 O O . ARG A 1 316 ? 36.932 -8.851 -4.032 1.00 71.56 316 ARG A O 1
ATOM 2582 N N . ASP A 1 317 ? 36.919 -6.611 -4.235 1.00 75.62 317 ASP A N 1
ATOM 2583 C CA . ASP A 1 317 ? 38.184 -6.317 -3.560 1.00 75.62 317 ASP A CA 1
ATOM 2584 C C . ASP A 1 317 ? 37.958 -5.810 -2.126 1.00 75.62 317 ASP A C 1
ATOM 2586 O O . ASP A 1 317 ? 37.416 -4.727 -1.889 1.00 75.62 317 ASP A O 1
ATOM 2590 N N . LEU A 1 318 ? 38.422 -6.607 -1.162 1.00 73.00 318 LEU A N 1
ATOM 2591 C CA . LEU A 1 318 ? 38.285 -6.350 0.270 1.00 73.00 318 LEU A CA 1
ATOM 2592 C C . LEU A 1 318 ? 39.099 -5.129 0.741 1.00 73.00 318 LEU A C 1
ATOM 2594 O O . LEU A 1 318 ? 38.685 -4.455 1.681 1.00 73.00 318 LEU A O 1
ATOM 2598 N N . GLU A 1 319 ? 40.232 -4.805 0.106 1.00 74.62 319 GLU A N 1
ATOM 2599 C CA . GLU A 1 319 ? 41.035 -3.635 0.496 1.00 74.62 319 GLU A CA 1
ATOM 2600 C C . GLU A 1 319 ? 40.339 -2.334 0.095 1.00 74.62 319 GLU A C 1
ATOM 2602 O O . GLU A 1 319 ? 40.230 -1.403 0.900 1.00 74.62 319 GLU A O 1
ATOM 2607 N N . LYS A 1 320 ? 39.798 -2.275 -1.126 1.00 71.88 320 LYS A N 1
ATOM 2608 C CA . LYS A 1 320 ? 39.020 -1.118 -1.592 1.00 71.88 320 LYS A CA 1
ATOM 2609 C C . LYS A 1 320 ? 37.735 -0.941 -0.790 1.00 71.88 320 LYS A C 1
ATOM 2611 O O . LYS A 1 320 ? 37.388 0.196 -0.467 1.00 71.88 320 LYS A O 1
ATOM 2616 N N . HIS A 1 321 ? 37.087 -2.043 -0.412 1.00 72.75 321 HIS A N 1
ATOM 2617 C CA . HIS A 1 321 ? 35.945 -2.035 0.498 1.00 72.75 321 HIS A CA 1
ATOM 2618 C C . HIS A 1 321 ? 36.302 -1.366 1.839 1.00 72.75 321 HIS A C 1
ATOM 2620 O O . HIS A 1 321 ? 35.705 -0.351 2.193 1.00 72.75 321 HIS A O 1
ATOM 2626 N N . ASN A 1 322 ? 37.365 -1.816 2.513 1.00 77.31 322 ASN A N 1
ATOM 2627 C CA . ASN A 1 322 ? 37.818 -1.216 3.777 1.00 77.31 322 ASN A CA 1
ATOM 2628 C C . ASN A 1 322 ? 38.219 0.265 3.622 1.00 77.31 322 ASN A C 1
ATOM 2630 O O . ASN A 1 322 ? 37.983 1.086 4.503 1.00 77.31 322 ASN A O 1
ATOM 2634 N N . THR A 1 323 ? 38.787 0.644 2.473 1.00 79.00 323 THR A N 1
ATOM 2635 C CA . THR A 1 323 ? 39.173 2.040 2.203 1.00 79.00 323 THR A CA 1
ATOM 2636 C C . THR A 1 323 ? 37.951 2.963 2.091 1.00 79.00 323 THR A C 1
ATOM 2638 O O . THR A 1 323 ? 38.000 4.127 2.497 1.00 79.00 323 THR A O 1
ATOM 2641 N N . LEU A 1 324 ? 36.848 2.467 1.523 1.00 73.81 324 LEU A N 1
ATOM 2642 C CA . LEU A 1 324 ? 35.584 3.198 1.429 1.00 73.81 324 LEU A CA 1
ATOM 2643 C C . LEU A 1 324 ? 34.891 3.286 2.799 1.00 73.81 324 LEU A C 1
ATOM 2645 O O . LEU A 1 324 ? 34.384 4.351 3.157 1.00 73.81 324 LEU A O 1
ATOM 2649 N N . GLU A 1 325 ? 34.971 2.224 3.604 1.00 76.19 325 GLU A N 1
ATOM 2650 C CA . GLU A 1 325 ? 34.541 2.219 5.008 1.00 76.19 325 GLU A CA 1
ATOM 2651 C C . GLU A 1 325 ? 35.275 3.293 5.832 1.00 76.19 325 GLU A C 1
ATOM 2653 O O . GLU A 1 325 ? 34.654 4.104 6.525 1.00 76.19 325 GLU A O 1
ATOM 2658 N N . ASP A 1 326 ? 36.596 3.400 5.674 1.00 78.38 326 ASP A N 1
ATOM 2659 C CA . ASP A 1 326 ? 37.406 4.430 6.330 1.00 78.38 326 ASP A CA 1
ATOM 2660 C C . ASP A 1 326 ? 37.010 5.853 5.899 1.00 78.38 326 ASP A C 1
ATOM 2662 O O . ASP A 1 326 ? 37.008 6.783 6.718 1.00 78.38 326 ASP A O 1
ATOM 2666 N N . LYS A 1 327 ? 36.643 6.064 4.625 1.00 75.56 327 LYS A N 1
ATOM 2667 C CA . LYS A 1 327 ? 36.129 7.365 4.149 1.00 75.56 327 LYS A CA 1
ATOM 2668 C C . LYS A 1 327 ? 34.803 7.729 4.825 1.00 75.56 327 LYS A C 1
ATOM 2670 O O . LYS A 1 327 ? 34.634 8.890 5.219 1.00 75.56 327 LYS A O 1
ATOM 2675 N N . LEU A 1 328 ? 33.906 6.755 5.004 1.00 73.25 328 LEU A N 1
ATOM 2676 C CA . LEU A 1 328 ? 32.636 6.930 5.717 1.00 73.25 328 LEU A CA 1
ATOM 2677 C C . LEU A 1 328 ? 32.863 7.303 7.184 1.00 73.25 328 LEU A C 1
ATOM 2679 O O . LEU A 1 328 ? 32.338 8.319 7.651 1.00 73.25 328 LEU A O 1
ATOM 2683 N N . ILE A 1 329 ? 33.709 6.546 7.894 1.00 75.62 329 ILE A N 1
ATOM 2684 C CA . ILE A 1 329 ? 34.038 6.799 9.307 1.00 75.62 329 ILE A CA 1
ATOM 2685 C C . ILE A 1 329 ? 34.621 8.199 9.477 1.00 75.62 329 ILE A C 1
ATOM 2687 O O . ILE A 1 329 ? 34.284 8.905 10.432 1.00 75.62 329 ILE A O 1
ATOM 2691 N N . ASN A 1 330 ? 35.472 8.639 8.552 1.00 75.75 330 ASN A N 1
ATOM 2692 C CA . ASN A 1 330 ? 36.144 9.931 8.635 1.00 75.75 330 ASN A CA 1
ATOM 2693 C C . ASN A 1 330 ? 35.289 11.119 8.161 1.00 75.75 330 ASN A C 1
ATOM 2695 O O . ASN A 1 330 ? 35.695 12.261 8.374 1.00 75.75 330 ASN A O 1
ATOM 2699 N N . GLY A 1 331 ? 34.088 10.890 7.615 1.00 64.56 331 GLY A N 1
ATOM 2700 C CA . GLY A 1 331 ? 33.202 11.966 7.153 1.00 64.56 331 GLY A CA 1
ATOM 2701 C C . GLY A 1 331 ? 33.698 12.653 5.875 1.00 64.56 331 GLY A C 1
ATOM 2702 O O . GLY A 1 331 ? 33.437 13.836 5.671 1.00 64.56 331 GLY A O 1
ATOM 2703 N N . VAL A 1 332 ? 34.472 11.945 5.045 1.00 68.88 332 VAL A N 1
ATOM 2704 C CA . VAL A 1 332 ? 35.051 12.491 3.810 1.00 68.88 332 VAL A CA 1
ATOM 2705 C C . VAL A 1 332 ? 33.970 12.604 2.736 1.00 68.88 332 VAL A C 1
ATOM 2707 O O . VAL A 1 332 ? 33.047 11.797 2.684 1.00 68.88 332 VAL A O 1
ATOM 2710 N N . SER A 1 333 ? 34.073 13.605 1.861 1.00 69.88 333 SER A N 1
ATOM 2711 C CA . SER A 1 333 ? 33.154 13.744 0.732 1.00 69.88 333 SER A CA 1
ATOM 2712 C C . SER A 1 333 ? 33.251 12.553 -0.231 1.00 69.88 333 SER A C 1
ATOM 2714 O O . SER A 1 333 ? 34.365 12.255 -0.677 1.00 69.88 333 SER A O 1
ATOM 2716 N N . LEU A 1 334 ? 32.122 11.945 -0.587 1.00 69.44 334 LEU A N 1
ATOM 2717 C CA . LEU A 1 334 ? 32.044 10.802 -1.504 1.00 69.44 334 LEU A CA 1
ATOM 2718 C C . LEU A 1 334 ? 31.732 11.257 -2.926 1.00 69.44 334 LEU A C 1
ATOM 2720 O O . LEU A 1 334 ? 31.084 12.276 -3.123 1.00 69.44 334 LEU A O 1
ATOM 2724 N N . THR A 1 335 ? 32.171 10.511 -3.926 1.00 66.25 335 THR A N 1
ATOM 2725 C CA . THR A 1 335 ? 31.694 10.667 -5.306 1.00 66.25 335 THR A CA 1
ATOM 2726 C C . THR A 1 335 ? 30.291 10.067 -5.472 1.00 66.25 335 THR A C 1
ATOM 2728 O O . THR A 1 335 ? 29.787 9.355 -4.599 1.00 66.25 335 THR A O 1
ATOM 2731 N N . VAL A 1 336 ? 29.633 10.360 -6.596 1.00 59.69 336 VAL A N 1
ATOM 2732 C CA . VAL A 1 336 ? 28.306 9.815 -6.936 1.00 59.69 336 VAL A CA 1
ATOM 2733 C C . VAL A 1 336 ? 28.316 8.281 -6.933 1.00 59.69 336 VAL A C 1
ATOM 2735 O O . VAL A 1 336 ? 27.479 7.655 -6.289 1.00 59.69 336 VAL A O 1
ATOM 2738 N N . THR A 1 337 ? 29.311 7.678 -7.582 1.00 60.91 337 THR A N 1
ATOM 2739 C CA . THR A 1 337 ? 29.495 6.223 -7.681 1.00 60.91 337 THR A CA 1
ATOM 2740 C C . THR A 1 337 ? 29.754 5.570 -6.325 1.00 60.91 337 THR A C 1
ATOM 2742 O O . THR A 1 337 ? 29.141 4.555 -5.999 1.00 60.91 337 THR A O 1
ATOM 2745 N N . GLU A 1 338 ? 30.601 6.183 -5.494 1.00 66.44 338 GLU A N 1
ATOM 2746 C CA . GLU A 1 338 ? 30.842 5.740 -4.117 1.00 66.44 338 GLU A CA 1
ATOM 2747 C C . GLU A 1 338 ? 29.561 5.792 -3.274 1.00 66.44 338 GLU A C 1
ATOM 2749 O O . GLU A 1 338 ? 29.335 4.900 -2.466 1.00 66.44 338 GLU A O 1
ATOM 2754 N N . THR A 1 339 ? 28.691 6.784 -3.481 1.00 63.81 339 THR A N 1
ATOM 2755 C CA . THR A 1 339 ? 27.445 6.913 -2.705 1.00 63.81 339 THR A CA 1
ATOM 2756 C C . THR A 1 339 ? 26.452 5.785 -3.018 1.00 63.81 339 THR A C 1
ATOM 2758 O O . THR A 1 339 ? 25.868 5.224 -2.094 1.00 63.81 339 THR A O 1
ATOM 2761 N N . PHE A 1 340 ? 26.319 5.384 -4.290 1.00 61.84 340 PHE A N 1
ATOM 2762 C CA . PHE A 1 340 ? 25.506 4.218 -4.677 1.00 61.84 340 PHE A CA 1
ATOM 2763 C C . PHE A 1 340 ? 26.076 2.895 -4.161 1.00 61.84 340 PHE A C 1
ATOM 2765 O O . PHE A 1 340 ? 25.328 2.013 -3.747 1.00 61.84 340 PHE A O 1
ATOM 2772 N N . LEU A 1 341 ? 27.403 2.741 -4.166 1.00 64.69 341 LEU A N 1
ATOM 2773 C CA . LEU A 1 341 ? 28.043 1.563 -3.583 1.00 64.69 341 LEU A CA 1
ATOM 2774 C C . LEU A 1 341 ? 27.769 1.477 -2.089 1.00 64.69 341 LEU A C 1
ATOM 2776 O O . LEU A 1 341 ? 27.446 0.397 -1.601 1.00 64.69 341 LEU A O 1
ATOM 2780 N N . VAL A 1 342 ? 27.867 2.604 -1.379 1.00 65.75 342 VAL A N 1
ATOM 2781 C CA . VAL A 1 342 ? 27.677 2.646 0.069 1.00 65.75 342 VAL A CA 1
ATOM 2782 C C . VAL A 1 342 ? 26.314 2.108 0.490 1.00 65.75 342 VAL A C 1
ATOM 2784 O O . VAL A 1 342 ? 26.250 1.324 1.433 1.00 65.75 342 VAL A O 1
ATOM 2787 N N . ASP A 1 343 ? 25.268 2.454 -0.257 1.00 60.28 343 ASP A N 1
ATOM 2788 C CA . ASP A 1 343 ? 23.920 1.915 -0.073 1.00 60.28 343 ASP A CA 1
ATOM 2789 C C . ASP A 1 343 ? 23.856 0.383 -0.232 1.00 60.28 343 ASP A C 1
ATOM 2791 O O . ASP A 1 343 ? 23.284 -0.320 0.598 1.00 60.28 343 ASP A O 1
ATOM 2795 N N . GLN A 1 344 ? 24.506 -0.162 -1.263 1.00 60.16 344 GLN A N 1
ATOM 2796 C CA . GLN A 1 344 ? 24.437 -1.595 -1.574 1.00 60.16 344 GLN A CA 1
ATOM 2797 C C . GLN A 1 344 ? 25.371 -2.478 -0.736 1.00 60.16 344 GLN A C 1
ATOM 2799 O O . GLN A 1 344 ? 25.239 -3.704 -0.784 1.00 60.16 344 GLN A O 1
ATOM 2804 N N . THR A 1 345 ? 26.351 -1.897 -0.035 1.00 63.94 345 THR A N 1
ATOM 2805 C CA . THR A 1 345 ? 27.446 -2.669 0.580 1.00 63.94 345 THR A CA 1
ATOM 2806 C C . THR A 1 345 ? 27.655 -2.477 2.076 1.00 63.94 345 THR A C 1
ATOM 2808 O O . THR A 1 345 ? 28.148 -3.421 2.691 1.00 63.94 345 THR A O 1
ATOM 2811 N N . PHE A 1 346 ? 27.305 -1.337 2.683 1.00 67.88 346 PHE A N 1
ATOM 2812 C CA . PHE A 1 346 ? 27.629 -1.075 4.095 1.00 67.88 346 PHE A CA 1
ATOM 2813 C C . PHE A 1 346 ? 26.408 -0.982 5.009 1.00 67.88 346 PHE A C 1
ATOM 2815 O O . PHE A 1 346 ? 25.314 -0.587 4.613 1.00 67.88 346 PHE A O 1
ATOM 2822 N N . ASP A 1 347 ? 26.634 -1.297 6.287 1.00 63.44 347 ASP A N 1
ATOM 2823 C CA . ASP A 1 347 ? 25.617 -1.215 7.328 1.00 63.44 347 ASP A CA 1
ATOM 2824 C C . ASP A 1 347 ? 25.211 0.231 7.653 1.00 63.44 347 ASP A C 1
ATOM 2826 O O . ASP A 1 347 ? 26.015 1.166 7.693 1.00 63.44 347 ASP A O 1
ATOM 2830 N N . ASN A 1 348 ? 23.934 0.401 8.000 1.00 60.50 348 ASN A N 1
ATOM 2831 C CA . ASN A 1 348 ? 23.308 1.708 8.230 1.00 60.50 348 ASN A CA 1
ATOM 2832 C C . ASN A 1 348 ? 23.982 2.547 9.335 1.00 60.50 348 ASN A C 1
ATOM 2834 O O . ASN A 1 348 ? 23.932 3.778 9.299 1.00 60.50 348 ASN A O 1
ATOM 2838 N N . ASP A 1 349 ? 24.620 1.902 10.319 1.00 63.12 349 ASP A N 1
ATOM 2839 C CA . ASP A 1 349 ? 25.351 2.584 11.394 1.00 63.12 349 ASP A CA 1
ATOM 2840 C C . ASP A 1 349 ? 26.544 3.398 10.850 1.00 63.12 349 ASP A C 1
ATOM 2842 O O . ASP A 1 349 ? 26.791 4.515 11.313 1.00 63.12 349 ASP A O 1
ATOM 2846 N N . LEU A 1 350 ? 27.235 2.892 9.824 1.00 68.25 350 LEU A N 1
ATOM 2847 C CA . LEU A 1 350 ? 28.369 3.552 9.166 1.00 68.25 350 LEU A CA 1
ATOM 2848 C C . LEU A 1 350 ? 27.923 4.750 8.318 1.00 68.25 350 LEU A C 1
ATOM 2850 O O . LEU A 1 350 ? 28.500 5.837 8.416 1.00 68.25 350 LEU A O 1
ATOM 2854 N N . ILE A 1 351 ? 26.836 4.586 7.561 1.00 65.81 351 ILE A N 1
ATOM 2855 C CA . ILE A 1 351 ? 26.238 5.645 6.731 1.00 65.81 351 ILE A CA 1
ATOM 2856 C C . ILE A 1 351 ? 25.799 6.837 7.601 1.00 65.81 351 ILE A C 1
ATOM 2858 O O . ILE A 1 351 ? 25.964 8.003 7.236 1.00 65.81 351 ILE A O 1
ATOM 2862 N N . LEU A 1 352 ? 25.312 6.575 8.815 1.00 62.50 352 LEU A N 1
ATOM 2863 C CA . LEU A 1 352 ? 24.943 7.625 9.767 1.00 62.50 352 LEU A CA 1
ATOM 2864 C C . LEU A 1 352 ? 26.114 8.360 10.384 1.00 62.50 352 LEU A C 1
ATOM 2866 O O . LEU A 1 352 ? 25.991 9.555 10.661 1.00 62.50 352 LEU A O 1
ATOM 2870 N N . VAL A 1 353 ? 27.221 7.668 10.654 1.00 69.00 353 VAL A N 1
ATOM 2871 C CA . VAL A 1 353 ? 28.447 8.328 11.118 1.00 69.00 353 VAL A CA 1
ATOM 2872 C C . VAL A 1 353 ? 28.897 9.343 10.072 1.00 69.00 353 VAL A C 1
ATOM 2874 O O . VAL A 1 353 ? 29.224 10.478 10.426 1.00 69.00 353 VAL A O 1
ATOM 2877 N N . TRP A 1 354 ? 28.813 8.973 8.795 1.00 72.12 354 TRP A N 1
ATOM 2878 C CA . TRP A 1 354 ? 29.108 9.857 7.676 1.00 72.12 354 TRP A CA 1
ATOM 2879 C C . TRP A 1 354 ? 28.125 11.041 7.586 1.00 72.12 354 TRP A C 1
ATOM 2881 O O . TRP A 1 354 ? 28.544 12.203 7.598 1.00 72.12 354 TRP A O 1
ATOM 2891 N N . LEU A 1 355 ? 26.811 10.790 7.614 1.00 64.88 355 LEU A N 1
ATOM 2892 C CA . LEU A 1 355 ? 25.794 11.847 7.503 1.00 64.88 355 LEU A CA 1
ATOM 2893 C C . LEU A 1 355 ? 25.762 12.802 8.711 1.00 64.88 355 LEU A C 1
ATOM 2895 O O . LEU A 1 355 ? 25.597 14.010 8.529 1.00 64.88 355 LEU A O 1
ATOM 2899 N N . LYS A 1 356 ? 26.013 12.320 9.940 1.00 63.03 356 LYS A N 1
ATOM 2900 C CA . LYS A 1 356 ? 26.147 13.173 11.144 1.00 63.03 356 LYS A CA 1
ATOM 2901 C C . LYS A 1 356 ? 27.343 14.118 11.076 1.00 63.03 356 LYS A C 1
ATOM 2903 O O . LYS A 1 356 ? 27.301 15.191 11.673 1.00 63.03 356 LYS A O 1
ATOM 2908 N N . LYS A 1 357 ? 28.396 13.736 10.352 1.00 66.62 357 LYS A N 1
ATOM 2909 C CA . LYS A 1 357 ? 29.568 14.584 10.100 1.00 66.62 357 LYS A CA 1
ATOM 2910 C C . LYS A 1 357 ? 29.351 15.583 8.958 1.00 66.62 357 LYS A C 1
ATOM 2912 O O . LYS A 1 357 ? 30.260 16.345 8.649 1.00 66.62 357 LYS A O 1
ATOM 2917 N N . GLY A 1 358 ? 28.141 15.629 8.392 1.00 56.94 358 GLY A N 1
ATOM 2918 C CA . GLY A 1 358 ? 27.761 16.555 7.331 1.00 56.94 358 GLY A CA 1
ATOM 2919 C C . GLY A 1 358 ? 28.053 16.030 5.930 1.00 56.94 358 GLY A C 1
ATOM 2920 O O . GLY A 1 358 ? 28.338 16.859 5.078 1.00 56.94 358 GLY A O 1
ATOM 2921 N N . GLY A 1 359 ? 28.015 14.701 5.730 1.00 62.75 359 GLY A N 1
ATOM 2922 C CA . GLY A 1 359 ? 28.319 13.991 4.479 1.00 62.75 359 GLY A CA 1
ATOM 2923 C C . GLY A 1 359 ? 28.033 14.795 3.208 1.00 62.75 359 GLY A C 1
ATOM 2924 O O . GLY A 1 359 ? 26.909 15.229 2.984 1.00 62.75 359 GLY A O 1
ATOM 2925 N N . LEU A 1 360 ? 29.082 15.014 2.411 1.00 60.91 360 LEU A N 1
ATOM 2926 C CA . LEU A 1 360 ? 29.051 15.818 1.189 1.00 60.91 360 LEU A CA 1
ATOM 2927 C C . LEU A 1 360 ? 29.295 14.922 -0.019 1.00 60.91 360 LEU A C 1
ATOM 2929 O O . LEU A 1 360 ? 30.253 14.149 -0.020 1.00 60.91 360 LEU A O 1
ATOM 2933 N N . VAL A 1 361 ? 28.510 15.085 -1.078 1.00 62.19 361 VAL A N 1
ATOM 2934 C CA . VAL A 1 361 ? 28.796 14.438 -2.364 1.00 62.19 361 VAL A CA 1
ATOM 2935 C C . VAL A 1 361 ? 29.632 15.387 -3.229 1.00 62.19 361 VAL A C 1
ATOM 2937 O O . VAL A 1 361 ? 29.257 16.536 -3.468 1.00 62.19 361 VAL A O 1
ATOM 2940 N N . LYS A 1 362 ? 30.810 14.932 -3.661 1.00 59.72 362 LYS A N 1
ATOM 2941 C CA . LYS A 1 362 ? 31.685 15.613 -4.617 1.00 59.72 362 LYS A CA 1
ATOM 2942 C C . LYS A 1 362 ? 31.201 15.323 -6.027 1.00 59.72 362 LYS A C 1
ATOM 2944 O O . LYS A 1 362 ? 31.146 14.167 -6.438 1.00 59.72 362 LYS A O 1
ATOM 2949 N N . VAL A 1 363 ? 30.944 16.389 -6.775 1.00 57.47 363 VAL A N 1
ATOM 2950 C CA . VAL A 1 363 ? 30.591 16.307 -8.189 1.00 57.47 363 VAL A CA 1
ATOM 2951 C C . VAL A 1 363 ? 31.566 17.136 -9.024 1.00 57.47 363 VAL A C 1
ATOM 2953 O O . VAL A 1 363 ? 32.104 18.134 -8.547 1.00 57.47 363 VAL A O 1
ATOM 2956 N N . SER A 1 364 ? 31.876 16.663 -10.230 1.00 51.88 364 SER A N 1
ATOM 2957 C CA . SER A 1 364 ? 33.020 17.102 -11.042 1.00 51.88 364 SER A CA 1
ATOM 2958 C C . SER A 1 364 ? 32.753 18.316 -11.947 1.00 51.88 364 SER A C 1
ATOM 2960 O O . SER A 1 364 ? 33.706 18.856 -12.507 1.00 51.88 364 SER A O 1
ATOM 2962 N N . THR A 1 365 ? 31.504 18.780 -12.077 1.00 51.38 365 THR A N 1
ATOM 2963 C CA . THR A 1 365 ? 31.096 19.915 -12.938 1.00 51.38 365 THR A CA 1
ATOM 2964 C C . THR A 1 365 ? 29.985 20.769 -12.294 1.00 51.38 365 THR A C 1
ATOM 2966 O O . THR A 1 365 ? 29.397 20.353 -11.302 1.00 51.38 365 THR A O 1
ATOM 2969 N N . ASP A 1 366 ? 29.695 21.966 -12.830 1.00 45.00 366 ASP A N 1
ATOM 2970 C CA . ASP A 1 366 ? 28.657 22.890 -12.312 1.00 45.00 366 ASP A CA 1
ATOM 2971 C C . ASP A 1 366 ? 27.207 22.495 -12.697 1.00 45.00 366 ASP A C 1
ATOM 2973 O O . ASP A 1 366 ? 26.280 22.812 -11.955 1.00 45.00 366 ASP A O 1
ATOM 2977 N N . ASP A 1 367 ? 26.993 21.709 -13.766 1.00 45.22 367 ASP A N 1
ATOM 2978 C CA . ASP A 1 367 ? 25.674 21.144 -14.162 1.00 45.22 367 ASP A CA 1
ATOM 2979 C C . ASP A 1 367 ? 25.107 20.126 -13.143 1.00 45.22 367 ASP A C 1
ATOM 2981 O O . ASP A 1 367 ? 24.027 19.565 -13.293 1.00 45.22 367 ASP A O 1
ATOM 2985 N N . ASN A 1 368 ? 25.843 19.884 -12.062 1.00 50.97 368 ASN A N 1
ATOM 2986 C CA . ASN A 1 368 ? 25.689 18.754 -11.159 1.00 50.97 368 ASN A CA 1
ATOM 2987 C C . ASN A 1 368 ? 25.187 19.142 -9.754 1.00 50.97 368 ASN A C 1
ATOM 2989 O O . ASN A 1 368 ? 25.112 18.292 -8.864 1.00 50.97 368 ASN A O 1
ATOM 2993 N N . VAL A 1 369 ? 24.810 20.408 -9.534 1.00 52.09 369 VAL A N 1
ATOM 2994 C CA . VAL A 1 369 ? 24.203 20.857 -8.265 1.00 52.09 369 VAL A CA 1
ATOM 2995 C C . VAL A 1 369 ? 22.852 20.165 -8.025 1.00 52.09 369 VAL A C 1
ATOM 2997 O O . VAL A 1 369 ? 22.598 19.711 -6.915 1.00 52.09 369 VAL A O 1
ATOM 3000 N N . ARG A 1 370 ? 22.035 19.974 -9.074 1.00 53.41 370 ARG A N 1
ATOM 3001 C CA . ARG A 1 370 ? 20.769 19.216 -8.989 1.00 53.41 370 ARG A CA 1
ATOM 3002 C C . ARG A 1 370 ? 21.007 17.742 -8.642 1.00 53.41 370 ARG A C 1
ATOM 3004 O O . ARG A 1 370 ? 20.337 17.205 -7.769 1.00 53.41 370 ARG A O 1
ATOM 3011 N N . ASN A 1 371 ? 22.006 17.109 -9.263 1.00 51.28 371 ASN A N 1
ATOM 3012 C CA . ASN A 1 371 ? 22.388 15.723 -8.964 1.00 51.28 371 ASN A CA 1
ATOM 3013 C C . ASN A 1 371 ? 22.891 15.559 -7.525 1.00 51.28 371 ASN A C 1
ATOM 3015 O O . ASN A 1 371 ? 22.577 14.560 -6.886 1.00 51.28 371 ASN A O 1
ATOM 3019 N N . LYS A 1 372 ? 23.603 16.551 -6.978 1.00 55.75 372 LYS A N 1
ATOM 3020 C CA . LYS A 1 372 ? 23.993 16.570 -5.564 1.00 55.75 372 LYS A CA 1
ATOM 3021 C C . LYS A 1 372 ? 22.773 16.550 -4.636 1.00 55.75 372 LYS A C 1
ATOM 3023 O O . LYS A 1 372 ? 22.720 15.697 -3.755 1.00 55.75 372 LYS A O 1
ATOM 3028 N N . ASP A 1 373 ? 21.797 17.434 -4.855 1.00 57.12 373 ASP A N 1
ATOM 3029 C CA . ASP A 1 373 ? 20.583 17.487 -4.030 1.00 57.12 373 ASP A CA 1
ATOM 3030 C C . ASP A 1 373 ? 19.789 16.175 -4.123 1.00 57.12 373 ASP A C 1
ATOM 3032 O O . ASP A 1 373 ? 19.290 15.686 -3.113 1.00 57.12 373 ASP A O 1
ATOM 3036 N N . ILE A 1 374 ? 19.728 15.548 -5.303 1.00 56.31 374 ILE A N 1
ATOM 3037 C CA . ILE A 1 374 ? 19.066 14.251 -5.525 1.00 56.31 374 ILE A CA 1
ATOM 3038 C C . ILE A 1 374 ? 19.784 13.117 -4.785 1.00 56.31 374 ILE A C 1
ATOM 3040 O O . ILE A 1 374 ? 19.132 12.306 -4.133 1.00 56.31 374 ILE A O 1
ATOM 3044 N N . ILE A 1 375 ? 21.115 13.056 -4.838 1.00 56.41 375 ILE A N 1
ATOM 3045 C CA . ILE A 1 375 ? 21.890 12.001 -4.167 1.00 56.41 375 ILE A CA 1
ATOM 3046 C C . ILE A 1 375 ? 21.838 12.176 -2.643 1.00 56.41 375 ILE A C 1
ATOM 3048 O O . ILE A 1 375 ? 21.703 11.195 -1.912 1.00 56.41 375 ILE A O 1
ATOM 3052 N N . GLU A 1 376 ? 21.871 13.416 -2.147 1.00 60.16 376 GLU A N 1
ATOM 3053 C CA . GLU A 1 376 ? 21.636 13.709 -0.729 1.00 60.16 376 GLU A CA 1
ATOM 3054 C C . GLU A 1 376 ? 20.205 13.316 -0.316 1.00 60.16 376 GLU A C 1
ATOM 3056 O O . GLU A 1 376 ? 20.021 12.704 0.737 1.00 60.16 376 GLU A O 1
ATOM 3061 N N . SER A 1 377 ? 19.204 13.558 -1.174 1.00 59.16 377 SER A N 1
ATOM 3062 C CA . SER A 1 377 ? 17.814 13.119 -0.963 1.00 59.16 377 SER A CA 1
ATOM 3063 C C . SER A 1 377 ? 17.704 11.600 -0.847 1.00 59.16 377 SER A C 1
ATOM 3065 O O . SER A 1 377 ? 17.084 11.110 0.095 1.00 59.16 377 SER A O 1
ATOM 3067 N N . VAL A 1 378 ? 18.327 10.859 -1.773 1.00 57.91 378 VAL A N 1
ATOM 3068 C CA . VAL A 1 378 ? 18.398 9.388 -1.757 1.00 57.91 378 VAL A CA 1
ATOM 3069 C C . VAL A 1 378 ? 19.020 8.918 -0.443 1.00 57.91 378 VAL A C 1
ATOM 3071 O O . VAL A 1 378 ? 18.414 8.117 0.263 1.00 57.91 378 VAL A O 1
ATOM 3074 N N . GLY A 1 379 ? 20.165 9.486 -0.050 1.00 57.97 379 GLY A N 1
ATOM 3075 C CA . GLY A 1 379 ? 20.842 9.145 1.203 1.00 57.97 379 GLY A CA 1
ATOM 3076 C C . GLY A 1 379 ? 19.999 9.417 2.456 1.00 57.97 379 GLY A C 1
ATOM 3077 O O . GLY A 1 379 ? 19.948 8.582 3.359 1.00 57.97 379 GLY A O 1
ATOM 3078 N N . TYR A 1 380 ? 19.298 10.555 2.527 1.00 62.62 380 TYR A N 1
ATOM 3079 C CA . TYR A 1 380 ? 18.427 10.879 3.665 1.00 62.62 380 TYR A CA 1
ATOM 3080 C C . TYR A 1 380 ? 17.148 10.034 3.709 1.00 62.62 380 TYR A C 1
ATOM 3082 O O . TYR A 1 380 ? 16.719 9.655 4.801 1.00 62.62 380 TYR A O 1
ATOM 3090 N N . LEU A 1 381 ? 16.560 9.711 2.555 1.00 60.91 381 LEU A N 1
ATOM 3091 C CA . LEU A 1 381 ? 15.404 8.816 2.452 1.00 60.91 381 LEU A CA 1
ATOM 3092 C C . LEU A 1 381 ? 15.769 7.396 2.885 1.00 60.91 381 LEU A C 1
ATOM 3094 O O . LEU A 1 381 ? 15.075 6.817 3.719 1.00 60.91 381 LEU A O 1
ATOM 3098 N N . LEU A 1 382 ? 16.897 6.872 2.400 1.00 56.62 382 LEU A N 1
ATOM 3099 C CA . LEU A 1 382 ? 17.423 5.563 2.788 1.00 56.62 382 LEU A CA 1
ATOM 3100 C C . LEU A 1 382 ? 17.614 5.454 4.303 1.00 56.62 382 LEU A C 1
ATOM 3102 O O . LEU A 1 382 ? 17.170 4.482 4.912 1.00 56.62 382 LEU A O 1
ATOM 3106 N N . LEU A 1 383 ? 18.185 6.480 4.945 1.00 56.62 383 LEU A N 1
ATOM 3107 C CA . LEU A 1 383 ? 18.306 6.514 6.404 1.00 56.62 383 LEU A CA 1
ATOM 3108 C C . LEU A 1 383 ? 16.959 6.438 7.131 1.00 56.62 383 LEU A C 1
ATOM 3110 O O . LEU A 1 383 ? 16.861 5.786 8.174 1.00 56.62 383 LEU A O 1
ATOM 3114 N N . ALA A 1 384 ? 15.949 7.148 6.627 1.00 57.53 384 ALA A N 1
ATOM 3115 C CA . ALA A 1 384 ? 14.649 7.245 7.275 1.00 57.53 384 ALA A CA 1
ATOM 3116 C C . ALA A 1 384 ? 13.885 5.910 7.247 1.00 57.53 384 ALA A C 1
ATOM 3118 O O . ALA A 1 384 ? 13.139 5.628 8.183 1.00 57.53 384 ALA A O 1
ATOM 3119 N N . THR A 1 385 ? 14.112 5.056 6.238 1.00 55.19 385 THR A N 1
ATOM 3120 C CA . THR A 1 385 ? 13.453 3.736 6.120 1.00 55.19 385 THR A CA 1
ATOM 3121 C C . THR A 1 385 ? 13.866 2.721 7.195 1.00 55.19 385 THR A C 1
ATOM 3123 O O . THR A 1 385 ? 13.230 1.676 7.338 1.00 55.19 385 THR A O 1
ATOM 3126 N N . LYS A 1 386 ? 14.931 2.979 7.970 1.00 57.31 386 LYS A N 1
ATOM 3127 C CA . LYS A 1 386 ? 15.477 2.005 8.928 1.00 57.31 386 LYS A CA 1
ATOM 3128 C C . LYS A 1 386 ? 14.912 2.221 10.349 1.00 57.31 386 LYS A C 1
ATOM 3130 O O . LYS A 1 386 ? 15.063 3.314 10.904 1.00 57.31 386 LYS A O 1
ATOM 3135 N N . PRO A 1 387 ? 14.369 1.176 11.018 1.00 50.50 387 PRO A N 1
ATOM 3136 C CA . PRO A 1 387 ? 13.626 1.291 12.286 1.00 50.50 387 PRO A CA 1
ATOM 3137 C C . PRO A 1 387 ? 14.352 2.026 13.422 1.00 50.50 387 PRO A C 1
ATOM 3139 O O . PRO A 1 387 ? 13.740 2.757 14.197 1.00 50.50 387 PRO A O 1
ATOM 3142 N N . LYS A 1 388 ? 15.678 1.867 13.508 1.00 52.97 388 LYS A N 1
ATOM 3143 C CA . LYS A 1 388 ? 16.531 2.472 14.545 1.00 52.97 388 LYS A CA 1
ATOM 3144 C C . LYS A 1 388 ? 16.616 4.007 14.441 1.00 52.97 388 LYS A C 1
ATOM 3146 O O . LYS A 1 388 ? 17.037 4.651 15.402 1.00 52.97 388 LYS A O 1
ATOM 3151 N N . TYR A 1 389 ? 16.205 4.601 13.313 1.00 52.62 389 TYR A N 1
ATOM 3152 C CA . TYR A 1 389 ? 16.398 6.028 13.013 1.00 52.62 389 TYR A CA 1
ATOM 3153 C C . TYR A 1 389 ? 15.131 6.785 12.615 1.00 52.62 389 TYR A C 1
ATOM 3155 O O . TYR A 1 389 ? 15.227 7.979 12.317 1.00 52.62 389 TYR A O 1
ATOM 3163 N N . LEU A 1 390 ? 13.953 6.158 12.734 1.00 53.81 390 LEU A N 1
ATOM 3164 C CA . LEU A 1 390 ? 12.653 6.820 12.550 1.00 53.81 390 LEU A CA 1
ATOM 3165 C C . LEU A 1 390 ? 12.490 8.099 13.403 1.00 53.81 390 LEU A C 1
ATOM 3167 O O . LEU A 1 390 ? 11.732 8.985 13.038 1.00 53.81 390 LEU A O 1
ATOM 3171 N N . ASN A 1 391 ? 13.237 8.244 14.505 1.00 53.31 391 ASN A N 1
ATOM 3172 C CA . ASN A 1 391 ? 13.135 9.385 15.427 1.00 53.31 391 ASN A CA 1
ATOM 3173 C C . ASN A 1 391 ? 14.216 10.473 15.242 1.00 53.31 391 ASN A C 1
ATOM 3175 O O . ASN A 1 391 ? 14.383 11.329 16.110 1.00 53.31 391 ASN A O 1
ATOM 3179 N N . ASN A 1 392 ? 15.000 10.456 14.158 1.00 61.12 392 ASN A N 1
ATOM 3180 C CA . ASN A 1 392 ? 16.015 11.490 13.924 1.00 61.12 392 ASN A CA 1
ATOM 3181 C C . ASN A 1 392 ? 15.404 12.738 13.250 1.00 61.12 392 ASN A C 1
ATOM 3183 O O . ASN A 1 392 ? 15.298 12.796 12.023 1.00 61.12 392 ASN A O 1
ATOM 3187 N N . GLU A 1 393 ? 15.026 13.743 14.050 1.00 62.59 393 GLU A N 1
ATOM 3188 C CA . GLU A 1 393 ? 14.374 14.985 13.586 1.00 62.59 393 GLU A CA 1
ATOM 3189 C C . GLU A 1 393 ? 15.180 15.758 12.527 1.00 62.59 393 GLU A C 1
ATOM 3191 O O . GLU A 1 393 ? 14.608 16.305 11.585 1.00 62.59 393 GLU A O 1
ATOM 3196 N N . ALA A 1 394 ? 16.512 15.805 12.647 1.00 63.19 394 ALA A N 1
ATOM 3197 C CA . ALA A 1 394 ? 17.353 16.573 11.725 1.00 63.19 394 ALA A CA 1
ATOM 3198 C C . ALA A 1 394 ? 17.398 15.949 10.320 1.00 63.19 394 ALA A C 1
ATOM 3200 O O . ALA A 1 394 ? 17.380 16.673 9.323 1.00 63.19 394 ALA A O 1
ATOM 3201 N N . ALA A 1 395 ? 17.427 14.614 10.247 1.00 60.25 395 ALA A N 1
ATOM 3202 C CA . ALA A 1 395 ? 17.355 13.883 8.984 1.00 60.25 395 ALA A CA 1
ATOM 3203 C C . ALA A 1 395 ? 15.966 14.030 8.342 1.00 60.25 395 ALA A C 1
ATOM 3205 O O . ALA A 1 395 ? 15.876 14.334 7.156 1.00 60.25 395 ALA A O 1
ATOM 3206 N N . HIS A 1 396 ? 14.896 13.929 9.141 1.00 65.38 396 HIS A N 1
ATOM 3207 C CA . HIS A 1 396 ? 13.520 14.130 8.672 1.00 65.38 396 HIS A CA 1
ATOM 3208 C C . HIS A 1 396 ? 13.287 15.529 8.102 1.00 65.38 396 HIS A C 1
ATOM 3210 O O . HIS A 1 396 ? 12.666 15.673 7.052 1.00 65.38 396 HIS A O 1
ATOM 3216 N N . LYS A 1 397 ? 13.802 16.572 8.763 1.00 69.06 397 LYS A N 1
ATOM 3217 C CA . LYS A 1 397 ? 13.651 17.946 8.278 1.00 69.06 397 LYS A CA 1
ATOM 3218 C C . LYS A 1 397 ? 14.307 18.144 6.909 1.00 69.06 397 LYS A C 1
ATOM 3220 O O . LYS A 1 397 ? 13.669 18.689 6.015 1.00 69.06 397 LYS A O 1
ATOM 3225 N N . ARG A 1 398 ? 15.547 17.671 6.734 1.00 65.75 398 ARG A N 1
ATOM 3226 C CA . ARG A 1 398 ? 16.247 17.750 5.440 1.00 65.75 398 ARG A CA 1
ATOM 3227 C C . ARG A 1 398 ? 15.540 16.934 4.364 1.00 65.75 398 ARG A C 1
ATOM 3229 O O . ARG A 1 398 ? 15.340 17.430 3.264 1.00 65.75 398 ARG A O 1
ATOM 3236 N N . MET A 1 399 ? 15.094 15.723 4.697 1.00 70.38 399 MET A N 1
ATOM 3237 C CA . MET A 1 399 ? 14.297 14.888 3.796 1.00 70.38 399 MET A CA 1
ATOM 3238 C C . MET A 1 399 ? 13.055 15.637 3.283 1.00 70.38 399 MET A C 1
ATOM 3240 O O . MET A 1 399 ? 12.811 15.655 2.082 1.00 70.38 399 MET A O 1
ATOM 3244 N N . LEU A 1 400 ? 12.299 16.301 4.164 1.00 70.06 400 LEU A N 1
ATOM 3245 C CA . LEU A 1 400 ? 11.112 17.072 3.773 1.00 70.06 400 LEU A CA 1
ATOM 3246 C C . LEU A 1 400 ? 11.444 18.274 2.874 1.00 70.06 400 LEU A C 1
ATOM 3248 O O . LEU A 1 400 ? 10.703 18.539 1.928 1.00 70.06 400 LEU A O 1
ATOM 3252 N N . GLU A 1 401 ? 12.546 18.981 3.140 1.00 71.12 401 GLU A N 1
ATOM 3253 C CA . GLU A 1 401 ? 13.023 20.082 2.288 1.00 71.12 401 GLU A CA 1
ATOM 3254 C C . GLU A 1 401 ? 13.300 19.575 0.861 1.00 71.12 401 GLU A C 1
ATOM 3256 O O . GLU A 1 401 ? 12.769 20.124 -0.107 1.00 71.12 401 GLU A O 1
ATOM 3261 N N . HIS A 1 402 ? 14.022 18.463 0.726 1.00 70.81 402 HIS A N 1
ATOM 3262 C CA . HIS A 1 402 ? 14.309 17.845 -0.568 1.00 70.81 402 HIS A CA 1
ATOM 3263 C C . HIS A 1 402 ? 13.060 17.307 -1.286 1.00 70.81 402 HIS A C 1
ATOM 3265 O O . HIS A 1 402 ? 12.884 17.532 -2.486 1.00 70.81 402 HIS A O 1
ATOM 3271 N N . LEU A 1 403 ? 12.156 16.639 -0.561 1.00 72.19 403 LEU A N 1
ATOM 3272 C CA . LEU A 1 403 ? 10.905 16.128 -1.127 1.00 72.19 403 LEU A CA 1
ATOM 3273 C C . LEU A 1 403 ? 10.005 17.253 -1.636 1.00 72.19 403 LEU A C 1
ATOM 3275 O O . LEU A 1 403 ? 9.352 17.087 -2.666 1.00 72.19 403 LEU A O 1
ATOM 3279 N N . SER A 1 404 ? 9.984 18.401 -0.954 1.00 73.31 404 SER A N 1
ATOM 3280 C CA . SER A 1 404 ? 9.209 19.564 -1.395 1.00 73.31 404 SER A CA 1
ATOM 3281 C C . SER A 1 404 ? 9.688 20.115 -2.741 1.00 73.31 404 SER A C 1
ATOM 3283 O O . SER A 1 404 ? 8.869 20.518 -3.562 1.00 73.31 404 SER A O 1
ATOM 3285 N N . TRP A 1 405 ? 10.997 20.061 -3.006 1.00 74.00 405 TRP A N 1
ATOM 3286 C CA . TRP A 1 405 ? 11.563 20.446 -4.295 1.00 74.00 405 TRP A CA 1
ATOM 3287 C C . TRP A 1 405 ? 11.268 19.404 -5.382 1.00 74.00 405 TRP A C 1
ATOM 3289 O O . TRP A 1 405 ? 10.740 19.763 -6.431 1.00 74.00 405 TRP A O 1
ATOM 3299 N N . LEU A 1 406 ? 11.523 18.113 -5.120 1.00 73.75 406 LEU A N 1
ATOM 3300 C CA . LEU A 1 406 ? 11.271 17.025 -6.081 1.00 73.75 406 LEU A CA 1
ATOM 3301 C C . LEU A 1 406 ? 9.798 16.971 -6.524 1.00 73.75 406 LEU A C 1
ATOM 3303 O O . LEU A 1 406 ? 9.499 16.813 -7.710 1.00 73.75 406 LEU A O 1
ATOM 3307 N N . SER A 1 407 ? 8.875 17.151 -5.577 1.00 73.12 407 SER A N 1
ATOM 3308 C CA . SER A 1 407 ? 7.428 17.137 -5.833 1.00 73.12 407 SER A CA 1
ATOM 3309 C C . SER A 1 407 ? 6.861 18.460 -6.370 1.00 73.12 407 SER A C 1
ATOM 3311 O O . SER A 1 407 ? 5.750 18.455 -6.896 1.00 73.12 407 SER A O 1
ATOM 3313 N N . GLY A 1 408 ? 7.605 19.572 -6.335 1.00 75.81 408 GLY A N 1
ATOM 3314 C CA . GLY A 1 408 ? 7.125 20.899 -6.759 1.00 75.81 408 GLY A CA 1
ATOM 3315 C C . GLY A 1 408 ? 6.891 21.043 -8.271 1.00 75.81 408 GLY A C 1
ATOM 3316 O O . GLY A 1 408 ? 7.579 20.411 -9.063 1.00 75.81 408 GLY A O 1
ATOM 3317 N N . GLU A 1 409 ? 5.926 21.865 -8.694 1.00 68.19 409 GLU A N 1
ATOM 3318 C CA . GLU A 1 409 ? 5.503 21.991 -10.109 1.00 68.19 409 GLU A CA 1
ATOM 3319 C C . GLU A 1 409 ? 6.628 22.407 -11.079 1.00 68.19 409 GLU A C 1
ATOM 3321 O O . GLU A 1 409 ? 6.610 21.998 -12.235 1.00 68.19 409 GLU A O 1
ATOM 3326 N N . ASP A 1 410 ? 7.637 23.143 -10.603 1.00 66.31 410 ASP A N 1
ATOM 3327 C CA . ASP A 1 410 ? 8.756 23.646 -11.416 1.00 66.31 410 ASP A CA 1
ATOM 3328 C C . ASP A 1 410 ? 9.948 22.664 -11.538 1.00 66.31 410 ASP A C 1
ATOM 3330 O O . ASP A 1 410 ? 11.005 23.033 -12.062 1.00 66.31 410 ASP A O 1
ATOM 3334 N N . SER A 1 411 ? 9.841 21.431 -11.020 1.00 69.38 411 SER A N 1
ATOM 3335 C CA . SER A 1 411 ? 10.945 20.461 -11.058 1.00 69.38 411 SER A CA 1
ATOM 3336 C C . SER A 1 411 ? 11.076 19.772 -12.425 1.00 69.38 411 SER A C 1
ATOM 3338 O O . SER A 1 411 ? 10.183 19.058 -12.873 1.00 69.38 411 SER A O 1
ATOM 3340 N N . ASP A 1 412 ? 12.226 19.955 -13.083 1.00 72.31 412 ASP A N 1
ATOM 3341 C CA . ASP A 1 412 ? 12.589 19.215 -14.298 1.00 72.31 412 ASP A CA 1
ATOM 3342 C C . ASP A 1 412 ? 13.368 17.948 -13.925 1.00 72.31 412 ASP A C 1
ATOM 3344 O O . ASP A 1 412 ? 14.498 18.021 -13.432 1.00 72.31 412 ASP A O 1
ATOM 3348 N N . LEU A 1 413 ? 12.735 16.791 -14.132 1.00 74.94 413 LEU A N 1
ATOM 3349 C CA . LEU A 1 413 ? 13.271 15.469 -13.796 1.00 74.94 413 LEU A CA 1
ATOM 3350 C C . LEU A 1 413 ? 13.813 14.715 -15.024 1.00 74.94 413 LEU A C 1
ATOM 3352 O O . LEU A 1 413 ? 14.221 13.563 -14.895 1.00 74.94 413 LEU A O 1
ATOM 3356 N N . SER A 1 414 ? 13.818 15.336 -16.210 1.00 69.88 414 SER A N 1
ATOM 3357 C CA . SER A 1 414 ? 14.163 14.666 -17.475 1.00 69.88 414 SER A CA 1
ATOM 3358 C C . SER A 1 414 ? 15.623 14.203 -17.563 1.00 69.88 414 SER A C 1
ATOM 3360 O O . SER A 1 414 ? 15.915 13.209 -18.225 1.00 69.88 414 SER A O 1
ATOM 3362 N N . GLU A 1 415 ? 16.532 14.877 -16.855 1.00 67.25 415 GLU A N 1
ATOM 3363 C CA . GLU A 1 415 ? 17.969 14.564 -16.826 1.00 67.25 415 GLU A CA 1
ATOM 3364 C C . GLU A 1 415 ? 18.359 13.566 -15.721 1.00 67.25 415 GLU A C 1
ATOM 3366 O O . GLU A 1 415 ? 19.515 13.145 -15.635 1.00 67.25 415 GLU A O 1
ATOM 3371 N N . ILE A 1 416 ? 17.414 13.179 -14.859 1.00 70.31 416 ILE A N 1
ATOM 3372 C CA . ILE A 1 416 ? 17.681 12.308 -13.712 1.00 70.31 416 ILE A CA 1
ATOM 3373 C C . ILE A 1 416 ? 17.658 10.850 -14.160 1.00 70.31 416 ILE A C 1
ATOM 3375 O O . ILE A 1 416 ? 16.731 10.408 -14.837 1.00 70.31 416 ILE A O 1
ATOM 3379 N N . ASN A 1 417 ? 18.649 10.072 -13.716 1.00 73.81 417 ASN A N 1
ATOM 3380 C CA . ASN A 1 417 ? 18.667 8.630 -13.941 1.00 73.81 417 ASN A CA 1
ATOM 3381 C C . ASN A 1 417 ? 17.411 7.973 -13.318 1.00 73.81 417 ASN A C 1
ATOM 3383 O O . ASN A 1 417 ? 17.231 8.044 -12.096 1.00 73.81 417 ASN A O 1
ATOM 3387 N N . PRO A 1 418 ? 16.561 7.294 -14.111 1.00 81.38 418 PRO A N 1
ATOM 3388 C CA . PRO A 1 418 ? 15.345 6.648 -13.616 1.00 81.38 418 PRO A CA 1
ATOM 3389 C C . PRO A 1 418 ? 15.557 5.582 -12.547 1.00 81.38 418 PRO A C 1
ATOM 3391 O O . PRO A 1 418 ? 14.646 5.346 -11.758 1.00 81.38 418 PRO A O 1
ATOM 3394 N N . ASN A 1 419 ? 16.742 4.971 -12.469 1.00 77.19 419 ASN A N 1
ATOM 3395 C CA . ASN A 1 419 ? 17.085 4.078 -11.362 1.00 77.19 419 ASN A CA 1
ATOM 3396 C C . ASN A 1 419 ? 17.056 4.818 -10.017 1.00 77.19 419 ASN A C 1
ATOM 3398 O O . ASN A 1 419 ? 16.455 4.334 -9.065 1.00 77.19 419 ASN A O 1
ATOM 3402 N N . CYS A 1 420 ? 17.581 6.045 -9.959 1.00 74.12 420 CYS A N 1
ATOM 3403 C CA . CYS A 1 420 ? 17.526 6.867 -8.749 1.00 74.12 420 CYS A CA 1
ATOM 3404 C C . CYS A 1 420 ? 16.081 7.212 -8.374 1.00 74.12 420 CYS A C 1
ATOM 3406 O O . CYS A 1 420 ? 15.719 7.196 -7.202 1.00 74.12 420 CYS A O 1
ATOM 3408 N N . ILE A 1 421 ? 15.244 7.519 -9.371 1.00 79.25 421 ILE A N 1
ATOM 3409 C CA . ILE A 1 421 ? 13.821 7.824 -9.163 1.00 79.25 421 ILE A CA 1
ATOM 3410 C C . ILE A 1 421 ? 13.095 6.597 -8.611 1.00 79.25 421 ILE A C 1
ATOM 3412 O O . ILE A 1 421 ? 12.324 6.712 -7.658 1.00 79.25 421 ILE A O 1
ATOM 3416 N N . LYS A 1 422 ? 13.380 5.420 -9.176 1.00 84.81 422 LYS A N 1
ATOM 3417 C CA . LYS A 1 422 ? 12.883 4.136 -8.689 1.00 84.81 422 LYS A CA 1
ATOM 3418 C C . LYS A 1 422 ? 13.263 3.920 -7.222 1.00 84.81 422 LYS A C 1
ATOM 3420 O O . LYS A 1 422 ? 12.369 3.662 -6.418 1.00 84.81 422 LYS A O 1
ATOM 3425 N N . ASP A 1 423 ? 14.530 4.094 -6.859 1.00 76.12 423 ASP A N 1
ATOM 3426 C CA . ASP A 1 423 ? 15.004 3.895 -5.484 1.00 76.12 423 ASP A CA 1
ATOM 3427 C C . ASP A 1 423 ? 14.378 4.904 -4.508 1.00 76.12 423 ASP A C 1
ATOM 3429 O O . ASP A 1 423 ? 13.931 4.531 -3.423 1.00 76.12 423 ASP A O 1
ATOM 3433 N N . ILE A 1 424 ? 14.248 6.175 -4.907 1.00 77.06 424 ILE A N 1
ATOM 3434 C CA . ILE A 1 424 ? 13.518 7.200 -4.140 1.00 77.06 424 ILE A CA 1
ATOM 3435 C C . ILE A 1 424 ? 12.081 6.748 -3.879 1.00 77.06 424 ILE A C 1
ATOM 3437 O O . ILE A 1 424 ? 11.620 6.796 -2.739 1.00 77.06 424 ILE A O 1
ATOM 3441 N N . CYS A 1 425 ? 11.373 6.290 -4.912 1.00 84.75 425 CYS A N 1
ATOM 3442 C CA . CYS A 1 425 ? 9.975 5.889 -4.791 1.00 84.75 425 CYS A CA 1
ATOM 3443 C C . CYS A 1 425 ? 9.808 4.623 -3.940 1.00 84.75 425 CYS A C 1
ATOM 3445 O O . CYS A 1 425 ? 8.888 4.564 -3.131 1.00 84.75 425 CYS A O 1
ATOM 3447 N N . ILE A 1 426 ? 10.710 3.644 -4.052 1.00 83.31 426 ILE A N 1
ATOM 3448 C CA . ILE A 1 426 ? 10.712 2.450 -3.191 1.00 83.31 426 ILE A CA 1
ATOM 3449 C C . ILE A 1 426 ? 10.933 2.846 -1.726 1.00 83.31 426 ILE A C 1
ATOM 3451 O O . ILE A 1 426 ? 10.200 2.400 -0.844 1.00 83.31 426 ILE A O 1
ATOM 3455 N N . ASN A 1 427 ? 11.878 3.746 -1.452 1.00 76.00 427 ASN A N 1
ATOM 3456 C CA . ASN A 1 427 ? 12.114 4.239 -0.095 1.00 76.00 427 ASN A CA 1
ATOM 3457 C C . ASN A 1 427 ? 10.924 5.034 0.455 1.00 76.00 427 ASN A C 1
ATOM 3459 O O . ASN A 1 427 ? 10.560 4.879 1.619 1.00 76.00 427 ASN A O 1
ATOM 3463 N N . LEU A 1 428 ? 10.267 5.838 -0.382 1.00 79.12 428 LEU A N 1
ATOM 3464 C CA . LEU A 1 428 ? 9.025 6.516 -0.014 1.00 79.12 428 LEU A CA 1
ATOM 3465 C C . LEU A 1 428 ? 7.895 5.523 0.283 1.00 79.12 428 LEU A C 1
ATOM 3467 O O . LEU A 1 428 ? 7.145 5.746 1.232 1.00 79.12 428 LEU A O 1
ATOM 3471 N N . ASN A 1 429 ? 7.809 4.412 -0.455 1.00 82.81 429 ASN A N 1
ATOM 3472 C CA . ASN A 1 429 ? 6.848 3.344 -0.177 1.00 82.81 429 ASN A CA 1
ATOM 3473 C C . ASN A 1 429 ? 7.085 2.722 1.199 1.00 82.81 429 ASN A C 1
ATOM 3475 O O . ASN A 1 429 ? 6.133 2.546 1.948 1.00 82.81 429 ASN A O 1
ATOM 3479 N N . HIS A 1 430 ? 8.342 2.448 1.563 1.00 77.31 430 HIS A N 1
ATOM 3480 C CA . HIS A 1 430 ? 8.692 1.933 2.892 1.00 77.31 430 HIS A CA 1
ATOM 3481 C C . HIS A 1 430 ? 8.355 2.905 4.033 1.00 77.31 430 HIS A C 1
ATOM 3483 O O . HIS A 1 430 ? 8.181 2.478 5.172 1.00 77.31 430 HIS A O 1
ATOM 3489 N N . LEU A 1 431 ? 8.256 4.204 3.738 1.00 73.25 431 LEU A N 1
ATOM 3490 C CA . LEU A 1 431 ? 7.850 5.248 4.682 1.00 73.25 431 LEU A CA 1
ATOM 3491 C C . LEU A 1 431 ? 6.341 5.541 4.660 1.00 73.25 431 LEU A C 1
ATOM 3493 O O . LEU A 1 431 ? 5.905 6.470 5.339 1.00 73.25 431 LEU A O 1
ATOM 3497 N N . ASN A 1 432 ? 5.547 4.797 3.881 1.00 75.06 432 ASN A N 1
ATOM 3498 C CA . ASN A 1 432 ? 4.128 5.071 3.618 1.00 75.06 432 ASN A CA 1
ATOM 3499 C C . ASN A 1 432 ? 3.874 6.493 3.066 1.00 75.06 432 ASN A C 1
ATOM 3501 O O . ASN A 1 432 ? 2.819 7.092 3.272 1.00 75.06 432 ASN A O 1
ATOM 3505 N N . LEU A 1 433 ? 4.849 7.055 2.341 1.00 78.12 433 LEU A N 1
ATOM 3506 C CA . LEU A 1 433 ? 4.815 8.392 1.735 1.00 78.12 433 LEU A CA 1
ATOM 3507 C C . LEU A 1 433 ? 4.435 8.341 0.243 1.00 78.12 433 LEU A C 1
ATOM 3509 O O . LEU A 1 433 ? 5.027 9.028 -0.595 1.00 78.12 433 LEU A O 1
ATOM 3513 N N . HIS A 1 434 ? 3.407 7.555 -0.088 1.00 84.75 434 HIS A N 1
ATOM 3514 C CA . HIS A 1 434 ? 2.977 7.275 -1.467 1.00 84.75 434 HIS A CA 1
ATOM 3515 C C . HIS A 1 434 ? 2.604 8.523 -2.280 1.00 84.75 434 HIS A C 1
ATOM 3517 O O . HIS A 1 434 ? 2.788 8.559 -3.496 1.00 84.75 434 HIS A O 1
ATOM 3523 N N . LYS A 1 435 ? 2.142 9.586 -1.606 1.00 81.38 435 LYS A N 1
ATOM 3524 C CA . LYS A 1 435 ? 1.846 10.897 -2.208 1.00 81.38 435 LYS A CA 1
ATOM 3525 C C . LYS A 1 435 ? 3.046 11.476 -2.958 1.00 81.38 435 LYS A C 1
ATOM 3527 O O . LYS A 1 435 ? 2.929 11.881 -4.113 1.00 81.38 435 LYS A O 1
ATOM 3532 N N . TYR A 1 436 ? 4.199 11.522 -2.294 1.00 80.31 436 TYR A N 1
ATOM 3533 C CA . TYR A 1 436 ? 5.400 12.107 -2.882 1.00 80.31 436 TYR A CA 1
ATOM 3534 C C . TYR A 1 436 ? 5.881 11.259 -4.060 1.00 80.31 436 TYR A C 1
ATOM 3536 O O . TYR A 1 436 ? 6.209 11.813 -5.107 1.00 80.31 436 TYR A O 1
ATOM 3544 N N . ALA A 1 437 ? 5.815 9.931 -3.935 1.00 87.94 437 ALA A N 1
ATOM 3545 C CA . ALA A 1 437 ? 6.142 9.021 -5.026 1.00 87.94 437 ALA A CA 1
ATOM 3546 C C . ALA A 1 437 ? 5.223 9.232 -6.244 1.00 87.94 437 ALA A C 1
ATOM 3548 O O . ALA A 1 437 ? 5.732 9.378 -7.351 1.00 87.94 437 ALA A O 1
ATOM 3549 N N . CYS A 1 438 ? 3.900 9.358 -6.053 1.00 89.12 438 CYS A N 1
ATOM 3550 C CA . CYS A 1 438 ? 2.963 9.674 -7.142 1.00 89.12 438 CYS A CA 1
ATOM 3551 C C . CYS A 1 438 ? 3.348 10.971 -7.868 1.00 89.12 438 CYS A C 1
ATOM 3553 O O . CYS A 1 438 ? 3.464 10.969 -9.088 1.00 89.12 438 CYS A O 1
ATOM 3555 N N . SER A 1 439 ? 3.598 12.052 -7.119 1.00 86.19 439 SER A N 1
ATOM 3556 C CA . SER A 1 439 ? 3.918 13.370 -7.694 1.00 86.19 439 SER A CA 1
ATOM 3557 C C . SER A 1 439 ? 5.233 13.408 -8.481 1.00 86.19 439 SER A C 1
ATOM 3559 O O . SER A 1 439 ? 5.383 14.205 -9.405 1.00 86.19 439 SER A O 1
ATOM 3561 N N . ILE A 1 440 ? 6.196 12.561 -8.106 1.00 86.88 440 ILE A N 1
ATOM 3562 C CA . ILE A 1 440 ? 7.467 12.408 -8.818 1.00 86.88 440 ILE A CA 1
ATOM 3563 C C . ILE A 1 440 ? 7.238 11.569 -10.078 1.00 86.88 440 ILE A C 1
ATOM 3565 O O . ILE A 1 440 ? 7.653 11.967 -11.164 1.00 86.88 440 ILE A O 1
ATOM 3569 N N . LEU A 1 441 ? 6.549 10.431 -9.949 1.00 90.50 441 LEU A N 1
ATOM 3570 C CA . LEU A 1 441 ? 6.349 9.486 -11.045 1.00 90.50 441 LEU A CA 1
ATOM 3571 C C . LEU A 1 441 ? 5.495 10.071 -12.169 1.00 90.50 441 LEU A C 1
ATOM 3573 O O . LEU A 1 441 ? 5.889 9.945 -13.325 1.00 90.50 441 LEU A O 1
ATOM 3577 N N . GLU A 1 442 ? 4.418 10.790 -11.841 1.00 89.88 442 GLU A N 1
ATOM 3578 C CA . GLU A 1 442 ? 3.520 11.448 -12.805 1.00 89.88 442 GLU A CA 1
ATOM 3579 C C . GLU A 1 442 ? 4.259 12.381 -13.782 1.00 89.88 442 GLU A C 1
ATOM 3581 O O . GLU A 1 442 ? 3.869 12.503 -14.939 1.00 89.88 442 GLU A O 1
ATOM 3586 N N . LYS A 1 443 ? 5.369 12.996 -13.351 1.00 85.94 443 LYS A N 1
ATOM 3587 C CA . LYS A 1 443 ? 6.203 13.876 -14.191 1.00 85.94 443 LYS A CA 1
ATOM 3588 C C . LYS A 1 443 ? 7.216 13.126 -15.055 1.00 85.94 443 LYS A C 1
ATOM 3590 O O . LYS A 1 443 ? 7.822 13.718 -15.944 1.00 85.94 443 LYS A O 1
ATOM 3595 N N . THR A 1 444 ? 7.463 11.856 -14.748 1.00 86.06 444 THR A N 1
ATOM 3596 C CA . THR A 1 444 ? 8.556 11.067 -15.336 1.00 86.06 444 THR A CA 1
ATOM 3597 C C . THR A 1 444 ? 8.064 10.039 -16.344 1.00 86.06 444 THR A C 1
ATOM 3599 O O . THR A 1 444 ? 8.768 9.773 -17.316 1.00 86.06 444 THR A O 1
ATOM 3602 N N . VAL A 1 445 ? 6.877 9.463 -16.134 1.00 89.94 445 VAL A N 1
ATOM 3603 C CA . VAL A 1 445 ? 6.301 8.444 -17.020 1.00 89.94 445 VAL A CA 1
ATOM 3604 C C . VAL A 1 445 ? 5.296 9.054 -17.996 1.00 89.94 445 VAL A C 1
ATOM 3606 O O . VAL A 1 445 ? 4.634 10.041 -17.687 1.00 89.94 445 VAL A O 1
ATOM 3609 N N . ASP A 1 446 ? 5.155 8.454 -19.179 1.00 87.88 446 ASP A N 1
ATOM 3610 C CA . ASP A 1 446 ? 4.108 8.836 -20.131 1.00 87.88 446 ASP A CA 1
ATOM 3611 C C . ASP A 1 446 ? 2.758 8.257 -19.681 1.00 87.88 446 ASP A C 1
ATOM 3613 O O . ASP A 1 446 ? 2.584 7.040 -19.624 1.00 87.88 446 ASP A O 1
ATOM 3617 N N . THR A 1 447 ? 1.806 9.127 -19.339 1.00 87.69 447 THR A N 1
ATOM 3618 C CA . THR A 1 447 ? 0.456 8.748 -18.889 1.00 87.69 447 THR A CA 1
ATOM 3619 C C . THR A 1 447 ? -0.576 8.701 -20.020 1.00 87.69 447 THR A C 1
ATOM 3621 O O . THR A 1 447 ? -1.689 8.216 -19.807 1.00 87.69 447 THR A O 1
ATOM 3624 N N . ASN A 1 448 ? -0.238 9.183 -21.223 1.00 89.75 448 ASN A N 1
ATOM 3625 C CA . ASN A 1 448 ? -1.150 9.209 -22.371 1.00 89.75 448 ASN A CA 1
ATOM 3626 C C . ASN A 1 448 ? -1.024 7.950 -23.234 1.00 89.75 448 ASN A C 1
ATOM 3628 O O . ASN A 1 448 ? -2.038 7.423 -23.689 1.00 89.75 448 ASN A O 1
ATOM 3632 N N . ASP A 1 449 ? 0.205 7.477 -23.450 1.00 90.00 449 ASP A N 1
ATOM 3633 C CA . ASP A 1 449 ? 0.499 6.228 -24.166 1.00 90.00 449 ASP A CA 1
ATOM 3634 C C . ASP A 1 449 ? 1.412 5.318 -23.315 1.00 90.00 449 ASP A C 1
ATOM 3636 O O . ASP A 1 449 ? 2.577 5.095 -23.669 1.00 90.00 449 ASP A O 1
ATOM 3640 N N . PRO A 1 450 ? 0.921 4.840 -22.149 1.00 92.31 450 PRO A N 1
ATOM 3641 C CA . PRO A 1 450 ? 1.727 4.097 -21.190 1.00 92.31 450 PRO A CA 1
ATOM 3642 C C . PRO A 1 450 ? 2.005 2.661 -21.652 1.00 92.31 450 PRO A C 1
ATOM 3644 O O . PRO A 1 450 ? 1.179 2.007 -22.290 1.00 92.31 450 PRO A O 1
ATOM 3647 N N . TRP A 1 451 ? 3.150 2.130 -21.231 1.00 92.50 451 TRP A N 1
ATOM 3648 C CA . TRP A 1 451 ? 3.455 0.697 -21.223 1.00 92.50 451 TRP A CA 1
ATOM 3649 C C . TRP A 1 451 ? 3.951 0.294 -19.833 1.00 92.50 451 TRP A C 1
ATOM 3651 O O . TRP A 1 451 ? 4.308 1.161 -19.028 1.00 92.50 451 TRP A O 1
ATOM 3661 N N . LEU A 1 452 ? 3.963 -1.006 -19.526 1.00 92.31 452 LEU A N 1
ATOM 3662 C CA . LEU A 1 452 ? 4.312 -1.476 -18.186 1.00 92.31 452 LEU A CA 1
ATOM 3663 C C . LEU A 1 452 ? 5.836 -1.471 -17.948 1.00 92.31 452 LEU A C 1
ATOM 3665 O O . LEU A 1 452 ? 6.490 -2.511 -17.944 1.00 92.31 452 LEU A O 1
ATOM 3669 N N . SER A 1 453 ? 6.411 -0.278 -17.780 1.00 91.31 453 SER A N 1
ATOM 3670 C CA . SER A 1 453 ? 7.809 -0.091 -17.378 1.00 91.31 453 SER A CA 1
ATOM 3671 C C . SER A 1 453 ? 7.989 -0.255 -15.860 1.00 91.31 453 SER A C 1
ATOM 3673 O O . SER A 1 453 ? 7.018 -0.114 -15.112 1.00 91.31 453 SER A O 1
ATOM 3675 N N . PRO A 1 454 ? 9.221 -0.465 -15.350 1.00 89.88 454 PRO A N 1
ATOM 3676 C CA . PRO A 1 454 ? 9.460 -0.564 -13.906 1.00 89.88 454 PRO A CA 1
ATOM 3677 C C . PRO A 1 454 ? 8.981 0.655 -13.102 1.00 89.88 454 PRO A C 1
ATOM 3679 O O . PRO A 1 454 ? 8.546 0.513 -11.963 1.00 89.88 454 PRO A O 1
ATOM 3682 N N . LEU A 1 455 ? 9.040 1.861 -13.682 1.00 91.62 455 LEU A N 1
ATOM 3683 C CA . LEU A 1 455 ? 8.492 3.061 -13.044 1.00 91.62 455 LEU A CA 1
ATOM 3684 C C . LEU A 1 455 ? 6.959 3.070 -13.063 1.00 91.62 455 LEU A C 1
ATOM 3686 O O . LEU A 1 455 ? 6.352 3.494 -12.083 1.00 91.62 455 LEU A O 1
ATOM 3690 N N . MET A 1 456 ? 6.336 2.578 -14.140 1.00 93.25 456 MET A N 1
ATOM 3691 C CA . MET A 1 456 ? 4.879 2.465 -14.243 1.00 93.25 456 MET A CA 1
ATOM 3692 C C . MET A 1 456 ? 4.315 1.458 -13.231 1.00 93.25 456 MET A C 1
ATOM 3694 O O . MET A 1 456 ? 3.298 1.737 -12.603 1.00 93.25 456 MET A O 1
ATOM 3698 N N . GLU A 1 457 ? 4.993 0.329 -12.997 1.00 91.06 457 GLU A N 1
ATOM 3699 C CA . GLU A 1 457 ? 4.604 -0.634 -11.952 1.00 91.06 457 GLU A CA 1
ATOM 3700 C C . GLU A 1 457 ? 4.594 0.014 -10.559 1.00 91.06 457 GLU A C 1
ATOM 3702 O O . GLU A 1 457 ? 3.617 -0.094 -9.813 1.00 91.06 457 GLU A O 1
ATOM 3707 N N . ILE A 1 458 ? 5.657 0.755 -10.224 1.00 91.44 458 ILE A N 1
ATOM 3708 C CA . ILE A 1 458 ? 5.755 1.486 -8.953 1.00 91.44 458 ILE A CA 1
ATOM 3709 C C . ILE A 1 458 ? 4.700 2.593 -8.884 1.00 91.44 458 ILE A C 1
ATOM 3711 O O . ILE A 1 458 ? 4.185 2.879 -7.800 1.00 91.44 458 ILE A O 1
ATOM 3715 N N . TYR A 1 459 ? 4.356 3.206 -10.017 1.00 93.06 459 TYR A N 1
ATOM 3716 C CA . TYR A 1 459 ? 3.329 4.237 -10.077 1.00 93.06 459 TYR A CA 1
ATOM 3717 C C . TYR A 1 459 ? 1.937 3.666 -9.806 1.00 93.06 459 TYR A C 1
ATOM 3719 O O . TYR A 1 459 ? 1.244 4.196 -8.943 1.00 93.06 459 TYR A O 1
ATOM 3727 N N . LEU A 1 460 ? 1.562 2.541 -10.427 1.00 90.75 460 LEU A N 1
ATOM 3728 C CA . LEU A 1 460 ? 0.299 1.846 -10.141 1.00 90.75 460 LEU A CA 1
ATOM 3729 C C . LEU A 1 460 ? 0.189 1.452 -8.662 1.00 90.75 460 LEU A C 1
ATOM 3731 O O . LEU A 1 460 ? -0.828 1.727 -8.022 1.00 90.75 460 LEU A O 1
ATOM 3735 N N . TYR A 1 461 ? 1.259 0.880 -8.099 1.00 88.94 461 TYR A N 1
ATOM 3736 C CA . TYR A 1 461 ? 1.324 0.546 -6.675 1.00 88.94 461 TYR A CA 1
ATOM 3737 C C . TYR A 1 461 ? 1.088 1.777 -5.787 1.00 88.94 461 TYR A C 1
ATOM 3739 O O . TYR A 1 461 ? 0.344 1.725 -4.807 1.00 88.94 461 TYR A O 1
ATOM 3747 N N . ASN A 1 462 ? 1.705 2.906 -6.132 1.00 89.56 462 ASN A N 1
ATOM 3748 C CA . ASN A 1 462 ? 1.570 4.143 -5.374 1.00 89.56 462 ASN A CA 1
ATOM 3749 C C . ASN A 1 462 ? 0.194 4.791 -5.515 1.00 89.56 462 ASN A C 1
ATOM 3751 O O . ASN A 1 462 ? -0.357 5.230 -4.509 1.00 89.56 462 ASN A O 1
ATOM 3755 N N . LEU A 1 463 ? -0.383 4.808 -6.718 1.00 88.94 463 LEU A N 1
ATOM 3756 C CA . LEU A 1 463 ? -1.732 5.323 -6.957 1.00 88.94 463 LEU A CA 1
ATOM 3757 C C . LEU A 1 463 ? -2.760 4.564 -6.118 1.00 88.94 463 LEU A C 1
ATOM 3759 O O . LEU A 1 463 ? -3.622 5.179 -5.493 1.00 88.94 463 LEU A O 1
ATOM 3763 N N . PHE A 1 464 ? -2.627 3.240 -6.030 1.00 85.31 464 PHE A N 1
ATOM 3764 C CA . PHE A 1 464 ? -3.494 2.418 -5.193 1.00 85.31 464 PHE A CA 1
ATOM 3765 C C . PHE A 1 464 ? -3.400 2.770 -3.710 1.00 85.31 464 PHE A C 1
ATOM 3767 O O . PHE A 1 464 ? -4.417 3.056 -3.079 1.00 85.31 464 PHE A O 1
ATOM 3774 N N . ASN A 1 465 ? -2.183 2.807 -3.162 1.00 83.69 465 ASN A N 1
ATOM 3775 C CA . ASN A 1 465 ? -1.971 3.089 -1.741 1.00 83.69 465 ASN A CA 1
ATOM 3776 C C . ASN A 1 465 ? -2.230 4.564 -1.374 1.00 83.69 465 ASN A C 1
ATOM 3778 O O . ASN A 1 465 ? -2.538 4.878 -0.226 1.00 83.69 465 ASN A O 1
ATOM 3782 N N . ALA A 1 466 ? -2.164 5.478 -2.346 1.00 83.06 466 ALA A N 1
ATOM 3783 C CA . ALA A 1 466 ? -2.560 6.879 -2.199 1.00 83.06 466 ALA A CA 1
ATOM 3784 C C . ALA A 1 466 ? -4.069 7.121 -2.435 1.00 83.06 466 ALA A C 1
ATOM 3786 O O . ALA A 1 466 ? -4.515 8.272 -2.408 1.00 83.06 466 ALA A O 1
ATOM 3787 N N . ASN A 1 467 ? -4.863 6.064 -2.653 1.00 83.12 467 ASN A N 1
ATOM 3788 C CA . ASN A 1 467 ? -6.297 6.112 -2.975 1.00 83.12 467 ASN A CA 1
ATOM 3789 C C . ASN A 1 467 ? -6.631 6.988 -4.202 1.00 83.12 467 ASN A C 1
ATOM 3791 O O . ASN A 1 467 ? -7.659 7.668 -4.235 1.00 83.12 467 ASN A O 1
ATOM 3795 N N . GLN A 1 468 ? -5.744 7.001 -5.198 1.00 86.81 468 GLN A N 1
ATOM 3796 C CA . GLN A 1 468 ? -5.945 7.634 -6.505 1.00 86.81 468 GLN A CA 1
ATOM 3797 C C . GLN A 1 468 ? -6.515 6.598 -7.488 1.00 86.81 468 GLN A C 1
ATOM 3799 O O . GLN A 1 468 ? -5.880 6.199 -8.471 1.00 86.81 468 GLN A O 1
ATOM 3804 N N . TYR A 1 469 ? -7.691 6.061 -7.157 1.00 85.31 469 TYR A N 1
ATOM 3805 C CA . TYR A 1 469 ? -8.255 4.909 -7.857 1.00 85.31 469 TYR A CA 1
ATOM 3806 C C . TYR A 1 469 ? -8.747 5.236 -9.264 1.00 85.31 469 TYR A C 1
ATOM 3808 O O . TYR A 1 469 ? -8.699 4.366 -10.135 1.00 85.31 469 TYR A O 1
ATOM 3816 N N . LYS A 1 470 ? -9.216 6.462 -9.511 1.00 87.19 470 LYS A N 1
ATOM 3817 C CA . LYS A 1 470 ? -9.728 6.858 -10.824 1.00 87.19 470 LYS A CA 1
ATOM 3818 C C . LYS A 1 470 ? -8.587 6.952 -11.829 1.00 87.19 470 LYS A C 1
ATOM 3820 O O . LYS A 1 470 ? -8.703 6.383 -12.916 1.00 87.19 470 LYS A O 1
ATOM 3825 N N . GLU A 1 471 ? -7.488 7.610 -11.463 1.00 88.31 471 GLU A N 1
ATOM 3826 C CA . GLU A 1 471 ? -6.308 7.675 -12.333 1.00 88.31 471 GLU A CA 1
ATOM 3827 C C . GLU A 1 471 ? -5.670 6.288 -12.501 1.00 88.31 471 GLU A C 1
ATOM 3829 O O . GLU A 1 471 ? -5.358 5.883 -13.622 1.00 88.31 471 GLU A O 1
ATOM 3834 N N . GLY A 1 472 ? -5.589 5.497 -11.423 1.00 89.12 472 GLY A N 1
ATOM 3835 C CA . GLY A 1 472 ? -5.123 4.109 -11.489 1.00 89.12 472 GLY A CA 1
ATOM 3836 C C . GLY A 1 472 ? -5.941 3.243 -12.455 1.00 89.12 472 GLY A C 1
ATOM 3837 O O . GLY A 1 472 ? -5.370 2.548 -13.293 1.00 89.12 472 GLY A O 1
ATOM 3838 N N . ASN A 1 473 ? -7.276 3.317 -12.406 1.00 87.69 473 ASN A N 1
ATOM 3839 C CA . ASN A 1 473 ? -8.153 2.571 -13.317 1.00 87.69 473 ASN A CA 1
ATOM 3840 C C . ASN A 1 473 ? -7.986 3.006 -14.779 1.00 87.69 473 ASN A C 1
ATOM 3842 O O . ASN A 1 473 ? -7.923 2.153 -15.663 1.00 87.69 473 ASN A O 1
ATOM 3846 N N . LYS A 1 474 ? -7.861 4.313 -15.035 1.00 90.06 474 LYS A N 1
ATOM 3847 C CA . LYS A 1 474 ? -7.596 4.844 -16.379 1.00 90.06 474 LYS A CA 1
ATOM 3848 C C . LYS A 1 474 ? -6.295 4.277 -16.958 1.00 90.06 474 LYS A C 1
ATOM 3850 O O . LYS A 1 474 ? -6.280 3.869 -18.117 1.00 90.06 474 LYS A O 1
ATOM 3855 N N . LEU A 1 475 ? -5.225 4.214 -16.162 1.00 90.75 475 LEU A N 1
ATOM 3856 C CA . LEU A 1 475 ? -3.948 3.637 -16.595 1.00 90.75 475 LEU A CA 1
ATOM 3857 C C . LEU A 1 475 ? -4.040 2.125 -16.815 1.00 90.75 475 LEU A C 1
ATOM 3859 O O . LEU A 1 475 ? -3.543 1.640 -17.829 1.00 90.75 475 LEU A O 1
ATOM 3863 N N . ILE A 1 476 ? -4.713 1.384 -15.927 1.00 89.94 476 ILE A N 1
ATOM 3864 C CA . ILE A 1 476 ? -4.956 -0.058 -16.109 1.00 89.94 476 ILE A CA 1
ATOM 3865 C C . ILE A 1 476 ? -5.641 -0.326 -17.454 1.00 89.94 476 ILE A C 1
ATOM 3867 O O . ILE A 1 476 ? -5.222 -1.218 -18.190 1.00 89.94 476 ILE A O 1
ATOM 3871 N N . ASP A 1 477 ? -6.673 0.448 -17.801 1.00 88.62 477 ASP A N 1
ATOM 3872 C CA . ASP A 1 477 ? -7.409 0.253 -19.051 1.00 88.62 477 ASP A CA 1
ATOM 3873 C C . ASP A 1 477 ? -6.551 0.515 -20.298 1.00 88.62 477 ASP A C 1
ATOM 3875 O O . ASP A 1 477 ? -6.690 -0.201 -21.292 1.00 88.62 477 ASP A O 1
ATOM 3879 N N . LEU A 1 478 ? -5.620 1.473 -20.241 1.00 90.06 478 LEU A N 1
ATOM 3880 C CA . LEU A 1 478 ? -4.639 1.702 -21.310 1.00 90.06 478 LEU A CA 1
ATOM 3881 C C . LEU A 1 478 ? -3.618 0.549 -21.400 1.00 90.06 478 LEU A C 1
ATOM 3883 O O . LEU A 1 478 ? -3.305 0.068 -22.497 1.00 90.06 478 LEU A O 1
ATOM 3887 N N . LEU A 1 479 ? -3.150 0.060 -20.248 1.00 91.62 479 LEU A N 1
ATOM 3888 C CA . LEU A 1 479 ? -2.125 -0.981 -20.128 1.00 91.62 479 LEU A CA 1
ATOM 3889 C C . LEU A 1 479 ? -2.607 -2.384 -20.512 1.00 91.62 479 LEU A C 1
ATOM 3891 O O . LEU A 1 479 ? -1.792 -3.185 -20.952 1.00 91.62 479 LEU A O 1
ATOM 3895 N N . LYS A 1 480 ? -3.913 -2.682 -20.455 1.00 84.88 480 LYS A N 1
ATOM 3896 C CA . LYS A 1 480 ? -4.485 -3.974 -20.911 1.00 84.88 480 LYS A CA 1
ATOM 3897 C C . LYS A 1 480 ? -4.137 -4.343 -22.357 1.00 84.88 480 LYS A C 1
ATOM 3899 O O . LYS A 1 480 ? -4.288 -5.491 -22.751 1.00 84.88 480 LYS A O 1
ATOM 3904 N N . SER A 1 481 ? -3.748 -3.366 -23.172 1.00 79.38 481 SER A N 1
ATOM 3905 C CA . SER A 1 481 ? -3.340 -3.584 -24.562 1.00 79.38 481 SER A CA 1
ATOM 3906 C C . SER A 1 481 ? -1.843 -3.890 -24.723 1.00 79.38 481 SER A C 1
ATOM 3908 O O . SER A 1 481 ? -1.374 -4.050 -25.851 1.00 79.38 481 SER A O 1
ATOM 3910 N N . ASP A 1 482 ? -1.060 -3.840 -23.644 1.00 85.50 482 ASP A N 1
ATOM 3911 C CA . ASP A 1 482 ? 0.398 -3.962 -23.642 1.00 85.50 482 ASP A CA 1
ATOM 3912 C C . ASP A 1 482 ? 0.864 -5.401 -23.390 1.00 85.50 482 ASP A C 1
ATOM 3914 O O . ASP A 1 482 ? 0.401 -6.079 -22.476 1.00 85.50 482 ASP A O 1
ATOM 3918 N N . THR A 1 483 ? 1.836 -5.858 -24.180 1.00 81.06 483 THR A N 1
ATOM 3919 C CA . THR A 1 483 ? 2.329 -7.242 -24.111 1.00 81.06 483 THR A CA 1
ATOM 3920 C C . THR A 1 483 ? 3.099 -7.556 -22.828 1.00 81.06 483 THR A C 1
ATOM 3922 O O . THR A 1 483 ? 3.168 -8.714 -22.418 1.00 81.06 483 THR A O 1
ATOM 3925 N N . GLU A 1 484 ? 3.711 -6.557 -22.193 1.00 82.06 484 GLU A N 1
ATOM 3926 C CA . GLU A 1 484 ? 4.445 -6.729 -20.938 1.00 82.06 484 GLU A CA 1
ATOM 3927 C C . GLU A 1 484 ? 3.485 -6.823 -19.763 1.00 82.06 484 GLU A C 1
ATOM 3929 O O . GLU A 1 484 ? 3.710 -7.631 -18.865 1.00 82.06 484 GLU A O 1
ATOM 3934 N N . ALA A 1 485 ? 2.385 -6.072 -19.815 1.00 83.62 485 ALA A N 1
ATOM 3935 C CA . ALA A 1 485 ? 1.299 -6.208 -18.858 1.00 83.62 485 ALA A CA 1
ATOM 3936 C C . ALA A 1 485 ? 0.684 -7.612 -18.893 1.00 83.62 485 ALA A C 1
ATOM 3938 O O . ALA A 1 485 ? 0.531 -8.232 -17.842 1.00 83.62 485 ALA A O 1
ATOM 3939 N N . ASP A 1 486 ? 0.445 -8.163 -20.087 1.00 85.44 486 ASP A N 1
ATOM 3940 C CA . ASP A 1 486 ? -0.091 -9.520 -20.244 1.00 85.44 486 ASP A CA 1
ATOM 3941 C C . ASP A 1 486 ? 0.785 -10.605 -19.596 1.00 85.44 486 ASP A C 1
ATOM 3943 O O . ASP A 1 486 ? 0.253 -11.607 -19.120 1.00 85.44 486 ASP A O 1
ATOM 3947 N N . ASN A 1 487 ? 2.105 -10.397 -19.530 1.00 85.81 487 ASN A N 1
ATOM 3948 C CA . ASN A 1 487 ? 3.064 -11.344 -18.954 1.00 85.81 487 ASN A CA 1
ATOM 3949 C C . ASN A 1 487 ? 3.516 -10.983 -17.524 1.00 85.81 487 ASN A C 1
ATOM 3951 O O . ASN A 1 487 ? 4.381 -11.667 -16.973 1.00 85.81 487 ASN A O 1
ATOM 3955 N N . SER A 1 488 ? 2.964 -9.931 -16.909 1.00 88.56 488 SER A N 1
ATOM 3956 C CA . SER A 1 488 ? 3.359 -9.486 -15.568 1.00 88.56 488 SER A CA 1
ATOM 3957 C C . SER A 1 488 ? 2.418 -10.027 -14.493 1.00 88.56 488 SER A C 1
ATOM 3959 O O . SER A 1 488 ? 1.229 -9.709 -14.446 1.00 88.56 488 SER A O 1
ATOM 3961 N N . ILE A 1 489 ? 2.977 -10.812 -13.567 1.00 88.56 489 ILE A N 1
ATOM 3962 C CA . ILE A 1 489 ? 2.267 -11.300 -12.373 1.00 88.56 489 ILE A CA 1
ATOM 3963 C C . ILE A 1 489 ? 1.812 -10.114 -11.521 1.00 88.56 489 ILE A C 1
ATOM 3965 O O . ILE A 1 489 ? 0.679 -10.096 -11.056 1.00 88.56 489 ILE A O 1
ATOM 3969 N N . LEU A 1 490 ? 2.678 -9.107 -11.347 1.00 85.88 490 LEU A N 1
ATOM 3970 C CA . LEU A 1 490 ? 2.393 -7.933 -10.520 1.00 85.88 490 LEU A CA 1
ATOM 3971 C C . LEU A 1 490 ? 1.191 -7.152 -11.057 1.00 85.88 490 LEU A C 1
ATOM 3973 O O . LEU A 1 490 ? 0.319 -6.766 -10.281 1.00 85.88 490 LEU A O 1
ATOM 3977 N N . PHE A 1 491 ? 1.107 -6.972 -12.378 1.00 91.12 491 PHE A N 1
ATOM 3978 C CA . PHE A 1 491 ? -0.015 -6.284 -13.014 1.00 91.12 491 PHE A CA 1
ATOM 3979 C C . PHE A 1 491 ? -1.341 -7.028 -12.832 1.00 91.12 491 PHE A C 1
ATOM 3981 O O . PHE A 1 491 ? -2.337 -6.423 -12.431 1.00 91.12 491 PHE A O 1
ATOM 3988 N N . TRP A 1 492 ? -1.366 -8.340 -13.080 1.00 91.69 492 TRP A N 1
ATOM 3989 C CA . TRP A 1 492 ? -2.585 -9.136 -12.920 1.00 91.69 492 TRP A CA 1
ATOM 3990 C C . TRP A 1 492 ? -3.003 -9.285 -11.454 1.00 91.69 492 TRP A C 1
ATOM 3992 O O . TRP A 1 492 ? -4.186 -9.148 -11.147 1.00 91.69 492 TRP A O 1
ATOM 4002 N N . SER A 1 493 ? -2.049 -9.459 -10.533 1.00 89.56 493 SER A N 1
ATOM 4003 C CA . SER A 1 493 ? -2.308 -9.424 -9.088 1.00 89.56 493 SER A CA 1
ATOM 4004 C C . SER A 1 493 ? -2.901 -8.082 -8.652 1.00 89.56 493 SER A C 1
ATOM 4006 O O . SER A 1 493 ? -3.835 -8.047 -7.851 1.00 89.56 493 SER A O 1
ATOM 4008 N N . PHE A 1 494 ? -2.414 -6.972 -9.213 1.00 86.62 494 PHE A N 1
ATOM 4009 C CA . PHE A 1 494 ? -2.954 -5.639 -8.959 1.00 86.62 494 PHE A CA 1
ATOM 4010 C C . PHE A 1 494 ? -4.382 -5.472 -9.495 1.00 86.62 494 PHE A C 1
ATOM 4012 O O . PHE A 1 494 ? -5.258 -4.995 -8.771 1.00 86.62 494 PHE A O 1
ATOM 4019 N N . CYS A 1 495 ? -4.648 -5.910 -10.730 1.00 89.19 495 CYS A N 1
ATOM 4020 C CA . CYS A 1 495 ? -5.991 -5.895 -11.319 1.00 89.19 495 CYS A CA 1
ATOM 4021 C C . CYS A 1 495 ? -6.977 -6.728 -10.490 1.00 89.19 495 CYS A C 1
ATOM 4023 O O . CYS A 1 495 ? -8.069 -6.254 -10.167 1.00 89.19 495 CYS A O 1
ATOM 4025 N N . ALA A 1 496 ? -6.561 -7.921 -10.059 1.00 90.12 496 ALA A N 1
ATOM 4026 C CA . ALA A 1 496 ? -7.351 -8.775 -9.185 1.00 90.12 496 ALA A CA 1
ATOM 4027 C C . ALA A 1 496 ? -7.647 -8.104 -7.841 1.00 90.12 496 ALA A C 1
ATOM 4029 O O . ALA A 1 496 ? -8.791 -8.111 -7.392 1.00 90.12 496 ALA A O 1
ATOM 4030 N N . HIS A 1 497 ? -6.649 -7.473 -7.218 1.00 84.25 497 HIS A N 1
ATOM 4031 C CA . HIS A 1 497 ? -6.842 -6.752 -5.963 1.00 84.25 497 HIS A CA 1
ATOM 4032 C C . HIS A 1 497 ? -7.806 -5.565 -6.129 1.00 84.25 497 HIS A C 1
ATOM 4034 O O . HIS A 1 497 ? -8.684 -5.356 -5.292 1.00 84.25 497 HIS A O 1
ATOM 4040 N N . MET A 1 498 ? -7.707 -4.828 -7.238 1.00 83.12 498 MET A N 1
ATOM 4041 C CA . MET A 1 498 ? -8.637 -3.749 -7.580 1.00 83.12 498 MET A CA 1
ATOM 4042 C C . MET A 1 498 ? -10.068 -4.255 -7.784 1.00 83.12 498 MET A C 1
ATOM 4044 O O . MET A 1 498 ? -11.005 -3.661 -7.254 1.00 83.12 498 MET A O 1
ATOM 4048 N N . ASN A 1 499 ? -10.256 -5.354 -8.516 1.00 85.62 499 ASN A N 1
ATOM 4049 C CA . ASN A 1 499 ? -11.577 -5.941 -8.747 1.0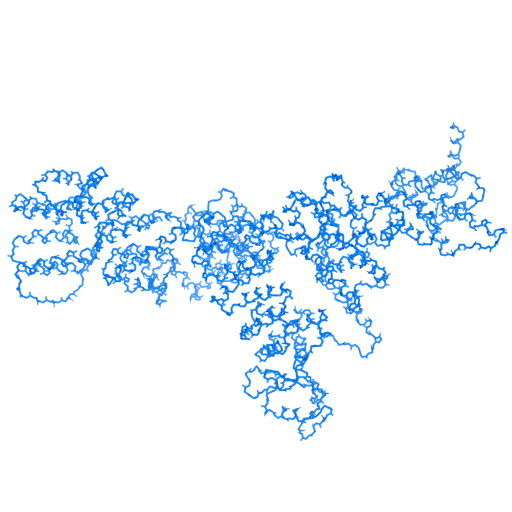0 85.62 499 ASN A CA 1
ATOM 4050 C C . ASN A 1 499 ? -12.165 -6.566 -7.476 1.00 85.62 499 ASN A C 1
ATOM 4052 O O . ASN A 1 499 ? -13.354 -6.396 -7.212 1.00 85.62 499 ASN A O 1
ATOM 4056 N N . TYR A 1 500 ? -11.332 -7.183 -6.633 1.00 83.06 500 TYR A N 1
ATOM 4057 C CA . TYR A 1 500 ? -11.724 -7.665 -5.308 1.00 83.06 500 TYR A CA 1
ATOM 4058 C C . TYR A 1 500 ? -12.268 -6.524 -4.451 1.00 83.06 500 TYR A C 1
ATOM 4060 O O . TYR A 1 500 ? -13.372 -6.605 -3.920 1.00 83.06 500 TYR A O 1
ATOM 4068 N N . LYS A 1 501 ? -11.515 -5.423 -4.380 1.00 75.06 501 LYS A N 1
ATOM 4069 C CA . LYS A 1 501 ? -11.888 -4.213 -3.647 1.00 75.06 501 LYS A CA 1
ATOM 4070 C C . LYS A 1 501 ? -13.174 -3.575 -4.203 1.00 75.06 501 LYS A C 1
ATOM 4072 O O . LYS A 1 501 ? -14.018 -3.153 -3.420 1.00 75.06 501 LYS A O 1
ATOM 4077 N N . LYS A 1 502 ? -13.394 -3.608 -5.525 1.00 76.12 502 LYS A N 1
ATOM 4078 C CA . LYS A 1 502 ? -14.663 -3.208 -6.171 1.00 76.12 502 LYS A CA 1
ATOM 4079 C C . LYS A 1 502 ? -15.850 -4.130 -5.858 1.00 76.12 502 LYS A C 1
ATOM 4081 O O . LYS A 1 502 ? -16.965 -3.771 -6.202 1.00 76.12 502 LYS A O 1
ATOM 4086 N N . GLY A 1 503 ? -15.643 -5.301 -5.255 1.00 75.62 503 GLY A N 1
ATOM 4087 C CA . GLY A 1 503 ? -16.689 -6.317 -5.078 1.00 75.62 503 GLY A CA 1
ATOM 4088 C C . GLY A 1 503 ? -16.964 -7.158 -6.334 1.00 75.62 503 GLY A C 1
ATOM 4089 O O . GLY A 1 503 ? -17.812 -8.049 -6.306 1.00 75.62 503 GLY A O 1
ATOM 4090 N N . LEU A 1 504 ? -16.211 -6.944 -7.418 1.00 84.88 504 LEU A N 1
ATOM 4091 C CA . LEU A 1 504 ? -16.287 -7.706 -8.667 1.00 84.88 504 LEU A CA 1
ATOM 4092 C C . LEU A 1 504 ? -15.493 -9.010 -8.532 1.00 84.88 504 LEU A C 1
ATOM 4094 O O . LEU A 1 504 ? -14.450 -9.206 -9.156 1.00 84.88 504 LEU A O 1
ATOM 4098 N N . LEU A 1 505 ? -15.973 -9.904 -7.664 1.00 87.94 505 LEU A N 1
ATOM 4099 C CA . LEU A 1 505 ? -15.240 -11.114 -7.282 1.00 87.94 505 LEU A CA 1
ATOM 4100 C C . LEU A 1 505 ? -14.968 -12.051 -8.471 1.00 87.94 505 LEU A C 1
ATOM 4102 O O . LEU A 1 505 ? -13.929 -12.699 -8.492 1.00 87.94 505 LEU A O 1
ATOM 4106 N N . ASP A 1 506 ? -15.867 -12.133 -9.458 1.00 90.19 506 ASP A N 1
ATOM 4107 C CA . ASP A 1 506 ? -15.654 -12.977 -10.647 1.00 90.19 506 ASP A CA 1
ATOM 4108 C C . ASP A 1 506 ? -14.551 -12.425 -11.557 1.00 90.19 506 ASP A C 1
ATOM 4110 O O . ASP A 1 506 ? -13.665 -13.175 -11.965 1.00 90.19 506 ASP A O 1
ATOM 4114 N N . ASP A 1 507 ? -14.541 -11.113 -11.804 1.00 90.44 507 ASP A N 1
ATOM 4115 C CA . ASP A 1 507 ? -13.475 -10.464 -12.575 1.00 90.44 507 ASP A CA 1
ATOM 4116 C C . ASP A 1 507 ? -12.128 -10.559 -11.840 1.00 90.44 507 ASP A C 1
ATOM 4118 O O . ASP A 1 507 ? -11.091 -10.803 -12.456 1.00 90.44 507 ASP A O 1
ATOM 4122 N N . ALA A 1 508 ? -12.142 -10.455 -10.506 1.00 92.19 508 ALA A N 1
ATOM 4123 C CA . ALA A 1 508 ? -10.953 -10.649 -9.681 1.00 92.19 508 ALA A CA 1
ATOM 4124 C C . ALA A 1 508 ? -10.378 -12.071 -9.800 1.00 92.19 508 ALA A C 1
ATOM 4126 O O . ALA A 1 508 ? -9.158 -12.226 -9.860 1.00 92.19 508 ALA A O 1
ATOM 4127 N N . ILE A 1 509 ? -11.237 -13.099 -9.869 1.00 93.31 509 ILE A N 1
ATOM 4128 C CA . ILE A 1 509 ? -10.818 -14.491 -10.105 1.00 93.31 509 ILE A CA 1
ATOM 4129 C C . ILE A 1 509 ? -10.195 -14.632 -11.499 1.00 93.31 509 ILE A C 1
ATOM 4131 O O . ILE A 1 509 ? -9.129 -15.228 -11.629 1.00 93.31 509 ILE A O 1
ATOM 4135 N N . VAL A 1 510 ? -10.818 -14.054 -12.531 1.00 94.38 510 VAL A N 1
ATOM 4136 C CA . VAL A 1 510 ? -10.292 -14.103 -13.905 1.00 94.38 510 VAL A CA 1
ATOM 4137 C C . VAL A 1 510 ? -8.899 -13.478 -13.989 1.00 94.38 510 VAL A C 1
ATOM 4139 O O . VAL A 1 510 ? -8.007 -14.046 -14.621 1.00 94.38 510 VAL A O 1
ATOM 4142 N N . ASP A 1 511 ? -8.696 -12.326 -13.352 1.00 93.19 511 ASP A N 1
ATOM 4143 C CA . ASP A 1 511 ? -7.408 -11.638 -13.375 1.00 93.19 511 ASP A CA 1
ATOM 4144 C C . ASP A 1 511 ? -6.342 -12.386 -12.563 1.00 93.19 511 ASP A C 1
ATOM 4146 O O . ASP A 1 511 ? -5.223 -12.566 -13.048 1.00 93.19 511 ASP A O 1
ATOM 4150 N N . ILE A 1 512 ? -6.668 -12.898 -11.371 1.00 95.00 512 ILE A N 1
ATOM 4151 C CA . ILE A 1 512 ? -5.679 -13.632 -10.567 1.00 95.00 512 ILE A CA 1
ATOM 4152 C C . ILE A 1 512 ? -5.331 -14.995 -11.175 1.00 95.00 512 ILE A C 1
ATOM 4154 O O . ILE A 1 512 ? -4.193 -15.445 -11.058 1.00 95.00 512 ILE A O 1
ATOM 4158 N N . ASP A 1 513 ? -6.261 -15.634 -11.891 1.00 93.75 513 ASP A N 1
ATOM 4159 C CA . ASP A 1 513 ? -5.986 -16.871 -12.625 1.00 93.75 513 ASP A CA 1
ATOM 4160 C C . ASP A 1 513 ? -4.974 -16.652 -13.754 1.00 93.75 513 ASP A C 1
ATOM 4162 O O . ASP A 1 513 ? -4.143 -17.528 -14.007 1.00 93.75 513 ASP A O 1
ATOM 4166 N N . LYS A 1 514 ? -4.960 -15.468 -14.382 1.00 92.44 514 LYS A N 1
ATOM 4167 C CA . LYS A 1 514 ? -3.889 -15.103 -15.322 1.00 92.44 514 LYS A CA 1
ATOM 4168 C C . LYS A 1 514 ? -2.544 -14.992 -14.610 1.00 92.44 514 LYS A C 1
ATOM 4170 O O . LYS A 1 514 ? -1.577 -15.582 -15.087 1.00 92.44 514 LYS A O 1
ATOM 4175 N N . ALA A 1 515 ? -2.486 -14.329 -13.452 1.00 92.88 515 ALA A N 1
ATOM 4176 C CA . ALA A 1 515 ? -1.260 -14.234 -12.652 1.00 92.88 515 ALA A CA 1
ATOM 4177 C C . ALA A 1 515 ? -0.713 -15.626 -12.270 1.00 92.88 515 ALA A C 1
ATOM 4179 O O . ALA A 1 515 ? 0.467 -15.915 -12.471 1.00 92.88 515 ALA A O 1
ATOM 4180 N N . ILE A 1 516 ? -1.591 -16.517 -11.795 1.00 92.19 516 ILE A N 1
ATOM 4181 C CA . ILE A 1 516 ? -1.250 -17.897 -11.416 1.00 92.19 516 ILE A CA 1
ATOM 4182 C C . ILE A 1 516 ? -0.832 -18.722 -12.642 1.00 92.19 516 ILE A C 1
ATOM 4184 O O . ILE A 1 516 ? 0.064 -19.556 -12.540 1.00 92.19 516 ILE A O 1
ATOM 4188 N N . SER A 1 517 ? -1.419 -18.483 -13.819 1.00 92.69 517 SER A N 1
ATOM 4189 C CA . SER A 1 517 ? -1.009 -19.175 -15.050 1.00 92.69 517 SER A CA 1
ATOM 4190 C C . SER A 1 517 ? 0.424 -18.839 -15.485 1.00 92.69 517 SER A C 1
ATOM 4192 O O . SER A 1 517 ? 1.089 -19.689 -16.077 1.00 92.69 517 SER A O 1
ATOM 4194 N N . ILE A 1 518 ? 0.911 -17.633 -15.159 1.00 91.69 518 ILE A N 1
ATOM 4195 C CA . ILE A 1 518 ? 2.286 -17.193 -15.435 1.00 91.69 518 ILE A CA 1
ATOM 4196 C C . ILE A 1 518 ? 3.259 -17.842 -14.441 1.00 91.69 518 ILE A C 1
ATOM 4198 O O . ILE A 1 518 ? 4.287 -18.383 -14.850 1.00 91.69 518 ILE A O 1
ATOM 4202 N N . GLN A 1 519 ? 2.933 -17.824 -13.143 1.00 89.94 519 GLN A N 1
ATOM 4203 C CA . GLN A 1 519 ? 3.731 -18.471 -12.098 1.00 89.94 519 GLN A CA 1
ATOM 4204 C C . GLN A 1 519 ? 2.834 -19.189 -11.072 1.00 89.94 519 GLN A C 1
ATOM 4206 O O . GLN A 1 519 ? 2.380 -18.564 -10.109 1.00 89.94 519 GLN A O 1
ATOM 4211 N N . PRO A 1 520 ? 2.639 -20.514 -11.222 1.00 88.50 520 PRO A N 1
ATOM 4212 C CA . PRO A 1 520 ? 1.727 -21.284 -10.372 1.00 88.50 520 PRO A CA 1
ATOM 4213 C C . PRO A 1 520 ? 2.103 -21.316 -8.886 1.00 88.50 520 PRO A C 1
ATOM 4215 O O . PRO A 1 520 ? 1.224 -21.377 -8.033 1.00 88.50 520 PRO A O 1
ATOM 4218 N N . ASP A 1 521 ? 3.400 -21.242 -8.576 1.00 87.69 521 ASP A N 1
ATOM 4219 C CA . ASP A 1 521 ? 3.926 -21.341 -7.207 1.00 87.69 521 ASP A CA 1
ATOM 4220 C C . ASP A 1 521 ? 4.060 -19.970 -6.505 1.00 87.69 521 ASP A C 1
ATOM 4222 O O . ASP A 1 521 ? 4.733 -19.858 -5.481 1.00 87.69 521 ASP A O 1
ATOM 4226 N N . SER A 1 522 ? 3.469 -18.897 -7.050 1.00 90.06 522 SER A N 1
ATOM 4227 C CA . SER A 1 522 ? 3.494 -17.570 -6.418 1.00 90.06 522 SER A CA 1
ATOM 4228 C C . SER A 1 522 ? 2.560 -17.525 -5.202 1.00 90.06 522 SER A C 1
ATOM 4230 O O . SER A 1 522 ? 1.343 -17.406 -5.346 1.00 90.06 522 SER A O 1
ATOM 4232 N N . SER A 1 523 ? 3.124 -17.582 -3.994 1.00 90.12 523 SER A N 1
ATOM 4233 C CA . SER A 1 523 ? 2.375 -17.504 -2.731 1.00 90.12 523 SER A CA 1
ATOM 4234 C C . SER A 1 523 ? 1.516 -16.243 -2.626 1.00 90.12 523 SER A C 1
ATOM 4236 O O . SER A 1 523 ? 0.363 -16.338 -2.212 1.00 90.12 523 SER A O 1
ATOM 4238 N N . ASN A 1 524 ? 2.022 -15.096 -3.086 1.00 89.75 524 ASN A N 1
ATOM 4239 C CA . ASN A 1 524 ? 1.278 -13.837 -3.142 1.00 89.75 524 ASN A CA 1
ATOM 4240 C C . ASN A 1 524 ? 0.014 -13.941 -4.014 1.00 89.75 524 ASN A C 1
ATOM 4242 O O . ASN A 1 524 ? -1.083 -13.593 -3.574 1.00 89.75 524 ASN A O 1
ATOM 4246 N N . ALA A 1 525 ? 0.141 -14.469 -5.237 1.00 90.69 525 ALA A N 1
ATOM 4247 C CA . ALA A 1 525 ? -0.999 -14.606 -6.143 1.00 90.69 525 ALA A CA 1
ATOM 4248 C C . ALA A 1 525 ? -2.029 -15.618 -5.611 1.00 90.69 525 ALA A C 1
ATOM 4250 O O . ALA A 1 525 ? -3.239 -15.376 -5.657 1.00 90.69 525 ALA A O 1
ATOM 4251 N N . LEU A 1 526 ? -1.551 -16.727 -5.036 1.00 92.06 526 LEU A N 1
ATOM 4252 C CA . LEU A 1 526 ? -2.399 -17.718 -4.375 1.00 92.06 526 LEU A CA 1
ATOM 4253 C C . LEU A 1 526 ? -3.132 -17.113 -3.166 1.00 92.06 526 LEU A C 1
ATOM 4255 O O . LEU A 1 526 ? -4.315 -17.396 -2.975 1.00 92.06 526 LEU A O 1
ATOM 4259 N N . LEU A 1 527 ? -2.467 -16.253 -2.385 1.00 91.69 527 LEU A N 1
ATOM 4260 C CA . LEU A 1 527 ? -3.046 -15.538 -1.245 1.00 91.69 527 LEU A CA 1
ATOM 4261 C C . LEU A 1 527 ? -4.166 -14.593 -1.670 1.00 91.69 527 LEU A C 1
ATOM 4263 O O . LEU A 1 527 ? -5.241 -14.599 -1.068 1.00 91.69 527 LEU A O 1
ATOM 4267 N N . ILE A 1 528 ? -3.951 -13.812 -2.730 1.00 90.06 528 ILE A N 1
ATOM 4268 C CA . ILE A 1 528 ? -4.986 -12.933 -3.283 1.00 90.06 528 ILE A CA 1
ATOM 4269 C C . ILE A 1 528 ? -6.191 -13.765 -3.732 1.00 90.06 528 ILE A C 1
ATOM 4271 O O . ILE A 1 528 ? -7.315 -13.452 -3.344 1.00 90.06 528 ILE A O 1
ATOM 4275 N N . LYS A 1 529 ? -5.978 -14.864 -4.468 1.00 92.44 529 LYS A N 1
ATOM 4276 C CA . LYS A 1 529 ? -7.076 -15.746 -4.890 1.00 92.44 529 LYS A CA 1
ATOM 4277 C C . LYS A 1 529 ? -7.824 -16.349 -3.699 1.00 92.44 529 LYS A C 1
ATOM 4279 O O . LYS A 1 529 ? -9.052 -16.371 -3.715 1.00 92.44 529 LYS A O 1
ATOM 4284 N N . ALA A 1 530 ? -7.116 -16.792 -2.659 1.00 90.94 530 ALA A N 1
ATOM 4285 C CA . ALA A 1 530 ? -7.735 -17.318 -1.444 1.00 90.94 530 ALA A CA 1
ATOM 4286 C C . ALA A 1 530 ? -8.623 -16.266 -0.758 1.00 90.94 530 ALA A C 1
ATOM 4288 O O . ALA A 1 530 ? -9.758 -16.578 -0.416 1.00 90.94 530 ALA A O 1
ATOM 4289 N N . ASN A 1 531 ? -8.164 -15.014 -0.643 1.00 88.31 531 ASN A N 1
ATOM 4290 C CA . ASN A 1 531 ? -8.973 -13.909 -0.111 1.00 88.31 531 ASN A CA 1
ATOM 4291 C C . ASN A 1 531 ? -10.223 -13.630 -0.966 1.00 88.31 531 ASN A C 1
ATOM 4293 O O . ASN A 1 531 ? -11.315 -13.456 -0.432 1.00 88.31 531 ASN A O 1
ATOM 4297 N N . VAL A 1 532 ? -10.091 -13.631 -2.298 1.00 89.62 532 VAL A N 1
ATOM 4298 C CA . VAL A 1 532 ? -11.227 -13.423 -3.216 1.00 89.62 532 VAL A CA 1
ATOM 4299 C C . VAL A 1 532 ? -12.267 -14.537 -3.079 1.00 89.62 532 VAL A C 1
ATOM 4301 O O . VAL A 1 532 ? -13.467 -14.263 -3.026 1.00 89.62 532 VAL A O 1
ATOM 4304 N N . LEU A 1 533 ? -11.817 -15.792 -3.005 1.00 89.88 533 LEU A N 1
ATOM 4305 C CA . LEU A 1 533 ? -12.685 -16.957 -2.830 1.00 89.88 533 LEU A CA 1
ATOM 4306 C C . LEU A 1 533 ? -13.307 -17.010 -1.434 1.00 89.88 533 LEU A C 1
ATOM 4308 O O . LEU A 1 533 ? -14.459 -17.417 -1.301 1.00 89.88 533 LEU A O 1
ATOM 4312 N N . ASP A 1 534 ? -12.594 -16.558 -0.405 1.00 85.19 534 ASP A N 1
ATOM 4313 C CA . ASP A 1 534 ? -13.172 -16.385 0.923 1.00 85.19 534 ASP A CA 1
ATOM 4314 C C . ASP A 1 534 ? -14.240 -15.275 0.933 1.00 85.19 534 ASP A C 1
ATOM 4316 O O . ASP A 1 534 ? -15.234 -15.370 1.643 1.00 85.19 534 ASP A O 1
ATOM 4320 N N . GLY A 1 535 ? -14.148 -14.273 0.060 1.00 79.50 535 GLY A N 1
ATOM 4321 C CA . GLY A 1 535 ? -15.223 -13.295 -0.137 1.00 79.50 535 GLY A CA 1
ATOM 4322 C C . GLY A 1 535 ? -16.530 -13.869 -0.715 1.00 79.50 535 GLY A C 1
ATOM 4323 O O . GLY A 1 535 ? -17.575 -13.228 -0.604 1.00 79.50 535 GLY A O 1
ATOM 4324 N N . LYS A 1 536 ? -16.515 -15.061 -1.333 1.00 82.25 536 LYS A N 1
ATOM 4325 C CA . LYS A 1 536 ? -17.709 -15.686 -1.932 1.00 82.25 536 LYS A CA 1
ATOM 4326 C C . LYS A 1 536 ? -18.594 -16.361 -0.875 1.00 82.25 536 LYS A C 1
ATOM 4328 O O . LYS A 1 536 ? -18.117 -16.927 0.108 1.00 82.25 536 LYS A O 1
ATOM 4333 N N . GLU A 1 537 ? -19.906 -16.371 -1.130 1.00 80.06 537 GLU A N 1
ATOM 4334 C CA . GLU A 1 537 ? -20.875 -17.097 -0.293 1.00 80.06 537 GLU A CA 1
ATOM 4335 C C . GLU A 1 537 ? -20.651 -18.618 -0.336 1.00 80.06 537 GLU A C 1
ATOM 4337 O O . GLU A 1 537 ? -20.712 -19.292 0.694 1.00 80.06 537 GLU A O 1
ATOM 4342 N N . ASP A 1 538 ? -20.363 -19.164 -1.523 1.00 84.19 538 ASP A N 1
ATOM 4343 C CA . ASP A 1 538 ? -20.093 -20.590 -1.705 1.00 84.19 538 ASP A CA 1
ATOM 4344 C C . ASP A 1 538 ? -18.626 -20.920 -1.405 1.00 84.19 538 ASP A C 1
ATOM 4346 O O . ASP A 1 538 ? -17.734 -20.768 -2.244 1.00 84.19 538 ASP A O 1
ATOM 4350 N N . LYS A 1 539 ? -18.384 -21.424 -0.195 1.00 84.06 539 LYS A N 1
ATOM 4351 C CA . LYS A 1 539 ? -17.048 -21.812 0.274 1.00 84.06 539 LYS A CA 1
ATOM 4352 C C . LYS A 1 539 ? -16.488 -23.066 -0.408 1.00 84.06 539 LYS A C 1
ATOM 4354 O O . LYS A 1 539 ? -15.308 -23.357 -0.223 1.00 84.06 539 LYS A O 1
ATOM 4359 N N . ASN A 1 540 ? -17.267 -23.794 -1.216 1.00 85.75 540 ASN A N 1
ATOM 4360 C CA . ASN A 1 540 ? -16.762 -24.978 -1.920 1.00 85.75 540 ASN A CA 1
ATOM 4361 C C . ASN A 1 540 ? -15.637 -24.637 -2.904 1.00 85.75 540 ASN A C 1
ATOM 4363 O O . ASN A 1 540 ? -14.702 -25.423 -3.034 1.00 85.75 540 ASN A O 1
ATOM 4367 N N . TYR A 1 541 ? -15.680 -23.460 -3.539 1.00 87.56 541 TYR A N 1
ATOM 4368 C CA . TYR A 1 541 ? -14.609 -23.010 -4.435 1.00 87.56 541 TYR A CA 1
ATOM 4369 C C . TYR A 1 541 ? -13.278 -22.811 -3.700 1.00 87.56 541 TYR A C 1
ATOM 4371 O O . TYR A 1 541 ? -12.222 -23.166 -4.224 1.00 87.56 541 TYR A O 1
ATOM 4379 N N . LEU A 1 542 ? -13.323 -22.274 -2.475 1.00 88.00 542 LEU A N 1
ATOM 4380 C CA . LEU A 1 542 ? -12.143 -22.112 -1.625 1.00 88.00 542 LEU A CA 1
ATOM 4381 C C . LEU A 1 542 ? -11.565 -23.477 -1.225 1.00 88.00 542 LEU A C 1
ATOM 4383 O O . LEU A 1 542 ? -10.351 -23.667 -1.264 1.00 88.00 542 LEU A O 1
ATOM 4387 N N . ILE A 1 543 ? -12.439 -24.435 -0.894 1.00 85.25 543 ILE A N 1
ATOM 4388 C CA . ILE A 1 543 ? -12.047 -25.807 -0.544 1.00 85.25 543 ILE A CA 1
ATOM 4389 C C . ILE A 1 543 ? -11.377 -26.500 -1.735 1.00 85.25 543 ILE A C 1
ATOM 4391 O O . ILE A 1 543 ? -10.266 -27.002 -1.590 1.00 85.25 543 ILE A O 1
ATOM 4395 N N . SER A 1 544 ? -11.999 -26.473 -2.920 1.00 88.50 544 SER A N 1
ATOM 4396 C CA . SER A 1 544 ? -11.414 -27.083 -4.121 1.00 88.50 544 SER A CA 1
ATOM 4397 C C . SER A 1 544 ? -10.083 -26.441 -4.502 1.00 88.50 544 SER A C 1
ATOM 4399 O O . SER A 1 544 ? -9.142 -27.135 -4.866 1.00 88.50 544 SER A O 1
ATOM 4401 N N . PHE A 1 545 ? -9.977 -25.116 -4.366 1.00 89.94 545 PHE A N 1
ATOM 4402 C CA . PHE A 1 545 ? -8.733 -24.410 -4.647 1.00 89.94 545 PHE A CA 1
ATOM 4403 C C . PHE A 1 545 ? -7.614 -24.833 -3.694 1.00 89.94 545 PHE A C 1
ATOM 4405 O O . PHE A 1 545 ? -6.492 -25.065 -4.135 1.00 89.94 545 PHE A O 1
ATOM 4412 N N . PHE A 1 546 ? -7.909 -24.988 -2.400 1.00 87.38 546 PHE A N 1
ATOM 4413 C CA . PHE A 1 546 ? -6.920 -25.501 -1.459 1.00 87.38 546 PHE A CA 1
ATOM 4414 C C . PHE A 1 546 ? -6.452 -26.906 -1.824 1.00 87.38 546 PHE A C 1
ATOM 4416 O O . PHE A 1 546 ? -5.264 -27.192 -1.689 1.00 87.38 546 PHE A O 1
ATOM 4423 N N . ASP A 1 547 ? -7.349 -27.782 -2.283 1.00 84.44 547 ASP A N 1
ATOM 4424 C CA . ASP A 1 547 ? -7.001 -29.143 -2.696 1.00 84.44 547 ASP A CA 1
ATOM 4425 C C . ASP A 1 547 ? -5.996 -29.153 -3.858 1.00 84.44 547 ASP A C 1
ATOM 4427 O O . ASP A 1 547 ? -5.045 -29.940 -3.811 1.00 84.44 547 ASP A O 1
ATOM 4431 N N . ASP A 1 548 ? -6.126 -28.213 -4.798 1.00 86.50 548 ASP A N 1
ATOM 4432 C CA . ASP A 1 548 ? -5.232 -28.042 -5.951 1.00 86.50 548 ASP A CA 1
ATOM 4433 C C . ASP A 1 548 ? -3.856 -27.446 -5.587 1.00 86.50 548 ASP A C 1
ATOM 4435 O O . ASP A 1 548 ? -2.882 -27.633 -6.323 1.00 86.50 548 ASP A O 1
ATOM 4439 N N . ILE A 1 549 ? -3.736 -26.754 -4.446 1.00 87.31 549 ILE A N 1
ATOM 4440 C CA . ILE A 1 549 ? -2.467 -26.158 -4.007 1.00 87.31 549 ILE A CA 1
ATOM 4441 C C . ILE A 1 549 ? -1.459 -27.242 -3.602 1.00 87.31 549 ILE A C 1
ATOM 4443 O O . ILE A 1 549 ? -1.719 -28.108 -2.753 1.00 87.31 549 ILE A O 1
ATOM 4447 N N . ASN A 1 550 ? -0.253 -27.123 -4.165 1.00 84.00 550 ASN A N 1
ATOM 4448 C CA . ASN A 1 550 ? 0.916 -27.915 -3.805 1.00 84.00 550 ASN A CA 1
ATOM 4449 C C . ASN A 1 550 ? 1.428 -27.527 -2.409 1.00 84.00 550 ASN A C 1
ATOM 4451 O O . ASN A 1 550 ? 1.790 -26.381 -2.168 1.00 84.00 550 ASN A O 1
ATOM 4455 N N . THR A 1 551 ? 1.545 -28.490 -1.494 1.00 81.44 551 THR A N 1
ATOM 4456 C CA . THR A 1 551 ? 2.001 -28.242 -0.114 1.00 81.44 551 THR A CA 1
ATOM 4457 C C . THR A 1 551 ? 3.467 -27.808 -0.006 1.00 81.44 551 THR A C 1
ATOM 4459 O O . THR A 1 551 ? 3.899 -27.396 1.063 1.00 81.44 551 THR A O 1
ATOM 4462 N N . ASN A 1 552 ? 4.253 -27.883 -1.082 1.00 83.31 552 ASN A N 1
ATOM 4463 C CA . ASN A 1 552 ? 5.658 -27.466 -1.062 1.00 83.31 552 ASN A CA 1
ATOM 4464 C C . ASN A 1 552 ? 5.862 -25.942 -1.112 1.00 83.31 552 ASN A C 1
ATOM 4466 O O . ASN A 1 552 ? 6.990 -25.501 -0.909 1.00 83.31 552 ASN A O 1
ATOM 4470 N N . ILE A 1 553 ? 4.814 -25.148 -1.371 1.00 88.00 553 ILE A N 1
ATOM 4471 C CA . ILE A 1 553 ? 4.919 -23.677 -1.403 1.00 88.00 553 ILE A CA 1
ATOM 4472 C C . ILE A 1 553 ? 5.120 -23.062 -0.011 1.00 88.00 553 ILE A C 1
ATOM 4474 O O . ILE A 1 553 ? 5.561 -21.923 0.101 1.00 88.00 553 ILE A O 1
ATOM 4478 N N . TYR A 1 554 ? 4.767 -23.792 1.053 1.00 88.31 554 TYR A N 1
ATOM 4479 C CA . TYR A 1 554 ? 4.790 -23.276 2.418 1.00 88.31 554 TYR A CA 1
ATOM 4480 C C . TYR A 1 554 ? 6.222 -23.181 2.945 1.00 88.31 554 TYR A C 1
ATOM 4482 O O . TYR A 1 554 ? 6.927 -24.187 3.055 1.00 88.31 554 TYR A O 1
ATOM 4490 N N . ASN A 1 555 ? 6.640 -21.965 3.298 1.00 86.44 555 ASN A N 1
ATOM 4491 C CA . ASN A 1 555 ? 7.987 -21.664 3.766 1.00 86.44 555 ASN A CA 1
ATOM 4492 C C . ASN A 1 555 ? 7.941 -20.681 4.947 1.00 86.44 555 ASN A C 1
ATOM 4494 O O . ASN A 1 555 ? 7.261 -19.662 4.891 1.00 86.44 555 ASN A O 1
ATOM 4498 N N . LEU A 1 556 ? 8.715 -20.955 6.003 1.00 85.38 556 LEU A N 1
ATOM 4499 C CA . LEU A 1 556 ? 8.818 -20.093 7.189 1.00 85.38 556 LEU A CA 1
ATOM 4500 C C . LEU A 1 556 ? 9.356 -18.685 6.883 1.00 85.38 556 LEU A C 1
ATOM 4502 O O . LEU A 1 556 ? 9.092 -17.761 7.645 1.00 85.38 556 LEU A O 1
ATOM 4506 N N . GLN A 1 557 ? 10.105 -18.518 5.790 1.00 85.25 557 GLN A N 1
ATOM 4507 C CA . GLN A 1 557 ? 10.634 -17.220 5.356 1.00 85.25 557 GLN A CA 1
ATOM 4508 C C . GLN A 1 557 ? 9.649 -16.420 4.489 1.00 85.25 557 GLN A C 1
ATOM 4510 O O . GLN A 1 557 ? 9.899 -15.247 4.222 1.00 85.25 557 GLN A O 1
ATOM 4515 N N . ASP A 1 558 ? 8.545 -17.030 4.051 1.00 86.50 558 ASP A N 1
ATOM 4516 C CA . ASP A 1 558 ? 7.562 -16.412 3.164 1.00 86.50 558 ASP A CA 1
ATOM 4517 C C . ASP A 1 558 ? 6.239 -16.160 3.898 1.00 86.50 558 ASP A C 1
ATOM 4519 O O . ASP A 1 558 ? 5.435 -17.076 4.103 1.00 86.50 558 ASP A O 1
ATOM 4523 N N . GLN A 1 559 ? 6.007 -14.899 4.273 1.00 87.12 559 GLN A N 1
ATOM 4524 C CA . GLN A 1 559 ? 4.822 -14.484 5.026 1.00 87.12 559 GLN A CA 1
ATOM 4525 C C . GLN A 1 559 ? 3.509 -14.741 4.278 1.00 87.12 559 GLN A C 1
ATOM 4527 O O . GLN A 1 559 ? 2.522 -15.093 4.927 1.00 87.12 559 GLN A O 1
ATOM 4532 N N . ASP A 1 560 ? 3.494 -14.642 2.945 1.00 89.44 560 ASP A N 1
ATOM 4533 C CA . ASP A 1 560 ? 2.276 -14.849 2.156 1.00 89.44 560 ASP A CA 1
ATOM 4534 C C . ASP A 1 560 ? 1.849 -16.323 2.204 1.00 89.44 560 ASP A C 1
ATOM 4536 O O . ASP A 1 560 ? 0.669 -16.643 2.381 1.00 89.44 560 ASP A O 1
ATOM 4540 N N . SER A 1 561 ? 2.825 -17.238 2.151 1.00 89.88 561 SER A N 1
ATOM 4541 C CA . SER A 1 561 ? 2.572 -18.674 2.308 1.00 89.88 561 SER A CA 1
ATOM 4542 C C . SER A 1 561 ? 2.029 -19.021 3.700 1.00 89.88 561 SER A C 1
ATOM 4544 O O . SER A 1 561 ? 1.134 -19.854 3.837 1.00 89.88 561 SER A O 1
ATOM 4546 N N . LEU A 1 562 ? 2.511 -18.351 4.748 1.00 90.12 562 LEU A N 1
ATOM 4547 C CA . LEU A 1 562 ? 2.034 -18.554 6.116 1.00 90.12 562 LEU A CA 1
ATOM 4548 C C . LEU A 1 562 ? 0.624 -17.979 6.319 1.00 90.12 562 LEU A C 1
ATOM 4550 O O . LEU A 1 562 ? -0.211 -18.605 6.977 1.00 90.12 562 LEU A O 1
ATOM 4554 N N . ALA A 1 563 ? 0.327 -16.825 5.715 1.00 89.12 563 ALA A N 1
ATOM 4555 C CA . ALA A 1 563 ? -1.001 -16.216 5.733 1.00 89.12 563 ALA A CA 1
ATOM 4556 C C . ALA A 1 563 ? -2.056 -17.100 5.044 1.00 89.12 563 ALA A C 1
ATOM 4558 O O . ALA A 1 563 ? -3.177 -17.215 5.543 1.00 89.12 563 ALA A O 1
ATOM 4559 N N . LEU A 1 564 ? -1.686 -17.805 3.966 1.00 89.81 564 LEU A N 1
ATOM 4560 C CA . LEU A 1 564 ? -2.557 -18.784 3.306 1.00 89.81 564 LEU A CA 1
ATOM 4561 C C . LEU A 1 564 ? -3.057 -19.870 4.267 1.00 89.81 564 LEU A C 1
ATOM 4563 O O . LEU A 1 564 ? -4.232 -20.233 4.225 1.00 89.81 564 LEU A O 1
ATOM 4567 N N . ILE A 1 565 ? -2.194 -20.374 5.158 1.00 88.50 565 ILE A N 1
ATOM 4568 C CA . ILE A 1 565 ? -2.582 -21.394 6.146 1.00 88.50 565 ILE A CA 1
ATOM 4569 C C . ILE A 1 565 ? -3.716 -20.857 7.030 1.00 88.50 565 ILE A C 1
ATOM 4571 O O . ILE A 1 565 ? -4.707 -21.557 7.247 1.00 88.50 565 ILE A O 1
ATOM 4575 N N . ASN A 1 566 ? -3.608 -19.609 7.494 1.00 84.69 566 ASN A N 1
ATOM 4576 C CA . ASN A 1 566 ? -4.620 -18.977 8.345 1.00 84.69 566 ASN A CA 1
ATOM 4577 C C . ASN A 1 566 ? -5.974 -18.834 7.634 1.00 84.69 566 ASN A C 1
ATOM 4579 O O . ASN A 1 566 ? -6.998 -19.111 8.251 1.00 84.69 566 ASN A O 1
ATOM 4583 N N . ILE A 1 567 ? -5.985 -18.467 6.347 1.00 84.31 567 ILE A N 1
ATOM 4584 C CA . ILE A 1 567 ? -7.225 -18.326 5.559 1.00 84.31 567 ILE A CA 1
ATOM 4585 C C . ILE A 1 567 ? -7.910 -19.676 5.357 1.00 84.31 567 ILE A C 1
ATOM 4587 O O . ILE A 1 567 ? -9.128 -19.768 5.441 1.00 84.31 567 ILE A O 1
ATOM 4591 N N . PHE A 1 568 ? -7.149 -20.739 5.097 1.00 85.50 568 PHE A N 1
ATOM 4592 C CA . PHE A 1 568 ? -7.728 -22.051 4.818 1.00 85.50 568 PHE A CA 1
ATOM 4593 C C . PHE A 1 568 ? -8.215 -22.769 6.079 1.00 85.50 568 PHE A C 1
ATOM 4595 O O . PHE A 1 568 ? -9.276 -23.391 6.058 1.00 85.50 568 PHE A O 1
ATOM 4602 N N . THR A 1 569 ? -7.489 -22.650 7.193 1.00 82.50 569 THR A N 1
ATOM 4603 C CA . THR A 1 569 ? -7.769 -23.359 8.460 1.00 82.50 569 THR A CA 1
ATOM 4604 C C . THR A 1 569 ? -9.263 -23.446 8.858 1.00 82.50 569 THR A C 1
ATOM 4606 O O . THR A 1 569 ? -9.686 -24.526 9.270 1.00 82.50 569 THR A O 1
ATOM 4609 N N . PRO A 1 570 ? -10.096 -22.395 8.719 1.00 74.94 570 PRO A N 1
ATOM 4610 C CA . PRO A 1 570 ? -11.509 -22.420 9.108 1.00 74.94 570 PRO A CA 1
ATOM 4611 C C . PRO A 1 570 ? -12.444 -23.161 8.139 1.00 74.94 570 PRO A C 1
ATOM 4613 O O . PRO A 1 570 ? -13.584 -23.448 8.508 1.00 74.94 570 PRO A O 1
ATOM 4616 N N . HIS A 1 571 ? -12.011 -23.407 6.900 1.00 73.44 571 HIS A N 1
ATOM 4617 C CA . HIS A 1 571 ? -12.887 -23.790 5.787 1.00 73.44 571 HIS A CA 1
ATOM 4618 C C . HIS A 1 571 ? -12.608 -25.184 5.216 1.00 73.44 571 HIS A C 1
ATOM 4620 O O . HIS A 1 571 ? -13.513 -25.789 4.644 1.00 73.44 571 HIS A O 1
ATOM 4626 N N . VAL A 1 572 ? -11.389 -25.705 5.359 1.00 71.56 572 VAL A N 1
ATOM 4627 C CA . VAL A 1 572 ? -10.962 -26.979 4.748 1.00 71.56 572 VAL A CA 1
ATOM 4628 C C . VAL A 1 572 ? -10.829 -28.121 5.746 1.00 71.56 572 VAL A C 1
ATOM 4630 O O . VAL A 1 572 ? -10.839 -27.937 6.961 1.00 71.56 572 VAL A O 1
ATOM 4633 N N . GLN A 1 573 ? -10.675 -29.335 5.210 1.00 70.69 573 GLN A N 1
ATOM 4634 C CA . GLN A 1 573 ? -10.348 -30.511 6.005 1.00 70.69 573 GLN A CA 1
ATOM 4635 C C . GLN A 1 573 ? -9.042 -30.284 6.770 1.00 70.69 573 GLN A C 1
ATOM 4637 O O . GLN A 1 573 ? -7.958 -30.186 6.187 1.00 70.69 573 GLN A O 1
ATOM 4642 N N . PHE A 1 574 ? -9.160 -30.250 8.096 1.00 80.12 574 PHE A N 1
ATOM 4643 C CA . PHE A 1 574 ? -8.063 -29.916 8.995 1.00 80.12 574 PHE A CA 1
ATOM 4644 C C . PHE A 1 574 ? -6.834 -30.825 8.819 1.00 80.12 574 PHE A C 1
ATOM 4646 O O . PHE A 1 574 ? -5.711 -30.366 8.991 1.00 80.12 574 PHE A O 1
ATOM 4653 N N . TYR A 1 575 ? -7.016 -32.070 8.362 1.00 84.19 575 TYR A N 1
ATOM 4654 C CA . TYR A 1 575 ? -5.937 -33.024 8.071 1.00 84.19 575 TYR A CA 1
ATOM 4655 C C . TYR A 1 575 ? -4.816 -32.454 7.179 1.00 84.19 575 TYR A C 1
ATOM 4657 O O . TYR A 1 575 ? -3.630 -32.677 7.438 1.00 84.19 575 TYR A O 1
ATOM 4665 N N . LYS A 1 576 ? -5.156 -31.712 6.113 1.00 84.19 576 LYS A N 1
ATOM 4666 C CA . LYS A 1 576 ? -4.148 -31.164 5.186 1.00 84.19 576 LYS A CA 1
ATOM 4667 C C . LYS A 1 576 ? -3.382 -29.999 5.830 1.00 84.19 576 LYS A C 1
ATOM 4669 O O . LYS A 1 576 ? -2.165 -29.932 5.680 1.00 84.19 576 LYS A O 1
ATOM 4674 N N . ILE A 1 577 ? -4.057 -29.161 6.623 1.00 87.38 577 ILE A N 1
ATOM 4675 C CA . ILE A 1 577 ? -3.423 -28.114 7.447 1.00 87.38 577 ILE A CA 1
ATOM 4676 C C . ILE A 1 577 ? -2.497 -28.742 8.493 1.00 87.38 577 ILE A C 1
ATOM 4678 O O . ILE A 1 577 ? -1.334 -28.362 8.597 1.00 87.38 577 ILE A O 1
ATOM 4682 N N . GLU A 1 578 ? -2.977 -29.762 9.204 1.00 88.06 578 GLU A N 1
ATOM 4683 C CA . GLU A 1 578 ? -2.203 -30.520 10.186 1.00 88.06 578 GLU A CA 1
ATOM 4684 C C . GLU A 1 578 ? -0.934 -31.120 9.552 1.00 88.06 578 GLU A C 1
ATOM 4686 O O . GLU A 1 578 ? 0.154 -31.015 10.118 1.00 88.06 578 GLU A O 1
ATOM 4691 N N . THR A 1 579 ? -1.042 -31.659 8.332 1.00 89.25 579 THR A N 1
ATOM 4692 C CA . THR A 1 579 ? 0.101 -32.189 7.570 1.00 89.25 579 THR A CA 1
ATOM 4693 C C . THR A 1 579 ? 1.150 -31.112 7.272 1.00 89.25 579 THR A C 1
ATOM 4695 O O . THR A 1 579 ? 2.340 -31.368 7.451 1.00 89.25 579 THR A O 1
ATOM 4698 N N . ILE A 1 580 ? 0.731 -29.914 6.846 1.00 90.62 580 ILE A N 1
ATOM 4699 C CA . ILE A 1 580 ? 1.639 -28.793 6.545 1.00 90.62 580 ILE A CA 1
ATOM 4700 C C . ILE A 1 580 ? 2.364 -28.331 7.814 1.00 90.62 580 ILE A C 1
ATOM 4702 O O . ILE A 1 580 ? 3.583 -28.174 7.804 1.00 90.62 580 ILE A O 1
ATOM 4706 N N . LEU A 1 581 ? 1.642 -28.154 8.925 1.00 91.31 581 LEU A N 1
ATOM 4707 C CA . LEU A 1 581 ? 2.234 -27.709 10.193 1.00 91.31 581 LEU A CA 1
ATOM 4708 C C . LEU A 1 581 ? 3.254 -28.721 10.737 1.00 91.31 581 LEU A C 1
ATOM 4710 O O . LEU A 1 581 ? 4.310 -28.331 11.235 1.00 91.31 581 LEU A O 1
ATOM 4714 N N . ILE A 1 582 ? 2.973 -30.020 10.598 1.00 90.88 582 ILE A N 1
ATOM 4715 C CA . ILE A 1 582 ? 3.909 -31.091 10.966 1.00 90.88 582 ILE A CA 1
ATOM 4716 C C . ILE A 1 582 ? 5.135 -31.098 10.054 1.00 90.88 582 ILE A C 1
ATOM 4718 O O . ILE A 1 582 ? 6.251 -31.273 10.540 1.00 90.88 582 ILE A O 1
ATOM 4722 N N . ASP A 1 583 ? 4.963 -30.904 8.748 1.00 90.31 583 ASP A N 1
ATOM 4723 C CA . ASP A 1 583 ? 6.085 -30.831 7.810 1.00 90.31 583 ASP A CA 1
ATOM 4724 C C . ASP A 1 583 ? 7.004 -29.634 8.120 1.00 90.31 583 ASP A C 1
ATOM 4726 O O . ASP A 1 583 ? 8.219 -29.806 8.235 1.00 90.31 583 ASP A O 1
ATOM 4730 N N . LEU A 1 584 ? 6.436 -28.450 8.382 1.00 91.31 584 LEU A N 1
ATOM 4731 C CA . LEU A 1 584 ? 7.193 -27.266 8.813 1.00 91.31 584 LEU A CA 1
ATOM 4732 C C . LEU A 1 584 ? 7.959 -27.522 10.119 1.00 91.31 584 LEU A C 1
ATOM 4734 O O . LEU A 1 584 ? 9.147 -27.205 10.214 1.00 91.31 584 LEU A O 1
ATOM 4738 N N . PHE A 1 585 ? 7.304 -28.139 11.108 1.00 92.19 585 PHE A N 1
ATOM 4739 C CA . PHE A 1 585 ? 7.939 -28.451 12.387 1.00 92.19 585 PHE A CA 1
ATOM 4740 C C . PHE A 1 585 ? 9.044 -29.492 12.262 1.00 92.19 585 PHE A C 1
ATOM 4742 O O . PHE A 1 585 ? 10.117 -29.316 12.822 1.00 92.19 585 PHE A O 1
ATOM 4749 N N . THR A 1 586 ? 8.813 -30.583 11.534 1.00 89.00 586 THR A N 1
ATOM 4750 C CA . THR A 1 586 ? 9.810 -31.656 11.399 1.00 89.00 586 THR A CA 1
ATOM 4751 C C . THR A 1 586 ? 11.059 -31.201 10.643 1.00 89.00 586 THR A C 1
ATOM 4753 O O . THR A 1 586 ? 12.157 -31.667 10.965 1.00 89.00 586 THR A O 1
ATOM 4756 N N . LYS A 1 587 ? 10.917 -30.265 9.693 1.00 88.94 587 LYS A N 1
ATOM 4757 C CA . LYS A 1 587 ? 12.034 -29.636 8.972 1.00 88.94 587 LYS A CA 1
ATOM 4758 C C . LYS A 1 587 ? 12.839 -28.665 9.842 1.00 88.94 587 LYS A C 1
ATOM 4760 O O . LYS A 1 587 ? 14.060 -28.788 9.840 1.00 88.94 587 LYS A O 1
ATOM 4765 N N . SER A 1 588 ? 12.169 -27.770 10.577 1.00 89.81 588 SER A N 1
ATOM 4766 C CA . SER A 1 588 ? 12.808 -26.745 11.424 1.00 89.81 588 SER A CA 1
ATOM 4767 C C . SER A 1 588 ? 12.027 -26.519 12.738 1.00 89.81 588 SER A C 1
ATOM 4769 O O . SER A 1 588 ? 11.257 -25.554 12.845 1.00 89.81 588 SER A O 1
ATOM 4771 N N . PRO A 1 589 ? 12.198 -27.365 13.776 1.00 89.88 589 PRO A N 1
ATOM 4772 C CA . PRO A 1 589 ? 11.409 -27.300 15.013 1.00 89.88 589 PRO A CA 1
ATOM 4773 C C . PRO A 1 589 ? 11.521 -25.970 15.768 1.00 89.88 589 PRO A C 1
ATOM 4775 O O . PRO A 1 589 ? 10.536 -25.470 16.310 1.00 89.88 589 PRO A O 1
ATOM 4778 N N . TYR A 1 590 ? 12.720 -25.387 15.810 1.00 89.62 590 TYR A N 1
ATOM 4779 C CA . TYR A 1 590 ? 12.978 -24.150 16.549 1.00 89.62 590 TYR A CA 1
ATOM 4780 C C . TYR A 1 590 ? 12.426 -22.919 15.818 1.00 89.62 590 TYR A C 1
ATOM 4782 O O . TYR A 1 590 ? 11.723 -22.114 16.422 1.00 89.62 590 TYR A O 1
ATOM 4790 N N . GLU A 1 591 ? 12.667 -22.800 14.509 1.00 88.38 591 GLU A N 1
ATOM 4791 C CA . GLU A 1 591 ? 12.213 -21.650 13.707 1.00 88.38 591 GLU A CA 1
ATOM 4792 C C . GLU A 1 591 ? 10.684 -21.616 13.546 1.00 88.38 591 GLU A C 1
ATOM 4794 O O . GLU A 1 591 ? 10.066 -20.556 13.612 1.00 88.38 591 GLU A O 1
ATOM 4799 N N . SER A 1 592 ? 10.049 -22.781 13.384 1.00 89.81 592 SER A N 1
ATOM 4800 C CA . SER A 1 592 ? 8.595 -22.886 13.184 1.00 89.81 592 SER A CA 1
ATOM 4801 C C . SER A 1 592 ? 7.770 -22.643 14.452 1.00 89.81 592 SER A C 1
ATOM 4803 O O . SER A 1 592 ? 6.562 -22.406 14.371 1.00 89.81 592 SER A O 1
ATOM 4805 N N . THR A 1 593 ? 8.407 -22.685 15.625 1.00 90.38 593 THR A N 1
ATOM 4806 C CA . THR A 1 593 ? 7.735 -22.670 16.928 1.00 90.38 593 THR A CA 1
ATOM 4807 C C . THR A 1 593 ? 6.854 -21.437 17.126 1.00 90.38 593 THR A C 1
ATOM 4809 O O . THR A 1 593 ? 5.702 -21.579 17.536 1.00 90.38 593 THR A O 1
ATOM 4812 N N . ILE A 1 594 ? 7.351 -20.236 16.809 1.00 89.00 594 ILE A N 1
ATOM 4813 C CA . ILE A 1 594 ? 6.584 -18.993 16.993 1.00 89.00 594 ILE A CA 1
ATOM 4814 C C . ILE A 1 594 ? 5.338 -19.001 16.105 1.00 89.00 594 ILE A C 1
ATOM 4816 O O . ILE A 1 594 ? 4.242 -18.711 16.588 1.00 89.00 594 ILE A O 1
ATOM 4820 N N . PHE A 1 595 ? 5.495 -19.364 14.828 1.00 90.62 595 PHE A N 1
ATOM 4821 C CA . PHE A 1 595 ? 4.395 -19.385 13.867 1.00 90.62 595 PHE A CA 1
ATOM 4822 C C . PHE A 1 595 ? 3.315 -20.396 14.262 1.00 90.62 595 PHE A C 1
ATOM 4824 O O . PHE A 1 595 ? 2.157 -20.017 14.398 1.00 90.62 595 PHE A O 1
ATOM 4831 N N . ILE A 1 596 ? 3.687 -21.656 14.509 1.00 91.25 596 ILE A N 1
ATOM 4832 C CA . ILE A 1 596 ? 2.734 -22.728 14.836 1.00 91.25 596 ILE A CA 1
ATOM 4833 C C . ILE A 1 596 ? 2.004 -22.431 16.149 1.00 91.25 596 ILE A C 1
ATOM 4835 O O . ILE A 1 596 ? 0.788 -22.600 16.247 1.00 91.25 596 ILE A O 1
ATOM 4839 N N . ASN A 1 597 ? 2.735 -21.958 17.160 1.00 89.75 597 ASN A N 1
ATOM 4840 C CA . ASN A 1 597 ? 2.144 -21.595 18.440 1.00 89.75 597 ASN A CA 1
ATOM 4841 C C . ASN A 1 597 ? 1.153 -20.428 18.294 1.00 89.75 597 ASN A C 1
ATOM 4843 O O . ASN A 1 597 ? 0.057 -20.476 18.847 1.00 89.75 597 ASN A O 1
ATOM 4847 N N . THR A 1 598 ? 1.506 -19.412 17.503 1.00 86.56 598 THR A N 1
ATOM 4848 C CA . THR A 1 598 ? 0.635 -18.259 17.228 1.00 86.56 598 THR A CA 1
ATOM 4849 C C . THR A 1 598 ? -0.582 -18.653 16.385 1.00 86.56 598 THR A C 1
ATOM 4851 O O . THR A 1 598 ? -1.687 -18.223 16.698 1.00 86.56 598 THR A O 1
ATOM 4854 N N . HIS A 1 599 ? -0.415 -19.522 15.381 1.00 87.38 599 HIS A N 1
ATOM 4855 C CA . HIS A 1 599 ? -1.512 -20.098 14.589 1.00 87.38 599 HIS A CA 1
ATOM 4856 C C . HIS A 1 599 ? -2.546 -20.773 15.495 1.00 87.38 599 HIS A C 1
ATOM 4858 O O . HIS A 1 599 ? -3.729 -20.441 15.425 1.00 87.38 599 HIS A O 1
ATOM 4864 N N . TYR A 1 600 ? -2.094 -21.637 16.411 1.00 84.31 600 TYR A N 1
ATOM 4865 C CA . TYR A 1 600 ? -2.979 -22.311 17.363 1.00 84.31 600 TYR A CA 1
ATOM 4866 C C . TYR A 1 600 ? -3.731 -21.316 18.254 1.00 84.31 600 TYR A C 1
ATOM 4868 O O . TYR A 1 600 ? -4.944 -21.428 18.427 1.00 84.31 600 TYR A O 1
ATOM 4876 N N . LEU A 1 601 ? -3.023 -20.337 18.829 1.00 80.06 601 LEU A N 1
ATOM 4877 C CA . LEU A 1 601 ? -3.629 -19.340 19.714 1.00 80.06 601 LEU A CA 1
ATOM 4878 C C . LEU A 1 601 ? -4.672 -18.492 18.981 1.00 80.06 601 LEU A C 1
ATOM 4880 O O . LEU A 1 601 ? -5.763 -18.298 19.511 1.00 80.06 601 LEU A O 1
ATOM 4884 N N . ASN A 1 602 ? -4.377 -18.048 17.758 1.00 75.81 602 ASN A N 1
ATOM 4885 C CA . ASN A 1 602 ? -5.325 -17.299 16.933 1.00 75.81 602 ASN A CA 1
ATOM 4886 C C . ASN A 1 602 ? -6.571 -18.141 16.637 1.00 75.81 602 ASN A C 1
ATOM 4888 O O . ASN A 1 602 ? -7.696 -17.698 16.863 1.00 75.81 602 ASN A O 1
ATOM 4892 N N . PHE A 1 603 ? -6.372 -19.397 16.236 1.00 73.50 603 PHE A N 1
ATOM 4893 C CA . PHE A 1 603 ? -7.464 -20.326 15.963 1.00 73.50 603 PHE A CA 1
ATOM 4894 C C . PHE A 1 603 ? -8.330 -20.617 17.208 1.00 73.50 603 PHE A C 1
ATOM 4896 O O . PHE A 1 603 ? -9.556 -20.747 17.107 1.00 73.50 603 PHE A O 1
ATOM 4903 N N . PHE A 1 604 ? -7.721 -20.654 18.400 1.00 69.06 604 PHE A N 1
ATOM 4904 C CA . PHE A 1 604 ? -8.424 -20.771 19.682 1.00 69.06 604 PHE A CA 1
ATOM 4905 C C . PHE A 1 604 ? -9.234 -19.512 20.021 1.00 69.06 604 PHE A C 1
ATOM 4907 O O . PHE A 1 604 ? -10.420 -19.621 20.343 1.00 69.06 604 PHE A O 1
ATOM 4914 N N . ILE A 1 605 ? -8.620 -18.327 19.934 1.00 63.28 605 ILE A N 1
ATOM 4915 C CA . ILE A 1 605 ? -9.232 -17.034 20.295 1.00 63.28 605 ILE A CA 1
ATOM 4916 C C . ILE A 1 605 ? -10.453 -16.727 19.421 1.00 63.28 605 ILE A C 1
ATOM 4918 O O . ILE A 1 605 ? -11.467 -16.240 19.923 1.00 63.28 605 ILE A O 1
ATOM 4922 N N . GLU A 1 606 ? -10.421 -17.094 18.139 1.00 61.12 606 GLU A N 1
ATOM 4923 C CA . GLU A 1 606 ? -11.570 -16.937 17.239 1.00 61.12 606 GLU A CA 1
ATOM 4924 C C . GLU A 1 606 ? -12.796 -17.777 17.666 1.00 61.12 606 GLU A C 1
ATOM 4926 O O . GLU A 1 606 ? -13.897 -17.602 17.138 1.00 61.12 606 GLU A O 1
ATOM 4931 N N . GLY A 1 607 ? -12.658 -18.662 18.663 1.00 52.69 607 GLY A N 1
ATOM 4932 C CA . GLY A 1 607 ? -13.719 -19.543 19.156 1.00 52.69 607 GLY A CA 1
ATOM 4933 C C . GLY A 1 607 ? -14.030 -20.694 18.201 1.00 52.69 607 GLY A C 1
ATOM 4934 O O . GLY A 1 607 ? -15.066 -21.347 18.333 1.00 52.69 607 GLY A O 1
ATOM 4935 N N . ARG A 1 608 ? -13.147 -20.943 17.228 1.00 53.31 608 ARG A N 1
ATOM 4936 C CA . ARG A 1 608 ? -13.350 -21.921 16.154 1.00 53.31 608 ARG A CA 1
ATOM 4937 C C . ARG A 1 608 ? -12.996 -23.352 16.560 1.00 53.31 608 ARG A C 1
ATOM 4939 O O . ARG A 1 608 ? -13.482 -24.279 15.928 1.00 53.31 608 ARG A O 1
ATOM 4946 N N . ILE A 1 609 ? -12.285 -23.546 17.673 1.00 47.41 609 ILE A N 1
ATOM 4947 C CA . ILE A 1 609 ? -11.979 -24.880 18.227 1.00 47.41 609 ILE A CA 1
ATOM 4948 C C . ILE A 1 609 ? -13.219 -25.565 18.835 1.00 47.41 609 ILE A C 1
ATOM 4950 O O . ILE A 1 609 ? -13.295 -26.789 18.854 1.00 47.41 609 ILE A O 1
ATOM 4954 N N . ASN A 1 610 ? -14.246 -24.803 19.239 1.00 40.72 610 ASN A N 1
ATOM 4955 C CA . ASN A 1 610 ? -15.526 -25.370 19.695 1.00 40.72 610 ASN A CA 1
ATOM 4956 C C . ASN A 1 610 ? -16.419 -25.889 18.548 1.00 40.72 610 ASN A C 1
ATOM 4958 O O . ASN A 1 610 ? -17.520 -26.372 18.810 1.00 40.72 610 ASN A O 1
ATOM 4962 N N . ARG A 1 611 ? -15.977 -25.794 17.286 1.00 49.50 611 ARG A N 1
ATOM 4963 C CA . ARG A 1 611 ? -16.587 -26.499 16.152 1.00 49.50 611 ARG A CA 1
ATOM 4964 C C . ARG A 1 611 ? -15.772 -27.761 15.895 1.00 49.50 611 ARG A C 1
ATOM 4966 O O . ARG A 1 611 ? -14.747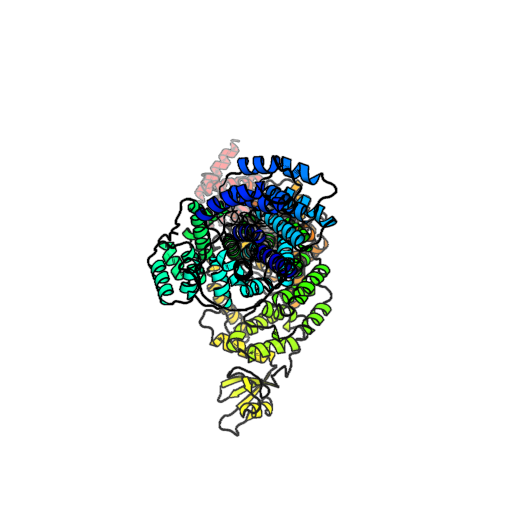 -27.638 15.252 1.00 49.50 611 ARG A O 1
ATOM 4973 N N . ASP A 1 612 ? -16.197 -28.914 16.415 1.00 49.56 612 ASP A N 1
ATOM 4974 C CA . ASP A 1 612 ? -15.724 -30.283 16.113 1.00 49.56 612 ASP A CA 1
ATOM 4975 C C . ASP A 1 612 ? -14.459 -30.395 15.221 1.00 49.56 612 ASP A C 1
ATOM 4977 O O . ASP A 1 612 ? -14.514 -30.924 14.107 1.00 49.56 612 ASP A O 1
ATOM 4981 N N . VAL A 1 613 ? -13.302 -29.891 15.676 1.00 60.19 613 VAL A N 1
ATOM 4982 C CA . VAL A 1 613 ? -12.045 -30.043 14.933 1.00 60.19 613 VAL A CA 1
ATOM 4983 C C . VAL A 1 613 ? -11.590 -31.471 15.162 1.00 60.19 613 VAL A C 1
ATOM 4985 O O . VAL A 1 613 ? -11.059 -31.809 16.219 1.00 60.19 613 VAL A O 1
ATOM 4988 N N . ILE A 1 614 ? -11.850 -32.330 14.182 1.00 66.75 614 ILE A N 1
ATOM 4989 C CA . ILE A 1 614 ? -11.406 -33.720 14.211 1.00 66.75 614 ILE A CA 1
ATOM 4990 C C . ILE A 1 614 ? -9.905 -33.715 13.918 1.00 66.75 614 ILE A C 1
ATOM 4992 O O . ILE A 1 614 ? -9.489 -33.625 12.762 1.00 66.75 614 ILE A O 1
ATOM 4996 N N . THR A 1 615 ? -9.094 -33.759 14.974 1.00 74.75 615 THR A N 1
ATOM 4997 C CA . THR A 1 615 ? -7.654 -33.986 14.852 1.00 74.75 615 THR A CA 1
ATOM 4998 C C . THR A 1 615 ? -7.379 -35.456 14.559 1.00 74.75 615 THR A C 1
ATOM 5000 O O . THR A 1 615 ? -8.154 -36.343 14.924 1.00 74.75 615 THR A O 1
ATOM 5003 N N . SER A 1 616 ? -6.285 -35.720 13.851 1.00 80.75 616 SER A N 1
ATOM 5004 C CA . SER A 1 616 ? -5.952 -37.074 13.415 1.00 80.75 616 SER A CA 1
ATOM 5005 C C . SER A 1 616 ? -5.202 -37.822 14.514 1.00 80.75 616 SER A C 1
ATOM 5007 O O . SER A 1 616 ? -4.383 -37.235 15.211 1.00 80.75 616 SER A O 1
ATOM 5009 N N . ASP A 1 617 ? -5.390 -39.135 14.639 1.00 79.94 617 ASP A N 1
ATOM 5010 C CA . ASP A 1 617 ? -4.521 -39.951 15.507 1.00 79.94 617 ASP A CA 1
ATOM 5011 C C . ASP A 1 617 ? -3.116 -40.130 14.892 1.00 79.94 617 ASP A C 1
ATOM 5013 O O . ASP A 1 617 ? -2.119 -40.284 15.600 1.00 79.94 617 ASP A O 1
ATOM 5017 N N . ALA A 1 618 ? -3.039 -40.083 13.557 1.00 81.50 618 ALA A N 1
ATOM 5018 C CA . ALA A 1 618 ? -1.818 -40.140 12.762 1.00 81.50 618 ALA A CA 1
ATOM 5019 C C . ALA A 1 618 ? -1.974 -39.287 11.494 1.00 81.50 618 ALA A C 1
ATOM 5021 O O . ALA A 1 618 ? -3.033 -39.287 10.866 1.00 81.50 618 ALA A O 1
ATOM 5022 N N . VAL A 1 619 ? -0.915 -38.581 11.097 1.00 87.31 619 VAL A N 1
ATOM 5023 C CA . VAL A 1 619 ? -0.962 -37.619 9.983 1.00 87.31 619 VAL A CA 1
ATOM 5024 C C . VAL A 1 619 ? 0.428 -37.406 9.384 1.00 87.31 619 VAL A C 1
ATOM 5026 O O . VAL A 1 619 ? 1.438 -37.322 10.087 1.00 87.31 619 VAL A O 1
ATOM 5029 N N . GLY A 1 620 ? 0.487 -37.362 8.051 1.00 83.69 620 GLY A N 1
ATOM 5030 C CA . GLY A 1 620 ? 1.734 -37.202 7.304 1.00 83.69 620 GLY A CA 1
ATOM 5031 C C . GLY A 1 620 ? 2.787 -38.268 7.648 1.00 83.69 620 GLY A C 1
ATOM 5032 O O . GLY A 1 620 ? 2.608 -39.474 7.406 1.00 83.69 620 GLY A O 1
ATOM 5033 N N . CYS A 1 621 ? 3.920 -37.810 8.186 1.00 85.06 621 CYS A N 1
ATOM 5034 C CA . CYS A 1 621 ? 5.031 -38.654 8.627 1.00 85.06 621 CYS A CA 1
ATOM 5035 C C . CYS A 1 621 ? 4.899 -39.147 10.078 1.00 85.06 621 CYS A C 1
ATOM 5037 O O . CYS A 1 621 ? 5.642 -40.050 10.461 1.00 85.06 621 CYS A O 1
ATOM 5039 N N . VAL A 1 622 ? 3.964 -38.611 10.869 1.00 90.06 622 VAL A N 1
ATOM 5040 C CA . VAL A 1 622 ? 3.784 -38.953 12.287 1.00 90.06 622 VAL A CA 1
ATOM 5041 C C . VAL A 1 622 ? 2.871 -40.171 12.426 1.00 90.06 622 VAL A C 1
ATOM 5043 O O . VAL A 1 622 ? 1.755 -40.197 11.912 1.00 90.06 622 VAL A O 1
ATOM 5046 N N . LEU A 1 623 ? 3.363 -41.186 13.136 1.00 88.50 623 LEU A N 1
ATOM 5047 C CA . LEU A 1 623 ? 2.653 -42.425 13.456 1.00 88.50 623 LEU A CA 1
ATOM 5048 C C . LEU A 1 623 ? 1.815 -42.305 14.728 1.00 88.50 623 LEU A C 1
ATOM 5050 O O . LEU A 1 623 ? 0.721 -42.854 14.787 1.00 88.50 623 LEU A O 1
ATOM 5054 N N . LYS A 1 624 ? 2.360 -41.649 15.758 1.00 89.19 624 LYS A N 1
ATOM 5055 C CA . LYS A 1 624 ? 1.719 -41.480 17.068 1.00 89.19 624 LYS A CA 1
ATOM 5056 C C . LYS A 1 624 ? 2.373 -40.317 17.811 1.00 89.19 624 LYS A C 1
ATOM 5058 O O . LYS A 1 624 ? 3.593 -40.170 17.741 1.00 89.19 624 LYS A O 1
ATOM 5063 N N . ALA A 1 625 ? 1.600 -39.531 18.554 1.00 91.56 625 ALA A N 1
ATOM 5064 C CA . ALA A 1 625 ? 2.137 -38.556 19.498 1.00 91.56 625 ALA A CA 1
ATOM 5065 C C . ALA A 1 625 ? 1.858 -38.998 20.939 1.00 91.56 625 ALA A C 1
ATOM 5067 O O . ALA A 1 625 ? 0.767 -39.466 21.267 1.00 91.56 625 ALA A O 1
ATOM 5068 N N . VAL A 1 626 ? 2.867 -38.900 21.803 1.00 91.56 626 VAL A N 1
ATOM 5069 C CA . VAL A 1 626 ? 2.815 -39.472 23.155 1.00 91.56 626 VAL A CA 1
ATOM 5070 C C . VAL A 1 626 ? 3.375 -38.513 24.192 1.00 91.56 626 VAL A C 1
ATOM 5072 O O . VAL A 1 626 ? 4.403 -37.870 23.974 1.00 91.56 626 VAL A O 1
ATOM 5075 N N . LYS A 1 627 ? 2.715 -38.461 25.350 1.00 91.56 627 LYS A N 1
ATOM 5076 C CA . LYS A 1 627 ? 3.234 -37.861 26.577 1.00 91.56 627 LYS A CA 1
ATOM 5077 C C . LYS A 1 627 ? 3.655 -38.988 27.510 1.00 91.56 627 LYS A C 1
ATOM 5079 O O . LYS A 1 627 ? 2.848 -39.848 27.857 1.00 91.56 627 LYS A O 1
ATOM 5084 N N . TYR A 1 628 ? 4.914 -38.998 27.919 1.00 89.81 628 TYR A N 1
ATOM 5085 C CA . TYR A 1 628 ? 5.474 -40.060 28.748 1.00 89.81 628 TYR A CA 1
ATOM 5086 C C . TYR A 1 628 ? 6.409 -39.497 29.812 1.00 89.81 628 TYR A C 1
ATOM 5088 O O . TYR A 1 628 ? 6.937 -38.389 29.693 1.00 89.81 628 TYR A O 1
ATOM 5096 N N . LYS A 1 629 ? 6.619 -40.270 30.872 1.00 87.81 629 LYS A N 1
ATOM 5097 C CA . LYS A 1 629 ? 7.544 -39.945 31.950 1.00 87.81 629 LYS A CA 1
ATOM 5098 C C . LYS A 1 629 ? 8.794 -40.791 31.803 1.00 87.81 629 LYS A C 1
ATOM 5100 O O . LYS A 1 629 ? 8.713 -42.014 31.760 1.00 87.81 629 LYS A O 1
ATOM 5105 N N . LYS A 1 630 ? 9.954 -40.142 31.744 1.00 83.88 630 LYS A N 1
ATOM 5106 C CA . LYS A 1 630 ? 11.266 -40.794 31.677 1.00 83.88 630 LYS A CA 1
ATOM 5107 C C . LYS A 1 630 ? 12.138 -40.285 32.812 1.00 83.88 630 LYS A C 1
ATOM 5109 O O . LYS A 1 630 ? 12.378 -39.083 32.915 1.00 83.88 630 LYS A O 1
ATOM 5114 N N . ALA A 1 631 ? 12.615 -41.195 33.664 1.00 74.56 631 ALA A N 1
ATOM 5115 C CA . ALA A 1 631 ? 13.464 -40.861 34.815 1.00 74.56 631 ALA A CA 1
ATOM 5116 C C . ALA A 1 631 ? 12.889 -39.726 35.697 1.00 74.56 631 ALA A C 1
ATOM 5118 O O . ALA A 1 631 ? 13.613 -38.857 36.177 1.00 74.56 631 ALA A O 1
ATOM 5119 N N . GLY A 1 632 ? 11.564 -39.709 35.879 1.00 74.88 632 GLY A N 1
ATOM 5120 C CA . GLY A 1 632 ? 10.862 -38.703 36.678 1.00 74.88 632 GLY A CA 1
ATOM 5121 C C . GLY A 1 632 ? 10.443 -37.426 35.938 1.00 74.88 632 GLY A C 1
ATOM 5122 O O . GLY A 1 632 ? 9.602 -36.709 36.474 1.00 74.88 632 GLY A O 1
ATOM 5123 N N . LYS A 1 633 ? 10.949 -37.157 34.724 1.00 83.31 633 LYS A N 1
ATOM 5124 C CA . LYS A 1 633 ? 10.596 -35.971 33.920 1.00 83.31 633 LYS A CA 1
ATOM 5125 C C . LYS A 1 633 ? 9.520 -36.311 32.884 1.00 83.31 633 LYS A C 1
ATOM 5127 O O . LYS A 1 633 ? 9.651 -37.302 32.169 1.00 83.31 633 LYS A O 1
ATOM 5132 N N . GLU A 1 634 ? 8.476 -35.490 32.794 1.00 88.00 634 GLU A N 1
ATOM 5133 C CA . GLU A 1 634 ? 7.467 -35.592 31.732 1.00 88.00 634 GLU A CA 1
ATOM 5134 C C . GLU A 1 634 ? 8.020 -35.035 30.416 1.00 88.00 634 GLU A C 1
ATOM 5136 O O . GLU A 1 634 ? 8.732 -34.030 30.394 1.00 88.00 634 GLU A O 1
ATOM 5141 N N . THR A 1 635 ? 7.742 -35.705 29.304 1.00 87.94 635 THR A N 1
ATOM 5142 C CA . THR A 1 635 ? 8.174 -35.301 27.962 1.00 87.94 635 THR A CA 1
ATOM 5143 C C . THR A 1 635 ? 7.082 -35.639 26.957 1.00 87.94 635 THR A C 1
ATOM 5145 O O . THR A 1 635 ? 6.386 -36.643 27.099 1.00 87.94 635 THR A O 1
ATOM 5148 N N . ILE A 1 636 ? 6.923 -34.782 25.950 1.00 91.94 636 ILE A N 1
ATOM 5149 C CA . ILE A 1 636 ? 6.002 -34.986 24.830 1.00 91.94 636 ILE A CA 1
ATOM 5150 C C . ILE A 1 636 ? 6.843 -35.196 23.574 1.00 91.94 636 ILE A C 1
ATOM 5152 O O . ILE A 1 636 ? 7.811 -34.460 23.352 1.00 91.94 636 ILE A O 1
ATOM 5156 N N . SER A 1 637 ? 6.509 -36.204 22.770 1.00 90.94 637 SER A N 1
ATOM 5157 C CA . SER A 1 637 ? 7.232 -36.491 21.529 1.00 90.94 637 SER A CA 1
ATOM 5158 C C . SER A 1 637 ? 6.329 -37.004 20.409 1.00 90.94 637 SER A C 1
ATOM 5160 O O . SER A 1 637 ? 5.354 -37.719 20.646 1.00 90.94 637 SER A O 1
ATOM 5162 N N . LEU A 1 638 ? 6.703 -36.658 19.177 1.00 92.50 638 LEU A N 1
ATOM 5163 C CA . LEU A 1 638 ? 6.136 -37.161 17.932 1.00 92.50 638 LEU A CA 1
ATOM 5164 C C . LEU A 1 638 ? 6.953 -38.370 17.461 1.00 92.50 638 LEU A C 1
ATOM 5166 O O . LEU A 1 638 ? 8.166 -38.264 17.276 1.00 92.50 638 LEU A O 1
ATOM 5170 N N . ILE A 1 639 ? 6.299 -39.512 17.250 1.00 91.19 639 ILE A N 1
ATOM 5171 C CA . ILE A 1 639 ? 6.924 -40.700 16.662 1.00 91.19 639 ILE A CA 1
ATOM 5172 C C . ILE A 1 639 ? 6.737 -40.637 15.146 1.00 91.19 639 ILE A C 1
ATOM 5174 O O . ILE A 1 639 ? 5.601 -40.654 14.674 1.00 91.19 639 ILE A O 1
ATOM 5178 N N . VAL A 1 640 ? 7.827 -40.567 14.382 1.00 91.81 640 VAL A N 1
ATOM 5179 C CA . VAL A 1 640 ? 7.811 -40.414 12.916 1.00 91.81 640 VAL A CA 1
ATOM 5180 C C . VAL A 1 640 ? 8.250 -41.686 12.195 1.00 91.81 640 VAL A C 1
ATOM 5182 O O . VAL A 1 640 ? 9.062 -42.450 12.710 1.00 91.81 640 VAL A O 1
ATOM 5185 N N . LYS A 1 641 ? 7.732 -41.907 10.982 1.00 89.38 641 LYS A N 1
ATOM 5186 C CA . LYS A 1 641 ? 8.086 -43.046 10.118 1.00 89.38 641 LYS A CA 1
ATOM 5187 C C . LYS A 1 641 ? 9.586 -43.106 9.852 1.00 89.38 641 LYS A C 1
ATOM 5189 O O . LYS A 1 641 ? 10.231 -42.074 9.641 1.00 89.38 641 LYS A O 1
ATOM 5194 N N . LYS A 1 642 ? 10.118 -44.321 9.757 1.00 85.62 642 LYS A N 1
ATOM 5195 C CA . LYS A 1 642 ? 11.527 -44.545 9.424 1.00 85.62 642 LYS A CA 1
ATOM 5196 C C . LYS A 1 642 ? 11.897 -43.942 8.061 1.00 85.62 642 LYS A C 1
ATOM 5198 O O . LYS A 1 642 ? 11.197 -44.156 7.072 1.00 85.62 642 LYS A O 1
ATOM 5203 N N . GLY A 1 643 ? 13.019 -43.226 7.993 1.00 78.31 643 GLY A N 1
ATOM 5204 C CA . GLY A 1 643 ? 13.510 -42.544 6.791 1.00 78.31 643 GLY A CA 1
ATOM 5205 C C . GLY A 1 643 ? 12.917 -41.151 6.553 1.00 78.31 643 GLY A C 1
ATOM 5206 O O . GLY A 1 643 ? 13.181 -40.554 5.507 1.00 78.31 643 GLY A O 1
ATOM 5207 N N . THR A 1 644 ? 12.133 -40.619 7.496 1.00 83.12 644 THR A N 1
ATOM 5208 C CA . THR A 1 644 ? 11.627 -39.240 7.434 1.00 83.12 644 THR A CA 1
ATOM 5209 C C . THR A 1 644 ? 12.788 -38.255 7.577 1.00 83.12 644 THR A C 1
ATOM 5211 O O . THR A 1 644 ? 13.573 -38.345 8.517 1.00 83.12 644 THR A O 1
ATOM 5214 N N . LYS A 1 645 ? 12.902 -37.288 6.659 1.00 80.81 645 LYS A N 1
ATOM 5215 C CA . LYS A 1 645 ? 13.865 -36.188 6.802 1.00 80.81 645 LYS A CA 1
ATOM 5216 C C . LYS A 1 645 ? 13.384 -35.252 7.910 1.00 80.81 645 LYS A C 1
ATOM 5218 O O . LYS A 1 645 ? 12.368 -34.593 7.731 1.00 80.81 645 LYS A O 1
ATOM 5223 N N . HIS A 1 646 ? 14.113 -35.194 9.018 1.00 82.94 646 HIS A N 1
ATOM 5224 C CA . HIS A 1 646 ? 13.834 -34.277 10.118 1.00 82.94 646 HIS A CA 1
ATOM 5225 C C . HIS A 1 646 ? 15.134 -33.754 10.740 1.00 82.94 646 HIS A C 1
ATOM 5227 O O . HIS A 1 646 ? 16.183 -34.404 10.663 1.00 82.94 646 HIS A O 1
ATOM 5233 N N . GLU A 1 647 ? 15.068 -32.602 11.399 1.00 81.06 647 GLU A N 1
ATOM 5234 C CA . GLU A 1 647 ? 16.166 -32.126 12.242 1.00 81.06 647 GLU A CA 1
ATOM 5235 C C . GLU A 1 647 ? 16.259 -32.970 13.529 1.00 81.06 647 GLU A C 1
ATOM 5237 O O . GLU A 1 647 ? 15.279 -33.570 13.981 1.00 81.06 647 GLU A O 1
ATOM 5242 N N . LYS A 1 648 ? 17.447 -33.082 14.135 1.00 78.06 648 LYS A N 1
ATOM 5243 C CA . LYS A 1 648 ? 17.589 -33.785 15.419 1.00 78.06 648 LYS A CA 1
ATOM 5244 C C . LYS A 1 648 ? 16.983 -32.936 16.533 1.00 78.06 648 LYS A C 1
ATOM 5246 O O . LYS A 1 648 ? 17.546 -31.909 16.891 1.00 78.06 648 LYS A O 1
ATOM 5251 N N . ASN A 1 649 ? 15.889 -33.406 17.124 1.00 84.56 649 ASN A N 1
ATOM 5252 C CA . ASN A 1 649 ? 15.192 -32.709 18.200 1.00 84.56 649 ASN A CA 1
ATOM 5253 C C . ASN A 1 649 ? 14.713 -33.708 19.274 1.00 84.56 649 ASN A C 1
ATOM 5255 O O . ASN A 1 649 ? 14.262 -34.795 18.915 1.00 84.56 649 ASN A O 1
ATOM 5259 N N . PRO A 1 650 ? 14.791 -33.378 20.580 1.00 84.19 650 PRO A N 1
ATOM 5260 C CA . PRO A 1 650 ? 14.360 -34.274 21.660 1.00 84.19 650 PRO A CA 1
ATOM 5261 C C . PRO A 1 650 ? 12.868 -34.642 21.626 1.00 84.19 650 PRO A C 1
ATOM 5263 O O . PRO A 1 650 ? 12.481 -35.634 22.237 1.00 84.19 650 PRO A O 1
ATOM 5266 N N . HIS A 1 651 ? 12.043 -33.873 20.916 1.00 90.00 651 HIS A N 1
ATOM 5267 C CA . HIS A 1 651 ? 10.609 -34.097 20.767 1.00 90.00 651 HIS A CA 1
ATOM 5268 C C . HIS A 1 651 ? 10.235 -34.902 19.512 1.00 90.00 651 HIS A C 1
ATOM 5270 O O . HIS A 1 651 ? 9.050 -35.127 19.280 1.00 90.00 651 HIS A O 1
ATOM 5276 N N . ILE A 1 652 ? 11.203 -35.349 18.704 1.00 90.50 652 ILE A N 1
ATOM 5277 C CA . ILE A 1 652 ? 10.965 -36.176 17.512 1.00 90.50 652 ILE A CA 1
ATOM 5278 C C . ILE A 1 652 ? 11.715 -37.501 17.676 1.00 90.50 652 ILE A C 1
ATOM 5280 O O . ILE A 1 652 ? 12.931 -37.519 17.863 1.00 90.50 652 ILE A O 1
ATOM 5284 N N . ILE A 1 653 ? 10.994 -38.621 17.601 1.00 89.12 653 ILE A N 1
ATOM 5285 C CA . ILE A 1 653 ? 11.554 -39.971 17.730 1.00 89.12 653 ILE A CA 1
ATOM 5286 C C . ILE A 1 653 ? 11.274 -40.747 16.443 1.00 89.12 653 ILE A C 1
ATOM 5288 O O . ILE A 1 653 ? 10.125 -40.934 16.060 1.00 89.12 653 ILE A O 1
ATOM 5292 N N . GLU A 1 654 ? 12.321 -41.230 15.783 1.00 88.56 654 GLU A N 1
ATOM 5293 C CA . GLU A 1 654 ? 12.183 -42.057 14.582 1.00 88.56 654 GLU A CA 1
ATOM 5294 C C . GLU A 1 654 ? 11.786 -43.504 14.928 1.00 88.56 654 GLU A C 1
ATOM 5296 O O . GLU A 1 654 ? 12.303 -44.093 15.882 1.00 88.56 654 GLU A O 1
ATOM 5301 N N . GLU A 1 655 ? 10.886 -44.079 14.132 1.00 86.19 655 GLU A N 1
ATOM 5302 C CA . GLU A 1 655 ? 10.468 -45.481 14.190 1.00 86.19 655 GLU A CA 1
ATOM 5303 C C . GLU A 1 655 ? 11.660 -46.448 14.038 1.00 86.19 655 GLU A C 1
ATOM 5305 O O . GLU A 1 655 ? 12.493 -46.326 13.133 1.00 86.19 655 GLU A O 1
ATOM 5310 N N . GLY A 1 656 ? 11.728 -47.448 14.921 1.00 78.69 656 GLY A N 1
ATOM 5311 C CA . GLY A 1 656 ? 12.849 -48.385 15.036 1.00 78.69 656 GLY A CA 1
ATOM 5312 C C . GLY A 1 656 ? 13.919 -47.954 16.045 1.00 78.69 656 GLY A C 1
ATOM 5313 O O . GLY A 1 656 ? 14.928 -48.643 16.207 1.00 78.69 656 GLY A O 1
ATOM 5314 N N . ASN A 1 657 ? 13.719 -46.828 16.738 1.00 82.62 657 ASN A N 1
ATOM 5315 C CA . ASN A 1 657 ? 14.428 -46.511 17.975 1.00 82.62 657 ASN A CA 1
ATOM 5316 C C . ASN A 1 657 ? 13.845 -47.339 19.136 1.00 82.62 657 ASN A C 1
ATOM 5318 O O . ASN A 1 657 ? 12.626 -47.490 19.223 1.00 82.62 657 ASN A O 1
ATOM 5322 N N . ILE A 1 658 ? 14.694 -47.786 20.070 1.00 81.62 658 ILE A N 1
ATOM 5323 C CA . ILE A 1 658 ? 14.312 -48.520 21.293 1.00 81.62 658 ILE A CA 1
ATOM 5324 C C . ILE A 1 658 ? 13.115 -47.857 21.998 1.00 81.62 658 ILE A C 1
ATOM 5326 O O . ILE A 1 658 ? 12.131 -48.524 22.307 1.00 81.62 658 ILE A O 1
ATOM 5330 N N . TYR A 1 659 ? 13.143 -46.529 22.172 1.00 81.19 659 TYR A N 1
ATOM 5331 C CA . TYR A 1 659 ? 12.041 -45.800 22.809 1.00 81.19 659 TYR A CA 1
ATOM 5332 C C . TYR A 1 659 ? 10.767 -45.772 21.956 1.00 81.19 659 TYR A C 1
ATOM 5334 O O . TYR A 1 659 ? 9.674 -45.864 22.509 1.00 81.19 659 TYR A O 1
ATOM 5342 N N . SER A 1 660 ? 10.881 -45.670 20.626 1.00 85.12 660 SER A N 1
ATOM 5343 C CA . SER A 1 660 ? 9.707 -45.699 19.740 1.00 85.12 660 SER A CA 1
ATOM 5344 C C . SER A 1 660 ? 9.006 -47.056 19.790 1.00 85.12 660 SER A C 1
ATOM 5346 O O . SER A 1 660 ? 7.795 -47.109 19.990 1.00 85.12 660 SER A O 1
ATOM 5348 N N . ASP A 1 661 ? 9.766 -48.153 19.719 1.00 84.38 661 ASP A N 1
ATOM 5349 C CA . ASP A 1 661 ? 9.224 -49.512 19.716 1.00 84.38 661 ASP A CA 1
ATOM 5350 C C . ASP A 1 661 ? 8.551 -49.855 21.053 1.00 84.38 661 ASP A C 1
ATOM 5352 O O . ASP A 1 661 ? 7.588 -50.624 21.083 1.00 84.38 661 ASP A O 1
ATOM 5356 N N . MET A 1 662 ? 9.038 -49.280 22.158 1.00 83.62 662 MET A N 1
ATOM 5357 C CA . MET A 1 662 ? 8.406 -49.378 23.476 1.00 83.62 662 MET A CA 1
ATOM 5358 C C . MET A 1 662 ? 7.119 -48.556 23.565 1.00 83.62 662 MET A C 1
ATOM 5360 O O . MET A 1 662 ? 6.071 -49.098 23.910 1.00 83.62 662 MET A O 1
ATOM 5364 N N . LEU A 1 663 ? 7.177 -47.259 23.244 1.00 86.94 663 LEU A N 1
ATOM 5365 C CA . LEU A 1 663 ? 6.047 -46.329 23.384 1.00 86.94 663 LEU A CA 1
ATOM 5366 C C . LEU A 1 663 ? 4.884 -46.660 22.435 1.00 86.94 663 LEU A C 1
ATOM 5368 O O . LEU A 1 663 ? 3.727 -46.361 22.738 1.00 86.94 663 LEU A O 1
ATOM 5372 N N . LEU A 1 664 ? 5.165 -47.307 21.300 1.00 85.56 664 LEU A N 1
ATOM 5373 C CA . LEU A 1 664 ? 4.135 -47.821 20.397 1.00 85.56 664 LEU A CA 1
ATOM 5374 C C . LEU A 1 664 ? 3.395 -49.046 20.968 1.00 85.56 664 LEU A C 1
ATOM 5376 O O . LEU A 1 664 ? 2.240 -49.256 20.601 1.00 85.56 664 LEU A O 1
ATOM 5380 N N . LYS A 1 665 ? 4.021 -49.833 21.859 1.00 84.88 665 LYS A N 1
ATOM 5381 C CA . LYS A 1 665 ? 3.435 -51.049 22.461 1.00 84.88 665 LYS A CA 1
ATOM 5382 C C . LYS A 1 665 ? 2.696 -50.798 23.776 1.00 84.88 665 LYS A C 1
ATOM 5384 O O . LYS A 1 665 ? 1.773 -51.548 24.076 1.00 84.88 665 LYS A O 1
ATOM 5389 N N . LEU A 1 666 ? 3.111 -49.791 24.543 1.00 84.38 666 LEU A N 1
ATOM 5390 C CA . LEU A 1 666 ? 2.514 -49.463 25.840 1.00 84.38 666 LEU A CA 1
ATOM 5391 C C . LEU A 1 666 ? 1.084 -48.924 25.701 1.00 84.38 666 LEU A C 1
ATOM 5393 O O . LEU A 1 666 ? 0.784 -48.140 24.792 1.00 84.38 666 LEU A O 1
ATOM 5397 N N . GLN A 1 667 ? 0.219 -49.310 26.639 1.00 84.38 667 GLN A N 1
ATOM 5398 C CA . GLN A 1 667 ? -1.083 -48.683 26.857 1.00 84.38 667 GLN A CA 1
ATOM 5399 C C . GLN A 1 667 ? -0.969 -47.514 27.842 1.00 84.38 667 GLN A C 1
ATOM 5401 O O . GLN A 1 667 ? -0.038 -47.423 28.641 1.00 84.38 667 GLN A O 1
ATOM 5406 N N . THR A 1 668 ? -1.916 -46.581 27.774 1.00 85.12 668 THR A N 1
ATOM 5407 C CA . THR A 1 668 ? -1.961 -45.416 28.666 1.00 85.12 668 THR A CA 1
ATOM 5408 C C . THR A 1 668 ? -2.023 -45.859 30.135 1.00 85.12 668 THR A C 1
ATOM 5410 O O . THR A 1 668 ? -2.919 -46.611 30.514 1.00 85.12 668 THR A O 1
ATOM 5413 N N . GLY A 1 669 ? -1.084 -45.388 30.957 1.00 80.69 669 GLY A N 1
ATOM 5414 C CA . GLY A 1 669 ? -0.912 -45.761 32.365 1.00 80.69 669 GLY A CA 1
ATOM 5415 C C . GLY A 1 669 ? -0.007 -46.976 32.611 1.00 80.69 669 GLY A C 1
ATOM 5416 O O . GLY A 1 669 ? 0.241 -47.312 33.768 1.00 80.69 669 GLY A O 1
ATOM 5417 N N . GLU A 1 670 ? 0.495 -47.643 31.565 1.00 83.62 670 GLU A N 1
ATOM 5418 C CA . GLU A 1 670 ? 1.454 -48.742 31.715 1.00 83.62 670 GLU A CA 1
ATOM 5419 C C . GLU A 1 670 ? 2.888 -48.225 31.901 1.00 83.62 670 GLU A C 1
ATOM 5421 O O . GLU A 1 670 ? 3.346 -47.296 31.224 1.00 83.62 670 GLU A O 1
ATOM 5426 N N . VAL A 1 671 ? 3.610 -48.876 32.816 1.00 81.31 671 VAL A N 1
ATOM 5427 C CA . VAL A 1 671 ? 5.018 -48.613 33.127 1.00 81.31 671 VAL A CA 1
ATOM 5428 C C . VAL A 1 671 ? 5.863 -49.757 32.582 1.00 81.31 671 VAL A C 1
ATOM 5430 O O . VAL A 1 671 ? 5.613 -50.922 32.893 1.00 81.31 671 VAL A O 1
ATOM 5433 N N . ASN A 1 672 ? 6.879 -49.426 31.788 1.00 79.00 672 ASN A N 1
ATOM 5434 C CA . ASN A 1 672 ? 7.922 -50.361 31.399 1.00 79.00 672 ASN A CA 1
ATOM 5435 C C . ASN A 1 672 ? 9.156 -50.167 32.290 1.00 79.00 672 ASN A C 1
ATOM 5437 O O . ASN A 1 672 ? 9.825 -49.134 32.216 1.00 79.00 672 ASN A O 1
ATOM 5441 N N . ASP A 1 673 ? 9.443 -51.189 33.097 1.00 72.38 673 ASP A N 1
ATOM 5442 C CA . ASP A 1 673 ? 10.586 -51.263 34.015 1.00 72.38 673 ASP A CA 1
ATOM 5443 C C . ASP A 1 673 ? 11.635 -52.306 33.569 1.00 72.38 673 ASP A C 1
ATOM 5445 O O . ASP A 1 673 ? 12.539 -52.647 34.333 1.00 72.38 673 ASP A O 1
ATOM 5449 N N . GLU A 1 674 ? 11.533 -52.854 32.350 1.00 59.03 674 GLU A N 1
ATOM 5450 C CA . GLU A 1 674 ? 12.399 -53.954 31.893 1.00 59.03 674 GLU A CA 1
ATOM 5451 C C . GLU A 1 674 ? 13.802 -53.495 31.429 1.00 59.03 674 GLU A C 1
ATOM 5453 O O . GLU A 1 674 ? 14.695 -54.327 31.259 1.00 59.03 674 GLU A O 1
ATOM 5458 N N . GLU A 1 675 ? 14.041 -52.184 31.281 1.00 60.78 675 GLU A N 1
ATOM 5459 C CA . GLU A 1 675 ? 15.329 -51.603 30.865 1.00 60.78 675 GLU A CA 1
ATOM 5460 C C . GLU A 1 675 ? 15.943 -50.627 31.898 1.00 60.78 675 GLU A C 1
ATOM 5462 O O . GLU A 1 675 ? 15.388 -50.356 32.957 1.00 60.78 675 GLU A O 1
ATOM 5467 N N . VAL A 1 676 ? 17.130 -50.072 31.601 1.00 59.53 676 VAL A N 1
ATOM 5468 C CA . VAL A 1 676 ? 17.905 -49.149 32.470 1.00 59.53 676 VAL A CA 1
ATOM 5469 C C . VAL A 1 676 ? 17.136 -47.863 32.840 1.00 59.53 676 VAL A C 1
ATOM 5471 O O . VAL A 1 676 ? 17.510 -47.157 33.778 1.00 59.53 676 VAL A O 1
ATOM 5474 N N . HIS A 1 677 ? 16.056 -47.546 32.126 1.00 64.00 677 HIS A N 1
ATOM 5475 C CA . HIS A 1 677 ? 15.217 -46.379 32.371 1.00 64.00 677 HIS A CA 1
ATOM 5476 C C . HIS A 1 677 ? 13.755 -46.794 32.507 1.00 64.00 677 HIS A C 1
ATOM 5478 O O . HIS A 1 677 ? 13.207 -47.404 31.596 1.00 64.00 677 HIS A O 1
ATOM 5484 N N . THR A 1 678 ? 13.120 -46.388 33.606 1.00 77.00 678 THR A N 1
ATOM 5485 C CA . THR A 1 678 ? 11.675 -46.529 33.790 1.00 77.00 678 THR A CA 1
ATOM 5486 C C . THR A 1 678 ? 10.950 -45.540 32.874 1.00 77.00 678 THR A C 1
ATOM 5488 O O . THR A 1 678 ? 11.244 -44.333 32.881 1.00 77.00 678 THR A O 1
ATOM 5491 N N . VAL A 1 679 ? 10.052 -46.061 32.035 1.00 83.75 679 VAL A N 1
ATOM 5492 C CA . VAL A 1 679 ? 9.250 -45.272 31.090 1.00 83.75 679 VAL A CA 1
ATOM 5493 C C . VAL A 1 679 ? 7.773 -45.569 31.314 1.00 83.75 679 VAL A C 1
ATOM 5495 O O . VAL A 1 679 ? 7.328 -46.697 31.136 1.00 83.75 679 VAL A O 1
ATOM 5498 N N . GLU A 1 680 ? 7.012 -44.545 31.682 1.00 87.06 680 GLU A N 1
ATOM 5499 C CA . GLU A 1 680 ? 5.561 -44.616 31.888 1.00 87.06 680 GLU A CA 1
ATOM 5500 C C . GLU A 1 680 ? 4.856 -43.829 30.784 1.00 87.06 680 GLU A C 1
ATOM 5502 O O . GLU A 1 680 ? 5.145 -42.644 30.593 1.00 87.06 680 GLU A O 1
ATOM 5507 N N . LEU A 1 681 ? 3.938 -44.462 30.051 1.00 88.06 681 LEU A N 1
ATOM 5508 C CA . LEU A 1 681 ? 3.113 -43.754 29.072 1.00 88.06 681 LEU A CA 1
ATOM 5509 C C . LEU A 1 681 ? 1.953 -43.066 29.801 1.00 88.06 681 LEU A C 1
ATOM 5511 O O . LEU A 1 681 ? 1.062 -43.737 30.308 1.00 88.06 681 LEU A O 1
ATOM 5515 N N . LEU A 1 682 ? 1.944 -41.734 29.838 1.00 88.94 682 LEU A N 1
ATOM 5516 C CA . LEU A 1 682 ? 0.930 -40.964 30.566 1.00 88.94 682 LEU A CA 1
ATOM 5517 C C . LEU A 1 682 ? -0.318 -40.723 29.723 1.00 88.94 682 LEU A C 1
ATOM 5519 O O . LEU A 1 682 ? -1.433 -40.836 30.222 1.00 88.94 682 LEU A O 1
ATOM 5523 N N . GLU A 1 683 ? -0.130 -40.373 28.451 1.00 90.06 683 GLU A N 1
ATOM 5524 C CA . GLU A 1 683 ? -1.217 -39.974 27.559 1.00 90.06 683 GLU A CA 1
ATOM 5525 C C . GLU A 1 683 ? -0.829 -40.199 26.091 1.00 90.06 683 GLU A C 1
ATOM 5527 O O . GLU A 1 683 ? 0.336 -40.054 25.707 1.00 90.06 683 GLU A O 1
ATOM 5532 N N . THR A 1 684 ? -1.814 -40.535 25.257 1.00 88.44 684 THR A N 1
ATOM 5533 C CA . THR A 1 684 ? -1.679 -40.498 23.795 1.00 88.44 684 THR A CA 1
ATOM 5534 C C . THR A 1 684 ? -2.410 -39.260 23.293 1.00 88.44 684 THR A C 1
ATOM 5536 O O . THR A 1 684 ? -3.579 -39.073 23.618 1.00 88.44 684 THR A O 1
ATOM 5539 N N . LEU A 1 685 ? -1.716 -38.419 22.532 1.00 88.81 685 LEU A N 1
ATOM 5540 C CA . LEU A 1 685 ? -2.225 -37.145 22.030 1.00 88.81 685 LEU A CA 1
ATOM 5541 C C . LEU A 1 685 ? -2.401 -37.225 20.510 1.00 88.81 685 LEU A C 1
ATOM 5543 O O . LEU A 1 685 ? -1.709 -37.997 19.845 1.00 88.81 685 LEU A O 1
ATOM 5547 N N . SER A 1 686 ? -3.265 -36.377 19.949 1.00 88.88 686 SER A N 1
ATOM 5548 C CA . SER A 1 686 ? -3.216 -36.115 18.505 1.00 88.88 686 SER A CA 1
ATOM 5549 C C . SER A 1 686 ? -1.939 -35.331 18.157 1.00 88.88 686 SER A C 1
ATOM 5551 O O . SER A 1 686 ? -1.485 -34.518 18.978 1.00 88.88 686 SER A O 1
ATOM 5553 N N . PRO A 1 687 ? -1.333 -35.535 16.972 1.00 90.69 687 PRO A N 1
ATOM 5554 C CA . PRO A 1 687 ? -0.123 -34.831 16.565 1.00 90.69 687 PRO A CA 1
ATOM 5555 C C . PRO A 1 687 ? -0.255 -33.308 16.619 1.00 90.69 687 PRO A C 1
ATOM 5557 O O . PRO A 1 687 ? 0.664 -32.663 17.118 1.00 90.69 687 PRO A O 1
ATOM 5560 N N . TYR A 1 688 ? -1.395 -32.733 16.220 1.00 88.06 688 TYR A N 1
ATOM 5561 C CA . TYR A 1 688 ? -1.639 -31.292 16.355 1.00 88.06 688 TYR A CA 1
ATOM 5562 C C . TYR A 1 688 ? -1.561 -30.781 17.806 1.00 88.06 688 TYR A C 1
ATOM 5564 O O . TYR A 1 688 ? -0.888 -29.788 18.085 1.00 88.06 688 TYR A O 1
ATOM 5572 N N . VAL A 1 689 ? -2.206 -31.471 18.754 1.00 87.06 689 VAL A N 1
ATOM 5573 C CA . VAL A 1 689 ? -2.201 -31.073 20.176 1.00 87.06 689 VAL A CA 1
ATOM 5574 C C . VAL A 1 689 ? -0.806 -31.224 20.778 1.00 87.06 689 VAL A C 1
ATOM 5576 O O . VAL A 1 689 ? -0.321 -30.333 21.479 1.00 87.06 689 VAL A O 1
ATOM 5579 N N . ALA A 1 690 ? -0.119 -32.326 20.469 1.00 90.75 690 ALA A N 1
ATOM 5580 C CA . ALA A 1 690 ? 1.262 -32.522 20.894 1.00 90.75 690 ALA A CA 1
ATOM 5581 C C . ALA A 1 690 ? 2.182 -31.422 20.348 1.00 90.75 690 ALA A C 1
ATOM 5583 O O . ALA A 1 690 ? 3.014 -30.898 21.089 1.00 90.75 690 ALA A O 1
ATOM 5584 N N . LEU A 1 691 ? 1.997 -31.031 19.086 1.00 92.19 691 LEU A N 1
ATOM 5585 C CA . LEU A 1 691 ? 2.750 -29.966 18.438 1.00 92.19 691 LEU A CA 1
ATOM 5586 C C . LEU A 1 691 ? 2.549 -28.611 19.137 1.00 92.19 691 LEU A C 1
ATOM 5588 O O . LEU A 1 691 ? 3.527 -27.906 19.386 1.00 92.19 691 LEU A O 1
ATOM 5592 N N . PHE A 1 692 ? 1.322 -28.263 19.538 1.00 89.88 692 PHE A N 1
ATOM 5593 C CA . PHE A 1 692 ? 1.064 -27.051 20.327 1.00 89.88 692 PHE A CA 1
ATOM 5594 C C . PHE A 1 692 ? 1.792 -27.062 21.680 1.00 89.88 692 PHE A C 1
ATOM 5596 O O . PHE A 1 692 ? 2.414 -26.067 22.061 1.00 89.88 692 PHE A O 1
ATOM 5603 N N . HIS A 1 693 ? 1.768 -28.186 22.401 1.00 89.12 693 HIS A N 1
ATOM 5604 C CA . HIS A 1 693 ? 2.478 -28.295 23.677 1.00 89.12 693 HIS A CA 1
ATOM 5605 C C . HIS A 1 693 ? 3.997 -28.214 23.512 1.00 89.12 693 HIS A C 1
ATOM 5607 O O . HIS A 1 693 ? 4.650 -27.495 24.267 1.00 89.12 693 HIS A O 1
ATOM 5613 N N . ILE A 1 694 ? 4.553 -28.918 22.522 1.00 92.44 694 ILE A N 1
ATOM 5614 C CA . ILE A 1 694 ? 5.992 -28.906 22.238 1.00 92.44 694 ILE A CA 1
ATOM 5615 C C . ILE A 1 694 ? 6.441 -27.491 21.858 1.00 92.44 694 ILE A C 1
ATOM 5617 O O . ILE A 1 694 ? 7.379 -26.966 22.452 1.00 92.44 694 ILE A O 1
ATOM 5621 N N . THR A 1 695 ? 5.748 -26.839 20.922 1.00 93.06 695 THR A N 1
ATOM 5622 C CA . THR A 1 695 ? 6.084 -25.469 20.500 1.00 93.06 695 THR A CA 1
ATOM 5623 C C . THR A 1 695 ? 5.920 -24.468 21.645 1.00 93.06 695 THR A C 1
ATOM 5625 O O . THR A 1 695 ? 6.776 -23.609 21.819 1.00 93.06 695 THR A O 1
ATOM 5628 N N . SER A 1 696 ? 4.907 -24.610 22.506 1.00 90.44 696 SER A N 1
ATOM 5629 C CA . SER A 1 696 ? 4.767 -23.773 23.710 1.00 90.44 696 SER A CA 1
ATOM 5630 C C . SER A 1 696 ? 5.957 -23.915 24.667 1.00 90.44 696 SER A C 1
ATOM 5632 O O . SER A 1 696 ? 6.435 -22.916 25.205 1.00 90.44 696 SER A O 1
ATOM 5634 N N . GLN A 1 697 ? 6.447 -25.143 24.874 1.00 89.56 697 GLN A N 1
ATOM 5635 C CA . GLN A 1 697 ? 7.622 -25.410 25.710 1.00 89.56 697 GLN A CA 1
ATOM 5636 C C . GLN A 1 697 ? 8.888 -24.813 25.093 1.00 89.56 697 GLN A C 1
ATOM 5638 O O . GLN A 1 697 ? 9.572 -24.044 25.762 1.00 89.56 697 GLN A O 1
ATOM 5643 N N . ILE A 1 698 ? 9.152 -25.089 23.810 1.00 90.19 698 ILE A N 1
ATOM 5644 C CA . ILE A 1 698 ? 10.317 -24.556 23.090 1.00 90.19 698 ILE A CA 1
ATOM 5645 C C . ILE A 1 698 ? 10.304 -23.022 23.108 1.00 90.19 698 ILE A C 1
ATOM 5647 O O . ILE A 1 698 ? 11.311 -22.410 23.451 1.00 90.19 698 ILE A O 1
ATOM 5651 N N . ARG A 1 699 ? 9.161 -22.391 22.803 1.00 90.25 699 ARG A N 1
ATOM 5652 C CA . ARG A 1 699 ? 9.016 -20.927 22.779 1.00 90.25 699 ARG A CA 1
ATOM 5653 C C . ARG A 1 699 ? 9.335 -20.316 24.137 1.00 90.25 699 ARG A C 1
ATOM 5655 O O . ARG A 1 699 ? 10.043 -19.321 24.204 1.00 90.25 699 ARG A O 1
ATOM 5662 N N . ASN A 1 700 ? 8.839 -20.926 25.215 1.00 89.06 700 ASN A N 1
ATOM 5663 C CA . ASN A 1 700 ? 9.091 -20.466 26.577 1.00 89.06 700 ASN A CA 1
ATOM 5664 C C . ASN A 1 700 ? 10.555 -20.670 27.004 1.00 89.06 700 ASN A C 1
ATOM 5666 O O . ASN A 1 700 ? 11.116 -19.806 27.667 1.00 89.06 700 ASN A O 1
ATOM 5670 N N . GLU A 1 701 ? 11.178 -21.790 26.628 1.00 87.12 701 GLU A N 1
ATOM 5671 C CA . GLU A 1 701 ? 12.593 -22.070 26.917 1.00 87.12 701 GLU A CA 1
ATOM 5672 C C . GLU A 1 701 ? 13.547 -21.155 26.134 1.00 87.12 701 GLU A C 1
ATOM 5674 O O . GLU A 1 701 ? 14.599 -20.782 26.652 1.00 87.12 701 GLU A O 1
ATOM 5679 N N . MET A 1 702 ? 13.184 -20.785 24.902 1.00 86.75 702 MET A N 1
ATOM 5680 C CA . MET A 1 702 ? 13.971 -19.898 24.040 1.00 86.75 702 MET A CA 1
ATOM 5681 C C . MET A 1 702 ? 13.738 -18.407 24.301 1.00 86.75 702 MET A C 1
ATOM 5683 O O . MET A 1 702 ? 14.505 -17.593 23.791 1.00 86.75 702 MET A O 1
ATOM 5687 N N . ASN A 1 703 ? 12.696 -18.033 25.049 1.00 84.19 703 ASN A N 1
ATOM 5688 C CA . ASN A 1 703 ? 12.359 -16.631 25.261 1.00 84.19 703 ASN A CA 1
ATOM 5689 C C . ASN A 1 703 ? 13.414 -15.935 26.142 1.00 84.19 703 ASN A C 1
ATOM 5691 O O . ASN A 1 703 ? 13.478 -16.140 27.355 1.00 84.19 703 ASN A O 1
ATOM 5695 N N . ASP A 1 704 ? 14.222 -15.073 25.527 1.00 82.44 704 ASP A N 1
ATOM 5696 C CA . ASP A 1 704 ? 15.250 -14.246 26.169 1.00 82.44 704 ASP A CA 1
ATOM 5697 C C . ASP A 1 704 ? 14.721 -12.884 26.665 1.00 82.44 704 ASP A C 1
ATOM 5699 O O . ASP A 1 704 ? 15.480 -12.058 27.178 1.00 82.44 704 ASP A O 1
ATOM 5703 N N . GLY A 1 705 ? 13.411 -12.653 26.534 1.00 74.88 705 GLY A N 1
ATOM 5704 C CA . GLY A 1 705 ? 12.726 -11.402 26.842 1.00 74.88 705 GLY A CA 1
ATOM 5705 C C . GLY A 1 705 ? 12.398 -10.546 25.616 1.00 74.88 705 GLY A C 1
ATOM 5706 O O . GLY A 1 705 ? 11.783 -9.491 25.780 1.00 74.88 705 GLY A O 1
ATOM 5707 N N . THR A 1 706 ? 12.782 -10.968 24.405 1.00 72.69 706 THR A N 1
ATOM 5708 C CA . THR A 1 706 ? 12.367 -10.313 23.149 1.00 72.69 706 THR A CA 1
ATOM 5709 C C . THR A 1 706 ? 10.940 -10.672 22.729 1.00 72.69 706 THR A C 1
ATOM 5711 O O . THR A 1 706 ? 10.277 -9.863 22.079 1.00 72.69 706 THR A O 1
ATOM 5714 N N . ASP A 1 707 ? 10.441 -11.842 23.136 1.00 72.19 707 ASP A N 1
ATOM 5715 C CA . ASP A 1 707 ? 9.074 -12.299 22.887 1.00 72.19 707 ASP A CA 1
ATOM 5716 C C . ASP A 1 707 ? 8.187 -12.034 24.118 1.00 72.19 707 ASP A C 1
ATOM 5718 O O . ASP A 1 707 ? 8.587 -12.239 25.265 1.00 72.19 707 ASP A O 1
ATOM 5722 N N . GLN A 1 708 ? 6.953 -11.581 23.897 1.00 71.75 708 GLN A N 1
ATOM 5723 C CA . GLN A 1 708 ? 5.979 -11.341 24.970 1.00 71.75 708 GLN A CA 1
ATOM 5724 C C . GLN A 1 708 ? 5.262 -12.623 25.424 1.00 71.75 708 GLN A C 1
ATOM 5726 O O . GLN A 1 708 ? 4.486 -12.591 26.381 1.00 71.75 708 GLN A O 1
ATOM 5731 N N . PHE A 1 709 ? 5.503 -13.750 24.750 1.00 81.12 709 PHE A N 1
ATOM 5732 C CA . PHE A 1 709 ? 4.922 -15.039 25.100 1.00 81.12 709 PHE A CA 1
ATOM 5733 C C . PHE A 1 709 ? 5.366 -15.535 26.482 1.00 81.12 709 PHE A C 1
ATOM 5735 O O . PHE A 1 709 ? 6.557 -15.606 26.787 1.00 81.12 709 PHE A O 1
ATOM 5742 N N . LEU A 1 710 ? 4.395 -15.953 27.296 1.00 76.12 710 LEU A N 1
ATOM 5743 C CA . LEU A 1 710 ? 4.623 -16.570 28.598 1.00 76.12 710 LEU A CA 1
ATOM 5744 C C . LEU A 1 710 ? 3.733 -17.803 28.743 1.00 76.12 710 LEU A C 1
ATOM 5746 O O . LEU A 1 710 ? 2.508 -17.701 28.653 1.00 76.12 710 LEU A O 1
ATOM 5750 N N . LEU A 1 711 ? 4.342 -18.956 29.027 1.00 81.12 711 LEU A N 1
ATOM 5751 C CA . LEU A 1 711 ? 3.589 -20.154 29.378 1.00 81.12 711 LEU A CA 1
ATOM 5752 C C . LEU A 1 711 ? 3.062 -20.019 30.815 1.00 81.12 711 LEU A C 1
ATOM 5754 O O . LEU A 1 711 ? 3.835 -19.941 31.770 1.00 81.12 711 LEU A O 1
ATOM 5758 N N . LEU A 1 712 ? 1.738 -19.959 30.967 1.00 77.44 712 LEU A N 1
ATOM 5759 C CA . LEU A 1 712 ? 1.083 -19.813 32.266 1.00 77.44 712 LEU A CA 1
ATOM 5760 C C . LEU A 1 712 ? 0.762 -21.182 32.871 1.00 77.44 712 LEU A C 1
ATOM 5762 O O . LEU A 1 712 ? -0.002 -21.957 32.300 1.00 77.44 712 LEU A O 1
ATOM 5766 N N . GLU A 1 713 ? 1.282 -21.444 34.067 1.00 72.94 713 GLU A N 1
ATOM 5767 C CA . GLU A 1 713 ? 0.874 -22.592 34.876 1.00 72.94 713 GLU A CA 1
ATOM 5768 C C . GLU A 1 713 ? -0.329 -22.200 35.736 1.00 72.94 713 GLU A C 1
ATOM 5770 O O . GLU A 1 713 ? -0.224 -21.377 36.649 1.00 72.94 713 GLU A O 1
ATOM 5775 N N . THR A 1 714 ? -1.499 -22.756 35.423 1.00 71.50 714 THR A N 1
ATOM 5776 C CA . THR A 1 714 ? -2.714 -22.502 36.202 1.00 71.50 714 THR A CA 1
ATOM 5777 C C . THR A 1 714 ? -2.609 -23.136 37.592 1.00 71.50 714 THR A C 1
ATOM 5779 O O . THR A 1 714 ? -2.204 -24.299 37.687 1.00 71.50 714 THR A O 1
ATOM 5782 N N . PRO A 1 715 ? -3.031 -22.435 38.663 1.00 76.75 715 PRO A N 1
ATOM 5783 C CA . PRO A 1 715 ? -3.140 -23.019 39.994 1.00 76.75 715 PRO A CA 1
ATOM 5784 C C . PRO A 1 715 ? -3.998 -24.285 39.978 1.00 76.75 715 PRO A C 1
ATOM 5786 O O . PRO A 1 715 ? -5.025 -24.341 39.302 1.00 76.75 715 PRO A O 1
ATOM 5789 N N . SER A 1 716 ? -3.601 -25.294 40.754 1.00 75.06 716 SER A N 1
ATOM 5790 C CA . SER A 1 716 ? -4.371 -26.537 40.881 1.00 75.06 716 SER A CA 1
ATOM 5791 C C . SER A 1 716 ? -5.694 -26.342 41.636 1.00 75.06 716 SER A C 1
ATOM 5793 O O . SER A 1 716 ? -6.584 -27.181 41.515 1.00 75.06 716 SER A O 1
ATOM 5795 N N . ASP A 1 717 ? -5.824 -25.260 42.416 1.00 77.62 717 ASP A N 1
ATOM 5796 C CA . ASP A 1 717 ? -7.049 -24.891 43.132 1.00 77.62 717 ASP A CA 1
ATOM 5797 C C . ASP A 1 717 ? -7.912 -23.915 42.295 1.00 77.62 717 ASP A C 1
ATOM 5799 O O . ASP A 1 717 ? -7.496 -22.776 42.049 1.00 77.62 717 ASP A O 1
ATOM 5803 N N . PRO A 1 718 ? -9.140 -24.303 41.893 1.00 70.31 718 PRO A N 1
ATOM 5804 C CA . PRO A 1 718 ? -10.055 -23.439 41.149 1.00 70.31 718 PRO A CA 1
ATOM 5805 C C . PRO A 1 718 ? -10.410 -22.120 41.850 1.00 70.31 718 PRO A C 1
ATOM 5807 O O . PRO A 1 718 ? -10.741 -21.144 41.175 1.00 70.31 718 PRO A O 1
ATOM 5810 N N . TYR A 1 719 ? -10.350 -22.058 43.185 1.00 71.75 719 TYR A N 1
ATOM 5811 C CA . TYR A 1 719 ? -10.652 -20.835 43.938 1.00 71.75 719 TYR A CA 1
ATOM 5812 C C . TYR A 1 719 ? -9.543 -19.779 43.842 1.00 71.75 719 TYR A C 1
ATOM 5814 O O . TYR A 1 719 ? -9.803 -18.598 44.084 1.00 71.75 719 TYR A O 1
ATOM 5822 N N . GLU A 1 720 ? -8.328 -20.170 43.449 1.00 73.06 720 GLU A N 1
ATOM 5823 C CA . GLU A 1 720 ? -7.203 -19.256 43.235 1.00 73.06 720 GLU A CA 1
ATOM 5824 C C . GLU A 1 720 ? -7.179 -18.669 41.815 1.00 73.06 720 GLU A C 1
ATOM 5826 O O . GLU A 1 720 ? -6.536 -17.641 41.591 1.00 73.06 720 GLU A O 1
ATOM 5831 N N . LEU A 1 721 ? -7.922 -19.259 40.865 1.00 65.44 721 LEU A N 1
ATOM 5832 C CA . LEU A 1 721 ? -7.975 -18.808 39.468 1.00 65.44 721 LEU A CA 1
ATOM 5833 C C . LEU A 1 721 ? -8.352 -17.324 39.319 1.00 65.44 721 LEU A C 1
ATOM 5835 O O . LEU A 1 721 ? -7.642 -16.622 38.596 1.00 65.44 721 LEU A O 1
ATOM 5839 N N . PRO A 1 722 ? -9.394 -16.786 39.993 1.00 60.44 722 PRO A N 1
ATOM 5840 C CA . PRO A 1 722 ? -9.763 -15.381 39.829 1.00 60.44 722 PRO A CA 1
ATOM 5841 C C . PRO A 1 722 ? -8.638 -14.431 40.257 1.00 60.44 722 PRO A C 1
ATOM 5843 O O . PRO A 1 722 ? -8.307 -13.495 39.533 1.00 60.44 722 PRO A O 1
ATOM 5846 N N . ALA A 1 723 ? -8.003 -14.705 41.401 1.00 68.75 723 ALA A N 1
ATOM 5847 C CA . ALA A 1 723 ? -6.904 -13.894 41.921 1.00 68.75 723 ALA A CA 1
ATOM 5848 C C . ALA A 1 723 ? -5.632 -14.030 41.065 1.00 68.75 723 ALA A C 1
ATOM 5850 O O . ALA A 1 723 ? -4.901 -13.055 40.876 1.00 68.75 723 ALA A O 1
ATOM 5851 N N . PHE A 1 724 ? -5.374 -15.222 40.523 1.00 70.75 724 PHE A N 1
ATOM 5852 C CA . PHE A 1 724 ? -4.280 -15.488 39.592 1.00 70.75 724 PHE A CA 1
ATOM 5853 C C . PHE A 1 724 ? -4.432 -14.679 38.297 1.00 70.75 724 PHE A C 1
ATOM 5855 O O . PHE A 1 724 ? -3.518 -13.930 37.940 1.00 70.75 724 PHE A O 1
ATOM 5862 N N . PHE A 1 725 ? -5.600 -14.743 37.648 1.00 63.44 725 PHE A N 1
ATOM 5863 C CA . PHE A 1 725 ? -5.881 -13.960 36.442 1.00 63.44 725 PHE A CA 1
ATOM 5864 C C . PHE A 1 725 ? -5.880 -12.453 36.718 1.00 63.44 725 PHE A C 1
ATOM 5866 O O . PHE A 1 725 ? -5.321 -11.701 35.923 1.00 63.44 725 PHE A O 1
ATOM 5873 N N . GLU A 1 726 ? -6.413 -12.002 37.858 1.00 62.00 726 GLU A N 1
ATOM 5874 C CA . GLU A 1 726 ? -6.356 -10.592 38.270 1.00 62.00 726 GLU A CA 1
ATOM 5875 C C . GLU A 1 726 ? -4.906 -10.104 38.459 1.00 62.00 726 GLU A C 1
ATOM 5877 O O . GLU A 1 726 ? -4.558 -8.974 38.113 1.00 62.00 726 GLU A O 1
ATOM 5882 N N . ASN A 1 727 ? -4.023 -10.944 39.002 1.00 67.88 727 ASN A N 1
ATOM 5883 C CA . ASN A 1 727 ? -2.617 -10.593 39.186 1.00 67.88 727 ASN A CA 1
ATOM 5884 C C . ASN A 1 727 ? -1.857 -10.553 37.849 1.00 67.88 727 ASN A C 1
ATOM 5886 O O . ASN A 1 727 ? -1.032 -9.663 37.638 1.00 67.88 727 ASN A O 1
ATOM 5890 N N . ILE A 1 728 ? -2.144 -11.483 36.933 1.00 66.75 728 ILE A N 1
ATOM 5891 C CA . ILE A 1 728 ? -1.544 -11.510 35.592 1.00 66.75 728 ILE A CA 1
ATOM 5892 C C . ILE A 1 728 ? -1.982 -10.294 34.778 1.00 66.75 728 ILE A C 1
ATOM 5894 O O . ILE A 1 728 ? -1.120 -9.577 34.272 1.00 66.75 728 ILE A O 1
ATOM 5898 N N . THR A 1 729 ? -3.281 -9.989 34.722 1.00 57.75 729 THR A N 1
ATOM 5899 C CA . THR A 1 729 ? -3.791 -8.804 34.010 1.00 57.75 729 THR A CA 1
ATOM 5900 C C . THR A 1 729 ? -3.210 -7.512 34.583 1.00 57.75 729 THR A C 1
ATOM 5902 O O . THR A 1 729 ? -2.730 -6.664 33.833 1.00 57.75 729 THR A O 1
ATOM 5905 N N . LYS A 1 730 ? -3.109 -7.384 35.915 1.00 61.59 730 LYS A N 1
ATOM 5906 C CA . LYS A 1 730 ? -2.426 -6.244 36.558 1.00 61.59 730 LYS A CA 1
ATOM 5907 C C . LYS A 1 730 ? -0.947 -6.127 36.184 1.00 61.59 730 LYS A C 1
ATOM 5909 O O . LYS A 1 730 ? -0.433 -5.010 36.131 1.00 61.59 730 LYS A O 1
ATOM 5914 N N . LYS A 1 731 ? -0.236 -7.240 35.984 1.00 63.06 731 LYS A N 1
ATOM 5915 C CA . LYS A 1 731 ? 1.182 -7.236 35.583 1.00 63.06 731 LYS A CA 1
ATOM 5916 C C . LYS A 1 731 ? 1.354 -6.885 34.107 1.00 63.06 731 LYS A C 1
ATOM 5918 O O . LYS A 1 731 ? 2.211 -6.060 33.807 1.00 63.06 731 LYS A O 1
ATOM 5923 N N . LEU A 1 732 ? 0.512 -7.428 33.228 1.00 54.47 732 LEU A N 1
ATOM 5924 C CA . LEU A 1 732 ? 0.488 -7.092 31.800 1.00 54.47 732 LEU A CA 1
ATOM 5925 C C . LEU A 1 732 ? 0.181 -5.599 31.589 1.00 54.47 732 LEU A C 1
ATOM 5927 O O . LEU A 1 732 ? 0.889 -4.911 30.858 1.00 54.47 732 LEU A O 1
ATOM 5931 N N . ASN A 1 733 ? -0.766 -5.049 32.355 1.00 50.22 733 ASN A N 1
ATOM 5932 C CA . ASN A 1 733 ? -1.146 -3.635 32.278 1.00 50.22 733 ASN A CA 1
ATOM 5933 C C . ASN A 1 733 ? -0.087 -2.660 32.839 1.00 50.22 733 ASN A C 1
ATOM 5935 O O . ASN A 1 733 ? -0.135 -1.466 32.548 1.00 50.22 733 ASN A O 1
ATOM 5939 N N . LYS A 1 734 ? 0.888 -3.126 33.636 1.00 48.00 734 LYS A N 1
ATOM 5940 C CA . LYS A 1 734 ? 1.965 -2.274 34.188 1.00 48.00 734 LYS A CA 1
ATOM 5941 C C . LYS A 1 734 ? 3.085 -1.968 33.183 1.00 48.00 734 LYS A C 1
ATOM 5943 O O . LYS A 1 734 ? 3.844 -1.029 33.421 1.00 48.00 734 LYS A O 1
ATOM 5948 N N . GLY A 1 735 ? 3.203 -2.745 32.102 1.00 39.69 735 GLY A N 1
ATOM 5949 C CA . GLY A 1 735 ? 4.295 -2.662 31.121 1.00 39.69 735 GLY A CA 1
ATOM 5950 C C . GLY A 1 735 ? 4.026 -1.783 29.896 1.00 39.69 735 GLY A C 1
ATOM 5951 O O . GLY A 1 735 ? 4.971 -1.412 29.202 1.00 39.69 735 GLY A O 1
ATOM 5952 N N . SER A 1 736 ? 2.778 -1.393 29.628 1.00 45.03 736 SER A N 1
ATOM 5953 C CA . SER A 1 736 ? 2.441 -0.548 28.478 1.00 45.03 736 SER A CA 1
ATOM 5954 C C . SER A 1 736 ? 2.887 0.902 28.721 1.00 45.03 736 SER A C 1
ATOM 5956 O O . SER A 1 736 ? 2.097 1.751 29.142 1.00 45.03 736 SER A O 1
ATOM 5958 N N . ASN A 1 737 ? 4.156 1.221 28.462 1.00 42.50 737 ASN A N 1
ATOM 5959 C CA . ASN A 1 737 ? 4.615 2.613 28.385 1.00 42.50 737 ASN A CA 1
ATOM 5960 C C . ASN A 1 737 ? 3.845 3.417 27.311 1.00 42.50 737 ASN A C 1
ATOM 5962 O O . ASN A 1 737 ? 3.808 4.640 27.395 1.00 42.50 737 ASN A O 1
ATOM 5966 N N . GLU A 1 738 ? 3.159 2.759 26.370 1.00 44.75 738 GLU A N 1
ATOM 5967 C CA . GLU A 1 738 ? 2.268 3.395 25.387 1.00 44.75 738 GLU A CA 1
ATOM 5968 C C . GLU A 1 738 ? 1.044 4.073 26.023 1.00 44.75 738 GLU A C 1
ATOM 5970 O O . GLU A 1 738 ? 0.636 5.144 25.578 1.00 44.75 738 GLU A O 1
ATOM 5975 N N . ASN A 1 739 ? 0.536 3.564 27.153 1.00 45.97 739 ASN A N 1
ATOM 5976 C CA . ASN A 1 739 ? -0.545 4.227 27.895 1.00 45.97 739 ASN A CA 1
ATOM 5977 C C . ASN A 1 739 ? -0.106 5.560 28.538 1.00 45.97 739 ASN A C 1
ATOM 5979 O O . ASN A 1 739 ? -0.957 6.334 28.973 1.00 45.97 739 ASN A O 1
ATOM 5983 N N . LYS A 1 740 ? 1.202 5.878 28.579 1.00 47.50 740 LYS A N 1
ATOM 5984 C CA . LYS A 1 740 ? 1.680 7.208 29.004 1.00 47.50 740 LYS A CA 1
ATOM 5985 C C . LYS A 1 740 ? 1.637 8.257 27.887 1.00 47.50 740 LYS A C 1
ATOM 5987 O O . LYS A 1 740 ? 1.584 9.446 28.203 1.00 47.50 740 LYS A O 1
ATOM 5992 N N . ILE A 1 741 ? 1.653 7.849 26.613 1.00 49.78 741 ILE A N 1
ATOM 5993 C CA . ILE A 1 741 ? 1.651 8.777 25.465 1.00 49.78 741 ILE A CA 1
ATOM 5994 C C . ILE A 1 741 ? 0.325 9.556 25.411 1.00 49.78 741 ILE A C 1
ATOM 5996 O O . ILE A 1 741 ? 0.316 10.746 25.109 1.00 49.78 741 ILE A O 1
ATOM 6000 N N . PHE A 1 742 ? -0.775 8.932 25.840 1.00 52.31 742 PHE A N 1
ATOM 6001 C CA . PHE A 1 742 ? -2.111 9.535 25.894 1.00 52.31 742 PHE A CA 1
ATOM 6002 C C . PHE A 1 742 ? -2.501 10.046 27.291 1.00 52.31 742 PHE A C 1
ATOM 6004 O O . PHE A 1 742 ? -3.670 10.025 27.664 1.00 52.31 742 PHE A O 1
ATOM 6011 N N . THR A 1 743 ? -1.535 10.521 28.085 1.00 48.00 743 THR A N 1
ATOM 6012 C CA . THR A 1 743 ? -1.793 11.073 29.434 1.00 48.00 743 THR A CA 1
ATOM 6013 C C . THR A 1 743 ? -2.724 12.292 29.430 1.00 48.00 743 THR A C 1
ATOM 6015 O O . THR A 1 743 ? -3.417 12.518 30.419 1.00 48.00 743 THR A O 1
ATOM 6018 N N . ASN A 1 744 ? -2.815 13.013 28.304 1.00 55.22 744 ASN A N 1
ATOM 6019 C CA . ASN A 1 744 ? -3.819 14.046 28.041 1.00 55.22 744 ASN A CA 1
ATOM 6020 C C . ASN A 1 744 ? -4.693 13.652 26.838 1.00 55.22 744 ASN A C 1
ATOM 6022 O O . ASN A 1 744 ? -4.471 14.079 25.709 1.00 55.22 744 ASN A O 1
ATOM 6026 N N . LEU A 1 745 ? -5.730 12.851 27.090 1.00 56.66 745 LEU A N 1
ATOM 6027 C CA . LEU A 1 745 ? -6.685 12.368 26.077 1.00 56.66 745 LEU A CA 1
ATOM 6028 C C . LEU A 1 745 ? -7.420 13.485 25.311 1.00 56.66 745 LEU A C 1
ATOM 6030 O O . LEU A 1 745 ? -8.000 13.223 24.267 1.00 56.66 745 LEU A O 1
ATOM 6034 N N . GLN A 1 746 ? -7.415 14.724 25.817 1.00 60.25 746 GLN A N 1
ATOM 6035 C CA . GLN A 1 746 ? -8.054 15.870 25.156 1.00 60.25 746 GLN A CA 1
ATOM 6036 C C . GLN A 1 746 ? -7.285 16.386 23.931 1.00 60.25 746 GLN A C 1
ATOM 6038 O O . GLN A 1 746 ? -7.837 17.186 23.179 1.00 60.25 746 GLN A O 1
ATOM 6043 N N . ASP A 1 747 ? -6.036 15.954 23.739 1.00 64.25 747 ASP A N 1
ATOM 6044 C CA . ASP A 1 747 ? -5.176 16.446 22.658 1.00 64.25 747 ASP A CA 1
ATOM 6045 C C . ASP A 1 747 ? -5.211 15.548 21.404 1.00 64.25 747 ASP A C 1
ATOM 6047 O O . ASP A 1 747 ? -4.712 15.951 20.353 1.00 64.25 747 ASP A O 1
ATOM 6051 N N . TYR A 1 748 ? -5.828 14.359 21.484 1.00 71.75 748 TYR A N 1
ATOM 6052 C CA . TYR A 1 748 ? -5.856 13.366 20.404 1.00 71.75 748 TYR A CA 1
ATOM 6053 C C . TYR A 1 748 ? -7.287 12.964 20.004 1.00 71.75 748 TYR A C 1
ATOM 6055 O O . TYR A 1 748 ? -8.179 12.948 20.856 1.00 71.75 748 TYR A O 1
ATOM 6063 N N . PRO A 1 749 ? -7.523 12.591 18.730 1.00 78.31 749 PRO A N 1
ATOM 6064 C CA . PRO A 1 749 ? -8.790 11.997 18.309 1.00 78.31 749 PRO A CA 1
ATOM 6065 C C . PRO A 1 749 ? -9.110 10.718 19.107 1.00 78.31 749 PRO A C 1
ATOM 6067 O O . PRO A 1 749 ? -8.245 9.866 19.320 1.00 78.31 749 PRO A O 1
ATOM 6070 N N . PHE A 1 750 ? -10.367 10.558 19.523 1.00 78.69 750 PHE A N 1
ATOM 6071 C CA . PHE A 1 750 ? -10.865 9.365 20.216 1.00 78.69 750 PHE A CA 1
ATOM 6072 C C . PHE A 1 750 ? -10.641 8.090 19.396 1.00 78.69 750 PHE A C 1
ATOM 6074 O O . PHE A 1 750 ? -10.215 7.071 19.934 1.00 78.69 750 PHE A O 1
ATOM 6081 N N . SER A 1 751 ? -10.879 8.167 18.087 1.00 81.00 751 SER A N 1
ATOM 6082 C CA . SER A 1 751 ? -10.673 7.059 17.143 1.00 81.00 751 SER A CA 1
ATOM 6083 C C . SER A 1 751 ? -9.232 6.525 17.143 1.00 81.00 751 SER A C 1
ATOM 6085 O O . SER A 1 751 ? -9.033 5.318 17.030 1.00 81.00 751 SER A O 1
ATOM 6087 N N . PHE A 1 752 ? -8.233 7.392 17.344 1.00 78.94 752 PHE A N 1
ATOM 6088 C CA . PHE A 1 752 ? -6.821 7.000 17.439 1.00 78.94 752 PHE A CA 1
ATOM 6089 C C . PHE A 1 752 ? -6.551 6.245 18.743 1.00 78.94 752 PHE A C 1
ATOM 6091 O O . PHE A 1 752 ? -5.857 5.231 18.754 1.00 78.94 752 PHE A O 1
ATOM 6098 N N . ILE A 1 753 ? -7.112 6.740 19.850 1.00 77.38 753 ILE A N 1
ATOM 6099 C CA . ILE A 1 753 ? -6.956 6.133 21.177 1.00 77.38 753 ILE A CA 1
ATOM 6100 C C . ILE A 1 753 ? -7.595 4.742 21.202 1.00 77.38 753 ILE A C 1
ATOM 6102 O O . ILE A 1 753 ? -7.002 3.811 21.744 1.00 77.38 753 ILE A O 1
ATOM 6106 N N . ALA A 1 754 ? -8.788 4.607 20.617 1.00 77.62 754 ALA A N 1
ATOM 6107 C CA . ALA A 1 754 ? -9.495 3.337 20.513 1.00 77.62 754 ALA A CA 1
ATOM 6108 C C . ALA A 1 754 ? -8.710 2.336 19.651 1.00 77.62 754 ALA A C 1
ATOM 6110 O O . ALA A 1 754 ? -8.334 1.281 20.155 1.00 77.62 754 ALA A O 1
ATOM 6111 N N . ASN A 1 755 ? -8.339 2.714 18.423 1.00 79.44 755 ASN A N 1
ATOM 6112 C CA . ASN A 1 755 ? -7.604 1.840 17.503 1.00 79.44 755 ASN A CA 1
ATOM 6113 C C . ASN A 1 755 ? -6.240 1.380 18.063 1.00 79.44 755 ASN A C 1
ATOM 6115 O O . ASN A 1 755 ? -5.837 0.232 17.880 1.00 79.44 755 ASN A O 1
ATOM 6119 N N . ASN A 1 756 ? -5.537 2.230 18.825 1.00 73.69 756 ASN A N 1
ATOM 6120 C CA . ASN A 1 756 ? -4.242 1.866 19.413 1.00 73.69 756 ASN A CA 1
ATOM 6121 C C . ASN A 1 756 ? -4.327 0.755 20.480 1.00 73.69 756 ASN A C 1
ATOM 6123 O O . ASN A 1 756 ? -3.300 0.204 20.869 1.00 73.69 756 ASN A O 1
ATOM 6127 N N . ARG A 1 757 ? -5.526 0.400 20.962 1.00 68.62 757 ARG A N 1
ATOM 6128 C CA . ARG A 1 757 ? -5.712 -0.733 21.884 1.00 68.62 757 ARG A CA 1
ATOM 6129 C C . ARG A 1 757 ? -5.615 -2.087 21.175 1.00 68.62 757 ARG A C 1
ATOM 6131 O O . ARG A 1 757 ? -5.382 -3.080 21.859 1.00 68.62 757 ARG A O 1
ATOM 6138 N N . LYS A 1 758 ? -5.750 -2.117 19.839 1.00 64.00 758 LYS A N 1
ATOM 6139 C CA . LYS A 1 758 ? -5.604 -3.302 18.974 1.00 64.00 758 LYS A CA 1
ATOM 6140 C C . LYS A 1 758 ? -6.370 -4.537 19.472 1.00 64.00 758 LYS A C 1
ATOM 6142 O O . LYS A 1 758 ? -5.868 -5.653 19.373 1.00 64.00 758 LYS A O 1
ATOM 6147 N N . THR A 1 759 ? -7.579 -4.360 20.009 1.00 63.03 759 THR A N 1
ATOM 6148 C CA . THR A 1 759 ? -8.411 -5.502 20.439 1.00 63.03 759 THR A CA 1
ATOM 6149 C C . THR A 1 759 ? -9.027 -6.252 19.258 1.00 63.03 759 THR A C 1
ATOM 6151 O O . THR A 1 759 ? -9.463 -7.387 19.418 1.00 63.03 759 THR A O 1
ATOM 6154 N N . GLY A 1 760 ? -9.052 -5.633 18.071 1.00 65.62 760 GLY A N 1
ATOM 6155 C CA . GLY A 1 760 ? -9.678 -6.186 16.869 1.00 65.62 760 GLY A CA 1
ATOM 6156 C C . GLY A 1 760 ? -11.200 -6.015 16.832 1.00 65.62 760 GLY A C 1
ATOM 6157 O O . GLY A 1 760 ? -11.820 -6.422 15.854 1.00 65.62 760 GLY A O 1
ATOM 6158 N N . ASN A 1 761 ? -11.809 -5.400 17.856 1.00 77.19 761 ASN A N 1
ATOM 6159 C CA . ASN A 1 761 ? -13.241 -5.114 17.897 1.00 77.19 761 ASN A CA 1
ATOM 6160 C C . ASN A 1 761 ? -13.512 -3.667 18.365 1.00 77.19 761 ASN A C 1
ATOM 6162 O O . ASN A 1 761 ? -13.508 -3.391 19.570 1.00 77.19 761 ASN A O 1
ATOM 6166 N N . PRO A 1 762 ? -13.850 -2.746 17.442 1.00 83.75 762 PRO A N 1
ATOM 6167 C CA . PRO A 1 762 ? -14.068 -1.335 17.770 1.00 83.75 762 PRO A CA 1
ATOM 6168 C C . PRO A 1 762 ? -15.201 -1.091 18.777 1.00 83.75 762 PRO A C 1
ATOM 6170 O O . PRO A 1 762 ? -15.167 -0.115 19.532 1.00 83.75 762 PRO A O 1
ATOM 6173 N N . ILE A 1 763 ? -16.209 -1.974 18.813 1.00 85.25 763 ILE A N 1
ATOM 6174 C CA . ILE A 1 763 ? -17.323 -1.888 19.769 1.00 85.25 763 ILE A CA 1
ATOM 6175 C C . ILE A 1 763 ? -16.821 -2.203 21.185 1.00 85.25 763 ILE A C 1
ATOM 6177 O O . ILE A 1 763 ? -17.183 -1.526 22.147 1.00 85.25 763 ILE A O 1
ATOM 6181 N N . GLU A 1 764 ? -15.952 -3.201 21.338 1.00 78.62 764 GLU A N 1
ATOM 6182 C CA . GLU A 1 764 ? -15.343 -3.523 22.633 1.00 78.62 764 GLU A CA 1
ATOM 6183 C C . GLU A 1 764 ? -14.405 -2.415 23.106 1.00 78.62 764 GLU A C 1
ATOM 6185 O O . GLU A 1 764 ? -14.420 -2.056 24.289 1.00 78.62 764 GLU A O 1
ATOM 6190 N N . ASP A 1 765 ? -13.652 -1.813 22.183 1.00 78.00 765 ASP A N 1
ATOM 6191 C CA . ASP A 1 765 ? -12.753 -0.704 22.485 1.00 78.00 765 ASP A CA 1
ATOM 6192 C C . ASP A 1 765 ? -13.502 0.481 23.090 1.00 78.00 765 ASP A C 1
ATOM 6194 O O . ASP A 1 765 ? -13.153 0.929 24.188 1.00 78.00 765 ASP A O 1
ATOM 6198 N N . ILE A 1 766 ? -14.577 0.949 22.444 1.00 79.62 766 ILE A N 1
ATOM 6199 C CA . ILE A 1 766 ? -15.369 2.071 22.967 1.00 79.62 766 ILE A CA 1
ATOM 6200 C C . ILE A 1 766 ? -16.038 1.727 24.303 1.00 79.62 766 ILE A C 1
ATOM 6202 O O . ILE A 1 766 ? -16.026 2.553 25.217 1.00 79.62 766 ILE A O 1
ATOM 6206 N N . LEU A 1 767 ? -16.557 0.505 24.471 1.00 78.62 767 LEU A N 1
ATOM 6207 C CA . LEU A 1 767 ? -17.156 0.067 25.736 1.00 78.62 767 LEU A CA 1
ATOM 6208 C C . LEU A 1 767 ? -16.126 0.024 26.870 1.00 78.62 767 LEU A C 1
ATOM 6210 O O . LEU A 1 767 ? -16.416 0.465 27.984 1.00 78.62 767 LEU A O 1
ATOM 6214 N N . SER A 1 768 ? -14.919 -0.469 26.588 1.00 73.44 768 SER A N 1
ATOM 6215 C CA . SER A 1 768 ? -13.830 -0.536 27.563 1.00 73.44 768 SER A CA 1
ATOM 6216 C C . SER A 1 768 ? -13.337 0.852 27.982 1.00 73.44 768 SER A C 1
ATOM 6218 O O . SER A 1 768 ? -13.026 1.063 29.155 1.00 73.44 768 SER A O 1
ATOM 6220 N N . LEU A 1 769 ? -13.317 1.814 27.053 1.00 74.56 769 LEU A N 1
ATOM 6221 C CA . LEU A 1 769 ? -12.941 3.201 27.326 1.00 74.56 769 LEU A CA 1
ATOM 6222 C C . LEU A 1 769 ? -14.007 3.921 28.159 1.00 74.56 769 LEU A C 1
ATOM 6224 O O . LEU A 1 769 ? -13.661 4.579 29.136 1.00 74.56 769 LEU A O 1
ATOM 6228 N N . ILE A 1 770 ? -15.294 3.741 27.839 1.00 72.50 770 ILE A N 1
ATOM 6229 C CA . ILE A 1 770 ? -16.414 4.304 28.618 1.00 72.50 770 ILE A CA 1
ATOM 6230 C C . ILE A 1 770 ? -16.437 3.746 30.049 1.00 72.50 770 ILE A C 1
ATOM 6232 O O . ILE A 1 770 ? -16.795 4.448 30.993 1.00 72.50 770 ILE A O 1
ATOM 6236 N N . ALA A 1 771 ? -16.047 2.484 30.234 1.00 66.75 771 ALA A N 1
ATOM 6237 C CA . ALA A 1 771 ? -16.048 1.838 31.542 1.00 66.75 771 ALA A CA 1
ATOM 6238 C C . ALA A 1 771 ? -15.002 2.399 32.519 1.00 66.75 771 ALA A C 1
ATOM 6240 O O . ALA A 1 771 ? -15.115 2.180 33.728 1.00 66.75 771 ALA A O 1
ATOM 6241 N N . LYS A 1 772 ? -13.971 3.100 32.031 1.00 67.12 772 LYS A N 1
ATOM 6242 C CA . LYS A 1 772 ? -12.851 3.557 32.857 1.00 67.12 772 LYS A CA 1
ATOM 6243 C C . LYS A 1 772 ? -13.000 5.042 33.230 1.00 67.12 772 LYS A C 1
ATOM 6245 O O . LYS A 1 772 ? -12.869 5.898 32.359 1.00 67.12 772 LYS A O 1
ATOM 6250 N N . PRO A 1 773 ? -13.145 5.387 34.528 1.00 58.47 773 PRO A N 1
ATOM 6251 C CA . PRO A 1 773 ? -13.340 6.776 34.972 1.00 58.47 773 PRO A CA 1
ATOM 6252 C C . PRO A 1 773 ? -12.167 7.719 34.652 1.00 58.47 773 PRO A C 1
ATOM 6254 O O . PRO A 1 773 ? -12.314 8.940 34.687 1.00 58.47 773 PRO A O 1
ATOM 6257 N N . GLU A 1 774 ? -10.986 7.159 34.390 1.00 59.38 774 GLU A N 1
ATOM 6258 C CA . GLU A 1 774 ? -9.765 7.887 34.027 1.00 59.38 774 GLU A CA 1
ATOM 6259 C C . GLU A 1 774 ? -9.857 8.500 32.618 1.00 59.38 774 GLU A C 1
ATOM 6261 O O . GLU A 1 774 ? -9.233 9.528 32.350 1.00 59.38 774 GLU A O 1
ATOM 6266 N N . TYR A 1 775 ? -10.683 7.922 31.737 1.00 62.34 775 TYR A N 1
ATOM 6267 C CA . TYR A 1 775 ? -10.831 8.333 30.344 1.00 62.34 775 TYR A CA 1
ATOM 6268 C C . TYR A 1 775 ? -12.051 9.242 30.184 1.00 62.34 775 TYR A C 1
ATOM 6270 O O . TYR A 1 775 ? -13.130 8.824 29.770 1.00 62.34 775 TYR A O 1
ATOM 6278 N N . LYS A 1 776 ? -11.894 10.526 30.518 1.00 64.31 776 LYS A N 1
ATOM 6279 C CA . LYS A 1 776 ? -12.959 11.513 30.294 1.00 64.31 776 LYS A CA 1
ATOM 6280 C C . LYS A 1 776 ? -13.119 11.794 28.805 1.00 64.31 776 LYS A C 1
ATOM 6282 O O . LYS A 1 776 ? -12.288 12.485 28.219 1.00 64.31 776 LYS A O 1
ATOM 6287 N N . ILE A 1 777 ? -14.216 11.318 28.223 1.00 67.19 777 ILE A N 1
ATOM 6288 C CA . ILE A 1 777 ? -14.590 11.644 26.846 1.00 67.19 777 ILE A CA 1
ATOM 6289 C C . ILE A 1 777 ? -14.864 13.156 26.776 1.00 67.19 777 ILE A C 1
ATOM 6291 O O . ILE A 1 777 ? -15.734 13.656 27.499 1.00 67.19 777 ILE A O 1
ATOM 6295 N N . PRO A 1 778 ? -14.124 13.923 25.955 1.00 61.34 778 PRO A N 1
ATOM 6296 C CA . PRO A 1 778 ? -14.321 15.360 25.876 1.00 61.34 778 PRO A CA 1
ATOM 6297 C C . PRO A 1 778 ? -15.733 15.677 25.372 1.00 61.34 778 PRO A C 1
ATOM 6299 O O . PRO A 1 778 ? -16.163 15.198 24.324 1.00 61.34 778 PRO A O 1
ATOM 6302 N N . THR A 1 779 ? -16.464 16.518 26.108 1.00 61.19 779 THR A N 1
ATOM 6303 C CA . THR A 1 779 ? -17.753 17.037 25.635 1.00 61.19 779 THR A CA 1
ATOM 6304 C C . THR A 1 779 ? -17.543 17.899 24.386 1.00 61.19 779 THR A C 1
ATOM 6306 O O . THR A 1 779 ? -16.743 18.841 24.444 1.00 61.19 779 THR A O 1
ATOM 6309 N N . PRO A 1 780 ? -18.274 17.638 23.291 1.00 62.53 780 PRO A N 1
ATOM 6310 C CA . PRO A 1 780 ? -18.162 18.409 22.057 1.00 62.53 780 PRO A CA 1
ATOM 6311 C C . PRO A 1 780 ? -18.486 19.883 22.297 1.00 62.53 780 PRO A C 1
ATOM 6313 O O . PRO A 1 780 ? -19.422 20.218 23.030 1.00 62.53 780 PRO A O 1
ATOM 6316 N N . LYS A 1 781 ? -17.724 20.789 21.674 1.00 59.50 781 LYS A N 1
ATOM 6317 C CA . LYS A 1 781 ? -18.107 22.206 21.639 1.00 59.50 781 LYS A CA 1
ATOM 6318 C C . LYS A 1 781 ? -19.259 22.355 20.640 1.00 59.50 781 LYS A C 1
ATOM 6320 O O . LYS A 1 781 ? -19.074 21.952 19.493 1.00 59.50 781 LYS A O 1
ATOM 6325 N N . PRO A 1 782 ? -20.409 22.933 21.031 1.00 53.00 782 PRO A N 1
ATOM 6326 C CA . PRO A 1 782 ? -21.526 23.120 20.113 1.00 53.00 782 PRO A CA 1
ATOM 6327 C C . PRO A 1 782 ? -21.082 23.985 18.928 1.00 53.00 782 PRO A C 1
ATOM 6329 O O . PRO A 1 782 ? -20.570 25.088 19.126 1.00 53.00 782 PRO A O 1
ATOM 6332 N N . ARG A 1 783 ? -21.250 23.466 17.707 1.00 61.09 783 ARG A N 1
ATOM 6333 C CA . ARG A 1 783 ? -21.010 24.195 16.455 1.00 61.09 783 ARG A CA 1
ATOM 6334 C C . ARG A 1 783 ? -22.338 24.734 15.925 1.00 61.09 783 ARG A C 1
ATOM 6336 O O . ARG A 1 783 ? -23.376 24.096 16.090 1.00 61.09 783 ARG A O 1
ATOM 6343 N N . GLU A 1 784 ? -22.310 25.895 15.276 1.00 58.62 784 GLU A N 1
ATOM 6344 C CA . GLU A 1 784 ? -23.420 26.290 14.407 1.00 58.62 784 GLU A CA 1
ATOM 6345 C C . GLU A 1 784 ? -23.402 25.363 13.193 1.00 58.62 784 GLU A C 1
ATOM 6347 O O . GLU A 1 784 ? -22.434 25.335 12.434 1.00 58.62 784 GLU A O 1
ATOM 6352 N N . ILE A 1 785 ? -24.437 24.537 13.063 1.00 64.88 785 ILE A N 1
ATOM 6353 C CA . ILE A 1 785 ? -24.530 23.529 12.009 1.00 64.88 785 ILE A CA 1
ATOM 6354 C C . ILE A 1 785 ? -25.675 23.923 11.093 1.00 64.88 785 ILE A C 1
ATOM 6356 O O . ILE A 1 785 ? -26.806 24.112 11.543 1.00 64.88 785 ILE A O 1
ATOM 6360 N N . ASP A 1 786 ? -25.368 24.033 9.804 1.00 68.44 786 ASP A N 1
ATOM 6361 C CA . ASP A 1 786 ? -26.374 24.221 8.770 1.00 68.44 786 ASP A CA 1
ATOM 6362 C C . ASP A 1 786 ? -27.313 23.005 8.723 1.00 68.44 786 ASP A C 1
ATOM 6364 O O . ASP A 1 786 ? -26.875 21.853 8.741 1.00 68.44 786 ASP A O 1
ATOM 6368 N N . ASN A 1 787 ? -28.620 23.258 8.648 1.00 67.31 787 ASN A N 1
ATOM 6369 C CA . ASN A 1 787 ? -29.619 22.201 8.559 1.00 67.31 787 ASN A CA 1
ATOM 6370 C C . ASN A 1 787 ? -29.449 21.326 7.306 1.00 67.31 787 ASN A C 1
ATOM 6372 O O . ASN A 1 787 ? -29.826 20.155 7.367 1.00 67.31 787 ASN A O 1
ATOM 6376 N N . SER A 1 788 ? -28.843 21.851 6.232 1.00 66.25 788 SER A N 1
ATOM 6377 C CA . SER A 1 788 ? -28.510 21.097 5.011 1.00 66.25 788 SER A CA 1
ATOM 6378 C C . SER A 1 788 ? -27.590 19.895 5.278 1.00 66.25 788 SER A C 1
ATOM 6380 O O . SER A 1 788 ? -27.698 18.862 4.619 1.00 66.25 788 SER A O 1
ATOM 6382 N N . LYS A 1 789 ? -26.738 19.959 6.315 1.00 71.31 789 LYS A N 1
ATOM 6383 C CA . LYS A 1 789 ? -25.837 18.855 6.687 1.00 71.31 789 LYS A CA 1
ATOM 6384 C C . LYS A 1 789 ? -26.571 17.613 7.216 1.00 71.31 789 LYS A C 1
ATOM 6386 O O . LYS A 1 789 ? -25.949 16.561 7.308 1.00 71.31 789 LYS A O 1
ATOM 6391 N N . PHE A 1 790 ? -27.864 17.699 7.542 1.00 74.44 790 PHE A N 1
ATOM 6392 C CA . PHE A 1 790 ? -28.658 16.573 8.057 1.00 74.44 790 PHE A CA 1
ATOM 6393 C C . PHE A 1 790 ? -29.461 15.820 6.984 1.00 74.44 790 PHE A C 1
ATOM 6395 O O . PHE A 1 790 ? -30.244 14.944 7.339 1.00 74.44 790 PHE A O 1
ATOM 6402 N N . GLU A 1 791 ? -29.316 16.165 5.700 1.00 79.06 791 GLU A N 1
ATOM 6403 C CA . GLU A 1 791 ? -30.112 15.560 4.622 1.00 79.06 791 GLU A CA 1
ATOM 6404 C C . GLU A 1 791 ? -29.715 14.116 4.312 1.00 79.06 791 GLU A C 1
ATOM 6406 O O . GLU A 1 791 ? -30.597 13.275 4.159 1.00 79.06 791 GLU A O 1
ATOM 6411 N N . LYS A 1 792 ? -28.408 13.830 4.227 1.00 87.94 792 LYS A N 1
ATOM 6412 C CA . LYS A 1 792 ? -27.847 12.485 4.041 1.00 87.94 792 LYS A CA 1
ATOM 6413 C C . LYS A 1 792 ? -26.690 12.268 5.000 1.00 87.94 792 LYS A C 1
ATOM 6415 O O . LYS A 1 792 ? -25.757 13.070 5.013 1.00 87.94 792 LYS A O 1
ATOM 6420 N N . LEU A 1 793 ? -26.755 11.191 5.775 1.00 90.44 793 LEU A N 1
ATOM 6421 C CA . LEU A 1 793 ? -25.825 10.903 6.863 1.00 90.44 793 LEU A CA 1
ATOM 6422 C C . LEU A 1 793 ? -25.177 9.534 6.678 1.00 90.44 793 LEU A C 1
ATOM 6424 O O . LEU A 1 793 ? -25.876 8.558 6.427 1.00 90.44 793 LEU A O 1
ATOM 6428 N N . VAL A 1 794 ? -23.866 9.445 6.872 1.00 92.38 794 VAL A N 1
ATOM 6429 C CA . VAL A 1 794 ? -23.152 8.167 6.977 1.00 92.38 794 VAL A CA 1
ATOM 6430 C C . VAL A 1 794 ? -22.539 8.034 8.372 1.00 92.38 794 VAL A C 1
ATOM 6432 O O . VAL A 1 794 ? -21.952 8.990 8.886 1.00 92.38 794 VAL A O 1
ATOM 6435 N N . LEU A 1 795 ? -22.738 6.881 9.012 1.00 92.25 795 LEU A N 1
ATOM 6436 C CA . LEU A 1 795 ? -22.287 6.601 10.376 1.00 92.25 795 LEU A CA 1
ATOM 6437 C C . LEU A 1 795 ? -21.115 5.610 10.362 1.00 92.25 795 LEU A C 1
ATOM 6439 O O . LEU A 1 795 ? -21.205 4.566 9.720 1.00 92.25 795 LEU A O 1
ATOM 6443 N N . ASP A 1 796 ? -20.069 5.912 11.130 1.00 92.31 796 ASP A N 1
ATOM 6444 C CA . ASP A 1 796 ? -19.003 4.954 11.457 1.00 92.31 796 ASP A CA 1
ATOM 6445 C C . ASP A 1 796 ? -19.371 4.068 12.666 1.00 92.31 796 ASP A C 1
ATOM 6447 O O . ASP A 1 796 ? -20.353 4.327 13.374 1.00 92.31 796 ASP A O 1
ATOM 6451 N N . ILE A 1 797 ? -18.570 3.029 12.940 1.00 91.75 797 ILE A N 1
ATOM 6452 C CA . ILE A 1 797 ? -18.837 2.064 14.020 1.00 91.75 797 ILE A CA 1
ATOM 6453 C C . ILE A 1 797 ? -18.937 2.713 15.408 1.00 91.75 797 ILE A C 1
ATOM 6455 O O . ILE A 1 797 ? -19.784 2.323 16.221 1.00 91.75 797 ILE A O 1
ATOM 6459 N N . TYR A 1 798 ? -18.123 3.733 15.692 1.00 90.25 798 TYR A N 1
ATOM 6460 C CA . TYR A 1 798 ? -18.121 4.418 16.986 1.00 90.25 798 TYR A CA 1
ATOM 6461 C C . TYR A 1 798 ? -19.387 5.253 17.166 1.00 90.25 798 TYR A C 1
ATOM 6463 O O . TYR A 1 798 ? -19.995 5.247 18.237 1.00 90.25 798 TYR A O 1
ATOM 6471 N N . SER A 1 799 ? -19.827 5.920 16.105 1.00 90.50 799 SER A N 1
ATOM 6472 C CA . SER A 1 799 ? -21.042 6.728 16.069 1.00 90.50 799 SER A CA 1
ATOM 6473 C C . SER A 1 799 ? -22.289 5.853 16.168 1.00 90.50 799 SER A C 1
ATOM 6475 O O . SER A 1 799 ? -23.189 6.163 16.951 1.00 90.50 799 SER A O 1
ATOM 6477 N N . VAL A 1 800 ? -22.319 4.718 15.458 1.00 92.44 800 VAL A N 1
ATOM 6478 C CA . VAL A 1 800 ? -23.377 3.704 15.586 1.00 92.44 800 VAL A CA 1
ATOM 6479 C C . VAL A 1 800 ? -23.455 3.175 17.017 1.00 92.44 800 VAL A C 1
ATOM 6481 O O . VAL A 1 800 ? -24.543 3.126 17.601 1.00 92.44 800 VAL A O 1
ATOM 6484 N N . THR A 1 801 ? -22.309 2.820 17.603 1.00 90.50 801 THR A N 1
ATOM 6485 C CA . THR A 1 801 ? -22.246 2.292 18.970 1.00 90.50 801 THR A CA 1
ATOM 6486 C C . THR A 1 801 ? -22.708 3.334 19.979 1.00 90.50 801 THR A C 1
ATOM 6488 O O . THR A 1 801 ? -23.523 3.029 20.843 1.00 90.50 801 THR A O 1
ATOM 6491 N N . TYR A 1 802 ? -22.270 4.585 19.843 1.00 88.62 802 TYR A N 1
ATOM 6492 C CA . TYR A 1 802 ? -22.667 5.682 20.721 1.00 88.62 802 TYR A CA 1
ATOM 6493 C C . TYR A 1 802 ? -24.173 5.993 20.658 1.00 88.62 802 TYR A C 1
ATOM 6495 O O . TYR A 1 802 ? -24.819 6.115 21.702 1.00 88.62 802 TYR A O 1
ATOM 6503 N N . ILE A 1 803 ? -24.758 6.072 19.457 1.00 89.56 803 ILE A N 1
ATOM 6504 C CA . ILE A 1 803 ? -26.203 6.298 19.282 1.00 89.56 803 ILE A CA 1
ATOM 6505 C C . ILE A 1 803 ? -27.008 5.131 19.871 1.00 89.56 803 ILE A C 1
ATOM 6507 O O . ILE A 1 803 ? -28.008 5.354 20.561 1.00 89.56 803 ILE A O 1
ATOM 6511 N N . SER A 1 804 ? -26.543 3.899 19.650 1.00 91.31 804 SER A N 1
ATOM 6512 C CA . SER A 1 804 ? -27.193 2.690 20.164 1.00 91.31 804 SER A CA 1
ATOM 6513 C C . SER A 1 804 ? -27.080 2.583 21.686 1.00 91.31 804 SER A C 1
ATOM 6515 O O . SER A 1 804 ? -28.060 2.249 22.346 1.00 91.31 804 SER A O 1
ATOM 6517 N N . LEU A 1 805 ? -25.930 2.954 22.262 1.00 87.56 805 LEU A N 1
ATOM 6518 C CA . LEU A 1 805 ? -25.742 3.084 23.709 1.00 87.56 805 LEU A CA 1
ATOM 6519 C C . LEU A 1 805 ? -26.700 4.112 24.306 1.00 87.56 805 LEU A C 1
ATOM 6521 O O . LEU A 1 805 ? -27.240 3.888 25.379 1.00 87.56 805 LEU A O 1
ATOM 6525 N N . CYS A 1 806 ? -26.965 5.217 23.613 1.00 87.00 806 CYS A N 1
ATOM 6526 C CA . CYS A 1 806 ? -27.929 6.213 24.075 1.00 87.00 806 CYS A CA 1
ATOM 6527 C C . CYS A 1 806 ? -29.398 5.767 23.942 1.00 87.00 806 CYS A C 1
ATOM 6529 O O . CYS A 1 806 ? -30.278 6.521 24.356 1.00 87.00 806 CYS A O 1
ATOM 6531 N N . CYS A 1 807 ? -29.672 4.576 23.394 1.00 87.62 807 CYS A N 1
ATOM 6532 C CA . CYS A 1 807 ? -31.010 4.065 23.086 1.00 87.62 807 CYS A CA 1
ATOM 6533 C C . CYS A 1 807 ? -31.819 4.970 22.143 1.00 87.62 807 CYS A C 1
ATOM 6535 O O . CYS A 1 807 ? -33.004 5.199 22.368 1.00 87.62 807 CYS A O 1
ATOM 6537 N N . LEU A 1 808 ? -31.173 5.505 21.100 1.00 89.00 808 LEU A N 1
ATOM 6538 C CA . LEU A 1 808 ? -31.793 6.449 20.158 1.00 89.00 808 LEU A CA 1
ATOM 6539 C C . LEU A 1 808 ? -31.927 5.922 18.723 1.00 89.00 808 LEU A C 1
ATOM 6541 O O . LEU A 1 808 ? -32.325 6.678 17.832 1.00 89.00 808 LEU A O 1
ATOM 6545 N N . SER A 1 809 ? -31.611 4.652 18.474 1.00 89.00 809 SER A N 1
ATOM 6546 C CA . SER A 1 809 ? -31.594 4.078 17.124 1.00 89.00 809 SER A CA 1
ATOM 6547 C C . SER A 1 809 ? -32.969 4.104 16.445 1.00 89.00 809 SER A C 1
ATOM 6549 O O . SER A 1 809 ? -33.079 4.372 15.250 1.00 89.00 809 SER A O 1
ATOM 6551 N N . ASP A 1 810 ? -34.047 3.895 17.202 1.00 85.75 810 ASP A N 1
ATOM 6552 C CA . ASP A 1 810 ? -35.431 3.992 16.725 1.00 85.75 810 ASP A CA 1
ATOM 6553 C C . ASP A 1 810 ? -35.865 5.432 16.400 1.00 85.75 810 ASP A C 1
ATOM 6555 O O . ASP A 1 810 ? -36.803 5.622 15.621 1.00 85.75 810 ASP A O 1
ATOM 6559 N N . ARG A 1 811 ? -35.176 6.444 16.940 1.00 85.25 811 ARG A N 1
ATOM 6560 C CA . ARG A 1 811 ? -35.509 7.876 16.798 1.00 85.25 811 ARG A CA 1
ATOM 6561 C C . ARG A 1 811 ? -34.743 8.592 15.696 1.00 85.25 811 ARG A C 1
ATOM 6563 O O . ARG A 1 811 ? -35.019 9.759 15.419 1.00 85.25 811 ARG A O 1
ATOM 6570 N N . LEU A 1 812 ? -33.819 7.893 15.049 1.00 83.06 812 LEU A N 1
ATOM 6571 C CA . LEU A 1 812 ? -33.188 8.360 13.827 1.00 83.06 812 LEU A CA 1
ATOM 6572 C C . LEU A 1 812 ? -34.225 8.487 12.689 1.00 83.06 812 LEU A C 1
ATOM 6574 O O . LEU A 1 812 ? -35.111 7.626 12.589 1.00 83.06 812 LEU A O 1
ATOM 6578 N N . PRO A 1 813 ? -34.142 9.532 11.841 1.00 73.44 813 PRO A N 1
ATOM 6579 C CA . PRO A 1 813 ? -35.009 9.663 10.672 1.00 73.44 813 PRO A CA 1
ATOM 6580 C C . PRO A 1 813 ? -34.863 8.436 9.759 1.00 73.44 813 PRO A C 1
ATOM 6582 O O . PRO A 1 813 ? -33.763 7.932 9.568 1.00 73.44 813 PRO A O 1
ATOM 6585 N N . ASN A 1 814 ? -35.987 7.934 9.237 1.00 62.25 814 ASN A N 1
ATOM 6586 C CA . ASN A 1 814 ? -36.026 6.681 8.468 1.00 62.25 814 ASN A CA 1
ATOM 6587 C C . ASN A 1 814 ? -35.380 6.787 7.078 1.00 62.25 814 ASN A C 1
ATOM 6589 O O . ASN A 1 814 ? -35.117 5.762 6.467 1.00 62.25 814 ASN A O 1
ATOM 6593 N N . GLU A 1 815 ? -35.182 7.997 6.561 1.00 65.88 815 GLU A N 1
ATOM 6594 C CA . GLU A 1 815 ? -34.704 8.236 5.200 1.00 65.88 815 GLU A CA 1
ATOM 6595 C C . GLU A 1 815 ? -33.294 8.843 5.266 1.00 65.88 815 GLU A C 1
ATOM 6597 O O . GLU A 1 815 ? -33.057 9.766 6.049 1.00 65.88 815 GLU A O 1
ATOM 6602 N N . ASN A 1 816 ? -32.376 8.338 4.432 1.00 79.00 816 ASN A N 1
ATOM 6603 C CA . ASN A 1 816 ? -31.020 8.859 4.202 1.00 79.00 816 ASN A CA 1
ATOM 6604 C C . ASN A 1 816 ? -29.956 8.654 5.301 1.00 79.00 816 ASN A C 1
ATOM 6606 O O . ASN A 1 816 ? -29.061 9.495 5.448 1.00 79.00 816 ASN A O 1
ATOM 6610 N N . ILE A 1 817 ? -30.003 7.545 6.040 1.00 88.19 817 ILE A N 1
ATOM 6611 C CA . ILE A 1 817 ? -28.905 7.142 6.931 1.00 88.19 817 ILE A CA 1
ATOM 6612 C C . ILE A 1 817 ? -28.243 5.890 6.377 1.00 88.19 817 ILE A C 1
ATOM 6614 O O . ILE A 1 817 ? -28.927 4.917 6.063 1.00 88.19 817 ILE A O 1
ATOM 6618 N N . TYR A 1 818 ? -26.916 5.930 6.313 1.00 90.75 818 TYR A N 1
ATOM 6619 C CA . TYR A 1 818 ? -26.091 4.907 5.698 1.00 90.75 818 TYR A CA 1
ATOM 6620 C C . TYR A 1 818 ? -25.011 4.387 6.655 1.00 90.75 818 TYR A C 1
ATOM 6622 O O . TYR A 1 818 ? -24.491 5.138 7.482 1.00 90.75 818 TYR A O 1
ATOM 6630 N N . ILE A 1 819 ? -24.639 3.117 6.500 1.00 91.69 819 ILE A N 1
ATOM 6631 C CA . ILE A 1 819 ? -23.416 2.516 7.064 1.00 91.69 819 ILE A CA 1
ATOM 6632 C C . ILE A 1 819 ? -22.686 1.732 5.975 1.00 91.69 819 ILE A C 1
ATOM 6634 O O . ILE A 1 819 ? -23.297 1.327 4.983 1.00 91.69 819 ILE A O 1
ATOM 6638 N N . THR A 1 820 ? -21.389 1.496 6.161 1.00 88.69 820 THR A N 1
ATOM 6639 C CA . THR A 1 820 ? -20.609 0.645 5.250 1.00 88.69 820 THR A CA 1
ATOM 6640 C C . THR A 1 820 ? -20.916 -0.836 5.484 1.00 88.69 820 THR A C 1
ATOM 6642 O O . THR A 1 820 ? -21.321 -1.237 6.580 1.00 88.69 820 THR A O 1
ATOM 6645 N N . ARG A 1 821 ? -20.692 -1.675 4.464 1.00 84.75 821 ARG A N 1
ATOM 6646 C CA . ARG A 1 821 ? -20.826 -3.138 4.585 1.00 84.75 821 ARG A CA 1
ATOM 6647 C C . ARG A 1 821 ? -19.902 -3.716 5.664 1.00 84.75 821 ARG A C 1
ATOM 6649 O O . ARG A 1 821 ? -20.316 -4.610 6.393 1.00 84.75 821 ARG A O 1
ATOM 6656 N N . ASN A 1 822 ? -18.688 -3.183 5.804 1.00 83.81 822 ASN A N 1
ATOM 6657 C CA . ASN A 1 822 ? -17.743 -3.607 6.838 1.00 83.81 822 ASN A CA 1
ATOM 6658 C C . ASN A 1 822 ? -18.290 -3.309 8.248 1.00 83.81 822 ASN A C 1
ATOM 6660 O O . ASN A 1 822 ? -18.328 -4.179 9.117 1.00 83.81 822 ASN A O 1
ATOM 6664 N N . THR A 1 823 ? -18.847 -2.107 8.439 1.00 89.94 823 THR A N 1
ATOM 6665 C CA . THR A 1 823 ? -19.507 -1.700 9.691 1.00 89.94 823 THR A CA 1
ATOM 6666 C C . THR A 1 823 ? -20.651 -2.652 10.061 1.00 89.94 823 THR A C 1
ATOM 6668 O O . THR A 1 823 ? -20.771 -3.077 11.208 1.00 89.94 823 THR A O 1
ATOM 6671 N N . GLU A 1 824 ? -21.488 -3.021 9.089 1.00 90.62 824 GLU A N 1
ATOM 6672 C CA . GLU A 1 824 ? -22.580 -3.979 9.279 1.00 90.62 824 GLU A CA 1
ATOM 6673 C C . GLU A 1 824 ? -22.073 -5.369 9.703 1.00 90.62 824 GLU A C 1
ATOM 6675 O O . GLU A 1 824 ? -22.614 -5.968 10.637 1.00 90.62 824 GLU A O 1
ATOM 6680 N N . LEU A 1 825 ? -21.024 -5.874 9.044 1.00 86.44 825 LEU A N 1
ATOM 6681 C CA . LEU A 1 825 ? -20.405 -7.161 9.366 1.00 86.44 825 LEU A CA 1
ATOM 6682 C C . LEU A 1 825 ? -19.868 -7.180 10.801 1.00 86.44 825 LEU A C 1
ATOM 6684 O O . LEU A 1 825 ? -20.166 -8.119 11.539 1.00 86.44 825 LEU A O 1
ATOM 6688 N N . LEU A 1 826 ? -19.161 -6.131 11.232 1.00 87.56 826 LEU A N 1
ATOM 6689 C CA . LEU A 1 826 ? -18.654 -6.030 12.606 1.00 87.56 826 LEU A CA 1
ATOM 6690 C C . LEU A 1 826 ? -19.780 -6.001 13.646 1.00 87.56 826 LEU A C 1
ATOM 6692 O O . LEU A 1 826 ? -19.680 -6.663 14.680 1.00 87.56 826 LEU A O 1
ATOM 6696 N N . ILE A 1 827 ? -20.880 -5.292 13.370 1.00 90.06 827 ILE A N 1
ATOM 6697 C CA . ILE A 1 827 ? -22.050 -5.272 14.262 1.00 90.06 827 ILE A CA 1
ATOM 6698 C C . ILE A 1 827 ? -22.678 -6.667 14.359 1.00 90.06 827 ILE A C 1
ATOM 6700 O O . ILE A 1 827 ? -22.996 -7.122 15.460 1.00 90.06 827 ILE A O 1
ATOM 6704 N N . ASN A 1 828 ? -22.861 -7.353 13.229 1.00 88.44 828 ASN A N 1
ATOM 6705 C CA . ASN A 1 828 ? -23.431 -8.699 13.209 1.00 88.44 828 ASN A CA 1
ATOM 6706 C C . ASN A 1 828 ? -22.538 -9.700 13.956 1.00 88.44 828 ASN A C 1
ATOM 6708 O O . ASN A 1 828 ? -23.047 -10.428 14.811 1.00 88.44 828 ASN A O 1
ATOM 6712 N N . ASN A 1 829 ? -21.223 -9.666 13.718 1.00 83.62 829 ASN A N 1
ATOM 6713 C CA . ASN A 1 829 ? -20.247 -10.508 14.412 1.00 83.62 829 ASN A CA 1
ATOM 6714 C C . ASN A 1 829 ? -20.295 -10.281 15.928 1.00 83.62 829 ASN A C 1
ATOM 6716 O O . ASN A 1 829 ? -20.439 -11.234 16.690 1.00 83.62 829 ASN A O 1
ATOM 6720 N N . PHE A 1 830 ? -20.309 -9.023 16.375 1.00 84.38 830 PHE A N 1
ATOM 6721 C CA . PHE A 1 830 ? -20.432 -8.689 17.796 1.00 84.38 830 PHE A CA 1
ATOM 6722 C C . PHE A 1 830 ? -21.731 -9.224 18.426 1.00 84.38 830 PHE A C 1
ATOM 6724 O O . PHE A 1 830 ? -21.728 -9.758 19.538 1.00 84.38 830 PHE A O 1
ATOM 6731 N N . ILE A 1 831 ? -22.862 -9.124 17.715 1.00 84.62 831 ILE A N 1
ATOM 6732 C CA . ILE A 1 831 ? -24.149 -9.663 18.182 1.00 84.62 831 ILE A CA 1
ATOM 6733 C C . ILE A 1 831 ? -24.104 -11.197 18.300 1.00 84.62 831 ILE A C 1
ATOM 6735 O O . ILE A 1 831 ? -24.749 -11.756 19.194 1.00 84.62 831 ILE A O 1
ATOM 6739 N N . GLU A 1 832 ? -23.395 -11.891 17.409 1.00 80.94 832 GLU A N 1
ATOM 6740 C CA . GLU A 1 832 ? -23.211 -13.346 17.470 1.00 80.94 832 GLU A CA 1
ATOM 6741 C C . GLU A 1 832 ? -22.246 -13.777 18.580 1.00 80.94 832 GLU A C 1
ATOM 6743 O O . GLU A 1 832 ? -22.552 -14.717 19.324 1.00 80.94 832 GLU A O 1
ATOM 6748 N N . ASP A 1 833 ? -21.134 -13.066 18.757 1.00 72.94 833 ASP A N 1
ATOM 6749 C CA . ASP A 1 833 ? -20.137 -13.348 19.792 1.00 72.94 833 ASP A CA 1
ATOM 6750 C C . ASP A 1 833 ? -20.740 -13.246 21.198 1.00 72.94 833 ASP A C 1
ATOM 6752 O O . ASP A 1 833 ? -20.560 -14.146 22.024 1.00 72.94 833 ASP A O 1
ATOM 6756 N N . ILE A 1 834 ? -21.563 -12.222 21.461 1.00 72.31 834 ILE A N 1
ATOM 6757 C CA . ILE A 1 834 ? -22.264 -12.084 22.749 1.00 72.31 834 ILE A CA 1
ATOM 6758 C C . ILE A 1 834 ? -23.177 -13.285 23.030 1.00 72.31 834 ILE A C 1
ATOM 6760 O O . ILE A 1 834 ? -23.282 -13.722 24.179 1.00 72.31 834 ILE A O 1
ATOM 6764 N N . LYS A 1 835 ? -23.848 -13.826 22.005 1.00 66.31 835 LYS A N 1
ATOM 6765 C CA . LYS A 1 835 ? -24.763 -14.970 22.165 1.00 66.31 835 LYS A CA 1
ATOM 6766 C C . LYS A 1 835 ? -24.025 -16.281 22.423 1.00 66.31 835 LYS A C 1
ATOM 6768 O O . LYS A 1 835 ? -24.572 -17.142 23.106 1.00 66.31 835 LYS A O 1
ATOM 6773 N N . THR A 1 836 ? -22.841 -16.452 21.839 1.00 58.28 836 THR A N 1
ATOM 6774 C CA . THR A 1 836 ? -22.127 -17.737 21.788 1.00 58.28 836 THR A CA 1
ATOM 6775 C C . THR A 1 836 ? -21.065 -17.884 22.874 1.00 58.28 836 THR A C 1
ATOM 6777 O O . THR A 1 836 ? -20.945 -18.962 23.450 1.00 58.28 836 THR A O 1
ATOM 6780 N N . LYS A 1 837 ? -20.309 -16.821 23.179 1.00 54.28 837 LYS A N 1
ATOM 6781 C CA . LYS A 1 837 ? -19.090 -16.904 24.004 1.00 54.28 837 LYS A CA 1
ATOM 6782 C C . LYS A 1 837 ? -19.284 -16.509 25.468 1.00 54.28 837 LYS A C 1
ATOM 6784 O O . LYS A 1 837 ? -18.425 -16.819 26.283 1.00 54.28 837 LYS A O 1
ATOM 6789 N N . GLY A 1 838 ? -20.407 -15.876 25.823 1.00 50.59 838 GLY A N 1
ATOM 6790 C CA . GLY A 1 838 ? -20.573 -15.276 27.148 1.00 50.59 838 GLY A CA 1
ATOM 6791 C C . GLY A 1 838 ? -19.582 -14.123 27.312 1.00 50.59 838 GLY A C 1
ATOM 6792 O O . GLY A 1 838 ? -18.425 -14.305 27.661 1.00 50.59 838 GLY A O 1
ATOM 6793 N N . PHE A 1 839 ? -20.027 -12.917 26.995 1.00 51.53 839 PHE A N 1
ATOM 6794 C CA . PHE A 1 839 ? -19.141 -11.769 26.851 1.00 51.53 839 PHE A CA 1
ATOM 6795 C C . PHE A 1 839 ? -18.462 -11.365 28.176 1.00 51.53 839 PHE A C 1
ATOM 6797 O O . PHE A 1 839 ? -19.137 -10.996 29.142 1.00 51.53 839 PHE A O 1
ATOM 6804 N N . PHE A 1 840 ? -17.126 -11.415 28.212 1.00 48.97 840 PHE A N 1
ATOM 6805 C CA . PHE A 1 840 ? -16.292 -10.996 29.342 1.00 48.97 840 PHE A CA 1
ATOM 6806 C C . PHE A 1 840 ? -15.284 -9.945 28.866 1.00 48.97 840 PHE A C 1
ATOM 6808 O O . PHE A 1 840 ? -14.334 -10.280 28.169 1.00 48.97 840 PHE A O 1
ATOM 6815 N N . ILE A 1 841 ? -15.471 -8.676 29.247 1.00 52.47 841 ILE A N 1
ATOM 6816 C CA . ILE A 1 841 ? -14.468 -7.629 28.996 1.00 52.47 841 ILE A CA 1
ATOM 6817 C C . ILE A 1 841 ? -13.433 -7.691 30.134 1.00 52.47 841 ILE A C 1
ATOM 6819 O O . ILE A 1 841 ? -13.788 -7.360 31.272 1.00 52.47 841 ILE A O 1
ATOM 6823 N N . PRO A 1 842 ? -12.159 -8.050 29.865 1.00 44.28 842 PRO A N 1
ATOM 6824 C CA . PRO A 1 842 ? -11.143 -8.300 30.899 1.00 44.28 842 PRO A CA 1
ATOM 6825 C C . PRO A 1 842 ? -10.777 -7.078 31.758 1.00 44.28 842 PRO A C 1
ATOM 6827 O O . PRO A 1 842 ? -10.154 -7.220 32.806 1.00 44.28 842 PRO A O 1
ATOM 6830 N N . ASP A 1 843 ? -11.177 -5.880 31.328 1.00 46.12 843 ASP A N 1
ATOM 6831 C CA . ASP A 1 843 ? -10.845 -4.596 31.953 1.00 46.12 843 ASP A CA 1
ATOM 6832 C C . ASP A 1 843 ? -11.940 -4.043 32.893 1.00 46.12 843 ASP A C 1
ATOM 6834 O O . ASP A 1 843 ? -11.765 -2.972 33.479 1.00 46.12 843 ASP A O 1
ATOM 6838 N N . PHE A 1 844 ? -13.058 -4.753 33.093 1.00 44.56 844 PHE A N 1
ATOM 6839 C CA . PHE A 1 844 ? -14.072 -4.373 34.086 1.00 44.56 844 PHE A CA 1
ATOM 6840 C C . PHE A 1 844 ? -13.651 -4.819 35.491 1.00 44.56 844 PHE A C 1
ATOM 6842 O O . PHE A 1 844 ? -14.192 -5.758 36.075 1.00 44.56 844 PHE A O 1
ATOM 6849 N N . SER A 1 845 ? -12.680 -4.121 36.078 1.00 34.94 845 SER A N 1
ATOM 6850 C CA . SER A 1 845 ? -12.341 -4.295 37.489 1.00 34.94 845 SER A CA 1
ATOM 6851 C C . SER A 1 845 ? -13.468 -3.752 38.387 1.00 34.94 845 SER A C 1
ATOM 6853 O O . SER A 1 845 ? -13.450 -2.603 38.818 1.00 34.94 845 SER A O 1
ATOM 6855 N N . GLY A 1 846 ? -14.466 -4.586 38.676 1.00 36.75 846 GLY A N 1
ATOM 6856 C CA . GLY A 1 846 ? -15.153 -4.625 39.972 1.00 36.75 846 GLY A CA 1
ATOM 6857 C C . GLY A 1 846 ? -16.192 -3.555 40.346 1.00 36.75 846 GLY A C 1
ATOM 6858 O O . GLY A 1 846 ? -16.723 -3.653 41.450 1.00 36.75 846 GLY A O 1
ATOM 6859 N N . THR A 1 847 ? -16.538 -2.568 39.511 1.00 37.12 847 THR A N 1
ATOM 6860 C CA . THR A 1 847 ? -17.564 -1.555 39.887 1.00 37.12 847 THR A CA 1
ATOM 6861 C C . THR A 1 847 ? -18.727 -1.384 38.918 1.00 37.12 847 THR A C 1
ATOM 6863 O O . THR A 1 847 ? -19.754 -0.836 39.316 1.00 37.12 847 THR A O 1
ATOM 6866 N N . ILE A 1 848 ? -18.626 -1.880 37.685 1.00 41.25 848 ILE A N 1
ATOM 6867 C CA . ILE A 1 848 ? -19.687 -1.752 36.684 1.00 41.25 848 ILE A CA 1
ATOM 6868 C C . ILE A 1 848 ? -20.043 -3.154 36.197 1.00 41.25 848 ILE A C 1
ATOM 6870 O O . ILE A 1 848 ? -19.216 -3.854 35.621 1.00 41.25 848 ILE A O 1
ATOM 6874 N N . ASN A 1 849 ? -21.283 -3.582 36.412 1.00 46.88 849 ASN A N 1
ATOM 6875 C CA . ASN A 1 849 ? -21.797 -4.783 35.765 1.00 46.88 849 ASN A CA 1
ATOM 6876 C C . ASN A 1 849 ? -22.010 -4.457 34.281 1.00 46.88 849 ASN A C 1
ATOM 6878 O O . ASN A 1 849 ? -23.114 -4.064 33.908 1.00 46.88 849 ASN A O 1
ATOM 6882 N N . GLY A 1 850 ? -20.989 -4.631 33.431 1.00 50.22 850 GLY A N 1
ATOM 6883 C CA . GLY A 1 850 ? -21.078 -4.426 31.973 1.00 50.22 850 GLY A CA 1
ATOM 6884 C C . GLY A 1 850 ? -22.305 -5.098 31.332 1.00 50.22 850 GLY A C 1
ATOM 6885 O O . GLY A 1 850 ? -22.892 -4.565 30.396 1.00 50.22 850 GLY A O 1
ATOM 6886 N N . SER A 1 851 ? -22.807 -6.181 31.940 1.00 55.38 851 SER A N 1
ATOM 6887 C CA . SER A 1 851 ? -24.092 -6.827 31.622 1.00 55.38 851 SER A CA 1
ATOM 6888 C C . SER A 1 851 ? -25.324 -5.902 31.564 1.00 55.38 851 SER A C 1
ATOM 6890 O O . SER A 1 851 ? -26.269 -6.222 30.851 1.00 55.38 851 SER A O 1
ATOM 6892 N N . GLN A 1 852 ? -25.343 -4.767 32.279 1.00 61.00 852 GLN A N 1
ATOM 6893 C CA . GLN A 1 852 ? -26.519 -3.886 32.353 1.00 61.00 852 GLN A CA 1
ATOM 6894 C C . GLN A 1 852 ? -26.767 -3.091 31.062 1.00 61.00 852 GLN A C 1
ATOM 6896 O O . GLN A 1 852 ? -27.914 -2.745 30.787 1.00 61.00 852 GLN A O 1
ATOM 6901 N N . PHE A 1 853 ? -25.729 -2.835 30.258 1.00 69.44 853 PHE A N 1
ATOM 6902 C CA . PHE A 1 853 ? -25.838 -2.056 29.013 1.00 69.44 853 PHE A CA 1
ATOM 6903 C C . PHE A 1 853 ? -25.822 -2.932 27.760 1.00 69.44 853 PHE A C 1
ATOM 6905 O O . PHE A 1 853 ? -26.322 -2.508 26.724 1.00 69.44 853 PHE A O 1
ATOM 6912 N N . LEU A 1 854 ? -25.304 -4.162 27.853 1.00 75.56 854 LEU A N 1
ATOM 6913 C CA . LEU A 1 854 ? -25.145 -5.052 26.699 1.00 75.56 854 LEU A CA 1
ATOM 6914 C C . LEU A 1 854 ? -26.477 -5.468 26.076 1.00 75.56 854 LEU A C 1
ATOM 6916 O O . LEU A 1 854 ? -26.612 -5.417 24.858 1.00 75.56 854 LEU A O 1
ATOM 6920 N N . ALA A 1 855 ? -27.470 -5.845 26.886 1.00 78.06 855 ALA A N 1
ATOM 6921 C CA . ALA A 1 855 ? -28.780 -6.225 26.356 1.00 78.06 855 ALA A CA 1
ATOM 6922 C C . ALA A 1 855 ? -29.487 -5.043 25.649 1.00 78.06 855 ALA A C 1
ATOM 6924 O O . ALA A 1 855 ? -29.837 -5.204 24.478 1.00 78.06 855 ALA A O 1
ATOM 6925 N N . PRO A 1 856 ? -29.609 -3.845 26.267 1.00 82.94 856 PRO A N 1
ATOM 6926 C CA . PRO A 1 856 ? -30.116 -2.657 25.574 1.00 82.94 856 PRO A CA 1
ATOM 6927 C C . PRO A 1 856 ? -29.334 -2.306 24.302 1.00 82.94 856 PRO A C 1
ATOM 6929 O O . PRO A 1 856 ? -29.943 -2.031 23.273 1.00 82.94 856 PRO A O 1
ATOM 6932 N N . LEU A 1 857 ? -27.998 -2.361 24.346 1.00 86.75 857 LEU A N 1
ATOM 6933 C CA . LEU A 1 857 ? -27.140 -2.070 23.197 1.00 86.75 857 LEU A CA 1
ATOM 6934 C C . LEU A 1 857 ? -27.420 -3.017 22.027 1.00 86.75 857 LEU A C 1
ATOM 6936 O O . LEU A 1 857 ? -27.643 -2.561 20.910 1.00 86.75 857 LEU A O 1
ATOM 6940 N N . VAL A 1 858 ? -27.439 -4.328 22.278 1.00 87.00 858 VAL A N 1
ATOM 6941 C CA . VAL A 1 858 ? -27.688 -5.346 21.246 1.00 87.00 858 VAL A CA 1
ATOM 6942 C C . VAL A 1 858 ? -29.066 -5.162 20.610 1.00 87.00 858 VAL A C 1
ATOM 6944 O O . VAL A 1 858 ? -29.207 -5.308 19.394 1.00 87.00 858 VAL A O 1
ATOM 6947 N N . ASP A 1 859 ? -30.087 -4.828 21.397 1.00 88.94 859 ASP A N 1
ATOM 6948 C CA . ASP A 1 859 ? -31.425 -4.581 20.862 1.00 88.94 859 ASP A CA 1
ATOM 6949 C C . ASP A 1 859 ? -31.475 -3.302 20.016 1.00 88.94 859 ASP A C 1
ATOM 6951 O O . ASP A 1 859 ? -32.062 -3.306 18.932 1.00 88.94 859 ASP A O 1
ATOM 6955 N N . GLN A 1 860 ? -30.793 -2.237 20.440 1.00 91.06 860 GLN A N 1
ATOM 6956 C CA . GLN A 1 860 ? -30.706 -0.981 19.691 1.00 91.06 860 GLN A CA 1
ATOM 6957 C C . GLN A 1 860 ? -29.889 -1.111 18.401 1.00 91.06 860 GLN A C 1
ATOM 6959 O O . GLN A 1 860 ? -30.282 -0.545 17.381 1.00 91.06 860 GLN A O 1
ATOM 6964 N N . LEU A 1 861 ? -28.818 -1.911 18.397 1.00 92.19 861 LEU A N 1
ATOM 6965 C CA . LEU A 1 861 ? -28.057 -2.240 17.188 1.00 92.19 861 LEU A CA 1
ATOM 6966 C C . LEU A 1 861 ? -28.927 -2.994 16.172 1.00 92.19 861 LEU A C 1
ATOM 6968 O O . LEU A 1 861 ? -28.952 -2.639 14.996 1.00 92.19 861 LEU A O 1
ATOM 6972 N N . LYS A 1 862 ? -29.724 -3.980 16.612 1.00 91.38 862 LYS A N 1
ATOM 6973 C CA . LYS A 1 862 ? -30.673 -4.682 15.724 1.00 91.38 862 LYS A CA 1
ATOM 6974 C C . LYS A 1 862 ? -31.749 -3.756 15.164 1.00 91.38 862 LYS A C 1
ATOM 6976 O O . LYS A 1 862 ? -32.167 -3.933 14.022 1.00 91.38 862 LYS A O 1
ATOM 6981 N N . ILE A 1 863 ? -32.247 -2.814 15.968 1.00 90.94 863 ILE A N 1
ATOM 6982 C CA . ILE A 1 863 ? -33.215 -1.812 15.504 1.00 90.94 863 ILE A CA 1
ATOM 6983 C C . ILE A 1 863 ? -32.569 -0.927 14.438 1.00 90.94 863 ILE A C 1
ATOM 6985 O O . ILE A 1 863 ? -33.170 -0.719 13.389 1.00 90.94 863 ILE A O 1
ATOM 6989 N N . LEU A 1 864 ? -31.347 -0.457 14.684 1.00 90.00 864 LEU A N 1
ATOM 6990 C CA . LEU A 1 864 ? -30.586 0.383 13.766 1.00 90.00 864 LEU A CA 1
ATOM 6991 C C . LEU A 1 864 ? -30.366 -0.307 12.411 1.00 90.00 864 LEU A C 1
ATOM 6993 O O . LEU A 1 864 ? -30.717 0.262 11.380 1.00 90.00 864 LEU A O 1
ATOM 6997 N N . LEU A 1 865 ? -29.903 -1.562 12.418 1.00 89.50 865 LEU A N 1
ATOM 6998 C CA . LEU A 1 865 ? -29.682 -2.360 11.203 1.00 89.50 865 LEU A CA 1
ATOM 6999 C C . LEU A 1 865 ? -30.946 -2.549 10.349 1.00 89.50 865 LEU A C 1
ATOM 7001 O O . LEU A 1 865 ? -30.850 -2.728 9.143 1.00 89.50 865 LEU A O 1
ATOM 7005 N N . ARG A 1 866 ? -32.146 -2.492 10.943 1.00 88.38 866 ARG A N 1
ATOM 7006 C CA . ARG A 1 866 ? -33.416 -2.587 10.197 1.00 88.38 866 ARG A CA 1
ATOM 7007 C C . ARG A 1 866 ? -33.842 -1.277 9.534 1.00 88.38 866 ARG A C 1
ATOM 7009 O O . ARG A 1 866 ? -34.758 -1.304 8.717 1.00 88.38 866 ARG A O 1
ATOM 7016 N N . LYS A 1 867 ? -33.270 -0.143 9.947 1.00 84.88 867 LYS A N 1
ATOM 7017 C CA . LYS A 1 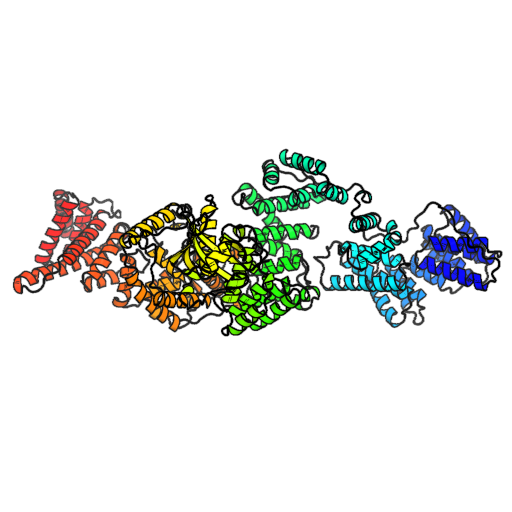867 ? -33.659 1.201 9.486 1.00 84.88 867 LYS A CA 1
ATOM 7018 C C . LYS A 1 867 ? -32.654 1.820 8.518 1.00 84.88 867 LYS A C 1
ATOM 7020 O O . LYS A 1 867 ? -33.020 2.750 7.814 1.00 84.88 867 LYS A O 1
ATOM 7025 N N . ILE A 1 868 ? -31.406 1.363 8.545 1.00 87.81 868 ILE A N 1
ATOM 7026 C CA . ILE A 1 868 ? -30.304 1.942 7.779 1.00 87.81 868 ILE A CA 1
ATOM 7027 C C . ILE A 1 868 ? -30.153 1.235 6.433 1.00 87.81 868 ILE A C 1
ATOM 7029 O O . ILE A 1 868 ? -30.333 0.023 6.335 1.00 87.81 868 ILE A O 1
ATOM 7033 N N . GLU A 1 869 ? -29.777 1.999 5.410 1.00 86.00 869 GLU A N 1
ATOM 7034 C CA . GLU A 1 869 ? -29.374 1.459 4.115 1.00 86.00 869 GLU A CA 1
ATOM 7035 C C . GLU A 1 869 ? -27.863 1.193 4.089 1.00 86.00 869 GLU A C 1
ATOM 7037 O O . GLU A 1 869 ? -27.054 2.004 4.548 1.00 86.00 869 GLU A O 1
ATOM 7042 N N . ILE A 1 870 ? -27.459 0.050 3.540 1.00 85.69 870 ILE A N 1
ATOM 7043 C CA . ILE A 1 870 ? -26.041 -0.275 3.374 1.00 85.69 870 ILE A CA 1
ATOM 7044 C C . ILE A 1 870 ? -25.549 0.444 2.128 1.00 85.69 870 ILE A C 1
ATOM 7046 O O . ILE A 1 870 ? -26.110 0.287 1.043 1.00 85.69 870 ILE A O 1
ATOM 7050 N N . ILE A 1 871 ? -24.500 1.244 2.281 1.00 81.00 871 ILE A N 1
ATOM 7051 C CA . ILE A 1 871 ? -23.906 1.943 1.154 1.00 81.00 871 ILE A CA 1
ATOM 7052 C C . ILE A 1 871 ? -22.766 1.115 0.579 1.00 81.00 871 ILE A C 1
ATOM 7054 O O . ILE A 1 871 ? -21.780 0.816 1.253 1.00 81.00 871 ILE A O 1
ATOM 7058 N N . GLU A 1 872 ? -22.909 0.744 -0.688 1.00 67.25 872 GLU A N 1
ATOM 7059 C CA . GLU A 1 872 ? -21.857 0.019 -1.386 1.00 67.25 872 GLU A CA 1
ATOM 7060 C C . GLU A 1 872 ? -20.666 0.932 -1.690 1.00 67.25 872 GLU A C 1
ATOM 7062 O O . GLU A 1 872 ? -20.812 2.131 -1.987 1.00 67.25 872 GLU A O 1
ATOM 7067 N N . VAL A 1 873 ? -19.491 0.310 -1.594 1.00 63.31 873 VAL A N 1
ATOM 7068 C CA . VAL A 1 873 ? -18.153 0.893 -1.743 1.00 63.31 873 VAL A CA 1
ATOM 7069 C C . VAL A 1 873 ? -17.807 1.117 -3.222 1.00 63.31 873 VAL A C 1
ATOM 7071 O O . VAL A 1 873 ? -16.916 1.905 -3.519 1.00 63.31 873 VAL A O 1
ATOM 7074 N N . GLU A 1 874 ? -18.546 0.503 -4.159 1.00 57.78 874 GLU A N 1
ATOM 7075 C CA . GLU A 1 874 ? -18.305 0.574 -5.612 1.00 57.78 874 GLU A CA 1
ATOM 7076 C C . GLU A 1 874 ? -17.969 1.985 -6.146 1.00 57.78 874 GLU A C 1
ATOM 7078 O O . GLU A 1 874 ? -17.043 2.107 -6.952 1.00 57.78 874 GLU A O 1
ATOM 7083 N N . PRO A 1 875 ? -18.613 3.082 -5.691 1.00 58.38 875 PRO A N 1
ATOM 7084 C CA . PRO A 1 875 ? -18.322 4.415 -6.225 1.00 58.38 875 PRO A CA 1
ATOM 7085 C C . PRO A 1 875 ? -16.961 4.986 -5.805 1.00 58.38 875 PRO A C 1
ATOM 7087 O O . PRO A 1 875 ? -16.473 5.895 -6.477 1.00 58.38 875 PRO A O 1
ATOM 7090 N N . LEU A 1 876 ? -16.321 4.445 -4.757 1.00 65.81 876 LEU A N 1
ATOM 7091 C CA . LEU A 1 876 ? -14.993 4.883 -4.302 1.00 65.81 876 LEU A CA 1
ATOM 7092 C C . LEU A 1 876 ? -13.914 4.656 -5.360 1.00 65.81 876 LEU A C 1
ATOM 7094 O O . LEU A 1 876 ? -12.997 5.460 -5.476 1.00 65.81 876 LEU A O 1
ATOM 7098 N N . TYR A 1 877 ? -14.036 3.608 -6.175 1.00 69.31 877 TYR A N 1
ATOM 7099 C CA . TYR A 1 877 ? -13.007 3.266 -7.160 1.00 69.31 877 TYR A CA 1
ATOM 7100 C C . TYR A 1 877 ? -13.038 4.149 -8.413 1.00 69.31 877 TYR A C 1
ATOM 7102 O O . TYR A 1 877 ? -12.132 4.079 -9.236 1.00 69.31 877 TYR A O 1
ATOM 7110 N N . ASN A 1 878 ? -14.043 5.017 -8.539 1.00 73.94 878 ASN A N 1
ATOM 7111 C CA . ASN A 1 878 ? -14.117 6.050 -9.575 1.00 73.94 878 ASN A CA 1
ATOM 7112 C C . ASN A 1 878 ? -13.770 7.446 -9.028 1.00 73.94 878 ASN A C 1
ATOM 7114 O O . ASN A 1 878 ? -14.057 8.457 -9.676 1.00 73.94 878 ASN A O 1
ATOM 7118 N N . PHE A 1 879 ? -13.169 7.507 -7.839 1.00 81.81 879 PHE A N 1
ATOM 7119 C CA . PHE A 1 879 ? -12.842 8.730 -7.122 1.00 81.81 879 PHE A CA 1
ATOM 7120 C C . PHE A 1 879 ? -11.372 8.727 -6.690 1.00 81.81 879 PHE A C 1
ATOM 7122 O O . PHE A 1 879 ? -10.843 7.704 -6.261 1.00 81.81 879 PHE A O 1
ATOM 7129 N N . ASP A 1 880 ? -10.732 9.890 -6.788 1.00 83.94 880 ASP A N 1
ATOM 7130 C CA . ASP A 1 880 ? -9.402 10.122 -6.234 1.00 83.94 880 ASP A CA 1
ATOM 7131 C C . ASP A 1 880 ? -9.567 10.875 -4.918 1.00 83.94 880 ASP A C 1
ATOM 7133 O O . ASP A 1 880 ? -10.059 12.008 -4.890 1.00 83.94 880 ASP A O 1
ATOM 7137 N N . ALA A 1 881 ? -9.200 10.230 -3.814 1.00 81.50 881 ALA A N 1
ATOM 7138 C CA . ALA A 1 881 ? -9.351 10.836 -2.501 1.00 81.50 881 ALA A CA 1
ATOM 7139 C C . ALA A 1 881 ? -8.307 11.942 -2.269 1.00 81.50 881 ALA A C 1
ATOM 7141 O O . ALA A 1 881 ? -7.208 11.877 -2.832 1.00 81.50 881 ALA A O 1
ATOM 7142 N N . PRO A 1 882 ? -8.592 12.938 -1.403 1.00 81.06 882 PRO A N 1
ATOM 7143 C CA . PRO A 1 882 ? -7.566 13.861 -0.936 1.00 81.06 882 PRO A CA 1
ATOM 7144 C C . PRO A 1 882 ? -6.382 13.074 -0.377 1.00 81.06 882 PRO A C 1
ATOM 7146 O O . PRO A 1 882 ? -6.542 12.244 0.522 1.00 81.06 882 PRO A O 1
ATOM 7149 N N . GLN A 1 883 ? -5.192 13.313 -0.922 1.00 69.75 883 GLN A N 1
ATOM 7150 C CA . GLN A 1 883 ? -4.019 12.487 -0.640 1.00 69.75 883 GLN A CA 1
ATOM 7151 C C . GLN A 1 883 ? -3.627 12.523 0.848 1.00 69.75 883 GLN A C 1
ATOM 7153 O O . GLN A 1 883 ? -3.048 11.564 1.351 1.00 69.75 883 GLN A O 1
ATOM 7158 N N . GLU A 1 884 ? -3.989 13.582 1.582 1.00 74.00 884 GLU A N 1
ATOM 7159 C CA . GLU A 1 884 ? -3.798 13.717 3.033 1.00 74.00 884 GLU A CA 1
ATOM 7160 C C . GLU A 1 884 ? -4.515 12.623 3.841 1.00 74.00 884 GLU A C 1
ATOM 7162 O O . GLU A 1 884 ? -4.078 12.310 4.948 1.00 74.00 884 GLU A O 1
ATOM 7167 N N . LEU A 1 885 ? -5.580 12.017 3.299 1.00 78.06 885 LEU A N 1
ATOM 7168 C CA . LEU A 1 885 ? -6.291 10.923 3.965 1.00 78.06 885 LEU A CA 1
ATOM 7169 C C . LEU A 1 885 ? -5.438 9.659 4.078 1.00 78.06 885 LEU A C 1
ATOM 7171 O O . LEU A 1 885 ? -5.578 8.940 5.060 1.00 78.06 885 LEU A O 1
ATOM 7175 N N . SER A 1 886 ? -4.512 9.417 3.143 1.00 70.44 886 SER A N 1
ATOM 7176 C CA . SER A 1 886 ? -3.640 8.231 3.183 1.00 70.44 886 SER A CA 1
ATOM 7177 C C . SER A 1 886 ? -2.809 8.138 4.472 1.00 70.44 886 SER A C 1
ATOM 7179 O O . SER A 1 886 ? -2.533 7.041 4.942 1.00 70.44 886 SER A O 1
ATOM 7181 N N . LEU A 1 887 ? -2.495 9.273 5.113 1.00 71.00 887 LEU A N 1
ATOM 7182 C CA . LEU A 1 887 ? -1.768 9.327 6.390 1.00 71.00 887 LEU A CA 1
ATOM 7183 C C . LEU A 1 887 ? -2.585 8.812 7.584 1.00 71.00 887 LEU A C 1
ATOM 7185 O O . LEU A 1 887 ? -2.020 8.519 8.639 1.00 71.00 887 LEU A O 1
ATOM 7189 N N . LEU A 1 888 ? -3.911 8.759 7.446 1.00 74.75 888 LEU A N 1
ATOM 7190 C CA . LEU A 1 888 ? -4.808 8.212 8.461 1.00 74.75 888 LEU A CA 1
ATOM 7191 C C . LEU A 1 888 ? -4.932 6.693 8.354 1.00 74.75 888 LEU A C 1
ATOM 7193 O O . LEU A 1 888 ? -5.388 6.070 9.314 1.00 74.75 888 LEU A O 1
ATOM 7197 N N . ASN A 1 889 ? -4.514 6.104 7.229 1.00 70.94 889 ASN A N 1
ATOM 7198 C CA . ASN A 1 889 ? -4.539 4.663 7.043 1.00 70.94 889 ASN A CA 1
ATOM 7199 C C . ASN A 1 889 ? -3.742 3.983 8.171 1.00 70.94 889 ASN A C 1
ATOM 7201 O O . ASN A 1 889 ? -2.698 4.483 8.592 1.00 70.94 889 ASN A O 1
ATOM 7205 N N . GLU A 1 890 ? -4.287 2.902 8.727 1.00 70.50 890 GLU A N 1
ATOM 7206 C CA . GLU A 1 890 ? -3.785 2.185 9.915 1.00 70.50 890 GLU A CA 1
ATOM 7207 C C . GLU A 1 890 ? -3.764 2.977 11.245 1.00 70.50 890 GLU A C 1
ATOM 7209 O O . GLU A 1 890 ? -3.600 2.380 12.312 1.00 70.50 890 GLU A O 1
ATOM 7214 N N . LYS A 1 891 ? -3.921 4.311 11.236 1.00 76.94 891 LYS A N 1
ATOM 7215 C CA . LYS A 1 891 ? -3.979 5.142 12.459 1.00 76.94 891 LYS A CA 1
ATOM 7216 C C . LYS A 1 891 ? -5.372 5.181 13.068 1.00 76.94 891 LYS A C 1
ATOM 7218 O O . LYS A 1 891 ? -5.496 5.246 14.292 1.00 76.94 891 LYS A O 1
ATOM 7223 N N . ILE A 1 892 ? -6.398 5.111 12.231 1.00 85.00 892 ILE A N 1
ATOM 7224 C CA . ILE A 1 892 ? -7.795 4.966 12.639 1.00 85.00 892 ILE A CA 1
ATOM 7225 C C . ILE A 1 892 ? -8.327 3.593 12.255 1.00 85.00 892 ILE A C 1
ATOM 7227 O O . ILE A 1 892 ? -7.751 2.903 11.419 1.00 85.00 892 ILE A O 1
ATOM 7231 N N . ASP A 1 893 ? -9.438 3.226 12.884 1.00 85.38 893 ASP A N 1
ATOM 7232 C CA . ASP A 1 893 ? -10.181 2.021 12.540 1.00 85.38 893 ASP A CA 1
ATOM 7233 C C . ASP A 1 893 ? -10.636 2.034 11.067 1.00 85.38 893 ASP A C 1
ATOM 7235 O O . ASP A 1 893 ? -11.018 3.084 10.533 1.00 85.38 893 ASP A O 1
ATOM 7239 N N . GLU A 1 894 ? -10.626 0.859 10.431 1.00 83.44 894 GLU A N 1
ATOM 7240 C CA . GLU A 1 894 ? -10.950 0.693 9.009 1.00 83.44 894 GLU A CA 1
ATOM 7241 C C . GLU A 1 894 ? -12.360 1.209 8.686 1.00 83.44 894 GLU A C 1
ATOM 7243 O O . GLU A 1 894 ? -12.545 1.898 7.682 1.00 83.44 894 GLU A O 1
ATOM 7248 N N . THR A 1 895 ? -13.347 0.996 9.565 1.00 87.38 895 THR A N 1
ATOM 7249 C CA . THR A 1 895 ? -14.721 1.461 9.309 1.00 87.38 895 THR A CA 1
ATOM 7250 C C . THR A 1 895 ? -14.839 2.982 9.317 1.00 87.38 895 THR A C 1
ATOM 7252 O O . THR A 1 895 ? -15.610 3.556 8.543 1.00 87.38 895 THR A O 1
ATOM 7255 N N . VAL A 1 896 ? -14.061 3.659 10.168 1.00 89.69 896 VAL A N 1
ATOM 7256 C CA . VAL A 1 896 ? -14.010 5.125 10.214 1.00 89.69 896 VAL A CA 1
ATOM 7257 C C . VAL A 1 896 ? -13.366 5.643 8.935 1.00 89.69 896 VAL A C 1
ATOM 7259 O O . VAL A 1 896 ? -13.887 6.570 8.314 1.00 89.69 896 VAL A O 1
ATOM 7262 N N . TYR A 1 897 ? -12.267 5.019 8.513 1.00 88.31 897 TYR A N 1
ATOM 7263 C CA . TYR A 1 897 ? -11.566 5.383 7.288 1.00 88.31 897 TYR A CA 1
ATOM 7264 C C . TYR A 1 897 ? -12.448 5.217 6.039 1.00 88.31 897 TYR A C 1
ATOM 7266 O O . TYR A 1 897 ? -12.601 6.167 5.268 1.00 88.31 897 TYR A O 1
ATOM 7274 N N . GLU A 1 898 ? -13.115 4.068 5.880 1.00 86.38 898 GLU A N 1
ATOM 7275 C CA . GLU A 1 898 ? -14.083 3.829 4.799 1.00 86.38 898 GLU A CA 1
ATOM 7276 C C . GLU A 1 898 ? -15.207 4.873 4.791 1.00 86.38 898 GLU A C 1
ATOM 7278 O O . GLU A 1 898 ? -15.581 5.398 3.740 1.00 86.38 898 GLU A O 1
ATOM 7283 N N . THR A 1 899 ? -15.737 5.204 5.970 1.00 90.19 899 THR A N 1
ATOM 7284 C CA . THR A 1 899 ? -16.825 6.177 6.117 1.00 90.19 899 THR A CA 1
ATOM 7285 C C . THR A 1 899 ? -16.399 7.575 5.656 1.00 90.19 899 THR A C 1
ATOM 7287 O O . THR A 1 899 ? -17.158 8.253 4.956 1.00 90.19 899 THR A O 1
ATOM 7290 N N . ILE A 1 900 ? -15.172 7.996 5.986 1.00 89.81 900 ILE A N 1
ATOM 7291 C CA . ILE A 1 900 ? -14.592 9.266 5.521 1.00 89.81 900 ILE A CA 1
ATOM 7292 C C . ILE A 1 900 ? -14.454 9.268 3.992 1.00 89.81 900 ILE A C 1
ATOM 7294 O O . ILE A 1 900 ? -14.843 10.243 3.345 1.00 89.81 900 ILE A O 1
ATOM 7298 N N . LEU A 1 901 ? -13.952 8.179 3.400 1.00 86.81 901 LEU A N 1
ATOM 7299 C CA . LEU A 1 901 ? -13.822 8.059 1.945 1.00 86.81 901 LEU A CA 1
ATOM 7300 C C . LEU A 1 901 ? -15.183 8.139 1.242 1.00 86.81 901 LEU A C 1
ATOM 7302 O O . LEU A 1 901 ? -15.327 8.841 0.241 1.00 86.81 901 LEU A O 1
ATOM 7306 N N . ILE A 1 902 ? -16.206 7.470 1.781 1.00 86.94 902 ILE A N 1
ATOM 7307 C CA . ILE A 1 902 ? -17.572 7.500 1.237 1.00 86.94 902 ILE A CA 1
ATOM 7308 C C . ILE A 1 902 ? -18.167 8.902 1.327 1.00 86.94 902 ILE A C 1
ATOM 7310 O O . ILE A 1 902 ? -18.803 9.360 0.374 1.00 86.94 902 ILE A O 1
ATOM 7314 N N . SER A 1 903 ? -17.938 9.591 2.444 1.00 89.25 903 SER A N 1
ATOM 7315 C CA . SER A 1 903 ? -18.347 10.982 2.622 1.00 89.25 903 SER A CA 1
ATOM 7316 C C . SER A 1 903 ? -17.726 11.889 1.558 1.00 89.25 903 SER A C 1
ATOM 7318 O O . SER A 1 903 ? -18.449 12.663 0.928 1.00 89.25 903 SER A O 1
ATOM 7320 N N . ALA A 1 904 ? -16.426 11.733 1.288 1.00 87.44 904 ALA A N 1
ATOM 7321 C CA . ALA A 1 904 ? -15.717 12.491 0.260 1.00 87.44 904 ALA A CA 1
ATOM 7322 C C . ALA A 1 904 ? -16.217 12.178 -1.164 1.00 87.44 904 ALA A C 1
ATOM 7324 O O . ALA A 1 904 ? -16.446 13.087 -1.956 1.00 87.44 904 ALA A O 1
ATOM 7325 N N . CYS A 1 905 ? -16.423 10.898 -1.481 1.00 85.56 905 CYS A N 1
ATOM 7326 C CA . CYS A 1 905 ? -16.805 10.438 -2.816 1.00 85.56 905 CYS A CA 1
ATOM 7327 C C . CYS A 1 905 ? -18.257 10.779 -3.189 1.00 85.56 905 CYS A C 1
ATOM 7329 O O . CYS A 1 905 ? -18.528 11.225 -4.304 1.00 85.56 905 CYS A O 1
ATOM 7331 N N . LYS A 1 906 ? -19.206 10.551 -2.271 1.00 83.12 906 LYS A N 1
ATOM 7332 C CA . LYS A 1 906 ? -20.651 10.707 -2.528 1.00 83.12 906 LYS A CA 1
ATOM 7333 C C . LYS A 1 906 ? -21.223 12.040 -2.052 1.00 83.12 906 LYS A C 1
ATOM 7335 O O . LYS A 1 906 ? -22.426 12.254 -2.194 1.00 83.12 906 LYS A O 1
ATOM 7340 N N . ASP A 1 907 ? -20.387 12.906 -1.480 1.00 84.81 907 ASP A N 1
ATOM 7341 C CA . ASP A 1 907 ? -20.794 14.186 -0.892 1.00 84.81 907 ASP A CA 1
ATOM 7342 C C . ASP A 1 907 ? -21.890 14.022 0.192 1.00 84.81 907 ASP A C 1
ATOM 7344 O O . ASP A 1 907 ? -22.833 14.810 0.309 1.00 84.81 907 ASP A O 1
ATOM 7348 N N . ILE A 1 908 ? -21.774 12.946 0.983 1.00 88.94 908 ILE A N 1
ATOM 7349 C CA . ILE A 1 908 ? -22.661 12.604 2.109 1.00 88.94 908 ILE A CA 1
ATOM 7350 C C . ILE A 1 908 ? -22.027 13.107 3.405 1.00 88.94 908 ILE A C 1
ATOM 7352 O O . ILE A 1 908 ? -20.815 13.007 3.579 1.00 88.94 908 ILE A O 1
ATOM 7356 N N . THR A 1 909 ? -22.820 13.616 4.347 1.00 90.50 909 THR A N 1
ATOM 7357 C CA . THR A 1 909 ? -22.283 14.094 5.624 1.00 90.50 909 THR A CA 1
ATOM 7358 C C . THR A 1 909 ? -21.878 12.923 6.520 1.00 90.50 909 THR A C 1
ATOM 7360 O O . THR A 1 909 ? -22.716 12.114 6.917 1.00 90.50 909 THR A O 1
ATOM 7363 N N . TRP A 1 910 ? -20.608 12.863 6.905 1.00 91.88 910 TRP A N 1
ATOM 7364 C CA . TRP A 1 910 ? -20.122 11.939 7.924 1.00 91.88 910 TRP A CA 1
ATOM 7365 C C . TRP A 1 910 ? -20.525 12.394 9.331 1.00 91.88 910 TRP A C 1
ATOM 7367 O O . TRP A 1 910 ? -20.288 13.539 9.722 1.00 91.88 910 TRP A O 1
ATOM 7377 N N . VAL A 1 911 ? -21.131 11.492 10.101 1.00 89.75 911 VAL A N 1
ATOM 7378 C CA . VAL A 1 911 ? -21.404 11.687 11.528 1.00 89.75 911 VAL A CA 1
ATOM 7379 C C . VAL A 1 911 ? -20.322 10.992 12.332 1.00 89.75 911 VAL A C 1
ATOM 7381 O O . VAL A 1 911 ? -20.152 9.782 12.213 1.00 89.75 911 VAL A O 1
ATOM 7384 N N . SER A 1 912 ? -19.645 11.760 13.177 1.00 88.38 912 SER A N 1
ATOM 7385 C CA . SER A 1 912 ? -18.499 11.298 13.952 1.00 88.38 912 SER A CA 1
ATOM 7386 C C . SER A 1 912 ? -18.733 11.451 15.446 1.00 88.38 912 SER A C 1
ATOM 7388 O O . SER A 1 912 ? -19.110 12.523 15.924 1.00 88.38 912 SER A O 1
ATOM 7390 N N . PHE A 1 913 ? -18.424 10.408 16.210 1.00 84.25 913 PHE A N 1
ATOM 7391 C CA . PHE A 1 913 ? -18.302 10.487 17.664 1.00 84.25 913 PHE A CA 1
ATOM 7392 C C . PHE A 1 913 ? -17.094 11.338 18.103 1.00 84.25 913 PHE A C 1
ATOM 7394 O O . PHE A 1 913 ? -17.111 11.958 19.166 1.00 84.25 913 PHE A O 1
ATOM 7401 N N . ASP A 1 914 ? -16.054 11.394 17.269 1.00 79.62 914 ASP A N 1
ATOM 7402 C CA . ASP A 1 914 ? -14.848 12.186 17.491 1.00 79.62 914 ASP A CA 1
ATOM 7403 C C . ASP A 1 914 ? -15.108 13.692 17.338 1.00 79.62 914 ASP A C 1
ATOM 7405 O O . ASP A 1 914 ? -15.891 14.119 16.489 1.00 79.62 914 ASP A O 1
ATOM 7409 N N . ASN A 1 915 ? -14.388 14.508 18.109 1.00 72.88 915 ASN A N 1
ATOM 7410 C CA . ASN A 1 915 ? -14.498 15.968 18.082 1.00 72.88 915 ASN A CA 1
ATOM 7411 C C . ASN A 1 915 ? -13.426 16.651 17.229 1.00 72.88 915 ASN A C 1
ATOM 7413 O O . ASN A 1 915 ? -13.655 17.751 16.710 1.00 72.88 915 ASN A O 1
ATOM 7417 N N . HIS A 1 916 ? -12.247 16.035 17.126 1.00 75.25 916 HIS A N 1
ATOM 7418 C CA . HIS A 1 916 ? -11.077 16.620 16.477 1.00 75.25 916 HIS A CA 1
ATOM 7419 C C . HIS A 1 916 ? -11.047 16.253 14.998 1.00 75.25 916 HIS A C 1
ATOM 7421 O O . HIS A 1 916 ? -10.863 17.130 14.153 1.00 75.25 916 HIS A O 1
ATOM 7427 N N . LEU A 1 917 ? -11.305 14.983 14.682 1.00 81.69 917 LEU A N 1
ATOM 7428 C CA . LEU A 1 917 ? -11.194 14.470 13.320 1.00 81.69 917 LEU A CA 1
ATOM 7429 C C . LEU A 1 917 ? -12.163 15.154 12.326 1.00 81.69 917 LEU A C 1
ATOM 7431 O O . LEU A 1 917 ? -11.691 15.603 11.280 1.00 81.69 917 LEU A O 1
ATOM 7435 N N . PRO A 1 918 ? -13.449 15.401 12.659 1.00 80.56 918 PRO A N 1
ATOM 7436 C CA . PRO A 1 918 ? -14.362 16.174 11.803 1.00 80.56 918 PRO A CA 1
ATOM 7437 C C . PRO A 1 918 ? -13.850 17.572 11.451 1.00 80.56 918 PRO A C 1
ATOM 7439 O O . PRO A 1 918 ? -14.028 18.053 10.339 1.00 80.56 918 PRO A O 1
ATOM 7442 N N . TYR A 1 919 ? -13.163 18.244 12.384 1.00 77.25 919 TYR A N 1
ATOM 7443 C CA . TYR A 1 919 ? -12.601 19.572 12.115 1.00 77.25 919 TYR A CA 1
ATOM 7444 C C . TYR A 1 919 ? -11.496 19.532 11.055 1.00 77.25 919 TYR A C 1
ATOM 7446 O O . TYR A 1 919 ? -11.370 20.457 10.254 1.00 77.25 919 TYR A O 1
ATOM 7454 N N . TRP A 1 920 ? -10.676 18.481 11.063 1.00 79.25 920 TRP A N 1
ATOM 7455 C CA . TRP A 1 920 ? -9.656 18.287 10.038 1.00 79.25 920 TRP A CA 1
ATOM 7456 C C . TRP A 1 920 ? -10.290 17.927 8.696 1.00 79.25 920 TRP A C 1
ATOM 7458 O O . TRP A 1 920 ? -9.897 18.494 7.681 1.00 79.25 920 TRP A O 1
ATOM 7468 N N . MET A 1 921 ? -11.317 17.074 8.703 1.00 86.19 921 MET A N 1
ATOM 7469 C CA . MET A 1 921 ? -12.047 16.687 7.494 1.00 86.19 921 MET A CA 1
ATOM 7470 C C . MET A 1 921 ? -12.765 17.870 6.831 1.00 86.19 921 MET A C 1
ATOM 7472 O O . MET A 1 921 ? -12.659 18.036 5.617 1.00 86.19 921 MET A O 1
ATOM 7476 N N . ASP A 1 922 ? -13.382 18.765 7.612 1.00 81.75 922 ASP A N 1
ATOM 7477 C CA . ASP A 1 922 ? -14.012 19.986 7.087 1.00 81.75 922 ASP A CA 1
ATOM 7478 C C . ASP A 1 922 ? -12.998 20.864 6.307 1.00 81.75 922 ASP A C 1
ATOM 7480 O O . ASP A 1 922 ? -13.363 21.499 5.317 1.00 81.75 922 ASP A O 1
ATOM 7484 N N . LYS A 1 923 ? -11.710 20.884 6.700 1.00 82.50 923 LYS A N 1
ATOM 7485 C CA . LYS A 1 923 ? -10.650 21.622 5.975 1.00 82.50 923 LYS A CA 1
ATOM 7486 C C . LYS A 1 923 ? -10.248 20.976 4.649 1.00 82.50 923 LYS A C 1
ATOM 7488 O O . LYS A 1 923 ? -9.760 21.685 3.775 1.00 82.50 923 LYS A O 1
ATOM 7493 N N . LEU A 1 924 ? -10.443 19.666 4.511 1.00 82.94 924 LEU A N 1
ATOM 7494 C CA . LEU A 1 924 ? -10.217 18.915 3.272 1.00 82.94 924 LEU A CA 1
ATOM 7495 C C . LEU A 1 924 ? -11.445 18.947 2.343 1.00 82.94 924 LEU A C 1
ATOM 7497 O O . LEU A 1 924 ? -11.456 18.278 1.316 1.00 82.94 924 LEU A O 1
ATOM 7501 N N . GLY A 1 925 ? -12.485 19.714 2.696 1.00 82.81 925 GLY A N 1
ATOM 7502 C CA . GLY A 1 925 ? -13.728 19.805 1.927 1.00 82.81 925 GLY A CA 1
ATOM 7503 C C . GLY A 1 925 ? -14.699 18.645 2.162 1.00 82.81 925 GLY A C 1
ATOM 7504 O O . GLY A 1 925 ? -15.687 18.535 1.442 1.00 82.81 925 GLY A O 1
ATOM 7505 N N . ILE A 1 926 ? -14.456 17.797 3.164 1.00 87.88 926 ILE A N 1
ATOM 7506 C CA . ILE A 1 926 ? -15.293 16.633 3.474 1.00 87.88 926 ILE A CA 1
ATOM 7507 C C . ILE A 1 926 ? -16.377 17.050 4.469 1.00 87.88 926 ILE A C 1
ATOM 7509 O O . ILE A 1 926 ? -16.086 17.578 5.545 1.00 87.88 926 ILE A O 1
ATOM 7513 N N . LYS A 1 927 ? -17.648 16.816 4.122 1.00 88.06 927 LYS A N 1
ATOM 7514 C CA . LYS A 1 927 ? -18.788 17.192 4.965 1.00 88.06 927 LYS A CA 1
ATOM 7515 C C . LYS A 1 927 ? -18.830 16.332 6.221 1.00 88.06 927 LYS A C 1
ATOM 7517 O O . LYS A 1 927 ? -19.100 15.140 6.147 1.00 88.06 927 LYS A O 1
ATOM 7522 N N . SER A 1 928 ? -18.670 16.954 7.385 1.00 87.88 928 SER A N 1
ATOM 7523 C CA . SER A 1 928 ? -18.789 16.252 8.665 1.00 87.88 928 SER A CA 1
ATOM 7524 C C . SER A 1 928 ? -19.672 16.985 9.682 1.00 87.88 928 SER A C 1
ATOM 7526 O O . SER A 1 928 ? -19.861 18.210 9.605 1.00 87.88 928 SER A O 1
ATOM 7528 N N . ILE A 1 929 ? -20.239 16.225 10.625 1.00 85.88 929 ILE A N 1
ATOM 7529 C CA . ILE A 1 929 ? -20.919 16.702 11.838 1.00 85.88 929 ILE A CA 1
ATOM 7530 C C . ILE A 1 929 ? -20.546 15.829 13.039 1.00 85.88 929 ILE A C 1
ATOM 7532 O O . ILE A 1 929 ? -20.273 14.638 12.903 1.00 85.88 929 ILE A O 1
ATOM 7536 N N . ASP A 1 930 ? -20.573 16.408 14.237 1.00 83.12 930 ASP A N 1
ATOM 7537 C CA . ASP A 1 930 ? -20.416 15.636 15.467 1.00 83.12 930 ASP A CA 1
ATOM 7538 C C . ASP A 1 930 ? -21.726 14.913 15.843 1.00 83.12 930 ASP A C 1
ATOM 7540 O O . ASP A 1 930 ? -22.832 15.451 15.705 1.00 83.12 930 ASP A O 1
ATOM 7544 N N . ALA A 1 931 ? -21.609 13.686 16.350 1.00 85.06 931 ALA A N 1
ATOM 7545 C CA . ALA A 1 931 ? -22.741 12.845 16.735 1.00 85.06 931 ALA A CA 1
ATOM 7546 C C . ALA A 1 931 ? -23.577 13.470 17.864 1.00 85.06 931 ALA A C 1
ATOM 7548 O O . ALA A 1 931 ? -24.796 13.292 17.922 1.00 85.06 931 ALA A O 1
ATOM 7549 N N . TYR A 1 932 ? -22.952 14.252 18.746 1.00 83.81 932 TYR A N 1
ATOM 7550 C CA . TYR A 1 932 ? -23.651 14.942 19.828 1.00 83.81 932 TYR A CA 1
ATOM 7551 C C . TYR A 1 932 ? -24.625 15.998 19.306 1.00 83.81 932 TYR A C 1
ATOM 7553 O O . TYR A 1 932 ? -25.719 16.137 19.849 1.00 83.81 932 TYR A O 1
ATOM 7561 N N . SER A 1 933 ? -24.288 16.708 18.233 1.00 82.88 933 SER A N 1
ATOM 7562 C CA . SER A 1 933 ? -25.190 17.652 17.578 1.00 82.88 933 SER A CA 1
ATOM 7563 C C . SER A 1 933 ? -26.407 16.964 16.962 1.00 82.88 933 SER A C 1
ATOM 7565 O O . SER A 1 933 ? -27.530 17.460 17.109 1.00 82.88 933 SER A O 1
ATOM 7567 N N . LEU A 1 934 ? -26.224 15.786 16.354 1.00 84.56 934 LEU A N 1
ATOM 7568 C CA . LEU A 1 934 ? -27.332 14.955 15.875 1.00 84.56 934 LEU A CA 1
ATOM 7569 C C . LEU A 1 934 ? -28.244 14.525 17.034 1.00 84.56 934 LEU A C 1
ATOM 7571 O O . LEU A 1 934 ? -29.454 14.757 16.991 1.00 84.56 934 LEU A O 1
ATOM 7575 N N . ILE A 1 935 ? -27.672 13.993 18.116 1.00 86.88 935 ILE A N 1
ATOM 7576 C CA . ILE A 1 935 ? -28.432 13.600 19.311 1.00 86.88 935 ILE A CA 1
ATOM 7577 C C . ILE A 1 935 ? -29.108 14.811 19.967 1.00 86.88 935 ILE A C 1
ATOM 7579 O O . ILE A 1 935 ? -30.252 14.726 20.417 1.00 86.88 935 ILE A O 1
ATOM 7583 N N . SER A 1 936 ? -28.458 15.974 19.988 1.00 85.31 936 SER A N 1
ATOM 7584 C CA . SER A 1 936 ? -29.032 17.217 20.508 1.00 85.31 936 SER A CA 1
ATOM 7585 C C . SER A 1 936 ? -30.273 17.630 19.730 1.00 85.31 936 SER A C 1
ATOM 7587 O O . SER A 1 936 ? -31.236 18.073 20.351 1.00 85.31 936 SER A O 1
ATOM 7589 N N . LYS A 1 937 ? -30.291 17.438 18.404 1.00 83.25 937 LYS A N 1
ATOM 7590 C CA . LYS A 1 937 ? -31.466 17.668 17.550 1.00 83.25 937 LYS A CA 1
ATOM 7591 C C . LYS A 1 937 ? -32.573 16.647 17.823 1.00 83.25 937 LYS A C 1
ATOM 7593 O O . LYS A 1 937 ? -33.714 17.049 18.028 1.00 83.25 937 LYS A O 1
ATOM 7598 N N . ILE A 1 938 ? -32.242 15.359 17.921 1.00 85.88 938 ILE A N 1
ATOM 7599 C CA . ILE A 1 938 ? -33.212 14.285 18.207 1.00 85.88 938 ILE A CA 1
ATOM 7600 C C . ILE A 1 938 ? -33.881 14.512 19.575 1.00 85.88 938 ILE A C 1
ATOM 7602 O O . ILE A 1 938 ? -35.106 14.577 19.688 1.00 85.88 938 ILE A O 1
ATOM 7606 N N . THR A 1 939 ? -33.082 14.758 20.614 1.00 87.31 939 THR A N 1
ATOM 7607 C CA . THR A 1 939 ? -33.549 14.973 21.995 1.00 87.31 939 THR A CA 1
ATOM 7608 C C . THR A 1 939 ? -34.387 16.242 22.193 1.00 87.31 939 THR A C 1
ATOM 7610 O O . THR A 1 939 ? -35.043 16.360 23.229 1.00 87.31 939 THR A O 1
ATOM 7613 N N . GLN A 1 940 ? -34.441 17.176 21.230 1.00 83.38 940 GLN A N 1
ATOM 7614 C CA . GLN A 1 940 ? -35.368 18.327 21.281 1.00 83.38 940 GLN A CA 1
ATOM 7615 C C . GLN A 1 940 ? -36.823 17.894 21.342 1.00 83.38 940 GLN A C 1
ATOM 7617 O O . GLN A 1 940 ? -37.622 18.531 22.018 1.00 83.38 940 GLN A O 1
ATOM 7622 N N . THR A 1 941 ? -37.151 16.824 20.627 1.00 81.31 941 THR A N 1
ATOM 7623 C CA . THR A 1 941 ? -38.537 16.419 20.371 1.00 81.31 941 THR A CA 1
ATOM 7624 C C . THR A 1 941 ? -38.959 15.196 21.179 1.00 81.31 941 THR A C 1
ATOM 7626 O O . THR A 1 941 ? -40.135 14.843 21.185 1.00 81.31 941 THR A O 1
ATOM 7629 N N . LEU A 1 942 ? -38.017 14.565 21.888 1.00 85.25 942 LEU A N 1
ATOM 7630 C CA . LEU A 1 942 ? -38.276 13.333 22.623 1.00 85.25 942 LEU A CA 1
ATOM 7631 C C . LEU A 1 942 ? -38.994 13.565 23.959 1.00 85.25 942 LEU A C 1
ATOM 7633 O O . LEU A 1 942 ? -38.661 14.522 24.678 1.00 85.25 942 LEU A O 1
ATOM 7637 N N . PRO A 1 943 ? -39.918 12.659 24.336 1.00 86.00 943 PRO A N 1
ATOM 7638 C CA . PRO A 1 943 ? -40.488 12.634 25.674 1.00 86.00 943 PRO A CA 1
ATOM 7639 C C . PRO A 1 943 ? -39.415 12.271 26.709 1.00 86.00 943 PRO A C 1
ATOM 7641 O O . PRO A 1 943 ? -38.350 11.749 26.381 1.00 86.00 943 PRO A O 1
ATOM 7644 N N . HIS A 1 944 ? -39.682 12.579 27.979 1.00 84.31 944 HIS A N 1
ATOM 7645 C CA . HIS A 1 944 ? -38.701 12.383 29.047 1.00 84.31 944 HIS A CA 1
ATOM 7646 C C . HIS A 1 944 ? -38.329 10.912 29.262 1.00 84.31 944 HIS A C 1
ATOM 7648 O O . HIS A 1 944 ? -37.154 10.628 29.461 1.00 84.31 944 HIS A O 1
ATOM 7654 N N . GLU A 1 945 ? -39.301 10.000 29.192 1.00 83.56 945 GLU A N 1
ATOM 7655 C CA . GLU A 1 945 ? -39.100 8.562 29.429 1.00 83.56 945 GLU A CA 1
ATOM 7656 C C . GLU A 1 945 ? -38.001 7.982 28.525 1.00 83.56 945 GLU A C 1
ATOM 7658 O O . GLU A 1 945 ? -37.107 7.290 29.007 1.00 83.56 945 GLU A O 1
ATOM 7663 N N . ASP A 1 946 ? -37.982 8.392 27.254 1.00 84.19 946 ASP A N 1
ATOM 7664 C CA . ASP A 1 946 ? -36.978 7.975 26.269 1.00 84.19 946 ASP A CA 1
ATOM 7665 C C . ASP A 1 946 ? -35.581 8.571 26.539 1.00 84.19 946 ASP A C 1
ATOM 7667 O O . ASP A 1 946 ? -34.576 8.076 26.035 1.00 84.19 946 ASP A O 1
ATOM 7671 N N . LYS A 1 947 ? -35.482 9.637 27.347 1.00 87.81 947 LYS A N 1
ATOM 7672 C CA . LYS A 1 947 ? -34.207 10.287 27.704 1.00 87.81 947 LYS A CA 1
ATOM 7673 C C . LYS A 1 947 ? -33.583 9.726 28.977 1.00 87.81 947 LYS A C 1
ATOM 7675 O O . LYS A 1 947 ? -32.392 9.949 29.191 1.00 87.81 947 LYS A O 1
ATOM 7680 N N . ILE A 1 948 ? -34.344 9.028 29.829 1.00 86.44 948 ILE A N 1
ATOM 7681 C CA . ILE A 1 948 ? -33.880 8.590 31.160 1.00 86.44 948 ILE A CA 1
ATOM 7682 C C . ILE A 1 948 ? -32.609 7.742 31.051 1.00 86.44 948 ILE A C 1
ATOM 7684 O O . ILE A 1 948 ? -31.660 7.962 31.803 1.00 86.44 948 ILE A O 1
ATOM 7688 N N . PHE A 1 949 ? -32.550 6.822 30.084 1.00 85.50 949 PHE A N 1
ATOM 7689 C CA . PHE A 1 949 ? -31.381 5.963 29.900 1.00 85.50 949 PHE A CA 1
ATOM 7690 C C . PHE A 1 949 ? -30.130 6.765 29.513 1.00 85.50 949 PHE A C 1
ATOM 7692 O O . PHE A 1 949 ? -29.105 6.655 30.184 1.00 85.50 949 PHE A O 1
ATOM 7699 N N . GLY A 1 950 ? -30.224 7.650 28.515 1.00 86.88 950 GLY A N 1
ATOM 7700 C CA . GLY A 1 950 ? -29.120 8.535 28.125 1.00 86.88 950 GLY A CA 1
ATOM 7701 C C . GLY A 1 950 ? -28.676 9.486 29.245 1.00 86.88 950 GLY A C 1
ATOM 7702 O O . GLY A 1 950 ? -27.480 9.664 29.477 1.00 86.88 950 GLY A O 1
ATOM 7703 N N . LEU A 1 951 ? -29.622 10.030 30.021 1.00 88.19 951 LEU A N 1
ATOM 7704 C CA . LEU A 1 951 ? -29.324 10.833 31.214 1.00 88.19 951 LEU A CA 1
ATOM 7705 C C . LEU A 1 951 ? -28.590 10.012 32.282 1.00 88.19 951 LEU A C 1
ATOM 7707 O O . LEU A 1 951 ? -27.668 10.523 32.918 1.00 88.19 951 LEU A O 1
ATOM 7711 N N . SER A 1 952 ? -28.956 8.740 32.457 1.00 85.19 952 SER A N 1
ATOM 7712 C CA . SER A 1 952 ? -28.268 7.834 33.377 1.00 85.19 952 SER A CA 1
ATOM 7713 C C . SER A 1 952 ? -26.826 7.562 32.947 1.00 85.19 952 SER A C 1
ATOM 7715 O O . SER A 1 952 ? -25.943 7.522 33.808 1.00 85.19 952 SER A O 1
ATOM 7717 N N . LEU A 1 953 ? -26.571 7.463 31.636 1.00 81.50 953 LEU A N 1
ATOM 7718 C CA . LEU A 1 953 ? -25.227 7.284 31.094 1.00 81.50 953 LEU A CA 1
ATOM 7719 C C . LEU A 1 953 ? -24.354 8.515 31.343 1.00 81.50 953 LEU A C 1
ATOM 7721 O O . LEU A 1 953 ? -23.236 8.391 31.840 1.00 81.50 953 LEU A O 1
ATOM 7725 N N . ALA A 1 954 ? -24.896 9.707 31.094 1.00 83.38 954 ALA A N 1
ATOM 7726 C CA . ALA A 1 954 ? -24.201 10.959 31.385 1.00 83.38 954 ALA A CA 1
ATOM 7727 C C . ALA A 1 954 ? -23.946 11.181 32.880 1.00 83.38 954 ALA A C 1
ATOM 7729 O O . ALA A 1 954 ? -22.983 11.851 33.243 1.00 83.38 954 ALA A O 1
ATOM 7730 N N . ALA A 1 955 ? -24.808 10.649 33.746 1.00 82.50 955 ALA A N 1
ATOM 7731 C CA . ALA A 1 955 ? -24.680 10.775 35.190 1.00 82.50 955 ALA A CA 1
ATOM 7732 C C . ALA A 1 955 ? -23.597 9.848 35.764 1.00 82.50 955 ALA A C 1
ATOM 7734 O O . ALA A 1 955 ? -22.780 10.283 36.569 1.00 82.50 955 ALA A O 1
ATOM 7735 N N . HIS A 1 956 ? -23.597 8.574 35.368 1.00 77.62 956 HIS A N 1
ATOM 7736 C CA . HIS A 1 956 ? -22.757 7.551 36.001 1.00 77.62 956 HIS A CA 1
ATOM 7737 C C . HIS A 1 956 ? -21.431 7.301 35.271 1.00 77.62 956 HIS A C 1
ATOM 7739 O O . HIS A 1 956 ? -20.485 6.847 35.911 1.00 77.62 956 HIS A O 1
ATOM 7745 N N . TYR A 1 957 ? -21.353 7.607 33.970 1.00 75.62 957 TYR A N 1
ATOM 7746 C CA . TYR A 1 957 ? -20.202 7.285 33.112 1.00 75.62 957 TYR A CA 1
ATOM 7747 C C . TYR A 1 957 ? -19.582 8.510 32.433 1.00 75.62 957 TYR A C 1
ATOM 7749 O O . TYR A 1 957 ? -18.714 8.356 31.582 1.00 75.62 957 TYR A O 1
ATOM 7757 N N . ASP A 1 958 ? -20.043 9.725 32.758 1.00 75.06 958 ASP A N 1
ATOM 7758 C CA . ASP A 1 958 ? -19.616 10.974 32.105 1.00 75.06 958 ASP A CA 1
ATOM 7759 C C . ASP A 1 958 ? -19.743 10.948 30.558 1.00 75.06 958 ASP A C 1
ATOM 7761 O O . ASP A 1 958 ? -19.147 11.774 29.862 1.00 75.06 958 ASP A O 1
ATOM 7765 N N . LEU A 1 959 ? -20.562 10.043 30.000 1.00 81.19 959 LEU A N 1
ATOM 7766 C CA . LEU A 1 959 ? -20.796 9.959 28.559 1.00 81.19 959 LEU A CA 1
ATOM 7767 C C . LEU A 1 959 ? -21.493 11.246 28.078 1.00 81.19 959 LEU A C 1
ATOM 7769 O O . LEU A 1 959 ? -22.493 11.656 28.680 1.00 81.19 959 LEU A O 1
ATOM 7773 N N . PRO A 1 960 ? -21.025 11.905 27.000 1.00 81.38 960 PRO A N 1
ATOM 7774 C CA . PRO A 1 960 ? -21.699 13.085 26.480 1.00 81.38 960 PRO A CA 1
ATOM 7775 C C . PRO A 1 960 ? -23.154 12.759 26.126 1.00 81.38 960 PRO A C 1
ATOM 7777 O O . PRO A 1 960 ? -23.417 11.903 25.294 1.00 81.38 960 PRO A O 1
ATOM 7780 N N . PHE A 1 961 ? -24.111 13.446 26.743 1.00 86.62 961 PHE A N 1
ATOM 7781 C CA . PHE A 1 961 ? -25.526 13.394 26.376 1.00 86.62 961 PHE A CA 1
ATOM 7782 C C . PHE A 1 961 ? -26.127 14.793 26.570 1.00 86.62 961 PHE A C 1
ATOM 7784 O O . PHE A 1 961 ? -25.775 15.462 27.550 1.00 86.62 961 PHE A O 1
ATOM 7791 N N . PRO A 1 962 ? -26.991 15.285 25.666 1.00 85.50 962 PRO A N 1
ATOM 7792 C CA . PRO A 1 962 ? -27.597 16.605 25.806 1.00 85.50 962 PRO A CA 1
ATOM 7793 C C . PRO A 1 962 ? -28.511 16.682 27.034 1.00 85.50 962 PRO A C 1
ATOM 7795 O O . PRO A 1 962 ? -29.531 16.004 27.102 1.00 85.50 962 PRO A O 1
ATOM 7798 N N . ILE A 1 963 ? -28.161 17.548 27.991 1.00 84.00 963 ILE A N 1
ATOM 7799 C CA . ILE A 1 963 ? -28.958 17.807 29.201 1.00 84.00 963 ILE A CA 1
ATOM 7800 C C . ILE A 1 963 ? -29.584 19.197 29.088 1.00 84.00 963 ILE A C 1
ATOM 7802 O O . ILE A 1 963 ? -28.877 20.195 28.927 1.00 84.00 963 ILE A O 1
ATOM 7806 N N . ARG A 1 964 ? -30.910 19.277 29.199 1.00 83.12 964 ARG A N 1
ATOM 7807 C CA . ARG A 1 964 ? -31.691 20.517 29.092 1.00 83.12 964 ARG A CA 1
ATOM 7808 C C . ARG A 1 964 ? -32.320 20.879 30.427 1.00 83.12 964 ARG A C 1
ATOM 7810 O O . ARG A 1 964 ? -32.468 20.047 31.316 1.00 83.12 964 ARG A O 1
ATOM 7817 N N . ARG A 1 965 ? -32.768 22.133 30.549 1.00 81.81 965 ARG A N 1
ATOM 7818 C CA . ARG A 1 965 ? -33.489 22.620 31.737 1.00 81.81 965 ARG A CA 1
ATOM 7819 C C . ARG A 1 965 ? -34.711 21.759 32.080 1.00 81.81 965 ARG A C 1
ATOM 7821 O O . ARG A 1 965 ? -34.953 21.491 33.248 1.00 81.81 965 ARG A O 1
ATOM 7828 N N . GLU A 1 966 ? -35.466 21.332 31.074 1.00 84.31 966 GLU A N 1
ATOM 7829 C CA . GLU A 1 966 ? -36.678 20.521 31.254 1.00 84.31 966 GLU A CA 1
ATOM 7830 C C . GLU A 1 966 ? -36.383 19.157 31.890 1.00 84.31 966 GLU A C 1
ATOM 7832 O O . GLU A 1 966 ? -37.170 18.681 32.707 1.00 84.31 966 GLU A O 1
ATOM 7837 N N . ASP A 1 967 ? -35.224 18.562 31.598 1.00 87.50 967 ASP A N 1
ATOM 7838 C CA . ASP A 1 967 ? -34.841 17.253 32.134 1.00 87.50 967 ASP A CA 1
ATOM 7839 C C . ASP A 1 967 ? -34.667 17.305 33.658 1.00 87.50 967 ASP A C 1
ATOM 7841 O O . ASP A 1 967 ? -35.114 16.404 34.365 1.00 87.50 967 ASP A O 1
ATOM 7845 N N . PHE A 1 968 ? -34.119 18.406 34.184 1.00 85.88 968 PHE A N 1
ATOM 7846 C CA . PHE A 1 968 ? -34.009 18.650 35.626 1.00 85.88 968 PHE A CA 1
ATOM 7847 C C . PHE A 1 968 ? -35.375 18.659 36.325 1.00 85.88 968 PHE A C 1
ATOM 7849 O O . PHE A 1 968 ? -35.516 18.114 37.420 1.00 85.88 968 PHE A O 1
ATOM 7856 N N . HIS A 1 969 ? -36.391 19.256 35.696 1.00 81.94 969 HIS A N 1
ATOM 7857 C CA . HIS A 1 969 ? -37.749 19.259 36.236 1.00 81.94 969 HIS A CA 1
ATOM 7858 C C . HIS A 1 969 ? -38.384 17.875 36.171 1.00 81.94 969 HIS A C 1
ATOM 7860 O O . HIS A 1 969 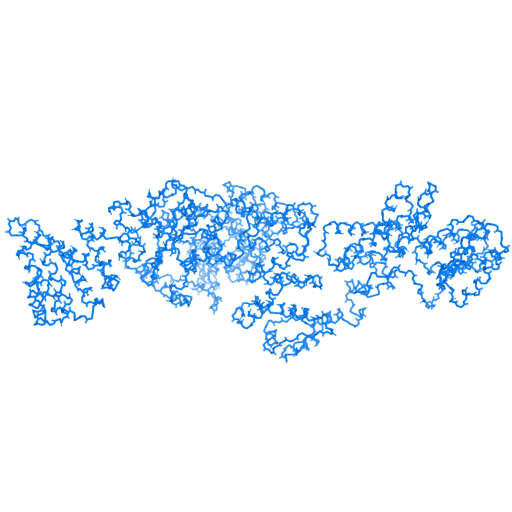? -38.969 17.428 37.155 1.00 81.94 969 HIS A O 1
ATOM 7866 N N . ASN A 1 970 ? -38.249 17.188 35.040 1.00 85.25 970 ASN A N 1
ATOM 7867 C CA . ASN A 1 970 ? -38.873 15.888 34.836 1.00 85.25 970 ASN A CA 1
ATOM 7868 C C . ASN A 1 970 ? -38.291 14.808 35.768 1.00 85.25 970 ASN A C 1
ATOM 7870 O O . ASN A 1 970 ? -39.064 14.065 36.374 1.00 85.25 970 ASN A O 1
ATOM 7874 N N . LEU A 1 971 ? -36.969 14.811 36.004 1.00 86.69 971 LEU A N 1
ATOM 7875 C CA . LEU A 1 971 ? -36.317 13.927 36.984 1.00 86.69 971 LEU A CA 1
ATOM 7876 C C . LEU A 1 971 ? -36.861 14.145 38.407 1.00 86.69 971 LEU A C 1
ATOM 7878 O O . LEU A 1 971 ? -37.064 13.197 39.164 1.00 86.69 971 LEU A O 1
ATOM 7882 N N . ILE A 1 972 ? -37.151 15.396 38.777 1.00 82.25 972 ILE A N 1
ATOM 7883 C CA . ILE A 1 972 ? -37.790 15.703 40.061 1.00 82.25 972 ILE A CA 1
ATOM 7884 C C . ILE A 1 972 ? -39.258 15.271 40.095 1.00 82.25 972 ILE A C 1
ATOM 7886 O O . ILE A 1 972 ? -39.731 14.830 41.144 1.00 82.25 972 ILE A O 1
ATOM 7890 N N . ILE A 1 973 ? -40.003 15.438 38.998 1.00 79.38 973 ILE A N 1
ATOM 7891 C CA . ILE A 1 973 ? -41.423 15.072 38.938 1.00 79.38 973 ILE A CA 1
ATOM 7892 C C . ILE A 1 973 ? -41.591 13.564 39.142 1.00 79.38 973 ILE A C 1
ATOM 7894 O O . ILE A 1 973 ? -42.475 13.187 39.918 1.00 79.38 973 ILE A O 1
ATOM 7898 N N . GLY A 1 974 ? -40.728 12.748 38.521 1.00 75.69 974 GLY A N 1
ATOM 7899 C CA . GLY A 1 974 ? -40.700 11.291 38.687 1.00 75.69 974 GLY A CA 1
ATOM 7900 C C . GLY A 1 974 ? -40.498 10.852 40.142 1.00 75.69 974 GLY A C 1
ATOM 7901 O O . GLY A 1 974 ? -41.168 9.933 40.600 1.00 75.69 974 GLY A O 1
ATOM 7902 N N . PHE A 1 975 ? -39.658 11.576 40.895 1.00 76.25 975 PHE A N 1
ATOM 7903 C CA . PHE A 1 975 ? -39.477 11.458 42.354 1.00 76.25 975 PHE A CA 1
ATOM 7904 C C . PHE A 1 975 ? -39.234 10.027 42.884 1.00 76.25 975 PHE A C 1
ATOM 7906 O O . PHE A 1 975 ? -39.635 9.694 44.001 1.00 76.25 975 PHE A O 1
ATOM 7913 N N . ASP A 1 976 ? -38.559 9.181 42.108 1.00 82.94 976 ASP A N 1
ATOM 7914 C CA . ASP A 1 976 ? -38.055 7.881 42.551 1.00 82.94 976 ASP A CA 1
ATOM 7915 C C . ASP A 1 976 ? -36.547 7.943 42.844 1.00 82.94 976 ASP A C 1
ATOM 7917 O O . ASP A 1 976 ? -35.854 8.914 42.523 1.00 82.94 976 ASP A O 1
ATOM 7921 N N . LEU A 1 977 ? -36.024 6.902 43.495 1.00 83.06 977 LEU A N 1
ATOM 7922 C CA . LEU A 1 977 ? -34.613 6.851 43.870 1.00 83.06 977 LEU A CA 1
ATOM 7923 C C . LEU A 1 977 ? -33.687 6.951 42.646 1.00 83.06 977 LEU A C 1
ATOM 7925 O O . LEU A 1 977 ? -32.665 7.625 42.727 1.00 83.06 977 LEU A O 1
ATOM 7929 N N . SER A 1 978 ? -34.048 6.318 41.526 1.00 83.88 978 SER A N 1
ATOM 7930 C CA . SER A 1 978 ? -33.224 6.286 40.313 1.00 83.88 978 SER A CA 1
ATOM 7931 C C . SER A 1 978 ? -33.077 7.676 39.691 1.00 83.88 978 SER A C 1
ATOM 7933 O O . SER A 1 978 ? -31.956 8.133 39.472 1.00 83.88 978 SER A O 1
ATOM 7935 N N . ASN A 1 979 ? -34.180 8.401 39.494 1.00 87.25 979 ASN A N 1
ATOM 7936 C CA . ASN A 1 979 ? -34.163 9.747 38.926 1.00 87.25 979 ASN A CA 1
ATOM 7937 C C . ASN A 1 979 ? -33.435 10.743 39.838 1.00 87.25 979 ASN A C 1
ATOM 7939 O O . ASN A 1 979 ? -32.710 11.621 39.361 1.00 87.25 979 ASN A O 1
ATOM 7943 N N . LEU A 1 980 ? -33.582 10.590 41.158 1.00 87.62 980 LEU A N 1
ATOM 7944 C CA . LEU A 1 980 ? -32.866 11.408 42.137 1.00 87.62 980 LEU A CA 1
ATOM 7945 C C . LEU A 1 980 ? -31.363 11.089 42.173 1.00 87.62 980 LEU A C 1
ATOM 7947 O O . LEU A 1 980 ? -30.560 12.009 42.326 1.00 87.62 980 LEU A O 1
ATOM 7951 N N . GLU A 1 981 ? -30.964 9.825 42.004 1.00 87.81 981 GLU A N 1
ATOM 7952 C CA . GLU A 1 981 ? -29.557 9.425 41.866 1.00 87.81 981 GLU A CA 1
ATOM 7953 C C . GLU A 1 981 ? -28.946 9.997 40.574 1.00 87.81 981 GLU A C 1
ATOM 7955 O O . GLU A 1 981 ? -27.886 10.620 40.634 1.00 87.81 981 GLU A O 1
ATOM 7960 N N . ILE A 1 982 ? -29.643 9.911 39.433 1.00 87.56 982 ILE A N 1
ATOM 7961 C CA . ILE A 1 982 ? -29.214 10.523 38.159 1.00 87.56 982 ILE A CA 1
ATOM 7962 C C . ILE A 1 982 ? -28.980 12.029 38.336 1.00 87.56 982 ILE A C 1
ATOM 7964 O O . ILE A 1 982 ? -27.905 12.545 38.020 1.00 87.56 982 ILE A O 1
ATOM 7968 N N . LEU A 1 983 ? -29.962 12.738 38.902 1.00 89.25 983 LEU A N 1
ATOM 7969 C CA . LEU A 1 983 ? -29.858 14.170 39.181 1.00 89.25 983 LEU A CA 1
ATOM 7970 C C . LEU A 1 983 ? -28.680 14.484 40.117 1.00 89.25 983 LEU A C 1
ATOM 7972 O O . LEU A 1 983 ? -27.959 15.463 39.907 1.00 89.25 983 LEU A O 1
ATOM 7976 N N . HIS A 1 984 ? -28.470 13.650 41.139 1.00 89.06 984 HIS A N 1
ATOM 7977 C CA . HIS A 1 984 ? -27.387 13.806 42.105 1.00 89.06 984 HIS A CA 1
ATOM 7978 C C . HIS A 1 984 ? -26.023 13.745 41.424 1.00 89.06 984 HIS A C 1
ATOM 7980 O O . HIS A 1 984 ? -25.209 14.654 41.604 1.00 89.06 984 HIS A O 1
ATOM 7986 N N . TYR A 1 985 ? -25.784 12.709 40.623 1.00 87.50 985 TYR A N 1
ATOM 7987 C CA . TYR A 1 985 ? -24.507 12.526 39.946 1.00 87.50 985 TYR A CA 1
ATOM 7988 C C . TYR A 1 985 ? -24.245 13.611 38.891 1.00 87.50 985 TYR A C 1
ATOM 7990 O O . TYR A 1 985 ? -23.144 14.164 38.878 1.00 87.50 985 TYR A O 1
ATOM 7998 N N . ILE A 1 986 ? -25.257 14.024 38.111 1.00 87.19 986 ILE A N 1
ATOM 7999 C CA . ILE A 1 986 ? -25.128 15.134 37.144 1.00 87.19 986 ILE A CA 1
ATOM 8000 C C . ILE A 1 986 ? -24.688 16.429 37.841 1.00 87.19 986 ILE A C 1
ATOM 8002 O O . ILE A 1 986 ? -23.739 17.089 37.406 1.00 87.19 986 ILE A O 1
ATOM 8006 N N . LEU A 1 987 ? -25.370 16.812 38.927 1.00 86.56 987 LEU A N 1
ATOM 8007 C CA . LEU A 1 987 ? -25.068 18.054 39.642 1.00 86.56 987 LEU A CA 1
ATOM 8008 C C . LEU A 1 987 ? -23.716 17.994 40.354 1.00 86.56 987 LEU A C 1
ATOM 8010 O O . LEU A 1 987 ? -22.982 18.983 40.363 1.00 86.56 987 LEU A O 1
ATOM 8014 N N . LYS A 1 988 ? -23.371 16.839 40.930 1.00 85.75 988 LYS A N 1
ATOM 8015 C CA . LYS A 1 988 ? -22.094 16.628 41.614 1.00 85.75 988 LYS A CA 1
ATOM 8016 C C . LYS A 1 988 ? -20.915 16.691 40.644 1.00 85.75 988 LYS A C 1
ATOM 8018 O O . LYS A 1 988 ? -19.935 17.369 40.945 1.00 85.75 988 LYS A O 1
ATOM 8023 N N . GLY A 1 989 ? -21.016 16.022 39.493 1.00 77.94 989 GLY A N 1
ATOM 8024 C CA . GLY A 1 989 ? -19.949 15.956 38.490 1.00 77.94 989 GLY A CA 1
ATOM 8025 C C . GLY A 1 989 ? -19.653 17.300 37.821 1.00 77.94 989 GLY A C 1
ATOM 8026 O O . GLY A 1 989 ? -18.511 17.572 37.456 1.00 77.94 989 GLY A O 1
ATOM 8027 N N . LYS A 1 990 ? -20.657 18.183 37.712 1.00 78.50 990 LYS A N 1
ATOM 8028 C CA . LYS A 1 990 ? -20.558 19.472 36.998 1.00 78.50 990 LYS A CA 1
ATOM 8029 C C . LYS A 1 990 ? -20.759 20.696 37.901 1.00 78.50 990 LYS A C 1
ATOM 8031 O O . LYS A 1 990 ? -21.102 21.776 37.416 1.00 78.50 990 LYS A O 1
ATOM 8036 N N . ILE A 1 991 ? -20.525 20.557 39.210 1.00 82.12 991 ILE A N 1
ATOM 8037 C CA . ILE A 1 991 ? -20.818 21.603 40.205 1.00 82.12 991 ILE A CA 1
ATOM 8038 C C . ILE A 1 991 ? -20.136 22.942 39.893 1.00 82.12 991 ILE A C 1
ATOM 8040 O O . ILE A 1 991 ? -20.776 23.987 39.985 1.00 82.12 991 ILE A O 1
ATOM 8044 N N . ASP A 1 992 ? -18.873 22.925 39.460 1.00 79.31 992 ASP A N 1
ATOM 8045 C CA . ASP A 1 992 ? -18.111 24.148 39.178 1.00 79.31 992 ASP A CA 1
ATOM 8046 C C . ASP A 1 992 ? -18.600 24.861 37.904 1.00 79.31 992 ASP A C 1
ATOM 8048 O O . ASP A 1 992 ? -18.537 26.091 37.817 1.00 79.31 992 ASP A O 1
ATOM 8052 N N . VAL A 1 993 ? -19.141 24.108 36.936 1.00 79.38 993 VAL A N 1
ATOM 8053 C CA . VAL A 1 993 ? -19.763 24.657 35.718 1.00 79.38 993 VAL A CA 1
ATOM 8054 C C . VAL A 1 993 ? -21.067 25.362 36.081 1.00 79.38 993 VAL A C 1
ATOM 8056 O O . VAL A 1 993 ? -21.285 26.509 35.693 1.00 79.38 993 VAL A O 1
ATOM 8059 N N . PHE A 1 994 ? -21.922 24.708 36.871 1.00 80.69 994 PHE A N 1
ATOM 8060 C CA . PHE A 1 994 ? -23.199 25.290 37.277 1.00 80.69 994 PHE A CA 1
ATOM 8061 C C . PHE A 1 994 ? -23.039 26.468 38.246 1.00 80.69 994 PHE A C 1
ATOM 8063 O O . PHE A 1 994 ? -23.757 27.456 38.116 1.00 80.69 994 PHE A O 1
ATOM 8070 N N . ALA A 1 995 ? -22.080 26.410 39.176 1.00 81.00 995 ALA A N 1
ATOM 8071 C CA . ALA A 1 995 ? -21.814 27.483 40.138 1.00 81.00 995 ALA A CA 1
ATOM 8072 C C . ALA A 1 995 ? -21.467 28.820 39.460 1.00 81.00 995 ALA A C 1
ATOM 8074 O O . ALA A 1 995 ? -21.765 29.891 39.992 1.00 81.00 995 ALA A O 1
ATOM 8075 N N . ASN A 1 996 ? -20.856 28.769 38.274 1.00 81.06 996 ASN A N 1
ATOM 8076 C CA . ASN A 1 996 ? -20.434 29.950 37.523 1.00 81.06 996 ASN A CA 1
ATOM 8077 C C . ASN A 1 996 ? -21.384 30.328 36.374 1.00 81.06 996 ASN A C 1
ATOM 8079 O O . ASN A 1 996 ? -21.078 31.239 35.609 1.00 81.06 996 ASN A O 1
ATOM 8083 N N . ASN A 1 997 ? -22.555 29.689 36.269 1.00 81.38 997 ASN A N 1
ATOM 8084 C CA . ASN A 1 997 ? -23.558 30.006 35.257 1.00 81.38 997 ASN A CA 1
ATOM 8085 C C . ASN A 1 997 ? -24.752 30.765 35.866 1.00 81.38 997 ASN A C 1
ATOM 8087 O O . ASN A 1 997 ? -25.523 30.213 36.650 1.00 81.38 997 ASN A O 1
ATOM 8091 N N . HIS A 1 998 ? -24.957 32.022 35.456 1.00 76.88 998 HIS A N 1
ATOM 8092 C CA . HIS A 1 998 ? -26.078 32.853 35.919 1.00 76.88 998 HIS A CA 1
ATOM 8093 C C . HIS A 1 998 ? -27.458 32.215 35.695 1.00 76.88 998 HIS A C 1
ATOM 8095 O O . HIS A 1 998 ? -28.352 32.389 36.524 1.00 76.88 998 HIS A O 1
ATOM 8101 N N . LEU A 1 999 ? -27.636 31.468 34.601 1.00 75.06 999 LEU A N 1
ATOM 8102 C CA . LEU A 1 999 ? -28.906 30.816 34.268 1.00 75.06 999 LEU A CA 1
ATOM 8103 C C . LEU A 1 999 ? -29.202 29.633 35.206 1.00 75.06 999 LEU A C 1
ATOM 8105 O O . LEU A 1 999 ? -30.367 29.352 35.497 1.00 75.06 999 LEU A O 1
ATOM 8109 N N . ALA A 1 1000 ? -28.165 28.984 35.747 1.00 80.38 1000 ALA A N 1
ATOM 8110 C CA . ALA A 1 1000 ? -28.315 27.843 36.649 1.00 80.38 1000 ALA A CA 1
ATOM 8111 C C . ALA A 1 1000 ? -28.946 28.231 37.995 1.00 80.38 1000 ALA A C 1
ATOM 8113 O O . ALA A 1 1000 ? -29.640 27.416 38.595 1.00 80.38 1000 ALA A O 1
ATOM 8114 N N . ILE A 1 1001 ? -28.784 29.484 38.444 1.00 79.44 1001 ILE A N 1
ATOM 8115 C CA . ILE A 1 1001 ? -29.360 29.975 39.709 1.00 79.44 1001 ILE A CA 1
ATOM 8116 C C . ILE A 1 1001 ? -30.885 29.803 39.716 1.00 79.44 1001 ILE A C 1
ATOM 8118 O O . ILE A 1 1001 ? -31.442 29.293 40.684 1.00 79.44 1001 ILE A O 1
ATOM 8122 N N . THR A 1 1002 ? -31.562 30.164 38.620 1.00 80.75 1002 THR A N 1
ATOM 8123 C CA . THR A 1 1002 ? -33.025 30.010 38.527 1.00 80.75 1002 THR A CA 1
ATOM 8124 C C . THR A 1 1002 ? -33.477 28.552 38.551 1.00 80.75 1002 THR A C 1
ATOM 8126 O O . THR A 1 1002 ? -34.465 28.240 39.210 1.00 80.75 1002 THR A O 1
ATOM 8129 N N . VAL A 1 1003 ? -32.723 27.656 37.907 1.00 83.38 1003 VAL A N 1
ATOM 8130 C CA . VAL A 1 1003 ? -32.989 26.210 37.933 1.00 83.38 1003 VAL A CA 1
ATOM 8131 C C . VAL A 1 1003 ? -32.803 25.665 39.350 1.00 83.38 1003 VAL A C 1
ATOM 8133 O O . VAL A 1 1003 ? -33.642 24.922 39.844 1.00 83.38 1003 VAL A O 1
ATOM 8136 N N . PHE A 1 1004 ? -31.752 26.088 40.055 1.00 87.38 1004 PHE A N 1
ATOM 8137 C CA . PHE A 1 1004 ? -31.488 25.683 41.435 1.00 87.38 1004 PHE A CA 1
ATOM 8138 C C . PHE A 1 1004 ? -32.561 26.123 42.429 1.00 87.38 1004 PHE A C 1
ATOM 8140 O O . PHE A 1 1004 ? -32.916 25.344 43.315 1.00 87.38 1004 PHE A O 1
ATOM 8147 N N . GLU A 1 1005 ? -33.097 27.335 42.278 1.00 85.88 1005 GLU A N 1
ATOM 8148 C CA . GLU A 1 1005 ? -34.230 27.806 43.081 1.00 85.88 1005 GLU A CA 1
ATOM 8149 C C . GLU A 1 1005 ? -35.447 26.884 42.897 1.00 85.88 1005 GLU A C 1
ATOM 8151 O O . GLU A 1 1005 ? -36.054 26.449 43.874 1.00 85.88 1005 GLU A O 1
ATOM 8156 N N . GLU A 1 1006 ? -35.774 26.534 41.652 1.00 84.38 1006 GLU A N 1
ATOM 8157 C CA . GLU A 1 1006 ? -36.908 25.662 41.324 1.00 84.38 1006 GLU A CA 1
ATOM 8158 C C . GLU A 1 1006 ? -36.701 24.218 41.809 1.00 84.38 1006 GLU A C 1
ATOM 8160 O O . GLU A 1 1006 ? -37.630 23.610 42.352 1.00 84.38 1006 GLU A O 1
ATOM 8165 N N . LEU A 1 1007 ? -35.480 23.689 41.676 1.00 86.69 1007 LEU A N 1
ATOM 8166 C CA . LEU A 1 1007 ? -35.094 22.364 42.166 1.00 86.69 1007 LEU A CA 1
ATOM 8167 C C . LEU A 1 1007 ? -35.250 22.270 43.692 1.00 86.69 1007 LEU A C 1
ATOM 8169 O O . LEU A 1 1007 ? -35.926 21.365 44.183 1.00 86.69 1007 LEU A O 1
ATOM 8173 N N . ILE A 1 1008 ? -34.679 23.218 44.451 1.00 87.94 1008 ILE A N 1
ATOM 8174 C CA . ILE A 1 1008 ? -34.748 23.214 45.923 1.00 87.94 1008 ILE A CA 1
ATOM 8175 C C . ILE A 1 1008 ? -36.189 23.330 46.418 1.00 87.94 1008 ILE A C 1
ATOM 8177 O O . ILE A 1 1008 ? -36.577 22.594 47.326 1.00 87.94 1008 ILE A O 1
ATOM 8181 N N . ILE A 1 1009 ? -36.998 24.208 45.814 1.00 86.62 1009 ILE A N 1
ATOM 8182 C CA . ILE A 1 1009 ? -38.412 24.356 46.186 1.00 86.62 1009 ILE A CA 1
ATOM 8183 C C . ILE A 1 1009 ? -39.151 23.035 45.968 1.00 86.62 1009 ILE A C 1
ATOM 8185 O O . ILE A 1 1009 ? -39.892 22.593 46.844 1.00 86.62 1009 ILE A O 1
ATOM 8189 N N . SER A 1 1010 ? -38.919 22.380 44.833 1.00 84.31 1010 SER A N 1
ATOM 8190 C CA . SER A 1 1010 ? -39.607 21.138 44.483 1.00 84.31 1010 SER A CA 1
ATOM 8191 C C . SER A 1 1010 ? -39.198 19.967 45.387 1.00 84.31 1010 SER A C 1
ATOM 8193 O O . SER A 1 1010 ? -40.069 19.251 45.885 1.00 84.31 1010 SER A O 1
ATOM 8195 N N . LEU A 1 1011 ? -37.899 19.808 45.676 1.00 85.62 1011 LEU A N 1
ATOM 8196 C CA . LEU A 1 1011 ? -37.388 18.781 46.597 1.00 85.62 1011 LEU A CA 1
ATOM 8197 C C . LEU A 1 1011 ? -37.948 18.963 48.013 1.00 85.62 1011 LEU A C 1
ATOM 8199 O O . LEU A 1 1011 ? -38.453 18.015 48.618 1.00 85.62 1011 LEU A O 1
ATOM 8203 N N . LEU A 1 1012 ? -37.914 20.194 48.531 1.00 83.69 1012 LEU A N 1
ATOM 8204 C CA . LEU A 1 1012 ? -38.427 20.509 49.864 1.00 83.69 1012 LEU A CA 1
ATOM 8205 C C . LEU A 1 1012 ? -39.950 20.371 49.947 1.00 83.69 1012 LEU A C 1
ATOM 8207 O O . LEU A 1 1012 ? -40.459 19.893 50.961 1.00 83.69 1012 LEU A O 1
ATOM 8211 N N . ALA A 1 1013 ? -40.694 20.738 48.901 1.00 80.06 1013 ALA A N 1
ATOM 8212 C CA . ALA A 1 1013 ? -42.143 20.556 48.858 1.00 80.06 1013 ALA A CA 1
ATOM 8213 C C . ALA A 1 1013 ? -42.530 19.070 48.933 1.00 80.06 1013 ALA A C 1
ATOM 8215 O O . ALA A 1 1013 ? -43.422 18.702 49.700 1.00 80.06 1013 ALA A O 1
ATOM 8216 N N . ARG A 1 1014 ? -41.817 18.204 48.204 1.00 77.94 1014 ARG A N 1
ATOM 8217 C CA . ARG A 1 1014 ? -42.030 16.750 48.236 1.00 77.94 1014 ARG A CA 1
ATOM 8218 C C . ARG A 1 1014 ? -41.634 16.123 49.577 1.00 77.94 1014 ARG A C 1
ATOM 8220 O O . ARG A 1 1014 ? -42.397 15.323 50.119 1.00 77.94 1014 ARG A O 1
ATOM 8227 N N . LEU A 1 1015 ? -40.506 16.539 50.164 1.00 77.44 1015 LEU A N 1
ATOM 8228 C CA . LEU A 1 1015 ? -40.143 16.156 51.534 1.00 77.44 1015 LEU A CA 1
ATOM 8229 C C . LEU A 1 1015 ? -41.238 16.566 52.525 1.00 77.44 1015 LEU A C 1
ATOM 8231 O O . LEU A 1 1015 ? -41.688 15.747 53.322 1.00 77.44 1015 LEU A O 1
ATOM 8235 N N . THR A 1 1016 ? -41.728 17.804 52.433 1.00 75.88 1016 THR A N 1
ATOM 8236 C CA . THR A 1 1016 ? -42.790 18.326 53.304 1.00 75.88 1016 THR A CA 1
ATOM 8237 C C . THR A 1 1016 ? -44.064 17.490 53.198 1.00 75.88 1016 THR A C 1
ATOM 8239 O O . THR A 1 1016 ? -44.621 17.117 54.227 1.00 75.88 1016 THR A O 1
ATOM 8242 N N . GLN A 1 1017 ? -44.493 17.127 51.983 1.00 71.69 1017 GLN A N 1
ATOM 8243 C CA . GLN A 1 1017 ? -45.629 16.219 51.775 1.00 71.69 1017 GLN A CA 1
ATOM 8244 C C . GLN A 1 1017 ? -45.403 14.858 52.454 1.00 71.69 1017 GLN A C 1
ATOM 8246 O O . GLN A 1 1017 ? -46.280 14.387 53.177 1.00 71.69 1017 GLN A O 1
ATOM 8251 N N . SER A 1 1018 ? -44.217 14.259 52.306 1.00 68.31 1018 SER A N 1
ATOM 8252 C CA . SER A 1 1018 ? -43.900 12.963 52.926 1.00 68.31 1018 SER A CA 1
ATOM 8253 C C . SER A 1 1018 ? -43.915 13.002 54.463 1.00 68.31 1018 SER A C 1
ATOM 8255 O O . SER A 1 1018 ? -44.435 12.089 55.104 1.00 68.31 1018 SER A O 1
ATOM 8257 N N . TYR A 1 1019 ? -43.423 14.086 55.076 1.00 67.94 1019 TYR A N 1
ATOM 8258 C CA . TYR A 1 1019 ? -43.453 14.254 56.532 1.00 67.94 1019 TYR A CA 1
ATOM 8259 C C . TYR A 1 1019 ? -44.845 14.635 57.054 1.00 67.94 1019 TYR A C 1
ATOM 8261 O O . TYR A 1 1019 ? -45.180 14.264 58.177 1.00 67.94 1019 TYR A O 1
ATOM 8269 N N . HIS A 1 1020 ? -45.667 15.337 56.267 1.00 61.25 1020 HIS A N 1
ATOM 8270 C CA . HIS A 1 1020 ? -47.023 15.727 56.667 1.00 61.25 1020 HIS A CA 1
ATOM 8271 C C . HIS A 1 1020 ? -47.984 14.524 56.695 1.00 61.25 1020 HIS A C 1
ATOM 8273 O O . HIS A 1 1020 ? -48.752 14.381 57.646 1.00 61.25 1020 HIS A O 1
ATOM 8279 N N . TYR A 1 1021 ? -47.886 13.597 55.732 1.00 55.06 1021 TYR A N 1
ATOM 8280 C CA . TYR A 1 1021 ? -48.670 12.346 55.722 1.00 55.06 1021 TYR A CA 1
ATOM 8281 C C . TYR A 1 1021 ? -48.333 11.395 56.887 1.00 55.06 1021 TYR A C 1
ATOM 8283 O O . TYR A 1 1021 ? -49.157 10.566 57.284 1.00 55.06 1021 TYR A O 1
ATOM 8291 N N . LYS A 1 1022 ? -47.147 11.548 57.490 1.00 52.84 1022 LYS A N 1
ATOM 8292 C CA . LYS A 1 1022 ? -46.725 10.835 58.705 1.00 52.84 1022 LYS A CA 1
ATOM 8293 C C . LYS A 1 1022 ? -47.542 11.236 59.942 1.00 52.84 1022 LYS A C 1
ATOM 8295 O O . LYS A 1 1022 ? -47.634 10.444 60.874 1.00 52.84 1022 LYS A O 1
ATOM 8300 N N . GLY A 1 1023 ? -48.109 12.447 59.954 1.00 52.94 1023 GLY A N 1
ATOM 8301 C CA . GLY A 1 1023 ? -48.880 12.985 61.078 1.00 52.94 1023 GLY A CA 1
ATOM 8302 C C . GLY A 1 1023 ? -50.346 12.544 61.127 1.00 52.94 1023 GLY A C 1
ATOM 8303 O O . GLY A 1 1023 ? -50.903 12.501 62.218 1.00 52.94 1023 GLY A O 1
ATOM 8304 N N . GLU A 1 1024 ? -50.955 12.187 59.987 1.00 48.56 1024 GLU A N 1
ATOM 8305 C CA . GLU A 1 1024 ? -52.410 11.945 59.902 1.00 48.56 1024 GLU A CA 1
ATOM 8306 C C . GLU A 1 1024 ? -52.820 10.520 59.477 1.00 48.56 1024 GLU A C 1
ATOM 8308 O O . GLU A 1 1024 ? -53.880 10.066 59.899 1.00 48.56 1024 GLU A O 1
ATOM 8313 N N . LEU A 1 1025 ? -52.015 9.778 58.693 1.00 47.59 1025 LEU A N 1
ATOM 8314 C CA . LEU A 1 1025 ? -52.429 8.467 58.137 1.00 47.59 1025 LEU A CA 1
ATOM 8315 C C . LEU A 1 1025 ? -51.388 7.334 58.226 1.00 47.59 1025 LEU A C 1
ATOM 8317 O O . LEU A 1 1025 ? -51.710 6.203 57.888 1.00 47.59 1025 LEU A O 1
ATOM 8321 N N . GLY A 1 1026 ? -50.153 7.581 58.677 1.00 48.12 1026 GLY A N 1
ATOM 8322 C CA . GLY A 1 1026 ? -49.179 6.525 59.015 1.00 48.12 1026 GLY A CA 1
ATOM 8323 C C . GLY A 1 1026 ? -48.668 5.618 57.876 1.00 48.12 1026 GLY A C 1
ATOM 8324 O O . GLY A 1 1026 ? -47.955 4.663 58.170 1.00 48.12 1026 GLY A O 1
ATOM 8325 N N . ILE A 1 1027 ? -48.993 5.883 56.601 1.00 46.72 1027 ILE A N 1
ATOM 8326 C CA . ILE A 1 1027 ? -48.802 4.905 55.503 1.00 46.72 1027 ILE A CA 1
ATOM 8327 C C . ILE A 1 1027 ? -47.685 5.255 54.491 1.00 46.72 1027 ILE A C 1
ATOM 8329 O O . ILE A 1 1027 ? -47.238 4.368 53.774 1.00 46.72 1027 ILE A O 1
ATOM 8333 N N . TYR A 1 1028 ? -47.129 6.473 54.455 1.00 50.31 1028 TYR A N 1
ATOM 8334 C CA . TYR A 1 1028 ? -46.033 6.808 53.520 1.00 50.31 1028 TYR A CA 1
ATOM 8335 C C . TYR A 1 1028 ? -44.730 7.152 54.249 1.00 50.31 1028 TYR A C 1
ATOM 8337 O O . TYR A 1 1028 ? -44.612 8.200 54.882 1.00 50.31 1028 TYR A O 1
ATOM 8345 N N . ARG A 1 1029 ? -43.727 6.273 54.144 1.00 59.78 1029 ARG A N 1
ATOM 8346 C CA . ARG A 1 1029 ? -42.348 6.541 54.569 1.00 59.78 1029 ARG A CA 1
ATOM 8347 C C . ARG A 1 1029 ? -41.459 6.504 53.330 1.00 59.78 1029 ARG A C 1
ATOM 8349 O O . ARG A 1 1029 ? -41.370 5.459 52.695 1.00 59.78 1029 ARG A O 1
ATOM 8356 N N . LEU A 1 1030 ? -40.804 7.624 53.010 1.00 66.88 1030 LEU A N 1
ATOM 8357 C CA . LEU A 1 1030 ? -39.691 7.599 52.060 1.00 66.88 1030 LEU A CA 1
ATOM 8358 C C . LEU A 1 1030 ? -38.634 6.635 52.591 1.00 66.88 1030 LEU A C 1
ATOM 8360 O O . LEU A 1 1030 ? -38.344 6.615 53.793 1.00 66.88 1030 LEU A O 1
ATOM 8364 N N . ASP A 1 1031 ? -38.082 5.807 51.715 1.00 74.44 1031 ASP A N 1
ATOM 8365 C CA . ASP A 1 1031 ? -36.994 4.941 52.117 1.00 74.44 1031 ASP A CA 1
ATOM 8366 C C . ASP A 1 1031 ? -35.789 5.796 52.546 1.00 74.44 1031 ASP A C 1
ATOM 8368 O O . ASP A 1 1031 ? -35.546 6.907 52.066 1.00 74.44 1031 ASP A O 1
ATOM 8372 N N . LYS A 1 1032 ? -35.017 5.263 53.494 1.00 78.38 1032 LYS A N 1
ATOM 8373 C CA . LYS A 1 1032 ? -33.884 5.979 54.092 1.00 78.38 1032 LYS A CA 1
ATOM 8374 C C . LYS A 1 1032 ? -32.810 6.338 53.054 1.00 78.38 1032 LYS A C 1
ATOM 8376 O O . LYS A 1 1032 ? -32.002 7.225 53.317 1.00 78.38 1032 LYS A O 1
ATOM 8381 N N . LYS A 1 1033 ? -32.744 5.628 51.921 1.00 81.44 1033 LYS A N 1
ATOM 8382 C CA . LYS A 1 1033 ? -31.764 5.890 50.864 1.00 81.44 1033 LYS A CA 1
ATOM 8383 C C . LYS A 1 1033 ? -32.202 7.112 50.050 1.00 81.44 1033 LYS A C 1
ATOM 8385 O O . LYS A 1 1033 ? -31.405 8.033 49.922 1.00 81.44 1033 LYS A O 1
ATOM 8390 N N . THR A 1 1034 ? -33.470 7.194 49.655 1.00 81.88 1034 THR A N 1
ATOM 8391 C CA . THR A 1 1034 ? -34.054 8.366 48.982 1.00 81.88 1034 THR A CA 1
ATOM 8392 C C . THR A 1 1034 ? -33.962 9.631 49.830 1.00 81.88 1034 THR A C 1
ATOM 8394 O O . THR A 1 1034 ? -33.529 10.665 49.330 1.00 81.88 1034 THR A O 1
ATOM 8397 N N . GLU A 1 1035 ? -34.279 9.558 51.128 1.00 80.81 1035 GLU A N 1
ATOM 8398 C CA . GLU A 1 1035 ? -34.147 10.703 52.048 1.00 80.81 1035 GLU A CA 1
ATOM 8399 C C . GLU A 1 1035 ? -32.703 11.244 52.077 1.00 80.81 1035 GLU A C 1
ATOM 8401 O O . GLU A 1 1035 ? -32.481 12.447 51.941 1.00 80.81 1035 GLU A O 1
ATOM 8406 N N . LYS A 1 1036 ? -31.703 10.351 52.140 1.00 85.25 1036 LYS A N 1
ATOM 8407 C CA . LYS A 1 1036 ? -30.282 10.731 52.069 1.00 85.25 1036 LYS A CA 1
ATOM 8408 C C . LYS A 1 1036 ? -29.885 11.331 50.720 1.00 85.25 1036 LYS A C 1
ATOM 8410 O O . LYS A 1 1036 ? -29.089 12.269 50.695 1.00 85.25 1036 LYS A O 1
ATOM 8415 N N . THR A 1 1037 ? -30.390 10.793 49.611 1.00 86.75 1037 THR A N 1
ATOM 8416 C CA . THR A 1 1037 ? -30.099 11.320 48.269 1.00 86.75 1037 THR A CA 1
ATOM 8417 C C . THR A 1 1037 ? -30.647 12.737 48.117 1.00 86.75 1037 THR A C 1
ATOM 8419 O O . THR A 1 1037 ? -29.938 13.612 47.622 1.00 86.75 1037 THR A O 1
ATOM 8422 N N . ILE A 1 1038 ? -31.859 12.999 48.619 1.00 86.56 1038 ILE A N 1
ATOM 8423 C CA . ILE A 1 1038 ? -32.459 14.341 48.618 1.00 86.56 1038 ILE A CA 1
ATOM 8424 C C . ILE A 1 1038 ? -31.634 15.313 49.467 1.00 86.56 1038 ILE A C 1
ATOM 8426 O O . ILE A 1 1038 ? -31.331 16.416 49.012 1.00 86.56 1038 ILE A O 1
ATOM 8430 N N . ASP A 1 1039 ? -31.217 14.909 50.667 1.00 86.38 1039 ASP A N 1
ATOM 8431 C CA . ASP A 1 1039 ? -30.350 15.739 51.513 1.00 86.38 1039 ASP A CA 1
ATOM 8432 C C . ASP A 1 1039 ? -29.027 16.068 50.816 1.00 86.38 1039 ASP A C 1
ATOM 8434 O O . ASP A 1 1039 ? -28.555 17.207 50.835 1.00 86.38 1039 ASP A O 1
ATOM 8438 N N . SER A 1 1040 ? -28.441 15.079 50.139 1.00 89.31 1040 SER A N 1
ATOM 8439 C CA . SER A 1 1040 ? -27.218 15.270 49.369 1.00 89.31 1040 SER A CA 1
ATOM 8440 C C . SER A 1 1040 ? -27.414 16.233 48.193 1.00 89.31 1040 SER A C 1
ATOM 8442 O O . SER A 1 1040 ? -26.572 17.101 47.969 1.00 89.31 1040 SER A O 1
ATOM 8444 N N . LEU A 1 1041 ? -28.538 16.135 47.479 1.00 89.81 1041 LEU A N 1
ATOM 8445 C CA . LEU A 1 1041 ? -28.922 17.057 46.407 1.00 89.81 1041 LEU A CA 1
ATOM 8446 C C . LEU A 1 1041 ? -29.065 18.497 46.904 1.00 89.81 1041 LEU A C 1
ATOM 8448 O O . LEU A 1 1041 ? -28.486 19.406 46.312 1.00 89.81 1041 LEU A O 1
ATOM 8452 N N . ILE A 1 1042 ? -29.789 18.705 48.009 1.00 89.88 1042 ILE A N 1
ATOM 8453 C CA . ILE A 1 1042 ? -29.943 20.029 48.627 1.00 89.88 1042 ILE A CA 1
ATOM 8454 C C . ILE A 1 1042 ? -28.564 20.597 48.980 1.00 89.88 1042 ILE A C 1
ATOM 8456 O O . ILE A 1 1042 ? -28.257 21.732 48.616 1.00 89.88 1042 ILE A O 1
ATOM 8460 N N . ASN A 1 1043 ? -27.697 19.792 49.600 1.00 90.44 1043 ASN A N 1
ATOM 8461 C CA . ASN A 1 1043 ? -26.341 20.210 49.947 1.00 90.44 1043 ASN A CA 1
ATOM 8462 C C . ASN A 1 1043 ? -25.496 20.573 48.718 1.00 90.44 1043 ASN A C 1
ATOM 8464 O O . ASN A 1 1043 ? -24.777 21.567 48.764 1.00 90.44 1043 ASN A O 1
ATOM 8468 N N . ILE A 1 1044 ? -25.589 19.824 47.613 1.00 89.81 1044 ILE A N 1
ATOM 8469 C CA . ILE A 1 1044 ? -24.883 20.151 46.361 1.00 89.81 1044 ILE A CA 1
ATOM 8470 C C . ILE A 1 1044 ? -25.356 21.493 45.805 1.00 89.81 1044 ILE A C 1
ATOM 8472 O O . ILE A 1 1044 ? -24.531 22.313 45.402 1.00 89.81 1044 ILE A O 1
ATOM 8476 N N . ILE A 1 1045 ? -26.668 21.736 45.804 1.00 90.00 1045 ILE A N 1
ATOM 8477 C CA . ILE A 1 1045 ? -27.236 22.986 45.294 1.00 90.00 1045 ILE A CA 1
ATOM 8478 C C . ILE A 1 1045 ? -26.756 24.172 46.139 1.00 90.00 1045 ILE A C 1
ATOM 8480 O O . ILE A 1 1045 ? -26.286 25.165 45.583 1.00 90.00 1045 ILE A O 1
ATOM 8484 N N . LEU A 1 1046 ? -26.813 24.062 47.471 1.00 90.56 1046 LEU A N 1
ATOM 8485 C CA . LEU A 1 1046 ? -26.321 25.099 48.385 1.00 90.56 1046 LEU A CA 1
ATOM 8486 C C . LEU A 1 1046 ? -24.804 25.313 48.242 1.00 90.56 1046 LEU A C 1
ATOM 8488 O O . LEU A 1 1046 ? -24.340 26.454 48.211 1.00 90.56 1046 LEU A O 1
ATOM 8492 N N . LEU A 1 1047 ? -24.037 24.231 48.072 1.00 89.75 1047 LEU A N 1
ATOM 8493 C CA . LEU A 1 1047 ? -22.595 24.278 47.830 1.00 89.75 1047 LEU A CA 1
ATOM 8494 C C . LEU A 1 1047 ? -22.259 25.009 46.522 1.00 89.75 1047 LEU A C 1
ATOM 8496 O O . LEU A 1 1047 ? -21.327 25.813 46.492 1.00 89.75 1047 LEU A O 1
ATOM 8500 N N . ALA A 1 1048 ? -23.030 24.782 45.455 1.00 87.88 1048 ALA A N 1
ATOM 8501 C CA . ALA A 1 1048 ? -22.858 25.484 44.186 1.00 87.88 1048 ALA A CA 1
ATOM 8502 C C . ALA A 1 1048 ? -23.061 27.004 44.338 1.00 87.88 1048 ALA A C 1
ATOM 8504 O O . ALA A 1 1048 ? -22.331 27.782 43.724 1.00 87.88 1048 ALA A O 1
ATOM 8505 N N . GLN A 1 1049 ? -23.993 27.442 45.197 1.00 88.38 1049 GLN A N 1
ATOM 8506 C CA . GLN A 1 1049 ? -24.234 28.872 45.435 1.00 88.38 1049 GLN A CA 1
ATOM 8507 C C . GLN A 1 1049 ? -23.060 29.554 46.136 1.00 88.38 1049 GLN A C 1
ATOM 8509 O O . GLN A 1 1049 ? -22.621 30.622 45.707 1.00 88.38 1049 GLN A O 1
ATOM 8514 N N . ILE A 1 1050 ? -22.519 28.939 47.191 1.00 89.12 1050 ILE A N 1
ATOM 8515 C CA . ILE A 1 1050 ? -21.404 29.537 47.939 1.00 89.12 1050 ILE A CA 1
ATOM 8516 C C . ILE A 1 1050 ? -20.088 29.502 47.151 1.00 89.12 1050 ILE A C 1
ATOM 8518 O O . ILE A 1 1050 ? -19.273 30.414 47.283 1.00 89.12 1050 ILE A O 1
ATOM 8522 N N . LYS A 1 1051 ? -19.903 28.501 46.275 1.00 85.25 1051 LYS A N 1
ATOM 8523 C CA . LYS A 1 1051 ? -18.741 28.386 45.377 1.00 85.25 1051 LYS A CA 1
ATOM 8524 C C . LYS A 1 1051 ? -18.775 29.337 44.179 1.00 85.25 1051 LYS A C 1
ATOM 8526 O O . LYS A 1 1051 ? -17.753 29.495 43.511 1.00 85.25 1051 LYS A O 1
ATOM 8531 N N . SER A 1 1052 ? -19.919 29.954 43.886 1.00 81.75 1052 SER A N 1
ATOM 8532 C CA . SER A 1 1052 ? -20.076 30.835 42.729 1.00 81.75 1052 SER A CA 1
ATOM 8533 C C . SER A 1 1052 ? -19.066 31.985 42.747 1.00 81.75 1052 SER A C 1
ATOM 8535 O O . SER A 1 1052 ? -18.989 32.736 43.722 1.00 81.75 1052 SER A O 1
ATOM 8537 N N . LYS A 1 1053 ? -18.311 32.167 41.657 1.00 81.88 1053 LYS A N 1
ATOM 8538 C CA . LYS A 1 1053 ? -17.368 33.293 41.485 1.00 81.88 1053 LYS A CA 1
ATOM 8539 C C . LYS A 1 1053 ? -17.976 34.486 40.746 1.00 81.88 1053 LYS A C 1
ATOM 8541 O O . LYS A 1 1053 ? -17.298 35.481 40.522 1.00 81.88 1053 LYS A O 1
ATOM 8546 N N . ILE A 1 1054 ? -19.254 34.392 40.392 1.00 76.69 1054 ILE A N 1
ATOM 8547 C CA . ILE A 1 1054 ? -19.994 35.397 39.625 1.00 76.69 1054 ILE A CA 1
ATOM 8548 C C . ILE A 1 1054 ? -20.005 36.764 40.325 1.00 76.69 1054 ILE A C 1
ATOM 8550 O O . ILE A 1 1054 ? -19.930 37.807 39.679 1.00 76.69 1054 ILE A O 1
ATOM 8554 N N . THR A 1 1055 ? -20.120 36.769 41.654 1.00 75.12 1055 THR A N 1
ATOM 8555 C CA . THR A 1 1055 ? -20.119 37.991 42.462 1.00 75.12 1055 THR A CA 1
ATOM 8556 C C . THR A 1 1055 ? -18.961 37.980 43.450 1.00 75.12 1055 THR A C 1
ATOM 8558 O O . THR A 1 1055 ? -18.623 36.946 44.033 1.00 75.12 1055 THR A O 1
ATOM 8561 N N . ASN A 1 1056 ? -18.393 39.160 43.710 1.00 79.25 1056 ASN A N 1
ATOM 8562 C CA . ASN A 1 1056 ? -17.319 39.348 44.691 1.00 79.25 1056 ASN A CA 1
ATOM 8563 C C . ASN A 1 1056 ? -17.846 39.422 46.145 1.00 79.25 1056 ASN A C 1
ATOM 8565 O O . ASN A 1 1056 ? -17.325 40.157 46.975 1.00 79.25 1056 ASN A O 1
ATOM 8569 N N . GLN A 1 1057 ? -18.951 38.726 46.424 1.00 85.38 1057 GLN A N 1
ATOM 8570 C CA . GLN A 1 1057 ? -19.636 38.705 47.722 1.00 85.38 1057 GLN A CA 1
ATOM 8571 C C . GLN A 1 1057 ? -19.131 37.542 48.588 1.00 85.38 1057 GLN A C 1
ATOM 8573 O O . GLN A 1 1057 ? -18.663 36.532 48.051 1.00 85.38 1057 GLN A O 1
ATOM 8578 N N . SER A 1 1058 ? -19.269 37.670 49.912 1.00 88.44 1058 SER A N 1
ATOM 8579 C CA . SER A 1 1058 ? -18.999 36.581 50.859 1.00 88.44 1058 SER A CA 1
ATOM 8580 C C . SER A 1 1058 ? -19.921 35.381 50.610 1.00 88.44 1058 SER A C 1
ATOM 8582 O O . SER A 1 1058 ? -20.996 35.513 50.010 1.00 88.44 1058 SER A O 1
ATOM 8584 N N . ALA A 1 1059 ? -19.497 34.197 51.057 1.00 87.25 1059 ALA A N 1
ATOM 8585 C CA . ALA A 1 1059 ? -20.292 32.975 50.952 1.00 87.25 1059 ALA A CA 1
ATOM 8586 C C . ALA A 1 1059 ? -21.628 33.119 51.701 1.00 87.25 1059 ALA A C 1
ATOM 8588 O O . ALA A 1 1059 ? -22.676 32.741 51.178 1.00 87.25 1059 ALA A O 1
ATOM 8589 N N . GLU A 1 1060 ? -21.595 33.757 52.871 1.00 89.62 1060 GLU A N 1
ATOM 8590 C CA . GLU A 1 1060 ? -22.738 34.075 53.724 1.00 89.62 1060 GLU A CA 1
ATOM 8591 C C . GLU A 1 1060 ? -23.751 34.963 52.990 1.00 89.62 1060 GLU A C 1
ATOM 8593 O O . GLU A 1 1060 ? -24.940 34.642 52.944 1.00 89.62 1060 GLU A O 1
ATOM 8598 N N . MET A 1 1061 ? -23.295 36.028 52.321 1.00 87.06 1061 MET A N 1
ATOM 8599 C CA . MET A 1 1061 ? -24.165 36.929 51.555 1.00 87.06 1061 MET A CA 1
ATOM 8600 C C . MET A 1 1061 ? -24.773 36.232 50.324 1.00 87.06 1061 MET A C 1
ATOM 8602 O O . MET A 1 1061 ? -25.959 36.409 50.030 1.00 87.06 1061 MET A O 1
ATOM 8606 N N . LYS A 1 1062 ? -23.995 35.406 49.607 1.00 88.62 1062 LYS A N 1
ATOM 8607 C CA . LYS A 1 1062 ? -24.479 34.621 48.451 1.00 88.62 1062 LYS A CA 1
ATOM 8608 C C . LYS A 1 1062 ? -25.561 33.624 48.859 1.00 88.62 1062 LYS A C 1
ATOM 8610 O O . LYS A 1 1062 ? -26.625 33.585 48.238 1.00 88.62 1062 LYS A O 1
ATOM 8615 N N . LEU A 1 1063 ? -25.303 32.865 49.924 1.00 90.12 1063 LEU A N 1
ATOM 8616 C CA . LEU A 1 1063 ? -26.243 31.901 50.486 1.00 90.12 1063 LEU A CA 1
ATOM 8617 C C . LEU A 1 1063 ? -27.534 32.597 50.933 1.00 90.12 1063 LEU A C 1
ATOM 8619 O O . LEU A 1 1063 ? -28.624 32.172 50.556 1.00 90.12 1063 LEU A O 1
ATOM 8623 N N . THR A 1 1064 ? -27.415 33.712 51.657 1.00 88.81 1064 THR A N 1
ATOM 8624 C CA . THR A 1 1064 ? -28.569 34.472 52.156 1.00 88.81 1064 THR A CA 1
ATOM 8625 C C . THR A 1 1064 ? -29.441 34.998 51.015 1.00 88.81 1064 THR A C 1
ATOM 8627 O O . THR A 1 1064 ? -30.659 34.823 51.038 1.00 88.81 1064 THR A O 1
ATOM 8630 N N . LYS A 1 1065 ? -28.840 35.566 49.959 1.00 87.31 1065 LYS A N 1
ATOM 8631 C CA . LYS A 1 1065 ? -29.586 36.026 48.773 1.00 87.31 1065 LYS A CA 1
ATOM 8632 C C . LYS A 1 1065 ? -30.350 34.900 48.091 1.00 87.31 1065 LYS A C 1
ATOM 8634 O O . LYS A 1 1065 ? -31.503 35.097 47.708 1.00 87.31 1065 LYS A O 1
ATOM 8639 N N . PHE A 1 1066 ? -29.722 33.737 47.936 1.00 88.50 1066 PHE A N 1
ATOM 8640 C CA . PHE A 1 1066 ? -30.371 32.569 47.352 1.00 88.50 1066 PHE A CA 1
ATOM 8641 C C . PHE A 1 1066 ? -31.561 32.100 48.205 1.00 88.50 1066 PHE A C 1
ATOM 8643 O O . PHE A 1 1066 ? -32.658 31.908 47.680 1.00 88.50 1066 PHE A O 1
ATOM 8650 N N . ILE A 1 1067 ? -31.389 32.010 49.528 1.00 87.62 1067 ILE A N 1
ATOM 8651 C CA . ILE A 1 1067 ? -32.458 31.617 50.460 1.00 87.62 1067 ILE A CA 1
ATOM 8652 C C . ILE A 1 1067 ? -33.633 32.598 50.409 1.00 87.62 1067 ILE A C 1
ATOM 8654 O O . ILE A 1 1067 ? -34.780 32.164 50.306 1.00 87.62 1067 ILE A O 1
ATOM 8658 N N . CYS A 1 1068 ? -33.375 33.911 50.424 1.00 85.94 1068 CYS A N 1
ATOM 8659 C CA . CYS A 1 1068 ? -34.430 34.921 50.320 1.00 85.94 1068 CYS A CA 1
ATOM 8660 C C . CYS A 1 1068 ? -35.252 34.746 49.034 1.00 85.94 1068 CYS A C 1
ATOM 8662 O O . CYS A 1 1068 ? -36.480 34.807 49.074 1.00 85.94 1068 CYS A O 1
ATOM 8664 N N . ARG A 1 1069 ? -34.607 34.449 47.899 1.00 86.19 1069 ARG A N 1
ATOM 8665 C CA . ARG A 1 1069 ? -35.309 34.181 46.630 1.00 86.19 1069 ARG A CA 1
ATOM 8666 C C . ARG A 1 1069 ? -36.156 32.909 46.681 1.00 86.19 1069 ARG A C 1
ATOM 8668 O O . ARG A 1 1069 ? -37.298 32.928 46.223 1.00 86.19 1069 ARG A O 1
ATOM 8675 N N . VAL A 1 1070 ? -35.640 31.833 47.277 1.00 86.62 1070 VAL A N 1
ATOM 8676 C CA . VAL A 1 1070 ? -36.387 30.580 47.498 1.00 86.62 1070 VAL A CA 1
ATOM 8677 C C . VAL A 1 1070 ? -37.619 30.816 48.384 1.00 86.62 1070 VAL A C 1
ATOM 8679 O O . VAL A 1 1070 ? -38.717 30.346 48.075 1.00 86.62 1070 VAL A O 1
ATOM 8682 N N . LEU A 1 1071 ? -37.474 31.587 49.465 1.00 83.69 1071 LEU A N 1
ATOM 8683 C CA . LEU A 1 1071 ? -38.570 31.937 50.374 1.00 83.69 1071 LEU A CA 1
ATOM 8684 C C . LEU A 1 1071 ? -39.642 32.803 49.698 1.00 83.69 1071 LEU A C 1
ATOM 8686 O O . LEU A 1 1071 ? -40.831 32.556 49.895 1.00 83.69 1071 LEU A O 1
ATOM 8690 N N . LEU A 1 1072 ? -39.241 33.766 48.861 1.00 81.50 1072 LEU A N 1
ATOM 8691 C CA . LEU A 1 1072 ? -40.171 34.596 48.088 1.00 81.50 1072 LEU A CA 1
ATOM 8692 C C . LEU A 1 1072 ? -40.978 33.767 47.075 1.00 81.50 1072 LEU A C 1
ATOM 8694 O O . LEU A 1 1072 ? -42.184 33.969 46.933 1.00 81.50 1072 LEU A O 1
ATOM 8698 N N . LYS A 1 1073 ? -40.342 32.803 46.396 1.00 80.50 1073 LYS A N 1
ATOM 8699 C CA . LYS A 1 1073 ? -40.985 31.969 45.363 1.00 80.50 1073 LYS A CA 1
ATOM 8700 C C . LYS A 1 1073 ? -41.863 30.833 45.910 1.00 80.50 1073 LYS A C 1
ATOM 8702 O O . LYS A 1 1073 ? -42.793 30.412 45.228 1.00 80.50 1073 LYS A O 1
ATOM 8707 N N . SER A 1 1074 ? -41.610 30.338 47.122 1.00 73.88 1074 SER A N 1
ATOM 8708 C CA . SER A 1 1074 ? -42.245 29.121 47.674 1.00 73.88 1074 SER A CA 1
ATOM 8709 C C . SER A 1 1074 ? -43.659 29.295 48.259 1.00 73.88 1074 SER A C 1
ATOM 8711 O O . SER A 1 1074 ? -44.215 28.325 48.767 1.00 73.88 1074 SER A O 1
ATOM 8713 N N . LYS A 1 1075 ? -44.270 30.491 48.184 1.00 65.94 1075 LYS A N 1
ATOM 8714 C CA . LYS A 1 1075 ? -45.609 30.803 48.744 1.00 65.94 1075 LYS A CA 1
ATOM 8715 C C . LYS A 1 1075 ? -45.803 30.264 50.178 1.00 65.94 1075 LYS A C 1
ATOM 8717 O O . LYS A 1 1075 ? -46.635 29.403 50.426 1.00 65.94 1075 LYS A O 1
ATOM 8722 N N . GLN A 1 1076 ? -45.003 30.785 51.110 1.00 58.69 1076 GLN A N 1
ATOM 8723 C CA . GLN A 1 1076 ? -45.175 30.766 52.576 1.00 58.69 1076 GLN A CA 1
ATOM 8724 C C . GLN A 1 1076 ? -46.005 29.612 53.203 1.00 58.69 1076 GLN A C 1
ATOM 8726 O O . GLN A 1 1076 ? -47.016 29.859 53.852 1.00 58.69 1076 GLN A O 1
ATOM 8731 N N . ASN A 1 1077 ? -45.545 28.361 53.100 1.00 68.88 1077 ASN A N 1
ATOM 8732 C CA . ASN A 1 1077 ? -46.015 27.272 53.969 1.00 68.88 1077 ASN A CA 1
ATOM 8733 C C . ASN A 1 1077 ? -45.098 27.163 55.207 1.00 68.88 1077 ASN A C 1
ATOM 8735 O O . ASN A 1 1077 ? -43.882 27.019 55.064 1.00 68.88 1077 ASN A O 1
ATOM 8739 N N . ASP A 1 1078 ? -45.651 27.223 56.421 1.00 72.19 1078 ASP A N 1
ATOM 8740 C CA . ASP A 1 1078 ? -44.862 27.192 57.664 1.00 72.19 1078 ASP A CA 1
ATOM 8741 C C . ASP A 1 1078 ? -44.103 25.872 57.871 1.00 72.19 1078 ASP A C 1
ATOM 8743 O O . ASP A 1 1078 ? -42.981 25.872 58.387 1.00 72.19 1078 ASP A O 1
ATOM 8747 N N . TYR A 1 1079 ? -44.643 24.748 57.388 1.00 73.12 1079 TYR A N 1
ATOM 8748 C CA . TYR A 1 1079 ? -43.936 23.465 57.410 1.00 73.12 1079 TYR A CA 1
ATOM 8749 C C . TYR A 1 1079 ? -42.740 23.444 56.451 1.00 73.12 1079 TYR A C 1
ATOM 8751 O O . TYR A 1 1079 ? -41.676 22.939 56.810 1.00 73.12 1079 TYR A O 1
ATOM 8759 N N . PHE A 1 1080 ? -42.883 24.049 55.268 1.00 81.50 1080 PHE A N 1
ATOM 8760 C CA . PHE A 1 1080 ? -41.788 24.195 54.307 1.00 81.50 1080 PHE A CA 1
ATOM 8761 C C . PHE A 1 1080 ? -40.649 25.034 54.900 1.00 81.50 1080 PHE A C 1
ATOM 8763 O O . PHE A 1 1080 ? -39.492 24.614 54.869 1.00 81.50 1080 PHE A O 1
ATOM 8770 N N . LYS A 1 1081 ? -40.976 26.182 55.517 1.00 78.50 1081 LYS A N 1
ATOM 8771 C CA . LYS A 1 1081 ? -39.994 27.049 56.195 1.00 78.50 1081 LYS A CA 1
ATOM 8772 C C . LYS A 1 1081 ? -39.257 26.304 57.308 1.00 78.50 1081 LYS A C 1
ATOM 8774 O O . LYS A 1 1081 ? -38.044 26.436 57.439 1.00 78.50 1081 LYS A O 1
ATOM 8779 N N . ARG A 1 1082 ? -39.972 25.491 58.094 1.00 80.38 1082 ARG A N 1
ATOM 8780 C CA . ARG A 1 1082 ? -39.375 24.702 59.179 1.00 80.38 1082 ARG A CA 1
ATOM 8781 C C . ARG A 1 1082 ? -38.362 23.682 58.659 1.00 80.38 1082 ARG A C 1
ATOM 8783 O O . ARG A 1 1082 ? -37.274 23.590 59.218 1.00 80.38 1082 ARG A O 1
ATOM 8790 N N . ILE A 1 1083 ? -38.697 22.941 57.601 1.00 80.62 1083 ILE A N 1
ATOM 8791 C CA . ILE A 1 1083 ? -37.787 21.949 57.006 1.00 80.62 1083 ILE A CA 1
ATOM 8792 C C . ILE A 1 1083 ? -36.588 22.642 56.349 1.00 80.62 1083 ILE A C 1
ATOM 8794 O O . ILE A 1 1083 ? -35.455 22.218 56.571 1.00 80.62 1083 ILE A O 1
ATOM 8798 N N . LEU A 1 1084 ? -36.813 23.739 55.618 1.00 84.44 1084 LEU A N 1
ATOM 8799 C CA . LEU A 1 1084 ? -35.740 24.548 55.039 1.00 84.44 1084 LEU A CA 1
ATOM 8800 C C . LEU A 1 1084 ? -34.762 25.035 56.120 1.00 84.44 1084 LEU A C 1
ATOM 8802 O O . LEU A 1 1084 ? -33.559 24.868 55.960 1.00 84.44 1084 LEU A O 1
ATOM 8806 N N . ASN A 1 1085 ? -35.258 25.560 57.245 1.00 83.31 1085 ASN A N 1
ATOM 8807 C CA . ASN A 1 1085 ? -34.411 26.025 58.349 1.00 83.31 1085 ASN A CA 1
ATOM 8808 C C . ASN A 1 1085 ? -33.572 24.901 58.971 1.00 83.31 1085 ASN A C 1
ATOM 8810 O O . ASN A 1 1085 ? -32.405 25.122 59.288 1.00 83.31 1085 ASN A O 1
ATOM 8814 N N . ILE A 1 1086 ? -34.138 23.698 59.123 1.00 84.56 1086 ILE A N 1
ATOM 8815 C CA . ILE A 1 1086 ? -33.396 22.529 59.621 1.00 84.56 1086 ILE A CA 1
ATOM 8816 C C . ILE A 1 1086 ? -32.243 22.202 58.665 1.00 84.56 1086 ILE A C 1
ATOM 8818 O O . ILE A 1 1086 ? -31.092 22.143 59.094 1.00 84.56 1086 ILE A O 1
ATOM 8822 N N . LYS A 1 1087 ? -32.531 22.072 57.363 1.00 87.19 1087 LYS A N 1
ATOM 8823 C CA . LYS A 1 1087 ? -31.517 21.730 56.354 1.00 87.19 1087 LYS A CA 1
ATOM 8824 C C . LYS A 1 1087 ? -30.454 22.813 56.193 1.00 87.19 1087 LYS A C 1
ATOM 8826 O O . LYS A 1 1087 ? -29.276 22.499 56.058 1.00 87.19 1087 LYS A O 1
ATOM 8831 N N . LEU A 1 1088 ? -30.839 24.084 56.281 1.00 86.56 1088 LEU A N 1
ATOM 8832 C CA . LEU A 1 1088 ? -29.897 25.201 56.269 1.00 86.56 1088 LEU A CA 1
ATOM 8833 C C . LEU A 1 1088 ? -28.989 25.207 57.498 1.00 86.56 1088 LEU A C 1
ATOM 8835 O O . LEU A 1 1088 ? -27.791 25.409 57.349 1.00 86.56 1088 LEU A O 1
ATOM 8839 N N . SER A 1 1089 ? -29.523 24.955 58.695 1.00 85.12 1089 SER A N 1
ATOM 8840 C CA . SER A 1 1089 ? -28.716 24.886 59.919 1.00 85.12 1089 SER A CA 1
ATOM 8841 C C . SER A 1 1089 ? -27.701 23.739 59.864 1.00 85.12 1089 SER A C 1
ATOM 8843 O O . SER A 1 1089 ? -26.547 23.914 60.265 1.00 85.12 1089 SER A O 1
ATOM 8845 N N . GLU A 1 1090 ? -28.106 22.576 59.344 1.00 87.56 1090 GLU A N 1
ATOM 8846 C CA . GLU A 1 1090 ? -27.217 21.431 59.106 1.00 87.56 1090 GLU A CA 1
ATOM 8847 C C . GLU A 1 1090 ? -26.116 21.784 58.091 1.00 87.56 1090 GLU A C 1
ATOM 8849 O O . GLU A 1 1090 ? -24.941 21.506 58.328 1.00 87.56 1090 GLU A O 1
ATOM 8854 N N . PHE A 1 1091 ? -26.462 22.467 56.997 1.00 91.44 1091 PHE A N 1
ATOM 8855 C CA . PHE A 1 1091 ? -25.493 22.879 55.979 1.00 91.44 1091 PHE A CA 1
ATOM 8856 C C . PHE A 1 1091 ? -24.509 23.948 56.483 1.00 91.44 1091 PHE A C 1
ATOM 8858 O O . PHE A 1 1091 ? -23.302 23.800 56.304 1.00 91.44 1091 PHE A O 1
ATOM 8865 N N . ILE A 1 1092 ? -25.005 25.005 57.137 1.00 89.50 1092 ILE A N 1
ATOM 8866 C CA . ILE A 1 1092 ? -24.202 26.116 57.682 1.00 89.50 1092 ILE A CA 1
ATOM 8867 C C . ILE A 1 1092 ? -23.175 25.588 58.683 1.00 89.50 1092 ILE A C 1
ATOM 8869 O O . ILE A 1 1092 ? -21.994 25.915 58.581 1.00 89.50 1092 ILE A O 1
ATOM 8873 N N . SER A 1 1093 ? -23.615 24.730 59.609 1.00 85.94 1093 SER A N 1
ATOM 8874 C CA . SER A 1 1093 ? -22.719 24.100 60.583 1.00 85.94 1093 SER A CA 1
ATOM 8875 C C . SER A 1 1093 ? -21.705 23.168 59.916 1.00 85.94 1093 SER A C 1
ATOM 8877 O O . SER A 1 1093 ? -20.525 23.219 60.253 1.00 85.94 1093 SER A O 1
ATOM 8879 N N . GLY A 1 1094 ? -22.126 22.372 58.927 1.00 87.19 1094 GLY A N 1
ATOM 8880 C CA . GLY A 1 1094 ? -21.242 21.465 58.190 1.00 87.19 1094 GLY A CA 1
ATOM 8881 C C . GLY A 1 1094 ? -20.207 22.157 57.293 1.00 87.19 1094 GLY A C 1
ATOM 8882 O O . GLY A 1 1094 ? -19.162 21.571 57.021 1.00 87.19 1094 GLY A O 1
ATOM 8883 N N . GLN A 1 1095 ? -20.476 23.383 56.834 1.00 89.25 1095 GLN A N 1
ATOM 8884 C CA . GLN A 1 1095 ? -19.561 24.192 56.014 1.00 89.25 1095 GLN A CA 1
ATOM 8885 C C . GLN A 1 1095 ? -18.832 25.289 56.809 1.00 89.25 1095 GLN A C 1
ATOM 8887 O O . GLN A 1 1095 ? -18.113 26.084 56.210 1.00 89.25 1095 GLN A O 1
ATOM 8892 N N . PHE A 1 1096 ? -18.994 25.329 58.139 1.00 88.56 1096 PHE A N 1
ATOM 8893 C CA . PHE A 1 1096 ? -18.380 26.317 59.039 1.00 88.56 1096 PHE A CA 1
ATOM 8894 C C . PHE A 1 1096 ? -18.662 27.786 58.663 1.00 88.56 1096 PHE A C 1
ATOM 8896 O O . PHE A 1 1096 ? -17.805 28.649 58.843 1.00 88.56 1096 PHE A O 1
ATOM 8903 N N . LEU A 1 1097 ? -19.858 28.075 58.140 1.00 88.56 1097 LEU A N 1
ATOM 8904 C CA . LEU A 1 1097 ? -20.274 29.444 57.808 1.00 88.56 1097 LEU A CA 1
ATOM 8905 C C . LEU A 1 1097 ? -20.687 30.212 59.074 1.00 88.56 1097 LEU A C 1
ATOM 8907 O O . LEU A 1 1097 ? -21.258 29.629 60.001 1.00 88.56 1097 LEU A O 1
ATOM 8911 N N . ASP A 1 1098 ? -20.440 31.525 59.105 1.00 88.81 1098 ASP A N 1
ATOM 8912 C CA . ASP A 1 1098 ? -20.736 32.349 60.282 1.00 88.81 1098 ASP A CA 1
ATOM 8913 C C . ASP A 1 1098 ? -22.235 32.680 60.401 1.00 88.81 1098 ASP A C 1
ATOM 8915 O O . ASP A 1 1098 ? -22.802 33.463 59.634 1.00 88.81 1098 ASP A O 1
ATOM 8919 N N . TYR A 1 1099 ? -22.897 32.069 61.386 1.00 83.94 1099 TYR A N 1
ATOM 8920 C CA . TYR A 1 1099 ? -24.339 32.210 61.603 1.00 83.94 1099 TYR A CA 1
ATOM 8921 C C . TYR A 1 1099 ? -24.769 33.658 61.944 1.00 83.94 1099 TYR A C 1
ATOM 8923 O O . TYR A 1 1099 ? -25.741 34.128 61.344 1.00 83.94 1099 TYR A O 1
ATOM 8931 N N . PRO A 1 1100 ? -24.078 34.397 62.844 1.00 85.88 1100 PRO A N 1
ATOM 8932 C CA . PRO A 1 1100 ? -24.260 35.840 63.017 1.00 85.88 1100 PRO A CA 1
ATOM 8933 C C . PRO A 1 1100 ? -24.216 36.635 61.707 1.00 85.88 1100 PRO A C 1
ATOM 8935 O O . PRO A 1 1100 ? -25.177 37.345 61.413 1.00 85.88 1100 PRO A O 1
ATOM 8938 N N . SER A 1 1101 ? -23.179 36.452 60.882 1.00 85.00 1101 SER A N 1
ATOM 8939 C CA . SER A 1 1101 ? -23.050 37.146 59.592 1.00 85.00 1101 SER A CA 1
ATOM 8940 C C . SER A 1 1101 ? -24.201 36.841 58.628 1.00 85.00 1101 SER A C 1
ATOM 8942 O O . SER A 1 1101 ? -24.692 37.741 57.951 1.00 85.00 1101 SER A O 1
ATOM 8944 N N . ILE A 1 1102 ? -24.686 35.594 58.568 1.00 85.38 1102 ILE A N 1
ATOM 8945 C CA . ILE A 1 1102 ? -25.859 35.230 57.748 1.00 85.38 1102 ILE A CA 1
ATOM 8946 C C . ILE A 1 1102 ? -27.117 35.957 58.236 1.00 85.38 1102 ILE A C 1
ATOM 8948 O O . ILE A 1 1102 ? -27.917 36.428 57.425 1.00 85.38 1102 ILE A O 1
ATOM 8952 N N . LYS A 1 1103 ? -27.298 36.074 59.557 1.00 82.56 1103 LYS A N 1
ATOM 8953 C CA . LYS A 1 1103 ? -28.434 36.790 60.145 1.00 82.56 1103 LYS A CA 1
ATOM 8954 C C . LYS A 1 1103 ? -28.380 38.287 59.824 1.00 82.56 1103 LYS A C 1
ATOM 8956 O O . LYS A 1 1103 ? -29.395 38.839 59.408 1.00 82.56 1103 LYS A O 1
ATOM 8961 N N . GLU A 1 1104 ? -27.208 38.908 59.940 1.00 84.75 1104 GLU A N 1
ATOM 8962 C CA . GLU A 1 1104 ? -26.990 40.308 59.550 1.00 84.75 1104 GLU A CA 1
ATOM 8963 C C . GLU A 1 1104 ? -27.271 40.524 58.056 1.00 84.75 1104 GLU A C 1
ATOM 8965 O O . GLU A 1 1104 ? -28.028 41.425 57.694 1.00 84.75 1104 GLU A O 1
ATOM 8970 N N . CYS A 1 1105 ? -26.764 39.640 57.186 1.00 86.00 1105 CYS A N 1
ATOM 8971 C CA . CYS A 1 1105 ? -27.053 39.677 55.749 1.00 86.00 1105 CYS A CA 1
ATOM 8972 C C . CYS A 1 1105 ? -28.561 39.558 55.465 1.00 86.00 1105 CYS A C 1
ATOM 8974 O O . CYS A 1 1105 ? -29.076 40.183 54.537 1.00 86.00 1105 CYS A O 1
ATOM 8976 N N . TYR A 1 1106 ? -29.282 38.735 56.232 1.00 83.44 1106 TYR A N 1
ATOM 8977 C CA . TYR A 1 1106 ? -30.718 38.524 56.049 1.00 83.44 1106 TYR A CA 1
ATOM 8978 C C . TYR A 1 1106 ? -31.515 39.771 56.439 1.00 83.44 1106 TYR A C 1
ATOM 8980 O O . TYR A 1 1106 ? -32.397 40.197 55.688 1.00 83.44 1106 TYR A O 1
ATOM 8988 N N . GLU A 1 1107 ? -31.178 40.387 57.573 1.00 83.19 1107 GLU A N 1
ATOM 8989 C CA . GLU A 1 1107 ? -31.760 41.654 58.031 1.00 83.19 1107 GLU A CA 1
ATOM 8990 C C . GLU A 1 1107 ? -31.473 42.791 57.031 1.00 83.19 1107 GLU A C 1
ATOM 8992 O O . GLU A 1 1107 ? -32.376 43.550 56.688 1.00 83.19 1107 GLU A O 1
ATOM 8997 N N . GLU A 1 1108 ? -30.265 42.851 56.460 1.00 81.50 1108 GLU A N 1
ATOM 8998 C CA . GLU A 1 1108 ? -29.890 43.832 55.431 1.00 81.50 1108 GLU A CA 1
ATOM 8999 C C . GLU A 1 1108 ? -30.694 43.667 54.126 1.00 81.50 1108 GLU A C 1
ATOM 9001 O O . GLU A 1 1108 ? -31.170 44.643 53.537 1.00 81.50 1108 GLU A O 1
ATOM 9006 N N . ILE A 1 1109 ? -30.867 42.429 53.652 1.00 81.69 1109 ILE A N 1
ATOM 9007 C CA . ILE A 1 1109 ? -31.615 42.135 52.419 1.00 81.69 1109 ILE A CA 1
ATOM 9008 C C . ILE A 1 1109 ? -33.109 42.412 52.609 1.00 81.69 1109 ILE A C 1
ATOM 9010 O O . ILE A 1 1109 ? -33.748 42.970 51.715 1.00 81.69 1109 ILE A O 1
ATOM 9014 N N . THR A 1 1110 ? -33.667 42.043 53.763 1.00 73.44 1110 THR A N 1
ATOM 9015 C CA . THR A 1 1110 ? -35.095 42.230 54.057 1.00 73.44 1110 THR A CA 1
ATOM 9016 C C . THR A 1 1110 ? -35.444 43.701 54.303 1.00 73.44 1110 THR A C 1
ATOM 9018 O O . THR A 1 1110 ? -36.416 44.187 53.724 1.00 73.44 1110 THR A O 1
ATOM 9021 N N . ALA A 1 1111 ? -34.598 44.455 55.013 1.00 69.44 1111 ALA A N 1
ATOM 9022 C CA . ALA A 1 1111 ? -34.766 45.899 55.214 1.00 69.44 1111 ALA A CA 1
ATOM 9023 C C . ALA A 1 1111 ? -34.698 46.711 53.905 1.00 69.44 1111 ALA A C 1
ATOM 9025 O O . ALA A 1 1111 ? -35.387 47.722 53.757 1.00 69.44 1111 ALA A O 1
ATOM 9026 N N . ASN A 1 1112 ? -33.896 46.269 52.930 1.00 58.25 1112 ASN A N 1
ATOM 9027 C CA . ASN A 1 1112 ? -33.859 46.870 51.592 1.00 58.25 1112 ASN A CA 1
ATOM 9028 C C . ASN A 1 1112 ? -35.054 46.461 50.712 1.00 58.25 1112 ASN A C 1
ATOM 9030 O O . ASN A 1 1112 ? -35.431 47.222 49.824 1.00 58.25 1112 ASN A O 1
ATOM 9034 N N . SER A 1 1113 ? -35.667 45.297 50.955 1.00 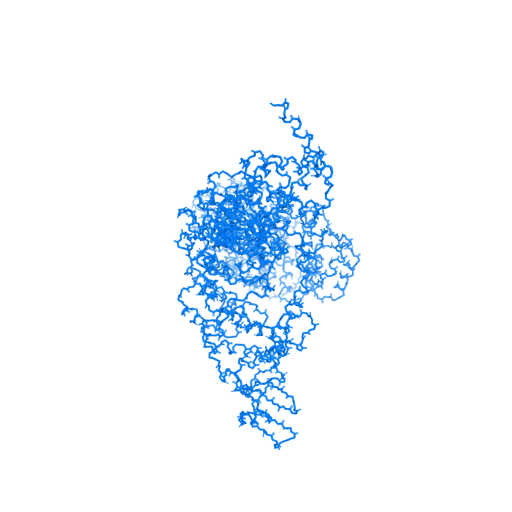54.97 1113 SER A N 1
ATOM 9035 C CA . SER A 1 1113 ? -36.868 44.849 50.233 1.00 54.97 1113 SER A CA 1
ATOM 9036 C C . SER A 1 1113 ? -38.171 45.496 50.714 1.00 54.97 1113 SER A C 1
ATOM 9038 O O . SER A 1 1113 ? -39.123 45.528 49.953 1.00 54.97 1113 SER A O 1
ATOM 9040 N N . GLU A 1 1114 ? -38.214 46.048 51.932 1.00 44.94 1114 GLU A N 1
ATOM 9041 C CA . GLU A 1 1114 ? -39.356 46.832 52.444 1.00 44.94 1114 GLU A CA 1
ATOM 9042 C C . GLU A 1 1114 ? -39.329 48.312 51.991 1.00 44.94 1114 GLU A C 1
ATOM 9044 O O . GLU A 1 1114 ? -40.267 49.065 52.251 1.00 44.94 1114 GLU A O 1
ATOM 9049 N N . ARG A 1 1115 ? -38.257 48.745 51.305 1.00 38.12 1115 ARG A N 1
ATOM 9050 C CA . ARG A 1 1115 ? -38.090 50.090 50.711 1.00 38.12 1115 ARG A CA 1
ATOM 9051 C C . ARG A 1 1115 ? -38.295 50.140 49.184 1.00 38.12 1115 ARG A C 1
ATOM 9053 O O . ARG A 1 1115 ? -38.221 51.231 48.619 1.00 38.12 1115 ARG A O 1
ATOM 9060 N N . LEU A 1 1116 ? -38.542 48.997 48.543 1.00 29.98 1116 LEU A N 1
ATOM 9061 C CA . LEU A 1 1116 ? -38.877 48.797 47.123 1.00 29.98 1116 LEU A CA 1
ATOM 9062 C C . LEU A 1 1116 ? -40.288 48.212 47.029 1.00 29.98 1116 LEU A C 1
ATOM 9064 O O . LEU A 1 1116 ? -40.979 48.533 46.037 1.00 29.98 1116 LEU A O 1
#